Protein AF-A0A131XFT0-F1 (afdb_monomer_lite)

Foldseek 3Di:
DDDDDDDDDDDDDDPDDPDDPPPPDDDDDPPPPPDPPVVVVVVVVVVVVVVVVVVVVVPDDDDDDDDDDDDDDDPVVVVVVVVVVVVVVVVVVVVVVVVVVVVVVVVVVVVVVVVVVVVVVVVVVVVVVVVVVVVVVVVVVVVVVVVVVVVVVVVVVVVVVVVVVVVVVVVVVVVVVVVVVVVVVVVVVVVVVVVVVVVVVVVVVVVVVVVVVVVVVVVVVVVVVVVVVVVVVVVVVVVVVVVVVVVVVVVVVVVVVVVVVVVVVVVVVVVVVVCVVPPDDDDDVVNVVVVVVVVVVVVVVVVVVVVVVVVVVVVVVVVVVVVVVVVVVVVVVVVVVVVVVVVVVVVVCVVVVVVVVVPPPPDDDDDYDDDDDDDDPCVVVCVVVVVVVVVVVVVVVVVVVVVVVVVVVVVVVVVVVVVVVVVVVVVVVVVVVVVVVVVVVVVVVVVVVVVVVVVVVVVVVVVVVVVVVVVVVVVVVVVVVVVVVVVVVVVVVVVVVVVVVVVVVVVVVVVVVVVVVVVVVVVVVVVVVVVVVVVVVVVVVVVVVVVVVVVVVVVVVVVVVVVVVVVVVVVVVVVVVVVVVVVVVVPDDDDPPVVVVVVVVVVVVVVVVVVVVVVVVVVVVVVVVVVVVVVVVVVVVVVVVVVVVPPPDDDQDPVNVVVVVVVVVVVVVVVVVVVVVVVVVVVVVVVVVVVVVVVVVVVVVVVVVVVVVVVVVVVVVVVVVVVVVVVVVVVVLVVVLVVLVVVLVVLVVVLVVLVCVVPVDDDDDDPDPPPDPPPPPPPPPDDDDDDDDDDDDDDDDDSVVVSVVSVVVSVVSVVVSCPRPVNPCDDDPPPPDDDPVDPDDDPDD

Structure (mmCIF, N/CA/C/O backbone):
data_AF-A0A131XFT0-F1
#
_entry.id   AF-A0A131XFT0-F1
#
loop_
_atom_site.group_PDB
_atom_site.id
_atom_site.type_symbol
_atom_site.label_atom_id
_atom_site.label_alt_id
_atom_site.label_comp_id
_atom_site.label_asym_id
_atom_site.label_entity_id
_atom_site.label_seq_id
_atom_site.pdbx_PDB_ins_code
_atom_site.Cartn_x
_atom_site.Cartn_y
_atom_site.Cartn_z
_atom_site.occupancy
_atom_site.B_iso_or_equiv
_atom_site.auth_seq_id
_atom_site.auth_comp_id
_atom_site.auth_asym_id
_atom_site.auth_atom_id
_atom_site.pdbx_PDB_model_num
ATOM 1 N N . MET A 1 1 ? -19.806 31.201 -22.969 1.00 36.31 1 MET A N 1
ATOM 2 C CA . MET A 1 1 ? -18.718 32.157 -22.687 1.00 36.31 1 MET A CA 1
ATOM 3 C C . MET A 1 1 ? -17.434 31.551 -23.240 1.00 36.31 1 MET A C 1
ATOM 5 O O . MET A 1 1 ? -17.029 30.526 -22.716 1.00 36.31 1 MET A O 1
ATOM 9 N N . SER A 1 2 ? -16.833 32.022 -24.331 1.00 36.81 2 SER A N 1
ATOM 10 C CA . SER A 1 2 ? -17.246 33.095 -25.258 1.00 36.81 2 SER A CA 1
ATOM 11 C C . SER A 1 2 ? -16.846 32.723 -26.705 1.00 36.81 2 SER A C 1
ATOM 13 O O . SER A 1 2 ? -16.551 31.561 -26.963 1.00 36.81 2 SER A O 1
ATOM 15 N N . GLU A 1 3 ? -16.960 33.648 -27.660 1.00 37.38 3 GLU A N 1
ATOM 16 C CA . GLU A 1 3 ? -17.060 33.354 -29.102 1.00 37.38 3 GLU A CA 1
ATOM 17 C C . GLU A 1 3 ? -15.759 32.899 -29.809 1.00 37.38 3 GLU A C 1
ATOM 19 O O . GLU A 1 3 ? -14.664 33.273 -29.387 1.00 37.38 3 GLU A O 1
ATOM 24 N N . PRO A 1 4 ? -15.867 32.148 -30.929 1.00 46.25 4 PRO A N 1
ATOM 25 C CA . PRO A 1 4 ? -14.746 31.794 -31.800 1.00 46.25 4 PRO A CA 1
ATOM 26 C C . PRO A 1 4 ? -14.538 32.799 -32.950 1.00 46.25 4 PRO A C 1
ATOM 28 O O . PRO A 1 4 ? -15.495 33.267 -33.572 1.00 46.25 4 PRO A O 1
ATOM 31 N N . SER A 1 5 ? -13.282 33.052 -33.322 1.00 38.91 5 SER A N 1
ATOM 32 C CA . SER A 1 5 ? -12.911 33.858 -34.492 1.00 38.91 5 SER A CA 1
ATOM 33 C C . SER A 1 5 ? -12.566 32.998 -35.718 1.00 38.91 5 SER A C 1
ATOM 35 O O . SER A 1 5 ? -11.906 31.966 -35.626 1.00 38.91 5 SER A O 1
ATOM 37 N N . LYS A 1 6 ? -13.018 33.443 -36.897 1.00 40.62 6 LYS A N 1
ATOM 38 C CA . LYS A 1 6 ? -12.586 32.937 -38.217 1.00 40.62 6 LYS A CA 1
ATOM 39 C C . LYS A 1 6 ? -11.336 33.710 -38.675 1.00 40.62 6 LYS A C 1
ATOM 41 O O . LYS A 1 6 ? -11.100 34.810 -38.175 1.00 40.62 6 LYS A O 1
ATOM 46 N N . PRO A 1 7 ? -10.589 33.206 -39.670 1.00 46.97 7 PRO A N 1
ATOM 47 C CA . PRO A 1 7 ? -10.853 33.703 -41.029 1.00 46.97 7 PRO A CA 1
ATOM 48 C C . PRO A 1 7 ? -11.441 32.656 -41.984 1.00 46.97 7 PRO A C 1
ATOM 50 O O . PRO A 1 7 ? -11.432 31.457 -41.721 1.00 46.97 7 PRO A O 1
ATOM 53 N N . LYS A 1 8 ? -11.968 33.137 -43.114 1.00 36.28 8 LYS A N 1
ATOM 54 C CA . LYS A 1 8 ? -12.084 32.336 -44.338 1.00 36.28 8 LYS A CA 1
ATOM 55 C C . LYS A 1 8 ? -10.795 32.532 -45.128 1.00 36.28 8 LYS A C 1
ATOM 57 O O . LYS A 1 8 ? -10.320 33.661 -45.172 1.00 36.28 8 LYS A O 1
ATOM 62 N N . GLU A 1 9 ? -10.402 31.542 -45.916 1.00 31.81 9 GLU A N 1
ATOM 63 C CA . GLU A 1 9 ? -10.013 31.846 -47.293 1.00 31.81 9 GLU A CA 1
ATOM 64 C C . GLU A 1 9 ? -10.463 30.718 -48.225 1.00 31.81 9 GLU A C 1
ATOM 66 O O . GLU A 1 9 ? -10.714 29.594 -47.788 1.00 31.81 9 GLU A O 1
ATOM 71 N N . THR A 1 10 ? -10.715 31.056 -49.486 1.00 34.59 10 THR A N 1
ATOM 72 C CA . THR A 1 10 ? -11.405 30.195 -50.454 1.00 34.59 10 THR A CA 1
ATOM 73 C C . THR A 1 10 ? -10.510 29.898 -51.638 1.00 34.59 10 THR A C 1
ATOM 75 O O . THR A 1 10 ? -10.044 30.844 -52.264 1.00 34.59 10 THR A O 1
ATOM 78 N N . LEU A 1 11 ? -10.406 28.630 -52.039 1.00 33.59 11 LEU A N 1
ATOM 79 C CA . LEU A 1 11 ? -10.103 28.264 -53.424 1.00 33.59 11 LEU A CA 1
ATOM 80 C C . LEU A 1 11 ? -10.602 26.842 -53.720 1.00 33.59 11 LEU A C 1
ATOM 82 O O . LEU A 1 11 ? -10.026 25.856 -53.273 1.00 33.59 11 LEU A O 1
ATOM 86 N N . SER A 1 12 ? -11.693 26.738 -54.479 1.00 38.56 12 SER A N 1
ATOM 87 C CA . SER A 1 12 ? -12.132 25.481 -55.088 1.00 38.56 12 SER A CA 1
ATOM 88 C C . SER A 1 12 ? -11.472 25.343 -56.460 1.00 38.56 12 SER A C 1
ATOM 90 O O . SER A 1 12 ? -11.870 26.036 -57.397 1.00 38.56 12 SER A O 1
ATOM 92 N N . ALA A 1 13 ? -10.475 24.465 -56.581 1.00 34.72 13 ALA A N 1
ATOM 93 C CA . ALA A 1 13 ? -9.814 24.174 -57.850 1.00 34.72 13 ALA A CA 1
ATOM 94 C C . ALA A 1 13 ? -10.421 22.919 -58.501 1.00 34.72 13 ALA A C 1
ATOM 96 O O . ALA A 1 13 ? -10.327 21.809 -57.984 1.00 34.72 13 ALA A O 1
ATOM 97 N N . THR A 1 14 ? -11.067 23.150 -59.638 1.00 34.88 14 THR A N 1
ATOM 98 C CA . THR A 1 14 ? -11.648 22.205 -60.601 1.00 34.88 14 THR A CA 1
ATOM 99 C C . THR A 1 14 ? -10.980 20.832 -60.722 1.00 34.88 14 THR A C 1
ATOM 101 O O . THR A 1 14 ? -9.824 20.711 -61.124 1.00 34.88 14 THR A O 1
ATOM 104 N N . SER A 1 15 ? -11.786 19.783 -60.559 1.00 43.00 15 SER A N 1
ATOM 105 C CA . SER A 1 15 ? -11.500 18.429 -61.035 1.00 43.00 15 SER A CA 1
ATOM 106 C C . SER A 1 15 ? -11.614 18.342 -62.567 1.00 43.00 15 SER A C 1
ATOM 108 O O . SER A 1 15 ? -12.658 17.938 -63.079 1.00 43.00 15 SER A O 1
ATOM 110 N N . GLN A 1 16 ? -10.569 18.742 -63.302 1.00 42.31 16 GLN A N 1
ATOM 111 C CA . GLN A 1 16 ? -10.455 18.546 -64.759 1.00 42.31 16 GLN A CA 1
ATOM 112 C C . GLN A 1 16 ? -9.012 18.781 -65.256 1.00 42.31 16 GLN A C 1
ATOM 114 O O . GLN A 1 16 ? -8.620 19.922 -65.468 1.00 42.31 16 GLN A O 1
ATOM 119 N N . SER A 1 17 ? -8.232 17.704 -65.430 1.00 36.97 17 SER A N 1
ATOM 120 C CA . SER A 1 17 ? -7.249 17.507 -66.522 1.00 36.97 17 SER A CA 1
ATOM 121 C C . SER A 1 17 ? -6.455 16.207 -66.298 1.00 36.97 17 SER A C 1
ATOM 123 O O . SER A 1 17 ? -5.412 16.203 -65.652 1.00 36.97 17 SER A O 1
ATOM 125 N N . CYS A 1 18 ? -6.973 15.090 -66.821 1.00 38.62 18 CYS A N 1
ATOM 126 C CA . CYS A 1 18 ? -6.259 13.806 -66.947 1.00 38.62 18 CYS A CA 1
ATOM 127 C C . CYS A 1 18 ? -6.518 13.175 -68.332 1.00 38.62 18 CYS A C 1
ATOM 129 O O . CYS A 1 18 ? -6.645 11.960 -68.471 1.00 38.62 18 CYS A O 1
ATOM 131 N N . GLN A 1 19 ? -6.651 14.023 -69.354 1.00 43.62 19 GLN A N 1
ATOM 132 C CA . GLN A 1 19 ? -6.790 13.670 -70.767 1.00 43.62 19 GLN A CA 1
ATOM 133 C C . GLN A 1 19 ? -6.102 14.778 -71.573 1.00 43.62 19 GLN A C 1
ATOM 135 O O . GLN A 1 19 ? -6.709 15.826 -71.737 1.00 43.62 19 GLN A O 1
ATOM 140 N N . ASP A 1 20 ? -4.829 14.570 -71.944 1.00 42.03 20 ASP A N 1
ATOM 141 C CA . ASP A 1 20 ? -4.125 15.163 -73.109 1.00 42.03 20 ASP A CA 1
ATOM 142 C C . ASP A 1 20 ? -2.603 14.881 -73.056 1.00 42.03 20 ASP A C 1
ATOM 144 O O . ASP A 1 20 ? -1.763 15.774 -73.019 1.00 42.03 20 ASP A O 1
ATOM 148 N N . LEU A 1 21 ? -2.226 13.594 -73.058 1.00 38.72 21 LEU A N 1
ATOM 149 C CA . LEU A 1 21 ? -0.844 13.136 -73.321 1.00 38.72 21 LEU A CA 1
ATOM 150 C C . LEU A 1 21 ? -0.803 11.930 -74.283 1.00 38.72 21 LEU A C 1
ATOM 152 O O . LEU A 1 21 ? 0.103 11.101 -74.252 1.00 38.72 21 LEU A O 1
ATOM 156 N N . SER A 1 22 ? -1.804 11.829 -75.161 1.00 42.09 22 SER A N 1
ATOM 157 C CA . SER A 1 22 ? -1.951 10.759 -76.161 1.00 42.09 22 SER A CA 1
ATOM 158 C C . SER A 1 22 ? -2.111 11.273 -77.601 1.00 42.09 22 SER A C 1
ATOM 160 O O . SER A 1 22 ? -2.407 10.485 -78.494 1.00 42.09 22 SER A O 1
ATOM 162 N N . GLN A 1 23 ? -1.879 12.571 -77.844 1.00 41.25 23 GLN A N 1
ATOM 163 C CA . GLN A 1 23 ? -1.987 13.223 -79.162 1.00 41.25 23 GLN A CA 1
ATOM 164 C C . GLN A 1 23 ? -0.664 13.865 -79.632 1.00 41.25 23 GLN A C 1
ATOM 166 O O . GLN A 1 23 ? -0.648 14.986 -80.122 1.00 41.25 23 GLN A O 1
ATOM 171 N N . LEU A 1 24 ? 0.458 13.149 -79.489 1.00 38.59 24 LEU A N 1
ATOM 172 C CA . LEU A 1 24 ? 1.717 13.445 -80.200 1.00 38.59 24 LEU A CA 1
ATOM 173 C C . LEU A 1 24 ? 2.347 12.158 -80.767 1.00 38.59 24 LEU A C 1
ATOM 175 O O . LEU A 1 24 ? 3.506 11.820 -80.528 1.00 38.59 24 LEU A O 1
ATOM 179 N N . ARG A 1 25 ? 1.544 11.432 -81.547 1.00 45.94 25 ARG A N 1
ATOM 180 C CA . ARG A 1 25 ? 2.015 10.567 -82.634 1.00 45.94 25 ARG A CA 1
ATOM 181 C C . ARG A 1 25 ? 1.264 10.948 -83.901 1.00 45.94 25 ARG A C 1
ATOM 183 O O . ARG A 1 25 ? 0.148 11.445 -83.814 1.00 45.94 25 ARG A O 1
ATOM 190 N N . ASP A 1 26 ? 1.909 10.684 -85.030 1.00 45.97 26 ASP A N 1
ATOM 191 C CA . ASP A 1 26 ? 1.432 10.949 -86.384 1.00 45.97 26 ASP A CA 1
ATOM 192 C C . ASP A 1 26 ? 1.112 12.426 -86.667 1.00 45.97 26 ASP A C 1
ATOM 194 O O . ASP A 1 26 ? -0.041 12.836 -86.744 1.00 45.97 26 ASP A O 1
ATOM 198 N N . ASP A 1 27 ? 2.161 13.201 -86.961 1.00 31.97 27 ASP A N 1
ATOM 199 C CA . ASP A 1 27 ? 2.052 14.162 -88.062 1.00 31.97 27 ASP A CA 1
ATOM 200 C C . ASP A 1 27 ? 3.261 14.033 -89.004 1.00 31.97 27 ASP A C 1
ATOM 202 O O . ASP A 1 27 ? 4.375 13.696 -88.591 1.00 31.97 27 ASP A O 1
ATOM 206 N N . VAL A 1 28 ? 3.019 14.207 -90.302 1.00 46.28 28 VAL A N 1
ATOM 207 C CA . VAL A 1 28 ? 3.904 13.753 -91.379 1.00 46.28 28 VAL A CA 1
ATOM 208 C C . VAL A 1 28 ? 4.579 14.935 -92.057 1.00 46.28 28 VAL A C 1
ATOM 210 O O . VAL A 1 28 ? 3.960 15.650 -92.842 1.00 46.28 28 VAL A O 1
ATOM 213 N N . GLN A 1 29 ? 5.896 15.058 -91.882 1.00 33.91 29 GLN A N 1
ATOM 214 C CA . GLN A 1 29 ? 6.741 15.826 -92.804 1.00 33.91 29 GLN A CA 1
ATOM 215 C C . GLN A 1 29 ? 7.917 15.001 -93.320 1.00 33.91 29 GLN A C 1
ATOM 217 O O . GLN A 1 29 ? 9.087 15.236 -93.017 1.00 33.91 29 GLN A O 1
ATOM 222 N N . SER A 1 30 ? 7.586 14.057 -94.204 1.00 36.94 30 SER A N 1
ATOM 223 C CA . SER A 1 30 ? 8.536 13.518 -95.172 1.00 36.94 30 SER A CA 1
ATOM 224 C C . SER A 1 30 ? 9.110 14.667 -96.008 1.00 36.94 30 SER A C 1
ATOM 226 O O . SER A 1 30 ? 8.484 15.110 -96.974 1.00 36.94 30 SER A O 1
ATOM 228 N N . SER A 1 31 ? 10.301 15.150 -95.647 1.00 34.19 31 SER A N 1
ATOM 229 C CA . SER A 1 31 ? 11.017 16.208 -96.370 1.00 34.19 31 SER A CA 1
ATOM 230 C C . SER A 1 31 ? 11.588 15.703 -97.700 1.00 34.19 31 SER A C 1
ATOM 232 O O . SER A 1 31 ? 12.797 15.708 -97.936 1.00 34.19 31 SER A O 1
ATOM 234 N N . GLN A 1 32 ? 10.696 15.310 -98.613 1.00 36.53 32 GLN A N 1
ATOM 235 C CA . GLN A 1 32 ? 10.975 15.343 -100.040 1.00 36.53 32 GLN A CA 1
ATOM 236 C C . GLN A 1 32 ? 11.300 16.794 -100.404 1.00 36.53 32 GLN A C 1
ATOM 238 O O . GLN A 1 32 ? 10.405 17.607 -100.637 1.00 36.53 32 GLN A O 1
ATOM 243 N N . ARG A 1 33 ? 12.594 17.136 -100.467 1.00 38.69 33 ARG A N 1
ATOM 244 C CA . ARG A 1 33 ? 13.015 18.349 -101.168 1.00 38.69 33 ARG A CA 1
ATOM 245 C C . ARG A 1 33 ? 12.579 18.196 -102.616 1.00 38.69 33 ARG A C 1
ATOM 247 O O . ARG A 1 33 ? 13.178 17.431 -103.370 1.00 38.69 33 ARG A O 1
ATOM 254 N N . VAL A 1 34 ? 11.525 18.921 -102.974 1.00 39.75 34 VAL A N 1
ATOM 255 C CA . VAL A 1 34 ? 11.050 19.059 -104.346 1.00 39.75 34 VAL A CA 1
ATOM 256 C C . VAL A 1 34 ? 12.207 19.614 -105.172 1.00 39.75 34 VAL A C 1
ATOM 258 O O . VAL A 1 34 ? 12.528 20.800 -105.101 1.00 39.75 34 VAL A O 1
ATOM 261 N N . LEU A 1 35 ? 12.865 18.736 -105.933 1.00 42.44 35 LEU A N 1
ATOM 262 C CA . LEU A 1 35 ? 13.776 19.152 -106.992 1.00 42.44 35 LEU A CA 1
ATOM 263 C C . LEU A 1 35 ? 12.983 20.038 -107.955 1.00 42.44 35 LEU A C 1
ATOM 265 O O . LEU A 1 35 ? 11.842 19.712 -108.283 1.00 42.44 35 LEU A O 1
ATOM 269 N N . SER A 1 36 ? 13.575 21.158 -108.375 1.00 46.53 36 SER A N 1
ATOM 270 C CA . SER A 1 36 ? 12.899 22.206 -109.151 1.00 46.53 36 SER A CA 1
ATOM 271 C C . SER A 1 36 ? 12.418 21.678 -110.512 1.00 46.53 36 SER A C 1
ATOM 273 O O . SER A 1 36 ? 13.119 21.733 -111.524 1.00 46.53 36 SER A O 1
ATOM 275 N N . SER A 1 37 ? 11.200 21.135 -110.539 1.00 53.38 37 SER A N 1
ATOM 276 C CA . SER A 1 37 ? 10.569 20.556 -111.730 1.00 53.38 37 SER A CA 1
ATOM 277 C C . SER A 1 37 ? 10.290 21.617 -112.798 1.00 53.38 37 SER A C 1
ATOM 279 O O . SER A 1 37 ? 10.308 21.321 -113.991 1.00 53.38 37 SER A O 1
ATOM 281 N N . THR A 1 38 ? 10.130 22.874 -112.380 1.00 55.56 38 THR A N 1
ATOM 282 C CA . THR A 1 38 ? 10.051 24.058 -113.242 1.00 55.56 38 THR A CA 1
ATOM 283 C C . THR A 1 38 ? 11.376 24.387 -113.940 1.00 55.56 38 THR A C 1
ATOM 285 O O . THR A 1 38 ? 11.344 24.839 -115.084 1.00 55.56 38 THR A O 1
ATOM 288 N N . GLU A 1 39 ? 12.531 24.123 -113.315 1.00 59.28 39 GLU A N 1
ATOM 289 C CA . GLU A 1 39 ? 13.861 24.295 -113.929 1.00 59.28 3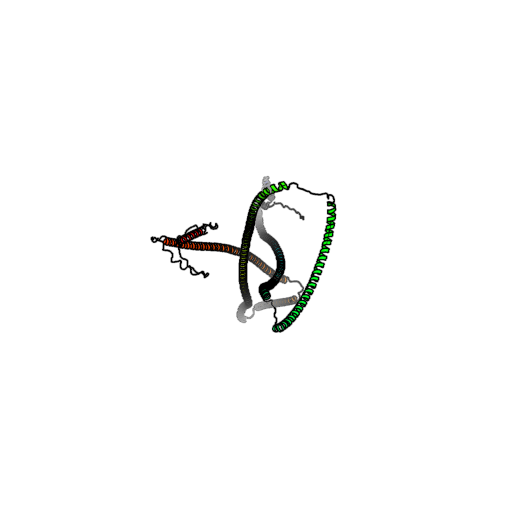9 GLU A CA 1
ATOM 290 C C . GLU A 1 39 ? 14.075 23.275 -115.055 1.00 59.28 39 GLU A C 1
ATOM 292 O O . GLU A 1 39 ? 14.394 23.634 -116.189 1.00 59.28 39 GLU A O 1
ATOM 297 N N . SER A 1 40 ? 13.815 21.996 -114.758 1.00 61.00 40 SER A N 1
ATOM 298 C CA . SER A 1 40 ? 13.978 20.895 -115.714 1.00 61.00 40 SER A CA 1
ATOM 299 C C . SER A 1 40 ? 13.037 21.045 -116.916 1.00 61.00 40 SER A C 1
ATOM 301 O O . SER A 1 40 ? 13.476 20.923 -118.060 1.00 61.00 40 SER A O 1
ATOM 303 N N . LEU A 1 41 ? 11.772 21.423 -116.688 1.00 60.25 41 LEU A N 1
ATOM 304 C CA . LEU A 1 41 ? 10.830 21.723 -117.772 1.00 60.25 41 LEU A CA 1
ATOM 305 C C . LEU A 1 41 ? 11.262 22.935 -118.614 1.00 60.25 41 LEU A C 1
ATOM 307 O O . LEU A 1 41 ? 11.113 22.899 -119.837 1.00 60.25 41 LEU A O 1
ATOM 311 N N . ARG A 1 42 ? 11.848 23.983 -118.013 1.00 67.88 42 ARG A N 1
ATOM 312 C CA . ARG A 1 42 ? 12.443 25.105 -118.767 1.00 67.88 42 ARG A CA 1
ATOM 313 C C . ARG A 1 42 ? 13.590 24.644 -119.663 1.00 67.88 42 ARG A C 1
ATOM 315 O O . ARG A 1 42 ? 13.631 25.025 -120.831 1.00 67.88 42 ARG A O 1
ATOM 322 N N . GLN A 1 43 ? 14.493 23.821 -119.134 1.00 65.44 43 GLN A N 1
ATOM 323 C CA . GLN A 1 43 ? 15.663 23.332 -119.862 1.00 65.44 43 GLN A CA 1
ATOM 324 C C . GLN A 1 43 ? 15.262 22.434 -121.045 1.00 65.44 43 GLN A C 1
ATOM 326 O O . GLN A 1 43 ? 15.751 22.636 -122.157 1.00 65.44 43 GLN A O 1
ATOM 331 N N . ILE A 1 44 ? 14.294 21.533 -120.843 1.00 68.06 44 ILE A N 1
ATOM 332 C CA . ILE A 1 44 ? 13.712 20.695 -121.905 1.00 68.06 44 ILE A CA 1
ATOM 333 C C . ILE A 1 44 ? 13.001 21.554 -122.965 1.00 68.06 44 ILE A C 1
ATOM 335 O O . ILE A 1 44 ? 13.171 21.319 -124.159 1.00 68.06 44 ILE A O 1
ATOM 339 N N . THR A 1 45 ? 12.253 22.586 -122.559 1.00 69.12 45 THR A N 1
ATOM 340 C CA . THR A 1 45 ? 11.557 23.491 -123.497 1.00 69.12 45 THR A CA 1
ATOM 341 C C . THR A 1 45 ? 12.542 24.296 -124.355 1.00 69.12 45 THR A C 1
ATOM 343 O O . THR A 1 45 ? 12.308 24.492 -125.547 1.00 69.12 45 THR A O 1
ATOM 346 N N . LEU A 1 46 ? 13.673 24.727 -123.785 1.00 68.56 46 LEU A N 1
ATOM 347 C CA . LEU A 1 46 ? 14.748 25.389 -124.532 1.00 68.56 46 LEU A CA 1
ATOM 348 C C . LEU A 1 46 ? 15.428 24.440 -125.531 1.00 68.56 46 LEU A C 1
ATOM 350 O O . LEU A 1 46 ? 15.653 24.831 -126.674 1.00 68.56 46 LEU A O 1
ATOM 354 N N . GLN A 1 47 ? 15.695 23.189 -125.142 1.00 67.50 47 GLN A N 1
ATOM 355 C CA . GLN A 1 47 ? 16.274 22.179 -126.037 1.00 67.50 47 GLN A CA 1
ATOM 356 C C . GLN A 1 47 ? 15.322 21.790 -127.182 1.00 67.50 47 GLN A C 1
ATOM 358 O O . GLN A 1 47 ? 15.762 21.680 -128.326 1.00 67.50 47 GLN A O 1
ATOM 363 N N . LEU A 1 48 ? 14.017 21.660 -126.912 1.00 64.50 48 LEU A N 1
ATOM 364 C CA . LEU A 1 48 ? 12.999 21.432 -127.946 1.00 64.50 48 LEU A CA 1
ATOM 365 C C . LEU A 1 48 ? 12.901 22.598 -128.936 1.00 64.50 48 LEU A C 1
ATOM 367 O O . LEU A 1 48 ? 12.846 22.363 -130.140 1.00 64.50 48 LEU A O 1
ATOM 371 N N . ASN A 1 49 ? 12.932 23.846 -128.459 1.00 66.62 49 ASN A N 1
ATOM 372 C CA . ASN A 1 49 ? 12.914 25.014 -129.342 1.00 66.62 49 ASN A CA 1
ATOM 373 C C . ASN A 1 49 ? 14.189 25.132 -130.197 1.00 66.62 49 ASN A C 1
ATOM 375 O O . ASN A 1 49 ? 14.090 25.538 -131.351 1.00 66.62 49 ASN A O 1
ATOM 379 N N . GLY A 1 50 ? 15.357 24.731 -129.679 1.00 66.81 50 GLY A N 1
ATOM 380 C CA . GLY A 1 50 ? 16.585 24.614 -130.477 1.00 66.81 50 GLY A CA 1
ATOM 381 C C . GLY A 1 50 ? 16.444 23.579 -131.597 1.00 66.81 50 GLY A C 1
ATOM 382 O O . GLY A 1 50 ? 16.569 23.912 -132.772 1.00 66.81 50 GLY A O 1
ATOM 383 N N . LEU A 1 51 ? 16.057 22.347 -131.252 1.00 58.72 51 LEU A N 1
ATOM 384 C CA . LEU A 1 51 ? 15.873 21.264 -132.227 1.00 58.72 51 LEU A CA 1
ATOM 385 C C . LEU A 1 51 ? 14.776 21.561 -133.267 1.00 58.72 51 LEU A C 1
ATOM 387 O O . LEU A 1 51 ? 14.891 21.140 -134.420 1.00 58.72 51 LEU A O 1
ATOM 391 N N . MET A 1 52 ? 13.729 22.312 -132.904 1.00 58.97 52 MET A N 1
ATOM 392 C CA . MET A 1 52 ? 12.721 22.782 -133.862 1.00 58.97 52 MET A CA 1
ATOM 393 C C . MET A 1 52 ? 13.190 23.965 -134.723 1.00 58.97 52 MET A C 1
ATOM 395 O O . MET A 1 52 ? 12.647 24.151 -135.810 1.00 58.97 52 MET A O 1
ATOM 399 N N . ALA A 1 53 ? 14.197 24.740 -134.312 1.00 58.09 53 ALA A N 1
ATOM 400 C CA . ALA A 1 53 ? 14.830 25.721 -135.196 1.00 58.09 53 ALA A CA 1
ATOM 401 C C . ALA A 1 53 ? 15.709 25.016 -136.245 1.00 58.09 53 ALA A C 1
ATOM 403 O O . ALA A 1 53 ? 15.527 25.229 -137.446 1.00 58.09 53 ALA A O 1
ATOM 404 N N . ASP A 1 54 ? 16.580 24.105 -135.801 1.00 51.81 54 ASP A N 1
ATOM 405 C CA . ASP A 1 54 ? 17.526 23.389 -136.667 1.00 51.81 54 ASP A CA 1
ATOM 406 C C . ASP A 1 54 ? 16.818 22.504 -137.710 1.00 51.81 54 ASP A C 1
ATOM 408 O O . ASP A 1 54 ? 17.224 22.449 -138.872 1.00 51.81 54 ASP A O 1
ATOM 412 N N . THR A 1 55 ? 15.710 21.850 -137.338 1.00 55.19 55 THR A N 1
ATOM 413 C CA . THR A 1 55 ? 14.933 21.028 -138.287 1.00 55.19 55 THR A CA 1
ATOM 414 C C . THR A 1 55 ? 14.135 21.849 -139.301 1.00 55.19 55 THR A C 1
ATOM 416 O O . THR A 1 55 ? 13.990 21.408 -140.441 1.00 55.19 55 THR A O 1
ATOM 419 N N . ASN A 1 56 ? 13.669 23.056 -138.956 1.00 49.88 56 ASN A N 1
ATOM 420 C CA . ASN A 1 56 ? 13.004 23.940 -139.923 1.00 49.88 56 ASN A CA 1
ATOM 421 C C . ASN A 1 56 ? 13.989 24.575 -140.921 1.00 49.88 56 ASN A C 1
ATOM 423 O O . ASN A 1 56 ? 13.622 24.793 -142.077 1.00 49.88 56 ASN A O 1
ATOM 427 N N . ALA A 1 57 ? 15.243 24.812 -140.519 1.00 53.69 57 ALA A N 1
ATOM 428 C CA . ALA A 1 57 ? 16.296 25.302 -141.412 1.00 53.69 57 ALA A CA 1
ATOM 429 C C . ALA A 1 57 ? 16.709 24.279 -142.493 1.00 53.69 57 ALA A C 1
ATOM 431 O O . ALA A 1 57 ? 17.181 24.664 -143.559 1.00 53.69 57 ALA A O 1
ATOM 432 N N . ALA A 1 58 ? 16.510 22.980 -142.246 1.00 52.94 58 ALA A N 1
ATOM 433 C CA . ALA A 1 58 ? 16.932 21.901 -143.143 1.00 52.94 58 ALA A CA 1
ATOM 434 C C . ALA A 1 58 ? 15.916 21.527 -144.248 1.00 52.94 58 ALA A C 1
ATOM 436 O O . ALA A 1 58 ? 16.213 20.655 -145.064 1.00 52.94 58 ALA A O 1
ATOM 437 N N . LEU A 1 59 ? 14.715 22.126 -144.266 1.00 49.59 59 LEU A N 1
ATOM 438 C CA . LEU A 1 59 ? 13.565 21.600 -145.025 1.00 49.59 59 LEU A CA 1
ATOM 439 C C . LEU A 1 59 ? 12.962 22.520 -146.108 1.00 49.59 59 LEU A C 1
ATOM 441 O O . LEU A 1 59 ? 12.045 22.075 -146.795 1.00 49.59 59 LEU A O 1
ATOM 445 N N . ASN A 1 60 ? 13.443 23.757 -146.313 1.00 48.88 60 ASN A N 1
ATOM 446 C CA . ASN A 1 60 ? 12.856 24.687 -147.299 1.00 48.88 60 ASN A CA 1
ATOM 447 C C . ASN A 1 60 ? 13.881 25.563 -148.060 1.00 48.88 60 ASN A C 1
ATOM 449 O O . ASN A 1 60 ? 14.280 26.613 -147.565 1.00 48.88 60 ASN A O 1
ATOM 453 N N . GLY A 1 61 ? 14.177 25.195 -149.315 1.00 38.38 61 GLY A N 1
ATOM 454 C CA . GLY A 1 61 ? 14.814 26.057 -150.335 1.00 38.38 61 GLY A CA 1
ATOM 455 C C . GLY A 1 61 ? 16.355 26.122 -150.303 1.00 38.38 61 GLY A C 1
ATOM 456 O O . GLY A 1 61 ? 16.956 26.064 -149.240 1.00 38.38 61 GLY A O 1
ATOM 457 N N . GLU A 1 62 ? 17.077 26.224 -151.426 1.00 37.31 62 GLU A N 1
ATOM 458 C CA . GLU A 1 62 ? 16.678 26.284 -152.849 1.00 37.31 62 GLU A CA 1
ATOM 459 C C . GLU A 1 62 ? 17.501 25.311 -153.727 1.00 37.31 62 GLU A C 1
ATOM 461 O O . GLU A 1 62 ? 18.421 24.642 -153.258 1.00 37.31 62 GLU A O 1
ATOM 466 N N . MET A 1 63 ? 17.134 25.192 -155.009 1.00 36.06 63 MET A N 1
ATOM 467 C CA . MET A 1 63 ? 17.628 24.172 -155.942 1.00 36.06 63 MET A CA 1
ATOM 468 C C . MET A 1 63 ? 18.162 24.787 -157.251 1.00 36.06 63 MET A C 1
ATOM 470 O O . MET A 1 63 ? 17.494 25.615 -157.860 1.00 36.06 63 MET A O 1
ATOM 474 N N . ALA A 1 64 ? 19.275 24.227 -157.744 1.00 39.44 64 ALA A N 1
ATOM 475 C CA . ALA A 1 64 ? 19.804 24.327 -159.114 1.00 39.44 64 ALA A CA 1
ATOM 476 C C . ALA A 1 64 ? 20.443 25.657 -159.582 1.00 39.44 64 ALA A C 1
ATOM 478 O O . ALA A 1 64 ? 20.262 26.730 -159.019 1.00 39.44 64 ALA A O 1
ATOM 479 N N . THR A 1 65 ? 21.183 25.526 -160.694 1.00 40.25 65 THR A N 1
ATOM 480 C CA . THR A 1 65 ? 22.141 26.468 -161.315 1.00 40.25 65 THR A CA 1
ATOM 481 C C . THR A 1 65 ? 23.488 26.586 -160.570 1.00 40.25 65 THR A C 1
ATOM 483 O O . THR A 1 65 ? 23.522 26.647 -159.350 1.00 40.25 65 THR A O 1
ATOM 486 N N . LEU A 1 66 ? 24.656 26.552 -161.225 1.00 35.62 66 LEU A N 1
ATOM 487 C CA . LEU A 1 66 ? 24.973 26.402 -162.655 1.00 35.62 66 LEU A CA 1
ATOM 488 C C . LEU A 1 66 ? 25.863 25.175 -162.903 1.00 35.62 66 LEU A C 1
ATOM 490 O O . LEU A 1 66 ? 26.728 24.852 -162.094 1.00 35.62 66 LEU A O 1
ATOM 494 N N . ALA A 1 67 ? 25.707 24.560 -164.075 1.00 40.25 67 ALA A N 1
ATOM 495 C CA . ALA A 1 67 ? 26.734 23.717 -164.668 1.00 40.25 67 ALA A CA 1
ATOM 496 C C . ALA A 1 67 ? 27.244 24.410 -165.933 1.00 40.25 67 ALA A C 1
ATOM 498 O O . ALA A 1 67 ? 26.483 24.549 -166.885 1.00 40.25 67 ALA A O 1
ATOM 499 N N . ASP A 1 68 ? 28.515 24.812 -165.942 1.00 37.50 68 ASP A N 1
ATOM 500 C CA . ASP A 1 68 ? 29.306 24.837 -167.172 1.00 37.50 68 ASP A CA 1
ATOM 501 C C . ASP A 1 68 ? 30.815 24.710 -166.872 1.00 37.50 68 ASP A C 1
ATOM 503 O O . ASP A 1 68 ? 31.244 24.790 -165.720 1.00 37.50 68 ASP A O 1
ATOM 507 N N . SER A 1 69 ? 31.603 24.391 -167.898 1.00 42.47 69 SER A N 1
ATOM 508 C CA . SER A 1 69 ? 32.937 23.757 -167.777 1.00 42.47 69 SER A CA 1
ATOM 509 C C . SER A 1 69 ? 34.128 24.749 -167.893 1.00 42.47 69 SER A C 1
ATOM 511 O O . SER A 1 69 ? 33.884 25.901 -168.250 1.00 42.47 69 SER A O 1
ATOM 513 N N . PRO A 1 70 ? 35.424 24.361 -167.697 1.00 51.09 70 PRO A N 1
ATOM 514 C CA . PRO A 1 70 ? 35.971 23.027 -167.376 1.00 51.09 70 PRO A CA 1
ATOM 515 C C . PRO A 1 70 ? 37.090 22.927 -166.288 1.00 51.09 70 PRO A C 1
ATOM 517 O O . PRO A 1 70 ? 37.942 23.797 -166.139 1.00 51.09 70 PRO A O 1
ATOM 520 N N . SER A 1 71 ? 37.242 21.707 -165.745 1.00 42.84 71 SER A N 1
ATOM 521 C CA . SER A 1 71 ? 38.507 21.054 -165.303 1.00 42.84 71 SER A CA 1
ATOM 522 C C . SER A 1 71 ? 39.211 21.427 -163.969 1.00 42.84 71 SER A C 1
ATOM 524 O O . SER A 1 71 ? 39.107 22.521 -163.435 1.00 42.84 71 SER A O 1
ATOM 526 N N . SER A 1 72 ? 39.996 20.457 -163.462 1.00 41.91 72 SER A N 1
ATOM 527 C CA . SER A 1 72 ? 41.004 20.544 -162.375 1.00 41.91 72 SER A CA 1
ATOM 528 C C . SER A 1 72 ? 40.568 20.576 -160.889 1.00 41.91 72 SER A C 1
ATOM 530 O O . SER A 1 72 ? 41.421 20.666 -160.010 1.00 41.91 72 SER A O 1
ATOM 532 N N . GLY A 1 73 ? 39.280 20.430 -160.552 1.00 44.97 73 GLY A N 1
ATOM 533 C CA . GLY A 1 73 ? 38.825 20.480 -159.143 1.00 44.97 73 GLY A CA 1
ATOM 534 C C . GLY A 1 73 ? 38.929 19.180 -158.315 1.00 44.97 73 GLY A C 1
ATOM 535 O O . GLY A 1 73 ? 39.048 19.236 -157.092 1.00 44.97 73 GLY A O 1
ATOM 536 N N . ALA A 1 74 ? 38.874 18.005 -158.952 1.00 48.53 74 ALA A N 1
ATOM 537 C CA . ALA A 1 74 ? 38.423 16.763 -158.300 1.00 48.53 74 ALA A CA 1
ATOM 538 C C . ALA A 1 74 ? 39.322 16.190 -157.181 1.00 48.53 74 ALA A C 1
ATOM 540 O O . ALA A 1 74 ? 38.818 15.463 -156.330 1.00 48.53 74 ALA A O 1
ATOM 541 N N . LEU A 1 75 ? 40.622 16.508 -157.151 1.00 52.16 75 LEU A N 1
ATOM 542 C CA . LEU A 1 75 ? 41.529 16.016 -156.101 1.00 52.16 75 LEU A CA 1
ATOM 543 C C . LEU A 1 75 ? 41.392 16.797 -154.784 1.00 52.16 75 LEU A C 1
ATOM 545 O O . LEU A 1 75 ? 41.427 16.193 -153.716 1.00 52.16 75 LEU A O 1
ATOM 549 N N . ARG A 1 76 ? 41.143 18.116 -154.838 1.00 55.81 76 ARG A N 1
ATOM 550 C CA . ARG A 1 76 ? 41.026 18.946 -153.623 1.00 55.81 76 ARG A CA 1
ATOM 551 C C . ARG A 1 76 ? 39.855 18.539 -152.733 1.00 55.81 76 ARG A C 1
ATOM 553 O O . ARG A 1 76 ? 40.012 18.516 -151.521 1.00 55.81 76 ARG A O 1
ATOM 560 N N . GLY A 1 77 ? 38.708 18.187 -153.318 1.00 60.12 77 GLY A N 1
ATOM 561 C CA . GLY A 1 77 ? 37.521 17.805 -152.544 1.00 60.12 77 GLY A CA 1
ATOM 562 C C . GLY A 1 77 ? 37.720 16.546 -151.690 1.00 60.12 77 GLY A C 1
ATOM 563 O O . GLY A 1 77 ? 37.108 16.429 -150.631 1.00 60.12 77 GLY A O 1
ATOM 564 N N . ALA A 1 78 ? 38.601 15.630 -152.110 1.00 61.72 78 ALA A N 1
ATOM 565 C CA . ALA A 1 78 ? 38.956 14.446 -151.330 1.00 61.72 78 ALA A CA 1
ATOM 566 C C . ALA A 1 78 ? 39.870 14.802 -150.146 1.00 61.72 78 ALA A C 1
ATOM 568 O O . ALA A 1 78 ? 39.572 14.419 -149.015 1.00 61.72 78 ALA A O 1
ATOM 569 N N . ASP A 1 79 ? 40.923 15.593 -150.381 1.00 67.81 79 ASP A N 1
ATOM 570 C CA . ASP A 1 79 ? 41.816 16.079 -149.319 1.00 67.81 79 ASP A CA 1
ATOM 571 C C . ASP A 1 79 ? 41.065 16.946 -148.297 1.00 67.81 79 ASP A C 1
ATOM 573 O O . ASP A 1 79 ? 41.290 16.838 -147.095 1.00 67.81 79 ASP A O 1
ATOM 577 N N . GLU A 1 80 ? 40.125 17.777 -148.749 1.00 71.94 80 GLU A N 1
ATOM 578 C CA . GLU A 1 80 ? 39.325 18.661 -147.898 1.00 71.94 80 GLU A CA 1
ATOM 579 C C . GLU A 1 80 ? 38.295 17.882 -147.055 1.00 71.94 80 GLU A C 1
ATOM 581 O O . GLU A 1 80 ? 38.089 18.200 -145.881 1.00 71.94 80 GLU A O 1
ATOM 586 N N . LEU A 1 81 ? 37.734 16.789 -147.594 1.00 75.56 81 LEU A N 1
ATOM 587 C CA . LEU A 1 81 ? 36.948 15.815 -146.828 1.00 75.56 81 LEU A CA 1
ATOM 588 C C . LEU A 1 81 ? 37.801 15.020 -145.829 1.00 75.56 81 LEU A C 1
ATOM 590 O O . LEU A 1 81 ? 37.341 14.781 -144.713 1.00 75.56 81 LEU A O 1
ATOM 594 N N . LEU A 1 82 ? 39.027 14.624 -146.183 1.00 79.25 82 LEU A N 1
ATOM 595 C CA . LEU A 1 82 ? 39.950 13.948 -145.262 1.00 79.25 82 LEU A CA 1
ATOM 596 C C . LEU A 1 82 ? 40.369 14.876 -144.117 1.00 79.25 82 LEU A C 1
ATOM 598 O O . LEU A 1 82 ? 40.279 14.484 -142.954 1.00 79.25 82 LEU A O 1
ATOM 602 N N . ARG A 1 83 ? 40.725 16.127 -144.430 1.00 80.06 83 ARG A N 1
ATOM 603 C CA . ARG A 1 83 ? 41.042 17.181 -143.456 1.00 80.06 83 ARG A CA 1
ATOM 604 C C . ARG A 1 83 ? 39.874 17.402 -142.492 1.00 80.06 83 ARG A C 1
ATOM 606 O O . ARG A 1 83 ? 40.072 17.382 -141.282 1.00 80.06 83 ARG A O 1
ATOM 613 N N . ARG A 1 84 ? 38.645 17.499 -143.015 1.00 82.00 84 ARG A N 1
ATOM 614 C CA . ARG A 1 84 ? 37.427 17.634 -142.199 1.00 82.00 84 ARG A CA 1
ATOM 615 C C . ARG A 1 84 ? 37.128 16.391 -141.354 1.00 82.00 84 ARG A C 1
ATOM 617 O O . ARG A 1 84 ? 36.651 16.537 -140.236 1.00 82.00 84 ARG A O 1
ATOM 624 N N . ASN A 1 85 ? 37.418 15.180 -141.835 1.00 81.56 85 ASN A N 1
ATOM 625 C CA . ASN A 1 85 ? 37.293 13.964 -141.020 1.00 81.56 85 ASN A CA 1
ATOM 626 C C . ASN A 1 85 ? 38.348 13.905 -139.902 1.00 81.56 85 ASN A C 1
ATOM 628 O O . ASN A 1 85 ? 38.029 13.455 -138.808 1.00 81.56 85 ASN A O 1
ATOM 632 N N . GLN A 1 86 ? 39.567 14.404 -140.127 1.00 85.50 86 GLN A N 1
ATOM 633 C CA . GLN A 1 86 ? 40.592 14.530 -139.081 1.00 85.50 86 GLN A CA 1
ATOM 634 C C . GLN A 1 86 ? 40.225 15.602 -138.036 1.00 85.50 86 GLN A C 1
ATOM 636 O O . GLN A 1 86 ? 40.407 15.387 -136.838 1.00 85.50 86 GLN A O 1
ATOM 641 N N . GLU A 1 87 ? 39.643 16.727 -138.458 1.00 86.44 87 GLU A N 1
ATOM 642 C CA . GLU A 1 87 ? 39.084 17.742 -137.548 1.00 86.44 87 GLU A CA 1
ATOM 643 C C . GLU A 1 87 ? 37.887 17.199 -136.746 1.00 86.44 87 GLU A C 1
ATOM 645 O O . GLU A 1 87 ? 37.769 17.469 -135.551 1.00 86.44 87 GLU A O 1
ATOM 650 N N . LEU A 1 88 ? 37.023 16.383 -137.361 1.00 87.25 88 LEU A N 1
ATOM 651 C CA . LEU A 1 88 ? 35.924 15.705 -136.664 1.00 87.25 88 LEU A CA 1
ATOM 652 C C . LEU A 1 88 ? 36.425 14.616 -135.703 1.00 87.25 88 LEU A C 1
ATOM 654 O O . LEU A 1 88 ? 35.874 14.476 -134.618 1.00 87.25 88 LEU A O 1
ATOM 658 N N . ALA A 1 89 ? 37.484 13.881 -136.051 1.00 86.75 89 ALA A N 1
ATOM 659 C CA . ALA A 1 89 ? 38.091 12.893 -135.162 1.00 86.75 89 ALA A CA 1
ATOM 660 C C . ALA A 1 89 ? 38.722 13.557 -133.928 1.00 86.75 89 ALA A C 1
ATOM 662 O O . ALA A 1 89 ? 38.399 13.177 -132.808 1.00 86.75 89 ALA A O 1
ATOM 663 N N . THR A 1 90 ? 39.535 14.603 -134.108 1.00 89.88 90 THR A N 1
ATOM 664 C CA . THR A 1 90 ? 40.179 15.298 -132.976 1.00 89.88 90 THR A CA 1
ATOM 665 C C . THR A 1 90 ? 39.180 16.049 -132.093 1.00 89.88 90 THR A C 1
ATOM 667 O O . THR A 1 90 ? 39.346 16.078 -130.875 1.00 89.88 90 THR A O 1
ATOM 670 N N . THR A 1 91 ? 38.096 16.599 -132.657 1.00 91.31 91 THR A N 1
ATOM 671 C CA . THR A 1 91 ? 37.009 17.181 -131.847 1.00 91.31 91 THR A CA 1
ATOM 672 C C . THR A 1 91 ? 36.162 16.122 -131.137 1.00 91.31 91 THR A C 1
ATOM 674 O O . THR A 1 91 ? 35.756 16.357 -130.002 1.00 91.31 91 THR A O 1
ATOM 677 N N . LEU A 1 92 ? 35.950 14.937 -131.722 1.00 90.31 92 LEU A N 1
ATOM 678 C CA . LEU A 1 92 ? 35.332 13.804 -131.019 1.00 90.31 92 LEU A CA 1
ATOM 679 C C . LEU A 1 92 ? 36.222 13.261 -129.892 1.00 90.31 92 LEU A C 1
ATOM 681 O O . LEU A 1 92 ? 35.705 12.966 -128.820 1.00 90.31 92 LEU A O 1
ATOM 685 N N . GLU A 1 93 ? 37.536 13.160 -130.098 1.00 91.38 93 GLU A N 1
ATOM 686 C CA . GLU A 1 93 ? 38.501 12.760 -129.063 1.00 91.38 93 GLU A CA 1
ATOM 687 C C . GLU A 1 93 ? 38.550 13.776 -127.912 1.00 91.38 93 GLU A C 1
ATOM 689 O O . GLU A 1 93 ? 38.526 13.377 -126.749 1.00 91.38 93 GLU A O 1
ATOM 694 N N . ALA A 1 94 ? 38.538 15.080 -128.212 1.00 90.69 94 ALA A N 1
ATOM 695 C CA . ALA A 1 94 ? 38.445 16.131 -127.198 1.00 90.69 94 ALA A CA 1
ATOM 696 C C . ALA A 1 94 ? 37.125 16.050 -126.409 1.00 90.69 94 ALA A C 1
ATOM 698 O O . ALA A 1 94 ? 37.144 16.021 -125.182 1.00 90.69 94 ALA A O 1
ATOM 699 N N . LEU A 1 95 ? 35.982 15.908 -127.091 1.00 91.50 95 LEU A N 1
ATOM 700 C CA . LEU A 1 95 ? 34.675 15.758 -126.438 1.00 91.50 95 LEU A CA 1
ATOM 701 C C . LEU A 1 95 ? 34.556 14.460 -125.619 1.00 91.50 95 LEU A C 1
ATOM 703 O O . LEU A 1 95 ? 33.838 14.435 -124.621 1.00 91.50 95 LEU A O 1
ATOM 707 N N . GLN A 1 96 ? 35.261 13.389 -125.999 1.00 93.19 96 GLN A N 1
ATOM 708 C CA . GLN A 1 96 ? 35.381 12.175 -125.184 1.00 93.19 96 GLN A CA 1
ATOM 709 C C . GLN A 1 96 ? 36.228 12.427 -123.931 1.00 93.19 96 GLN A C 1
ATOM 711 O O . GLN A 1 96 ? 35.805 12.054 -122.842 1.00 93.19 96 GLN A O 1
ATOM 716 N N . GLN A 1 97 ? 37.366 13.117 -124.047 1.00 93.56 97 GLN A N 1
ATOM 717 C CA . GLN A 1 97 ? 38.191 13.490 -122.891 1.00 93.56 97 GLN A CA 1
ATOM 718 C C . GLN A 1 97 ? 37.449 14.433 -121.930 1.00 93.56 97 GLN A C 1
ATOM 720 O O . GLN A 1 97 ? 37.556 14.269 -120.715 1.00 93.56 97 GLN A O 1
ATOM 725 N N . ASP A 1 98 ? 36.672 15.389 -122.441 1.00 93.00 98 ASP A N 1
ATOM 726 C CA . ASP A 1 98 ? 35.830 16.276 -121.629 1.00 93.00 98 ASP A CA 1
ATOM 727 C C . ASP A 1 98 ? 34.694 15.504 -120.944 1.00 93.00 98 ASP A C 1
ATOM 729 O O . ASP A 1 98 ? 34.453 15.688 -119.748 1.00 93.00 98 ASP A O 1
ATOM 733 N N . ARG A 1 99 ? 34.025 14.587 -121.661 1.00 93.44 99 ARG A N 1
ATOM 734 C CA . ARG A 1 99 ? 33.013 13.694 -121.073 1.00 93.44 99 ARG A CA 1
ATOM 735 C C . ARG A 1 99 ? 33.614 12.845 -119.956 1.00 93.44 99 ARG A C 1
ATOM 737 O O . ARG A 1 99 ? 33.035 12.791 -118.879 1.00 93.44 99 ARG A O 1
ATOM 744 N N . ASP A 1 100 ? 34.758 12.212 -120.183 1.00 93.50 100 ASP A N 1
ATOM 745 C CA . ASP A 1 100 ? 35.362 11.284 -119.222 1.00 93.50 100 ASP A CA 1
ATOM 746 C C . ASP A 1 100 ? 35.875 12.030 -117.973 1.00 93.50 100 ASP A C 1
ATOM 748 O O . ASP A 1 100 ? 35.739 11.540 -116.849 1.00 93.50 100 ASP A O 1
ATOM 752 N N . GLN A 1 101 ? 36.355 13.271 -118.135 1.00 94.31 101 GLN A N 1
ATOM 753 C CA . GLN A 1 101 ? 36.629 14.188 -117.021 1.00 94.31 101 GLN A CA 1
ATOM 754 C C . GLN A 1 101 ? 35.356 14.562 -116.245 1.00 94.31 101 GLN A C 1
ATOM 756 O O . GLN A 1 101 ? 35.362 14.532 -115.012 1.00 94.31 101 GLN A O 1
ATOM 761 N N . LEU A 1 102 ? 34.257 14.889 -116.933 1.00 94.12 102 LEU A N 1
ATOM 762 C CA . LEU A 1 102 ? 32.967 15.187 -116.300 1.00 94.12 102 LEU A CA 1
ATOM 763 C C . LEU A 1 102 ? 32.375 13.957 -115.596 1.00 94.12 102 LEU A C 1
ATOM 765 O O . LEU A 1 102 ? 31.820 14.088 -114.507 1.00 94.12 102 LEU A O 1
ATOM 769 N N . GLU A 1 103 ? 32.528 12.756 -116.155 1.00 94.25 103 GLU A N 1
ATOM 770 C CA . GLU A 1 103 ? 32.127 11.503 -115.512 1.00 94.25 103 GLU A CA 1
ATOM 771 C C . GLU A 1 103 ? 32.955 11.229 -114.251 1.00 94.25 103 GLU A C 1
ATOM 773 O O . GLU A 1 103 ? 32.375 10.877 -113.221 1.00 94.25 103 GLU A O 1
ATOM 778 N N . PHE A 1 104 ? 34.271 11.468 -114.273 1.00 95.44 104 PHE A N 1
ATOM 779 C CA . PHE A 1 104 ? 35.112 11.386 -113.075 1.00 95.44 104 PHE A CA 1
ATOM 780 C C . PHE A 1 104 ? 34.687 12.404 -112.004 1.00 95.44 104 PHE A C 1
ATOM 782 O O . PHE A 1 104 ? 34.491 12.032 -110.846 1.00 95.44 104 PHE A O 1
ATOM 789 N N . GLN A 1 105 ? 34.456 13.668 -112.377 1.00 95.31 105 GLN A N 1
ATOM 790 C CA . GLN A 1 105 ? 33.963 14.701 -111.455 1.00 95.31 105 GLN A CA 1
ATOM 791 C C . GLN A 1 105 ? 32.583 14.344 -110.877 1.00 95.31 105 GLN A C 1
ATOM 793 O O . GLN A 1 105 ? 32.354 14.498 -109.678 1.00 95.31 105 GLN A O 1
ATOM 798 N N . LEU A 1 106 ? 31.671 13.799 -111.688 1.00 93.38 106 LEU A N 1
ATOM 799 C CA . LEU A 1 106 ? 30.366 13.314 -111.231 1.00 93.38 106 LEU A CA 1
ATOM 800 C C . LEU A 1 106 ? 30.489 12.112 -110.286 1.00 93.38 106 LEU A C 1
ATOM 802 O O . LEU A 1 106 ? 29.720 12.022 -109.329 1.00 93.38 106 LEU A O 1
ATOM 806 N N . GLN A 1 107 ? 31.429 11.193 -110.519 1.00 95.25 107 GLN A N 1
ATOM 807 C CA . GLN A 1 107 ? 31.715 10.090 -109.596 1.00 95.25 107 GLN A CA 1
ATOM 808 C C . GLN A 1 107 ? 32.301 10.604 -108.274 1.00 95.25 107 GLN A C 1
ATOM 810 O O . GLN A 1 107 ? 31.856 10.179 -107.207 1.00 95.25 107 GLN A O 1
ATOM 815 N N . GLU A 1 108 ? 33.227 11.563 -108.318 1.00 95.50 108 GLU A N 1
ATOM 816 C CA . GLU A 1 108 ? 33.825 12.158 -107.121 1.00 95.50 108 GLU A CA 1
ATOM 817 C C . GLU A 1 108 ? 32.792 12.953 -106.300 1.00 95.50 108 GLU A C 1
ATOM 819 O O . GLU A 1 108 ? 32.725 12.804 -105.079 1.00 95.50 108 GLU A O 1
ATOM 824 N N . LEU A 1 109 ? 31.922 13.734 -106.951 1.00 94.38 109 LEU A N 1
ATOM 825 C CA . LEU A 1 109 ? 30.819 14.451 -106.301 1.00 94.38 109 LEU A CA 1
ATOM 826 C C . LEU A 1 109 ? 29.782 13.493 -105.697 1.00 94.38 109 LEU A C 1
ATOM 828 O O . LEU A 1 109 ? 29.361 13.699 -104.558 1.00 94.38 109 LEU A O 1
ATOM 832 N N . LYS A 1 110 ? 29.422 12.405 -106.394 1.00 95.31 110 LYS A N 1
ATOM 833 C CA . LYS A 1 110 ? 28.573 11.335 -105.833 1.00 95.31 110 LYS A CA 1
ATOM 834 C C . LYS A 1 110 ? 29.230 10.680 -104.616 1.00 95.31 110 LYS A C 1
ATOM 836 O O . LYS A 1 110 ? 28.552 10.443 -103.621 1.00 95.31 110 LYS A O 1
ATOM 841 N N . ALA A 1 111 ? 30.540 10.429 -104.656 1.00 94.88 111 ALA A N 1
ATOM 842 C CA . ALA A 1 111 ? 31.283 9.862 -103.532 1.00 94.88 111 ALA A CA 1
ATOM 843 C C . ALA A 1 111 ? 31.388 10.829 -102.338 1.00 94.88 111 ALA A C 1
ATOM 845 O O . ALA A 1 111 ? 31.293 10.383 -101.195 1.00 94.88 111 ALA A O 1
ATOM 846 N N . LYS A 1 112 ? 31.541 12.139 -102.581 1.00 95.56 112 LYS A N 1
ATOM 847 C CA . LYS A 1 112 ? 31.507 13.193 -101.551 1.00 95.56 112 LYS A CA 1
ATOM 848 C C . LYS A 1 112 ? 30.128 13.276 -100.891 1.00 95.56 112 LYS A C 1
ATOM 850 O O . LYS A 1 112 ? 30.044 13.163 -99.671 1.00 95.56 112 LYS A O 1
ATOM 855 N N . LEU A 1 113 ? 29.057 13.355 -101.684 1.00 94.00 113 LEU A N 1
ATOM 856 C CA . LEU A 1 113 ? 27.678 13.398 -101.187 1.00 94.00 113 LEU A CA 1
ATOM 857 C C . LEU A 1 113 ? 27.312 12.123 -100.408 1.00 94.00 113 LEU A C 1
ATOM 859 O O . LEU A 1 113 ? 26.742 12.208 -99.326 1.00 94.00 113 LEU A O 1
ATOM 863 N N . ALA A 1 114 ? 27.719 10.943 -100.887 1.00 95.00 114 ALA A N 1
ATOM 864 C CA . ALA A 1 114 ? 27.503 9.672 -100.191 1.00 95.00 114 ALA A CA 1
ATOM 865 C C . ALA A 1 114 ? 28.366 9.480 -98.925 1.00 95.00 114 ALA A C 1
ATOM 867 O O . ALA A 1 114 ? 28.093 8.567 -98.147 1.00 95.00 114 ALA A O 1
ATOM 868 N N . ARG A 1 115 ? 29.410 10.295 -98.707 1.00 96.06 115 ARG A N 1
ATOM 869 C CA . ARG A 1 115 ? 30.099 10.398 -97.406 1.00 96.06 115 ARG A CA 1
ATOM 870 C C . ARG A 1 115 ? 29.314 11.327 -96.487 1.00 96.06 115 ARG A C 1
ATOM 872 O O . ARG A 1 115 ? 28.792 10.852 -95.490 1.00 96.06 115 ARG A O 1
ATOM 879 N N . GLN A 1 116 ? 29.093 12.572 -96.917 1.00 95.12 116 GLN A N 1
ATOM 880 C CA . GLN A 1 116 ? 28.338 13.583 -96.163 1.00 95.12 116 GLN A CA 1
ATOM 881 C C . GLN A 1 116 ? 26.965 13.087 -95.692 1.00 95.12 116 GLN A C 1
ATOM 883 O O . GLN A 1 116 ? 26.568 13.389 -94.575 1.00 95.12 116 GLN A O 1
ATOM 888 N N . GLN A 1 117 ? 26.253 12.299 -96.503 1.00 95.31 117 GLN A N 1
ATOM 889 C CA . GLN A 1 117 ? 24.977 11.713 -96.095 1.00 95.31 117 GLN A CA 1
ATOM 890 C C . GLN A 1 117 ? 25.137 10.679 -94.969 1.00 95.31 117 GLN A C 1
ATOM 892 O O . GLN A 1 117 ? 24.376 10.727 -94.013 1.00 95.31 117 GLN A O 1
ATOM 897 N N . ARG A 1 118 ? 26.143 9.793 -95.029 1.00 96.06 118 ARG A N 1
ATOM 898 C CA . ARG A 1 118 ? 26.423 8.837 -93.938 1.00 96.06 118 ARG A CA 1
ATOM 899 C C . ARG A 1 118 ? 26.873 9.544 -92.670 1.00 96.06 118 ARG A C 1
ATOM 901 O O . ARG A 1 118 ? 26.537 9.093 -91.587 1.00 96.06 118 ARG A O 1
ATOM 908 N N . ASP A 1 119 ? 27.655 10.606 -92.813 1.00 94.88 119 ASP A N 1
ATOM 909 C CA . ASP A 1 119 ? 28.165 11.376 -91.682 1.00 94.88 119 ASP A CA 1
ATOM 910 C C . ASP A 1 119 ? 27.018 12.160 -91.012 1.00 94.88 119 ASP A C 1
ATOM 912 O O . ASP A 1 119 ? 26.884 12.103 -89.797 1.00 94.88 119 ASP A O 1
ATOM 916 N N . PHE A 1 120 ? 26.081 12.720 -91.788 1.00 95.19 120 PHE A N 1
ATOM 917 C CA . PHE A 1 120 ? 24.821 13.280 -91.276 1.00 95.19 120 PHE A CA 1
ATOM 918 C C . PHE A 1 120 ? 23.885 12.228 -90.647 1.00 95.19 120 PHE A C 1
ATOM 920 O O . PHE A 1 120 ? 23.263 12.488 -89.618 1.00 95.19 120 PHE A O 1
ATOM 927 N N . ASP A 1 121 ? 23.763 11.038 -91.248 1.00 94.62 121 ASP A N 1
ATOM 928 C CA . ASP A 1 121 ? 22.970 9.940 -90.678 1.00 94.62 121 ASP A CA 1
ATOM 929 C C . ASP A 1 121 ? 23.556 9.475 -89.331 1.00 94.62 121 ASP A C 1
ATOM 931 O O . ASP A 1 121 ? 22.795 9.291 -88.383 1.00 94.62 121 ASP A O 1
ATOM 935 N N . ARG A 1 122 ? 24.892 9.390 -89.216 1.00 96.12 122 ARG A N 1
ATOM 936 C CA . ARG A 1 122 ? 25.614 9.119 -87.958 1.00 96.12 122 ARG A CA 1
ATOM 937 C C . ARG A 1 122 ? 25.406 10.213 -86.920 1.00 96.12 122 ARG A C 1
ATOM 939 O O . ARG A 1 122 ? 25.026 9.894 -85.805 1.00 96.12 122 ARG A O 1
ATOM 946 N N . GLU A 1 123 ? 25.611 11.483 -87.273 1.00 95.69 123 GLU A N 1
ATOM 947 C CA . GLU A 1 123 ? 25.403 12.613 -86.355 1.00 95.69 123 GLU A CA 1
ATOM 948 C C . GLU A 1 123 ? 23.970 12.616 -85.798 1.00 95.69 123 GLU A C 1
ATOM 950 O O . GLU A 1 123 ? 23.769 12.826 -84.602 1.00 95.69 123 GLU A O 1
ATOM 955 N N . ARG A 1 124 ? 22.965 12.309 -86.631 1.00 95.75 124 ARG A N 1
ATOM 956 C CA . ARG A 1 124 ? 21.579 12.159 -86.167 1.00 95.75 124 ARG A CA 1
ATOM 957 C C . ARG A 1 124 ? 21.404 10.948 -85.246 1.00 95.75 124 ARG A C 1
ATOM 959 O O . ARG A 1 124 ? 20.757 11.086 -84.216 1.00 95.75 124 ARG A O 1
ATOM 966 N N . GLU A 1 125 ? 21.959 9.786 -85.589 1.00 95.88 125 GLU A N 1
ATOM 967 C CA . GLU A 1 125 ? 21.896 8.588 -84.738 1.00 95.88 125 GLU A CA 1
ATOM 968 C C . GLU A 1 125 ? 22.600 8.807 -83.386 1.00 95.88 125 GLU A C 1
ATOM 970 O O . GLU A 1 125 ? 22.064 8.422 -82.350 1.00 95.88 125 GLU A O 1
ATOM 975 N N . GLU A 1 126 ? 23.734 9.508 -83.360 1.00 95.81 126 GLU A N 1
ATOM 976 C CA . GLU A 1 126 ? 24.445 9.883 -82.134 1.00 95.81 126 GLU A CA 1
ATOM 977 C C . GLU A 1 126 ? 23.630 10.858 -81.266 1.00 95.81 126 GLU A C 1
ATOM 979 O O . GLU A 1 126 ? 23.591 10.686 -80.047 1.00 95.81 126 GLU A O 1
ATOM 984 N N . ILE A 1 127 ? 22.926 11.829 -81.861 1.00 95.06 127 ILE A N 1
ATOM 985 C CA . ILE A 1 127 ? 22.012 12.744 -81.147 1.00 95.06 127 ILE A CA 1
ATOM 986 C C . ILE A 1 127 ? 20.759 12.005 -80.635 1.00 95.06 127 ILE A C 1
ATOM 988 O O . ILE A 1 127 ? 20.331 12.219 -79.495 1.00 95.06 127 ILE A O 1
ATOM 992 N N . ASP A 1 128 ? 20.190 11.094 -81.428 1.00 94.50 128 ASP A N 1
ATOM 993 C CA . ASP A 1 128 ? 19.076 10.229 -81.017 1.00 94.50 128 ASP A CA 1
ATOM 994 C C . ASP A 1 128 ? 19.490 9.291 -79.867 1.00 94.50 128 ASP A C 1
ATOM 996 O O . ASP A 1 128 ? 18.696 9.024 -78.965 1.00 94.50 128 ASP A O 1
ATOM 1000 N N . GLU A 1 129 ? 20.730 8.795 -79.845 1.00 95.38 129 GLU A N 1
ATOM 1001 C CA . GLU A 1 129 ? 21.246 8.015 -78.718 1.00 95.38 129 GLU A CA 1
ATOM 1002 C C . GLU A 1 129 ? 21.566 8.872 -77.485 1.00 95.38 129 GLU A C 1
ATOM 1004 O O . GLU A 1 129 ? 21.274 8.448 -76.366 1.00 95.38 129 GLU A O 1
ATOM 1009 N N . GLN A 1 130 ? 22.160 10.059 -77.653 1.00 96.12 130 GLN A N 1
ATOM 1010 C CA . GLN A 1 130 ? 22.452 10.986 -76.551 1.00 96.12 130 GLN A CA 1
ATOM 1011 C C . GLN A 1 130 ? 21.160 11.413 -75.846 1.00 96.12 130 GLN A C 1
ATOM 1013 O O . GLN A 1 130 ? 21.026 11.207 -74.640 1.00 96.12 130 GLN A O 1
ATOM 1018 N N . SER A 1 131 ? 20.161 11.874 -76.599 1.00 93.38 131 SER A N 1
ATOM 1019 C CA . SER A 1 131 ? 18.854 12.254 -76.048 1.00 93.38 131 SER A CA 1
ATOM 1020 C C . SER A 1 131 ? 18.126 11.083 -75.371 1.00 93.38 131 SER A C 1
ATOM 1022 O O . SER A 1 131 ? 17.528 11.267 -74.312 1.00 93.38 131 SER A O 1
ATOM 1024 N N . ARG A 1 132 ? 18.227 9.849 -75.892 1.00 95.31 132 ARG A N 1
ATOM 1025 C CA . ARG A 1 132 ? 17.709 8.646 -75.202 1.00 95.31 132 ARG A CA 1
ATOM 1026 C C . ARG A 1 132 ? 18.437 8.352 -73.888 1.00 95.31 132 ARG A C 1
ATOM 1028 O O . ARG A 1 132 ? 17.782 7.957 -72.926 1.00 95.31 132 ARG A O 1
ATOM 1035 N N . ARG A 1 133 ? 19.762 8.538 -73.827 1.00 95.94 133 ARG A N 1
ATOM 1036 C CA . ARG A 1 133 ? 20.560 8.370 -72.595 1.00 95.94 133 ARG A CA 1
ATOM 1037 C C . ARG A 1 133 ? 20.181 9.419 -71.545 1.00 95.94 133 ARG A C 1
ATOM 1039 O O . ARG A 1 133 ? 19.982 9.063 -70.387 1.00 95.94 133 ARG A O 1
ATOM 1046 N N . GLU A 1 134 ? 20.016 10.675 -71.952 1.00 96.00 134 GLU A N 1
ATOM 1047 C CA . GLU A 1 134 ? 19.597 11.777 -71.075 1.00 96.00 134 GLU A CA 1
ATOM 1048 C C . GLU A 1 134 ? 18.163 11.595 -70.556 1.00 96.00 134 GLU A C 1
ATOM 1050 O O . GLU A 1 134 ? 17.929 11.698 -69.352 1.00 96.00 134 GLU A O 1
ATOM 1055 N N . LEU A 1 135 ? 17.210 11.241 -71.427 1.00 94.44 135 LEU A N 1
ATOM 1056 C CA . LEU A 1 135 ? 15.830 10.927 -71.033 1.00 94.44 135 LEU A CA 1
ATOM 1057 C C . LEU A 1 135 ? 15.744 9.692 -70.122 1.00 94.44 135 LEU A C 1
ATOM 1059 O O . LEU A 1 135 ? 14.894 9.652 -69.234 1.00 94.44 135 LEU A O 1
ATOM 1063 N N . GLY A 1 136 ? 16.621 8.702 -70.313 1.00 95.50 136 GLY A N 1
ATOM 1064 C CA . GLY A 1 136 ? 16.780 7.573 -69.394 1.00 95.50 136 GLY A CA 1
ATOM 1065 C C . GLY A 1 136 ? 17.215 8.041 -68.005 1.00 95.50 136 GLY A C 1
ATOM 1066 O O . GLY A 1 136 ? 16.482 7.852 -67.039 1.00 95.50 136 GLY A O 1
ATOM 1067 N N . ALA A 1 137 ? 18.342 8.753 -67.922 1.00 95.38 137 ALA A N 1
ATOM 1068 C CA . ALA A 1 137 ? 18.881 9.257 -66.659 1.00 95.38 137 ALA A CA 1
ATOM 1069 C C . ALA A 1 137 ? 17.915 10.203 -65.914 1.00 95.38 137 ALA A C 1
ATOM 1071 O O . ALA A 1 137 ? 17.843 10.168 -64.685 1.00 95.38 137 ALA A O 1
ATOM 1072 N N . LEU A 1 138 ? 17.145 11.024 -66.637 1.00 96.00 138 LEU A N 1
ATOM 1073 C CA . LEU A 1 138 ? 16.105 11.883 -66.059 1.00 96.00 138 LEU A CA 1
ATOM 1074 C C . LEU A 1 138 ? 14.911 11.080 -65.518 1.00 96.00 138 LEU A C 1
ATOM 1076 O O . LEU A 1 138 ? 14.401 11.410 -64.448 1.00 96.00 138 LEU A O 1
ATOM 1080 N N . ASN A 1 139 ? 14.485 10.016 -66.207 1.00 95.75 139 ASN A N 1
ATOM 1081 C CA . ASN A 1 139 ? 13.449 9.113 -65.698 1.00 95.75 139 ASN A CA 1
ATOM 1082 C C . ASN A 1 139 ? 13.927 8.327 -64.469 1.00 95.75 139 ASN A C 1
ATOM 1084 O O . ASN A 1 139 ? 13.171 8.210 -63.507 1.00 95.75 139 ASN A O 1
ATOM 1088 N N . ASP A 1 140 ? 15.176 7.854 -64.456 1.00 96.31 140 ASP A N 1
ATOM 1089 C CA . ASP A 1 140 ? 15.761 7.162 -63.302 1.00 96.31 140 ASP A CA 1
ATOM 1090 C C . ASP A 1 140 ? 15.820 8.090 -62.072 1.00 96.31 140 ASP A C 1
ATOM 1092 O O . ASP A 1 140 ? 15.397 7.709 -60.977 1.00 96.31 140 ASP A O 1
ATOM 1096 N N . GLN A 1 141 ? 16.255 9.345 -62.250 1.00 97.12 141 GLN A N 1
ATOM 1097 C CA . GLN A 1 141 ? 16.232 10.367 -61.193 1.00 97.12 141 GLN A CA 1
ATOM 1098 C C . GLN A 1 141 ? 14.806 10.668 -60.710 1.00 97.12 141 GLN A C 1
ATOM 1100 O O . GLN A 1 141 ? 14.560 10.714 -59.503 1.00 97.12 141 GLN A O 1
ATOM 1105 N N . LEU A 1 142 ? 13.847 10.825 -61.628 1.00 95.25 142 LEU A N 1
ATOM 1106 C CA . LEU A 1 142 ? 12.440 11.039 -61.287 1.00 95.25 142 LEU A CA 1
ATOM 1107 C C . LEU A 1 142 ? 11.859 9.848 -60.509 1.00 95.25 142 LEU A C 1
ATOM 1109 O O . LEU A 1 142 ? 11.152 10.054 -59.524 1.00 95.25 142 LEU A O 1
ATOM 1113 N N . GLN A 1 143 ? 12.192 8.613 -60.889 1.00 96.94 143 GLN A N 1
ATOM 1114 C CA . GLN A 1 143 ? 11.760 7.407 -60.184 1.00 96.94 143 GLN A CA 1
ATOM 1115 C C . GLN A 1 143 ? 12.339 7.342 -58.762 1.00 96.94 143 GLN A C 1
ATOM 1117 O O . GLN A 1 143 ? 11.591 7.072 -57.820 1.00 96.94 143 GLN A O 1
ATOM 1122 N N . VAL A 1 144 ? 13.626 7.660 -58.575 1.00 97.50 144 VAL A N 1
ATOM 1123 C CA . VAL A 1 144 ? 14.250 7.765 -57.241 1.00 97.50 144 VAL A CA 1
ATOM 1124 C C . VAL A 1 144 ? 13.587 8.863 -56.402 1.00 97.50 144 VAL A C 1
ATOM 1126 O O . VAL A 1 144 ? 13.314 8.653 -55.218 1.00 97.50 144 VAL A O 1
ATOM 1129 N N . HIS A 1 145 ? 13.260 10.018 -56.987 1.00 96.81 145 HIS A N 1
ATOM 1130 C CA . HIS A 1 145 ? 12.548 11.082 -56.277 1.00 96.81 145 HIS A CA 1
ATOM 1131 C C . HIS A 1 145 ? 11.118 10.681 -55.892 1.00 96.81 145 HIS A C 1
ATOM 1133 O O . HIS A 1 145 ? 10.713 10.934 -54.759 1.00 96.81 145 HIS A O 1
ATOM 1139 N N . ILE A 1 146 ? 10.374 9.998 -56.768 1.00 95.25 146 ILE A N 1
ATOM 1140 C CA . ILE A 1 146 ? 9.037 9.462 -56.458 1.00 95.25 146 ILE A CA 1
ATOM 1141 C C . ILE A 1 146 ? 9.112 8.439 -55.315 1.00 95.25 146 ILE A C 1
ATOM 1143 O O . ILE A 1 146 ? 8.301 8.503 -54.393 1.00 95.25 146 ILE A O 1
ATOM 1147 N N . GLN A 1 147 ? 10.100 7.538 -55.327 1.00 96.44 147 GLN A N 1
ATOM 1148 C CA . GLN A 1 147 ? 10.321 6.577 -54.240 1.00 96.44 147 GLN A CA 1
ATOM 1149 C C . GLN A 1 147 ? 10.673 7.279 -52.921 1.00 96.44 147 GLN A C 1
ATOM 1151 O O . GLN A 1 147 ? 10.074 6.976 -51.892 1.00 96.44 147 GLN A O 1
ATOM 1156 N N . THR A 1 148 ? 11.569 8.269 -52.956 1.00 97.44 148 THR A N 1
ATOM 1157 C CA . THR A 1 148 ? 11.960 9.062 -51.777 1.00 97.44 148 THR A CA 1
ATOM 1158 C C . THR A 1 148 ? 10.769 9.825 -51.187 1.00 97.44 148 THR A C 1
ATOM 1160 O O . THR A 1 148 ? 10.564 9.813 -49.978 1.00 97.44 148 THR A O 1
ATOM 1163 N N . ILE A 1 149 ? 9.938 10.451 -52.030 1.00 96.88 149 ILE A N 1
ATOM 1164 C CA . ILE A 1 149 ? 8.705 11.127 -51.599 1.00 96.88 149 ILE A CA 1
ATOM 1165 C C . ILE A 1 149 ? 7.708 10.113 -51.020 1.00 96.88 149 ILE A C 1
ATOM 1167 O O . ILE A 1 149 ? 7.079 10.404 -50.007 1.00 96.88 149 ILE A O 1
ATOM 1171 N N . GLY A 1 150 ? 7.586 8.922 -51.613 1.00 95.94 150 GLY A N 1
ATOM 1172 C CA . GLY A 1 150 ? 6.747 7.840 -51.092 1.00 95.94 150 GLY A CA 1
ATOM 1173 C C . GLY A 1 150 ? 7.154 7.397 -49.684 1.00 95.94 150 GLY A C 1
ATOM 1174 O O . GLY A 1 150 ? 6.296 7.317 -48.807 1.00 95.94 150 GLY A O 1
ATOM 1175 N N . ILE A 1 151 ? 8.455 7.191 -49.455 1.00 95.75 151 ILE A N 1
ATOM 1176 C CA . ILE A 1 151 ? 9.026 6.850 -48.141 1.00 95.75 151 ILE A CA 1
ATOM 1177 C C . ILE A 1 151 ? 8.758 7.977 -47.133 1.00 95.75 151 ILE A C 1
ATOM 1179 O O . ILE A 1 151 ? 8.129 7.733 -46.108 1.00 95.75 151 ILE A O 1
ATOM 1183 N N . LEU A 1 152 ? 9.111 9.225 -47.460 1.00 95.75 152 LEU A N 1
ATOM 1184 C CA . LEU A 1 152 ? 8.894 10.382 -46.577 1.00 95.75 152 LEU A CA 1
ATOM 1185 C C . LEU A 1 152 ? 7.409 10.627 -46.250 1.00 95.75 152 LEU A C 1
ATOM 1187 O O . LEU A 1 152 ? 7.084 11.139 -45.178 1.00 95.75 152 LEU A O 1
ATOM 1191 N N . VAL A 1 153 ? 6.487 10.289 -47.159 1.00 97.50 153 VAL A N 1
ATOM 1192 C CA . VAL A 1 153 ? 5.040 10.350 -46.896 1.00 97.50 153 VAL A CA 1
ATOM 1193 C C . VAL A 1 153 ? 4.603 9.219 -45.964 1.00 97.50 153 VAL A C 1
ATOM 1195 O O . VAL A 1 153 ? 3.845 9.498 -45.035 1.00 97.50 153 VAL A O 1
ATOM 1198 N N . ALA A 1 154 ? 5.096 7.991 -46.161 1.00 92.94 154 ALA A N 1
ATOM 1199 C CA . ALA A 1 154 ? 4.819 6.858 -45.278 1.00 92.94 154 ALA A CA 1
ATOM 1200 C C . ALA A 1 154 ? 5.328 7.126 -43.851 1.00 92.94 154 ALA A C 1
ATOM 1202 O O . ALA A 1 154 ? 4.516 7.180 -42.924 1.00 92.94 154 ALA A O 1
ATOM 1203 N N . GLU A 1 155 ? 6.618 7.443 -43.697 1.00 95.31 155 GLU A N 1
ATOM 1204 C CA . GLU A 1 155 ? 7.253 7.830 -42.428 1.00 95.31 155 GLU A CA 1
ATOM 1205 C C . GLU A 1 155 ? 6.480 8.959 -41.736 1.00 95.31 155 GLU A C 1
ATOM 1207 O O . GLU A 1 155 ? 6.163 8.877 -40.551 1.00 95.31 155 GLU A O 1
ATOM 1212 N N . LYS A 1 156 ? 6.093 10.006 -42.479 1.00 93.44 156 LYS A N 1
ATOM 1213 C CA . LYS A 1 156 ? 5.283 11.101 -41.934 1.00 93.44 156 LYS A CA 1
ATOM 1214 C C . LYS A 1 156 ? 3.924 10.617 -41.424 1.00 93.44 156 LYS A C 1
ATOM 1216 O O . LYS A 1 156 ? 3.488 11.085 -40.373 1.00 93.44 156 LYS A O 1
ATOM 1221 N N . THR A 1 157 ? 3.234 9.726 -42.140 1.00 95.25 157 THR A N 1
ATOM 1222 C CA . THR A 1 157 ? 1.944 9.185 -41.677 1.00 95.25 157 THR A CA 1
ATOM 1223 C C . THR A 1 157 ? 2.090 8.262 -40.469 1.00 95.25 157 THR A C 1
ATOM 1225 O O . THR A 1 157 ? 1.267 8.338 -39.557 1.00 95.25 157 THR A O 1
ATOM 1228 N N . GLU A 1 158 ? 3.155 7.464 -40.406 1.00 94.88 158 GLU A N 1
ATOM 1229 C CA . GLU A 1 158 ? 3.461 6.583 -39.275 1.00 94.88 158 GLU A CA 1
ATOM 1230 C C . GLU A 1 158 ? 3.823 7.394 -38.025 1.00 94.88 158 GLU A C 1
ATOM 1232 O O . GLU A 1 158 ? 3.186 7.229 -36.984 1.00 94.88 158 GLU A O 1
ATOM 1237 N N . LEU A 1 159 ? 4.734 8.366 -38.144 1.00 95.81 159 LEU A N 1
ATOM 1238 C CA . LEU A 1 159 ? 5.089 9.299 -37.069 1.00 95.81 159 LEU A CA 1
ATOM 1239 C C . LEU A 1 159 ? 3.883 10.126 -36.600 1.00 95.81 159 LEU A C 1
ATOM 1241 O O . LEU A 1 159 ? 3.708 10.335 -35.400 1.00 95.81 159 LEU A O 1
ATOM 1245 N N . GLN A 1 160 ? 3.016 10.574 -37.515 1.00 95.50 160 GLN A N 1
ATOM 1246 C CA . GLN A 1 160 ? 1.796 11.304 -37.158 1.00 95.50 160 GLN A CA 1
ATOM 1247 C C . GLN A 1 160 ? 0.778 10.406 -36.429 1.00 95.50 160 GLN A C 1
ATOM 1249 O O . GLN A 1 160 ? 0.110 10.876 -35.503 1.00 95.50 160 GLN A O 1
ATOM 1254 N N . SER A 1 161 ? 0.688 9.123 -36.793 1.00 94.19 161 SER A N 1
ATOM 1255 C CA . SER A 1 161 ? -0.135 8.127 -36.096 1.00 94.19 161 SER A CA 1
ATOM 1256 C C . SER A 1 161 ? 0.412 7.826 -34.695 1.00 94.19 161 SER A C 1
ATOM 1258 O O . SER A 1 161 ? -0.311 7.972 -33.708 1.00 94.19 161 SER A O 1
ATOM 1260 N N . ALA A 1 162 ? 1.707 7.515 -34.582 1.00 92.12 162 ALA A N 1
ATOM 1261 C CA . ALA A 1 162 ? 2.385 7.244 -33.314 1.00 92.12 162 ALA A CA 1
ATOM 1262 C C . ALA A 1 162 ? 2.317 8.443 -32.351 1.00 92.12 162 ALA A C 1
ATOM 1264 O O . ALA A 1 162 ? 2.018 8.278 -31.168 1.00 92.12 162 ALA A O 1
ATOM 1265 N N . LEU A 1 163 ? 2.498 9.669 -32.859 1.00 94.00 163 LEU A N 1
ATOM 1266 C CA . LEU A 1 163 ? 2.320 10.898 -32.083 1.00 94.00 163 LEU A CA 1
ATOM 1267 C C . LEU A 1 163 ? 0.875 11.055 -31.586 1.00 94.00 163 LEU A C 1
ATOM 1269 O O . LEU A 1 163 ? 0.663 11.433 -30.434 1.00 94.00 163 LEU A O 1
ATOM 1273 N N . SER A 1 164 ? -0.122 10.756 -32.425 1.00 94.31 164 SER A N 1
ATOM 1274 C CA . SER A 1 164 ? -1.536 10.825 -32.040 1.00 94.31 164 SER A CA 1
ATOM 1275 C C . SER A 1 164 ? -1.881 9.800 -30.953 1.00 94.31 164 SER A C 1
ATOM 1277 O O . SER A 1 164 ? -2.500 10.164 -29.950 1.00 94.31 164 SER A O 1
ATOM 1279 N N . GLN A 1 165 ? -1.409 8.558 -31.100 1.00 96.44 165 GLN A N 1
ATOM 1280 C CA . GLN A 1 165 ? -1.573 7.488 -30.116 1.00 96.44 165 GLN A CA 1
ATOM 1281 C C . GLN A 1 165 ? -0.882 7.834 -28.789 1.00 96.44 165 GLN A C 1
ATOM 1283 O O . GLN A 1 165 ? -1.518 7.784 -27.739 1.00 96.44 165 GLN A O 1
ATOM 1288 N N . SER A 1 166 ? 0.380 8.271 -28.829 1.00 91.12 166 SER A N 1
ATOM 1289 C CA . SER A 1 166 ? 1.140 8.695 -27.645 1.00 91.12 166 SER A CA 1
ATOM 1290 C C . SER A 1 166 ? 0.451 9.851 -26.905 1.00 91.12 166 SER A C 1
ATOM 1292 O O . SER A 1 166 ? 0.247 9.784 -25.691 1.00 91.12 166 SER A O 1
ATOM 1294 N N . GLN A 1 167 ? -0.037 10.868 -27.628 1.00 95.06 167 GLN A N 1
ATOM 1295 C CA . GLN A 1 167 ? -0.828 11.953 -27.035 1.00 95.06 167 GLN A CA 1
ATOM 1296 C C . GLN A 1 167 ? -2.155 11.478 -26.425 1.00 95.06 167 GLN A C 1
ATOM 1298 O O . GLN A 1 167 ? -2.611 12.071 -25.445 1.00 95.06 167 GLN A O 1
ATOM 1303 N N . GLN A 1 168 ? -2.803 10.456 -26.989 1.00 95.00 168 GLN A N 1
ATOM 1304 C CA . GLN A 1 168 ? -4.027 9.885 -26.425 1.00 95.00 168 GLN A CA 1
ATOM 1305 C C . GLN A 1 168 ? -3.735 9.101 -25.139 1.00 95.00 168 GLN A C 1
ATOM 1307 O O . GLN A 1 168 ? -4.395 9.348 -24.128 1.00 95.00 168 GLN A O 1
ATOM 1312 N N . THR A 1 169 ? -2.710 8.245 -25.136 1.00 93.25 169 THR A N 1
ATOM 1313 C CA . THR A 1 169 ? -2.260 7.510 -23.943 1.00 93.25 169 THR A CA 1
ATOM 1314 C C . THR A 1 169 ? -1.834 8.468 -22.828 1.00 93.25 169 THR A C 1
ATOM 1316 O O . THR A 1 169 ? -2.245 8.298 -21.682 1.00 93.25 169 THR A O 1
ATOM 1319 N N . ALA A 1 170 ? -1.094 9.535 -23.149 1.00 90.50 170 ALA A N 1
ATOM 1320 C CA . ALA A 1 170 ? -0.702 10.558 -22.179 1.00 90.50 170 ALA A CA 1
ATOM 1321 C C . ALA A 1 170 ? -1.915 11.274 -21.551 1.00 90.50 170 ALA A C 1
ATOM 1323 O O . ALA A 1 170 ? -1.938 11.500 -20.342 1.00 90.50 170 ALA A O 1
ATOM 1324 N N . LYS A 1 171 ? -2.957 11.581 -22.340 1.00 96.44 171 LYS A N 1
ATOM 1325 C CA . LYS A 1 171 ? -4.217 12.159 -21.830 1.00 96.44 171 LYS A CA 1
ATOM 1326 C C . LYS A 1 171 ? -4.982 11.182 -20.934 1.00 96.44 171 LYS A C 1
ATOM 1328 O O . LYS A 1 171 ? -5.492 11.596 -19.899 1.00 96.44 171 LYS A O 1
ATOM 1333 N N . GLN A 1 172 ? -5.041 9.900 -21.300 1.00 95.06 172 GLN A N 1
ATOM 1334 C CA . GLN A 1 172 ? -5.660 8.860 -20.469 1.00 95.06 172 GLN A CA 1
ATOM 1335 C C . GLN A 1 172 ? -4.926 8.716 -19.128 1.00 95.06 172 GLN A C 1
ATOM 1337 O O . GLN A 1 172 ? -5.557 8.782 -18.076 1.00 95.06 172 GLN A O 1
ATOM 1342 N N . LYS A 1 173 ? -3.588 8.645 -19.149 1.00 93.31 173 LYS A N 1
ATOM 1343 C CA . LYS A 1 173 ? -2.767 8.573 -17.932 1.00 93.31 173 LYS A CA 1
ATOM 1344 C C . LYS A 1 173 ? -2.867 9.829 -17.066 1.00 93.31 173 LYS A C 1
ATOM 1346 O O . LYS A 1 173 ? -2.885 9.702 -15.846 1.00 93.31 173 LYS A O 1
ATOM 1351 N N . ALA A 1 174 ? -3.020 11.017 -17.654 1.00 91.94 174 ALA A N 1
ATOM 1352 C CA . ALA A 1 174 ? -3.323 12.225 -16.887 1.00 91.94 174 ALA A CA 1
ATOM 1353 C C . ALA A 1 174 ? -4.641 12.076 -16.097 1.00 91.94 174 ALA A C 1
ATOM 1355 O O . ALA A 1 174 ? -4.635 12.256 -14.879 1.00 91.94 174 ALA A O 1
ATOM 1356 N N . VAL A 1 175 ? -5.734 11.647 -16.744 1.00 96.06 175 VAL A N 1
ATOM 1357 C CA . VAL A 1 175 ? -7.032 11.420 -16.073 1.00 96.06 175 VAL A CA 1
ATOM 1358 C C . VAL A 1 175 ? -6.930 10.343 -14.984 1.00 96.06 175 VAL A C 1
ATOM 1360 O O . VAL A 1 175 ? -7.415 10.556 -13.874 1.00 96.06 175 VAL A O 1
ATOM 1363 N N . GLU A 1 176 ? -6.231 9.231 -15.238 1.00 95.00 176 GLU A N 1
ATOM 1364 C CA . GLU A 1 176 ? -5.960 8.207 -14.214 1.00 95.00 176 GLU A CA 1
ATOM 1365 C C . GLU A 1 176 ? -5.227 8.792 -12.991 1.00 95.00 176 GLU A C 1
ATOM 1367 O O . GLU A 1 176 ? -5.589 8.494 -11.851 1.00 95.00 176 GLU A O 1
ATOM 1372 N N . THR A 1 177 ? -4.226 9.659 -13.194 1.00 91.31 177 THR A N 1
ATOM 1373 C CA . THR A 1 177 ? -3.517 10.307 -12.074 1.00 91.31 177 THR A CA 1
ATOM 1374 C C . THR A 1 177 ? -4.386 11.309 -11.309 1.00 91.31 177 THR A C 1
ATOM 1376 O O . THR A 1 177 ? -4.264 11.389 -10.085 1.00 91.31 177 THR A O 1
ATOM 1379 N N . GLU A 1 178 ? -5.300 12.027 -11.972 1.00 96.00 178 GLU A N 1
ATOM 1380 C CA . GLU A 1 178 ? -6.277 12.902 -11.306 1.00 96.00 178 GLU A CA 1
ATOM 1381 C C . GLU A 1 178 ? -7.289 12.097 -10.476 1.00 96.00 178 GLU A C 1
ATOM 1383 O O . GLU A 1 178 ? -7.537 12.438 -9.314 1.00 96.00 178 GLU A O 1
ATOM 1388 N N . GLU A 1 179 ? -7.804 10.982 -11.007 1.00 96.38 179 GLU A N 1
ATOM 1389 C CA . GLU A 1 179 ? -8.663 10.055 -10.263 1.00 96.38 179 GLU A CA 1
ATOM 1390 C C . GLU A 1 179 ? -7.957 9.474 -9.034 1.00 96.38 179 GLU A C 1
ATOM 1392 O O . GLU A 1 179 ? -8.507 9.504 -7.929 1.00 96.38 179 GLU A O 1
ATOM 1397 N N . LEU A 1 180 ? -6.733 8.962 -9.197 1.00 94.12 180 LEU A N 1
ATOM 1398 C CA . LEU A 1 180 ? -5.947 8.407 -8.094 1.00 94.12 180 LEU A CA 1
ATOM 1399 C C . LEU A 1 180 ? -5.641 9.475 -7.037 1.00 94.12 180 LEU A C 1
ATOM 1401 O O . LEU A 1 180 ? -5.776 9.205 -5.842 1.00 94.12 180 LEU A O 1
ATOM 1405 N N . GLN A 1 181 ? -5.322 10.708 -7.447 1.00 94.69 181 GLN A N 1
ATOM 1406 C CA . GLN A 1 181 ? -5.142 11.830 -6.525 1.00 94.69 181 GLN A CA 1
ATOM 1407 C C . GLN A 1 181 ? -6.451 12.182 -5.791 1.00 94.69 181 GLN A C 1
ATOM 1409 O O . GLN A 1 181 ? -6.415 12.493 -4.599 1.00 94.69 181 GLN A O 1
ATOM 1414 N N . GLY A 1 182 ? -7.605 12.103 -6.461 1.00 95.19 182 GLY A N 1
ATOM 1415 C CA . GLY A 1 182 ? -8.929 12.284 -5.858 1.00 95.19 182 GLY A CA 1
ATOM 1416 C C . GLY A 1 182 ? -9.253 11.219 -4.805 1.00 95.19 182 GLY A C 1
ATOM 1417 O O . GLY A 1 182 ? -9.577 11.555 -3.664 1.00 95.19 182 GLY A O 1
ATOM 1418 N N . ARG A 1 183 ? -9.076 9.935 -5.146 1.00 97.19 183 ARG A N 1
ATOM 1419 C CA . ARG A 1 183 ? -9.247 8.798 -4.219 1.00 97.19 183 ARG A CA 1
ATOM 1420 C C . ARG A 1 183 ? -8.326 8.939 -2.997 1.00 97.19 183 ARG A C 1
ATOM 1422 O O . ARG A 1 183 ? -8.766 8.764 -1.863 1.00 97.19 183 ARG A O 1
ATOM 1429 N N . LEU A 1 184 ? -7.070 9.332 -3.213 1.00 94.38 184 LEU A N 1
ATOM 1430 C CA . LEU A 1 184 ? -6.070 9.560 -2.166 1.00 94.38 184 LEU A CA 1
ATOM 1431 C C . LEU A 1 184 ? -6.398 10.763 -1.258 1.00 94.38 184 LEU A C 1
ATOM 1433 O O . LEU A 1 184 ? -6.138 10.692 -0.056 1.00 94.38 184 LEU A O 1
ATOM 1437 N N . LYS A 1 185 ? -7.004 11.841 -1.780 1.00 97.56 185 LYS A N 1
ATOM 1438 C CA . LYS A 1 185 ? -7.533 12.949 -0.956 1.00 97.56 185 LYS A CA 1
ATOM 1439 C C . LYS A 1 185 ? -8.663 12.464 -0.043 1.00 97.56 185 LYS A C 1
ATOM 1441 O O . LYS A 1 185 ? -8.559 12.623 1.171 1.00 97.56 185 LYS A O 1
ATOM 1446 N N . ALA A 1 186 ? -9.661 11.774 -0.598 1.00 95.75 186 ALA A N 1
ATOM 1447 C CA . ALA A 1 186 ? -10.790 11.240 0.170 1.00 95.75 186 ALA A CA 1
ATOM 1448 C C . ALA A 1 186 ? -10.357 10.225 1.251 1.00 95.75 186 ALA A C 1
ATOM 1450 O O . ALA A 1 186 ? -10.905 10.211 2.355 1.00 95.75 186 ALA A O 1
ATOM 1451 N N . LEU A 1 187 ? -9.338 9.398 0.977 1.00 94.12 187 LEU A N 1
ATOM 1452 C CA . LEU A 1 187 ? -8.753 8.494 1.976 1.00 94.12 187 LEU A CA 1
ATOM 1453 C C . LEU A 1 187 ? -8.036 9.246 3.108 1.00 94.12 187 LEU A C 1
ATOM 1455 O O . LEU A 1 187 ? -8.172 8.855 4.267 1.00 94.12 187 LEU A O 1
ATOM 1459 N N . ARG A 1 188 ? -7.320 10.340 2.809 1.00 97.19 188 ARG A N 1
ATOM 1460 C CA . ARG A 1 188 ? -6.694 11.197 3.835 1.00 97.19 188 ARG A CA 1
ATOM 1461 C C . ARG A 1 188 ? -7.738 11.885 4.711 1.00 97.19 188 ARG A C 1
ATOM 1463 O O . ARG A 1 188 ? -7.619 11.835 5.931 1.00 97.19 188 ARG A O 1
ATOM 1470 N N . GLU A 1 189 ? -8.777 12.460 4.112 1.00 96.31 189 GLU A N 1
ATOM 1471 C CA . GLU A 1 189 ? -9.897 13.077 4.837 1.00 96.31 189 GLU A CA 1
ATOM 1472 C C . GLU A 1 189 ? -10.568 12.061 5.773 1.00 96.31 189 GLU A C 1
ATOM 1474 O O . GLU A 1 189 ? -10.654 12.296 6.982 1.00 96.31 189 GLU A O 1
ATOM 1479 N N . ARG A 1 190 ? -10.915 10.875 5.249 1.00 97.38 190 ARG A N 1
ATOM 1480 C CA . ARG A 1 190 ? -11.465 9.762 6.038 1.00 97.38 190 ARG A CA 1
ATOM 1481 C C . ARG A 1 190 ? -10.541 9.330 7.178 1.00 97.38 190 ARG A C 1
ATOM 1483 O O . ARG A 1 190 ? -11.048 9.008 8.250 1.00 97.38 190 ARG A O 1
ATOM 1490 N N . ASN A 1 191 ? -9.220 9.331 6.980 1.00 94.88 191 ASN A N 1
ATOM 1491 C CA . ASN A 1 191 ? -8.278 9.028 8.056 1.00 94.88 191 ASN A CA 1
ATOM 1492 C C . ASN A 1 191 ? -8.311 10.105 9.153 1.00 94.88 191 ASN A C 1
ATOM 1494 O O . ASN A 1 191 ? -8.480 9.760 10.318 1.00 94.88 191 ASN A O 1
ATOM 1498 N N . THR A 1 192 ? -8.290 11.399 8.803 1.00 96.50 192 THR A N 1
ATOM 1499 C CA . THR A 1 192 ? -8.398 12.474 9.814 1.00 96.50 192 THR A CA 1
ATOM 1500 C C . THR A 1 192 ? -9.714 12.429 10.599 1.00 96.50 192 THR A C 1
ATOM 1502 O O . THR A 1 192 ? -9.740 12.737 11.790 1.00 96.50 192 THR A O 1
ATOM 1505 N N . ASP A 1 193 ? -10.811 11.977 9.985 1.00 96.38 193 ASP A N 1
ATOM 1506 C CA . ASP A 1 193 ? -12.080 11.750 10.687 1.00 96.38 193 ASP A CA 1
ATOM 1507 C C . ASP A 1 193 ? -12.075 10.506 11.583 1.00 96.38 193 ASP A C 1
ATOM 1509 O O . ASP A 1 193 ? -12.757 10.495 12.610 1.00 96.38 193 ASP A O 1
ATOM 1513 N N . LEU A 1 194 ? -11.309 9.468 11.240 1.00 95.69 194 LEU A N 1
ATOM 1514 C CA . LEU A 1 194 ? -11.087 8.317 12.118 1.00 95.69 194 LEU A CA 1
ATOM 1515 C C . LEU A 1 194 ? -10.176 8.685 13.298 1.00 95.69 194 LEU A C 1
ATOM 1517 O O . LEU A 1 194 ? -10.493 8.318 14.424 1.00 95.69 194 LEU A O 1
ATOM 1521 N N . GLU A 1 195 ? -9.129 9.483 13.081 1.00 96.94 195 GLU A N 1
ATOM 1522 C CA . GLU A 1 195 ? -8.263 10.039 14.132 1.00 96.94 195 GLU A CA 1
ATOM 1523 C C . GLU A 1 195 ? -9.056 10.925 15.110 1.00 96.94 195 GLU A C 1
ATOM 1525 O O . GLU A 1 195 ? -8.956 10.759 16.329 1.00 96.94 195 GLU A O 1
ATOM 1530 N N . ARG A 1 196 ? -9.927 11.809 14.594 1.00 97.31 196 ARG A N 1
ATOM 1531 C CA . ARG A 1 196 ? -10.875 12.598 15.406 1.00 97.31 196 ARG A CA 1
ATOM 1532 C C . ARG A 1 196 ? -11.793 11.696 16.231 1.00 97.31 196 ARG A C 1
ATOM 1534 O O . ARG A 1 196 ? -11.913 11.898 17.438 1.00 97.31 196 ARG A O 1
ATOM 1541 N N . LYS A 1 197 ? -12.408 10.681 15.609 1.00 97.19 197 LYS A N 1
ATOM 1542 C CA . LYS A 1 197 ? -13.300 9.726 16.293 1.00 97.19 197 LYS A CA 1
ATOM 1543 C C . LYS A 1 197 ? -12.565 8.944 17.382 1.00 97.19 197 LYS A C 1
ATOM 1545 O O . LYS A 1 197 ? -13.070 8.865 18.501 1.00 97.19 197 LYS A O 1
ATOM 1550 N N . LEU A 1 198 ? -11.358 8.453 17.097 1.00 95.94 198 LEU A N 1
ATOM 1551 C CA . LEU A 1 198 ? -10.487 7.765 18.052 1.00 95.94 198 LEU A CA 1
ATOM 1552 C C . LEU A 1 198 ? -10.148 8.665 19.249 1.00 95.94 198 LEU A C 1
ATOM 1554 O O . LEU A 1 198 ? -10.272 8.234 20.393 1.00 95.94 198 LEU A O 1
ATOM 1558 N N . SER A 1 199 ? -9.800 9.933 19.001 1.00 97.12 199 SER A N 1
ATOM 1559 C CA . SER A 1 199 ? -9.563 10.926 20.055 1.00 97.12 199 SER A CA 1
ATOM 1560 C C . SER A 1 199 ? -10.812 11.150 20.918 1.00 97.12 199 SER A C 1
ATOM 1562 O O . SER A 1 199 ? -10.734 11.076 22.145 1.00 97.12 199 SER A O 1
ATOM 1564 N N . THR A 1 200 ? -11.992 11.332 20.309 1.00 96.56 200 THR A N 1
ATOM 1565 C CA . THR A 1 200 ? -13.244 11.492 21.069 1.00 96.56 200 THR A CA 1
ATOM 1566 C C . THR A 1 200 ? -13.617 10.248 21.876 1.00 96.56 200 THR A C 1
ATOM 1568 O O . THR A 1 200 ? -14.012 10.390 23.031 1.00 96.56 200 THR A O 1
ATOM 1571 N N . ALA A 1 201 ? -13.430 9.044 21.328 1.00 95.25 201 ALA A N 1
ATOM 1572 C CA . ALA A 1 201 ? -13.703 7.786 22.021 1.00 95.25 201 ALA A CA 1
ATOM 1573 C C . ALA A 1 201 ? -12.719 7.543 23.179 1.00 95.25 201 ALA A C 1
ATOM 1575 O O . ALA A 1 201 ? -13.131 7.126 24.258 1.00 95.25 201 ALA A O 1
ATOM 1576 N N . SER A 1 202 ? -11.436 7.872 22.995 1.00 97.69 202 SER A N 1
ATOM 1577 C CA . SER A 1 202 ? -10.416 7.826 24.053 1.00 97.69 202 SER A CA 1
ATOM 1578 C C . SER A 1 202 ? -10.758 8.777 25.208 1.00 97.69 202 SER A C 1
ATOM 1580 O O . SER A 1 202 ? -10.776 8.373 26.371 1.00 97.69 202 SER A O 1
ATOM 1582 N N . ASN A 1 203 ? -11.148 10.017 24.891 1.00 96.62 203 ASN A N 1
ATOM 1583 C CA . ASN A 1 203 ? -11.582 10.996 25.890 1.00 96.62 203 ASN A CA 1
ATOM 1584 C C . ASN A 1 203 ? -12.861 10.550 26.624 1.00 96.62 203 ASN A C 1
ATOM 1586 O O . ASN A 1 203 ? -12.937 10.672 27.846 1.00 96.62 203 ASN A O 1
ATOM 1590 N N . GLN A 1 204 ? -13.847 9.992 25.910 1.00 96.81 204 GLN A N 1
ATOM 1591 C CA . GLN A 1 204 ? -15.061 9.424 26.511 1.00 96.81 204 GLN A CA 1
ATOM 1592 C C . GLN A 1 204 ? -14.743 8.237 27.427 1.00 96.81 204 GLN A C 1
ATOM 1594 O O . GLN A 1 204 ? -15.234 8.202 28.553 1.00 96.81 204 GLN A O 1
ATOM 1599 N N . SER A 1 205 ? -13.872 7.322 26.993 1.00 94.88 205 SER A N 1
ATOM 1600 C CA . SER A 1 205 ? -13.397 6.189 27.795 1.00 94.88 205 SER A CA 1
ATOM 1601 C C . SER A 1 205 ? -12.716 6.660 29.084 1.00 94.88 205 SER A C 1
ATOM 1603 O O . SER A 1 205 ? -13.058 6.193 30.166 1.00 94.88 205 SER A O 1
ATOM 1605 N N . GLN A 1 206 ? -11.847 7.678 29.018 1.00 97.06 206 GLN A N 1
ATOM 1606 C CA . GLN A 1 206 ? -11.199 8.236 30.211 1.00 97.06 206 GLN A CA 1
ATOM 1607 C C . GLN A 1 206 ? -12.190 8.939 31.165 1.00 97.06 206 GLN A C 1
ATOM 1609 O O . GLN A 1 206 ? -11.981 8.953 32.379 1.00 97.06 206 GLN A O 1
ATOM 1614 N N . VAL A 1 207 ? -13.268 9.541 30.649 1.00 96.81 207 VAL A N 1
ATOM 1615 C CA . VAL A 1 207 ? -14.342 10.122 31.479 1.00 96.81 207 VAL A CA 1
ATOM 1616 C C . VAL A 1 207 ? -15.188 9.025 32.131 1.00 96.81 207 VAL A C 1
ATOM 1618 O O . VAL A 1 207 ? -15.466 9.113 33.327 1.00 96.81 207 VAL A O 1
ATOM 1621 N N . GLN A 1 208 ? -15.539 7.971 31.390 1.00 93.44 208 GLN A N 1
ATOM 1622 C CA . GLN A 1 208 ? -16.238 6.804 31.933 1.00 93.44 208 GLN A CA 1
ATOM 1623 C C . GLN A 1 208 ? -15.396 6.106 33.007 1.00 93.44 208 GLN A C 1
ATOM 1625 O O . GLN A 1 208 ? -15.895 5.883 34.102 1.00 93.44 208 GLN A O 1
ATOM 1630 N N . GLU A 1 209 ? -14.105 5.868 32.764 1.00 96.69 209 GLU A N 1
ATOM 1631 C CA . GLU A 1 209 ? -13.187 5.248 33.726 1.00 96.69 209 GLU A CA 1
ATOM 1632 C C . GLU A 1 209 ? -13.087 6.047 35.042 1.00 96.69 209 GLU A C 1
ATOM 1634 O O . GLU A 1 209 ? -13.078 5.462 36.128 1.00 96.69 209 GLU A O 1
ATOM 1639 N N . LYS A 1 210 ? -13.057 7.387 34.969 1.00 97.62 210 LYS A N 1
ATOM 1640 C CA . LYS A 1 210 ? -13.135 8.262 36.154 1.00 97.62 210 LYS A CA 1
ATOM 1641 C C . LYS A 1 210 ? -14.470 8.083 36.879 1.00 97.62 210 LYS A C 1
ATOM 1643 O O . LYS A 1 210 ? -14.466 7.794 38.071 1.00 97.62 210 LYS A O 1
ATOM 1648 N N . SER A 1 211 ? -15.587 8.161 36.152 1.00 96.69 211 SER A N 1
ATOM 1649 C CA . SER A 1 211 ? -16.927 7.967 36.718 1.00 96.69 211 SER A CA 1
ATOM 1650 C C . SER A 1 211 ? -17.075 6.602 37.397 1.00 96.69 211 SER A C 1
ATOM 1652 O O . SER A 1 211 ? -17.601 6.536 38.501 1.00 96.69 211 SER A O 1
ATOM 1654 N N . THR A 1 212 ? -16.571 5.520 36.795 1.00 94.38 212 THR A N 1
ATOM 1655 C CA . THR A 1 212 ? -16.593 4.172 37.380 1.00 94.38 212 THR A CA 1
ATOM 1656 C C . THR A 1 212 ? -15.751 4.096 38.653 1.00 94.38 212 THR A C 1
ATOM 1658 O O . THR A 1 212 ? -16.191 3.500 39.633 1.00 94.38 212 THR A O 1
ATOM 1661 N N . LYS A 1 213 ? -14.570 4.731 38.688 1.00 97.75 213 LYS A N 1
ATOM 1662 C CA . LYS A 1 213 ? -13.734 4.802 39.901 1.00 97.75 213 LYS A CA 1
ATOM 1663 C C . LYS A 1 213 ? -14.414 5.586 41.025 1.00 97.75 213 LYS A C 1
ATOM 1665 O O . LYS A 1 213 ? -14.304 5.185 42.181 1.00 97.75 213 LYS A O 1
ATOM 1670 N N . ASP A 1 214 ? -15.135 6.657 40.706 1.00 96.06 214 ASP A N 1
ATOM 1671 C CA . ASP A 1 214 ? -15.886 7.438 41.694 1.00 96.06 214 ASP A CA 1
ATOM 1672 C C . ASP A 1 214 ? -17.153 6.715 42.179 1.00 96.06 214 ASP A C 1
ATOM 1674 O O . ASP A 1 214 ? -17.402 6.676 43.383 1.00 96.06 214 ASP A O 1
ATOM 1678 N N . SER A 1 215 ? -17.881 6.016 41.300 1.00 94.81 215 SER A N 1
ATOM 1679 C CA . SER A 1 215 ? -18.963 5.109 41.711 1.00 94.81 215 SER A CA 1
ATOM 1680 C C . SER A 1 215 ? -18.459 3.962 42.595 1.00 94.81 215 SER A C 1
ATOM 1682 O O . SER A 1 215 ? -19.097 3.644 43.595 1.00 94.81 215 SER A O 1
ATOM 1684 N N . GLN A 1 216 ? -17.299 3.371 42.286 1.00 97.12 216 GLN A N 1
ATOM 1685 C CA . GLN A 1 216 ? -16.700 2.311 43.105 1.00 97.12 216 GLN A CA 1
ATOM 1686 C C . GLN A 1 216 ? -16.309 2.823 44.501 1.00 97.12 216 GLN A C 1
ATOM 1688 O O . GLN A 1 216 ? -16.605 2.168 45.498 1.00 97.12 216 GLN A O 1
ATOM 1693 N N . ARG A 1 217 ? -15.722 4.027 44.591 1.00 97.69 217 ARG A N 1
ATOM 1694 C CA . ARG A 1 217 ? -15.433 4.698 45.873 1.00 97.69 217 ARG A CA 1
ATOM 1695 C C . ARG A 1 217 ? -16.695 4.894 46.716 1.00 97.69 217 ARG A C 1
ATOM 1697 O O . ARG A 1 217 ? -16.634 4.715 47.929 1.00 97.69 217 ARG A O 1
ATOM 1704 N N . GLU A 1 218 ? -17.821 5.240 46.094 1.00 97.00 218 GLU A N 1
ATOM 1705 C CA . GLU A 1 218 ? -19.093 5.418 46.802 1.00 97.00 218 GLU A CA 1
ATOM 1706 C C . GLU A 1 218 ? -19.707 4.085 47.250 1.00 97.00 218 GLU A C 1
ATOM 1708 O O . GLU A 1 218 ? -20.159 3.968 48.387 1.00 97.00 218 GLU A O 1
ATOM 1713 N N . VAL A 1 219 ? -19.628 3.039 46.420 1.00 96.12 219 VAL A N 1
ATOM 1714 C CA . VAL A 1 219 ? -20.002 1.669 46.812 1.00 96.12 219 VAL A CA 1
ATOM 1715 C C . VAL A 1 219 ? -19.186 1.196 48.019 1.00 96.12 219 VAL A C 1
ATOM 1717 O O . VAL A 1 219 ? -19.750 0.626 48.953 1.00 96.12 219 VAL A O 1
ATOM 1720 N N . ASP A 1 220 ? -17.877 1.454 48.049 1.00 97.12 220 ASP A N 1
ATOM 1721 C CA . ASP A 1 220 ? -17.020 1.044 49.166 1.00 97.12 220 ASP A CA 1
ATOM 1722 C C . ASP A 1 220 ? -17.247 1.883 50.436 1.00 97.12 220 ASP A C 1
ATOM 1724 O O . ASP A 1 220 ? -17.246 1.326 51.536 1.00 97.12 220 ASP A O 1
ATOM 1728 N N . ARG A 1 221 ? -17.566 3.180 50.312 1.00 98.19 221 ARG A N 1
ATOM 1729 C CA . ARG A 1 221 ? -18.065 4.002 51.434 1.00 98.19 221 ARG A CA 1
ATOM 1730 C C . ARG A 1 221 ? -19.342 3.409 52.026 1.00 98.19 221 ARG A C 1
ATOM 1732 O O . ARG A 1 221 ? -19.359 3.087 53.215 1.00 98.19 221 ARG A O 1
ATOM 1739 N N . LEU A 1 222 ? -20.364 3.188 51.197 1.00 96.50 222 LEU A N 1
ATOM 1740 C CA . LEU A 1 222 ? -21.657 2.642 51.621 1.00 96.50 222 LEU A CA 1
ATOM 1741 C C . LEU A 1 222 ? -21.516 1.242 52.240 1.00 96.50 222 LEU A C 1
ATOM 1743 O O . LEU A 1 222 ? -22.187 0.942 53.223 1.00 96.50 222 LEU A O 1
ATOM 1747 N N . ARG A 1 223 ? -20.591 0.405 51.747 1.00 97.38 223 ARG A N 1
ATOM 1748 C CA . ARG A 1 223 ? -20.218 -0.870 52.392 1.00 97.38 223 ARG A CA 1
ATOM 1749 C C . ARG A 1 223 ? -19.664 -0.662 53.805 1.00 97.38 223 ARG A C 1
ATOM 1751 O O . ARG A 1 223 ? -20.112 -1.338 54.729 1.00 97.38 223 ARG A O 1
ATOM 1758 N N . THR A 1 224 ? -18.721 0.267 53.999 1.00 97.06 224 THR A N 1
ATOM 1759 C CA . THR A 1 224 ? -18.159 0.540 55.340 1.00 97.06 224 THR A CA 1
ATOM 1760 C C . THR A 1 224 ? -19.180 1.142 56.308 1.00 97.06 224 THR A C 1
ATOM 1762 O O . THR A 1 224 ? -19.164 0.808 57.494 1.00 97.06 224 THR A O 1
ATOM 1765 N N . GLU A 1 225 ? -20.102 1.971 55.818 1.00 97.25 225 GLU A N 1
ATOM 1766 C CA . GLU A 1 225 ? -21.197 2.524 56.616 1.00 97.25 225 GLU A CA 1
ATOM 1767 C C . GLU A 1 225 ? -22.223 1.447 56.987 1.00 97.25 225 GLU A C 1
ATOM 1769 O O . GLU A 1 225 ? -22.578 1.318 58.157 1.00 97.25 225 GLU A O 1
ATOM 1774 N N . ASN A 1 226 ? -22.627 0.601 56.037 1.00 93.88 226 ASN A N 1
ATOM 1775 C CA . ASN A 1 226 ? -23.558 -0.499 56.283 1.00 93.88 226 ASN A CA 1
ATOM 1776 C C . ASN A 1 226 ? -22.992 -1.523 57.289 1.00 93.88 226 ASN A C 1
ATOM 1778 O O . ASN A 1 226 ? -23.711 -1.964 58.188 1.00 93.88 226 ASN A O 1
ATOM 1782 N N . TYR A 1 227 ? -21.689 -1.822 57.216 1.00 97.19 227 TYR A N 1
ATOM 1783 C CA . TYR A 1 227 ? -20.984 -2.629 58.220 1.00 97.19 227 TYR A CA 1
ATOM 1784 C C . TYR A 1 227 ? -20.989 -1.966 59.608 1.00 97.19 227 TYR A C 1
ATOM 1786 O O . TYR A 1 227 ? -21.280 -2.621 60.610 1.00 97.19 227 TYR A O 1
ATOM 1794 N N . ARG A 1 228 ? -20.726 -0.653 59.681 1.00 98.12 228 ARG A N 1
ATOM 1795 C CA . ARG A 1 228 ? -20.754 0.111 60.940 1.00 98.12 228 ARG A CA 1
ATOM 1796 C C . ARG A 1 228 ? -22.150 0.140 61.568 1.00 98.12 228 ARG A C 1
ATOM 1798 O O . ARG A 1 228 ? -22.270 -0.052 62.775 1.00 98.12 228 ARG A O 1
ATOM 1805 N N . LEU A 1 229 ? -23.189 0.353 60.760 1.00 96.12 229 LEU A N 1
ATOM 1806 C CA . LEU A 1 229 ? -24.585 0.317 61.199 1.00 96.12 229 LEU A CA 1
ATOM 1807 C C . LEU A 1 229 ? -24.994 -1.090 61.656 1.00 96.12 229 LEU A C 1
ATOM 1809 O O . LEU A 1 229 ? -25.595 -1.222 62.716 1.00 96.12 229 LEU A O 1
ATOM 1813 N N . SER A 1 230 ? -24.603 -2.139 60.925 1.00 97.75 230 SER A N 1
ATOM 1814 C CA . SER A 1 230 ? -24.848 -3.537 61.315 1.00 97.75 230 SER A CA 1
ATOM 1815 C C . SER A 1 230 ? -24.231 -3.865 62.676 1.00 97.75 230 SER A C 1
ATOM 1817 O O . SER A 1 230 ? -24.923 -4.392 63.544 1.00 97.75 230 SER A O 1
ATOM 1819 N N . LYS A 1 231 ? -22.974 -3.459 62.909 1.00 98.06 231 LYS A N 1
ATOM 1820 C CA . LYS A 1 231 ? -22.303 -3.632 64.207 1.00 98.06 231 LYS A CA 1
ATOM 1821 C C . LYS A 1 231 ? -23.016 -2.879 65.337 1.00 98.06 231 LYS A C 1
ATOM 1823 O O . LYS A 1 231 ? -23.219 -3.446 66.404 1.00 98.06 231 LYS A O 1
ATOM 1828 N N . SER A 1 232 ? -23.459 -1.644 65.090 1.00 97.38 232 SER A N 1
ATOM 1829 C CA . SER A 1 232 ? -24.234 -0.862 66.066 1.00 97.38 232 SER A CA 1
ATOM 1830 C C . SER A 1 232 ? -25.603 -1.486 66.373 1.00 97.38 232 SER A C 1
ATOM 1832 O O . SER A 1 232 ? -26.050 -1.454 67.516 1.00 97.38 232 SER A O 1
ATOM 1834 N N . ILE A 1 233 ? -26.250 -2.120 65.390 1.00 96.19 233 ILE A N 1
ATOM 1835 C CA . ILE A 1 233 ? -27.485 -2.892 65.596 1.00 96.19 233 ILE A CA 1
ATOM 1836 C C . ILE A 1 233 ? -27.220 -4.147 66.444 1.00 96.19 233 ILE A C 1
ATOM 1838 O O . ILE A 1 233 ? -28.063 -4.511 67.260 1.00 96.19 233 ILE A O 1
ATOM 1842 N N . GLU A 1 234 ? -26.073 -4.813 66.292 1.00 97.50 234 GLU A N 1
ATOM 1843 C CA . GLU A 1 234 ? -25.691 -5.945 67.150 1.00 97.50 234 GLU A CA 1
ATOM 1844 C C . GLU A 1 234 ? -25.358 -5.513 68.585 1.00 97.50 234 GLU A C 1
ATOM 1846 O O . GLU A 1 234 ? -25.796 -6.176 69.523 1.00 97.50 234 GLU A O 1
ATOM 1851 N N . GLU A 1 235 ? -24.678 -4.379 68.766 1.00 97.31 235 GLU A N 1
ATOM 1852 C CA . GLU A 1 235 ? -24.425 -3.763 70.078 1.00 97.31 235 GLU A CA 1
ATOM 1853 C C . GLU A 1 235 ? -25.750 -3.422 70.789 1.00 97.31 235 GLU A C 1
ATOM 1855 O O . GLU A 1 235 ? -26.004 -3.906 71.891 1.00 97.31 235 GLU A O 1
ATOM 1860 N N . LEU A 1 236 ? -26.666 -2.716 70.114 1.00 96.31 236 LEU A N 1
ATOM 1861 C CA . LEU A 1 236 ? -27.998 -2.394 70.648 1.00 96.31 236 LEU A CA 1
ATOM 1862 C C . LEU A 1 236 ? -28.853 -3.644 70.937 1.00 96.31 236 LEU A C 1
ATOM 1864 O O . LEU A 1 236 ? -29.643 -3.655 71.882 1.00 96.31 236 LEU A O 1
ATOM 1868 N N . ARG A 1 237 ? -28.707 -4.725 70.158 1.00 97.62 237 ARG A N 1
ATOM 1869 C CA . ARG A 1 237 ? -29.375 -6.013 70.438 1.00 97.62 237 ARG A CA 1
ATOM 1870 C C . ARG A 1 237 ? -28.834 -6.683 71.701 1.00 97.62 237 ARG A C 1
ATOM 1872 O O . ARG A 1 237 ? -29.621 -7.290 72.425 1.00 97.62 237 ARG A O 1
ATOM 1879 N N . GLN A 1 238 ? -27.534 -6.573 71.975 1.00 96.38 238 GLN A N 1
ATOM 1880 C CA . GLN A 1 238 ? -26.932 -7.078 73.214 1.00 96.38 238 GLN A CA 1
ATOM 1881 C C . GLN A 1 238 ? -27.411 -6.263 74.424 1.00 96.38 238 GLN A C 1
ATOM 1883 O O . GLN A 1 238 ? -27.856 -6.851 75.408 1.00 96.38 238 GLN A O 1
ATOM 1888 N N . GLU A 1 239 ? -27.447 -4.930 74.319 1.00 96.38 239 GLU A N 1
ATOM 1889 C CA . GLU A 1 239 ? -28.005 -4.053 75.361 1.00 96.38 239 GLU A CA 1
ATOM 1890 C C . GLU A 1 239 ? -29.481 -4.370 75.664 1.00 96.38 239 GLU A C 1
ATOM 1892 O O . GLU A 1 239 ? -29.864 -4.502 76.829 1.00 96.38 239 GLU A O 1
ATOM 1897 N N . LEU A 1 240 ? -30.313 -4.563 74.632 1.00 95.00 240 LEU A N 1
ATOM 1898 C CA . LEU A 1 240 ? -31.718 -4.957 74.794 1.00 95.00 240 LEU A CA 1
ATOM 1899 C C . LEU A 1 240 ? -31.874 -6.341 75.444 1.00 95.00 240 LEU A C 1
ATOM 1901 O O . LEU A 1 240 ? -32.755 -6.518 76.288 1.00 95.00 240 LEU A O 1
ATOM 1905 N N . ALA A 1 241 ? -31.025 -7.310 75.091 1.00 95.81 241 ALA A N 1
ATOM 1906 C CA . ALA A 1 241 ? -31.027 -8.630 75.717 1.00 95.81 241 ALA A CA 1
ATOM 1907 C C . ALA A 1 241 ? -30.648 -8.547 77.206 1.00 95.81 241 ALA A C 1
ATOM 1909 O O . ALA A 1 241 ? -31.356 -9.101 78.048 1.00 95.81 241 ALA A O 1
ATOM 1910 N N . GLU A 1 242 ? -29.601 -7.790 77.549 1.00 96.31 242 GLU A N 1
ATOM 1911 C CA . GLU A 1 242 ? -29.221 -7.532 78.940 1.00 96.31 242 GLU A CA 1
ATOM 1912 C C . GLU A 1 242 ? -30.334 -6.839 79.738 1.00 96.31 242 GLU A C 1
ATOM 1914 O O . GLU A 1 242 ? -30.584 -7.201 80.887 1.00 96.31 242 GLU A O 1
ATOM 1919 N N . LEU A 1 243 ? -30.993 -5.827 79.164 1.00 95.62 243 LEU A N 1
ATOM 1920 C CA . LEU A 1 243 ? -32.088 -5.106 79.821 1.00 95.62 243 LEU A CA 1
ATOM 1921 C C . LEU A 1 243 ? -33.311 -6.005 80.037 1.00 95.62 243 LEU A C 1
ATOM 1923 O O . LEU A 1 243 ? -33.895 -5.978 81.121 1.00 95.62 243 LEU A O 1
ATOM 1927 N N . SER A 1 244 ? -33.651 -6.846 79.058 1.00 96.56 244 SER A N 1
ATOM 1928 C CA . SER A 1 244 ? -34.714 -7.851 79.177 1.00 96.56 244 SER A CA 1
ATOM 1929 C C . SER A 1 244 ? -34.406 -8.884 80.269 1.00 96.56 244 SER A C 1
ATOM 1931 O O . SER A 1 244 ? -35.269 -9.212 81.086 1.00 96.56 244 SER A O 1
ATOM 1933 N N . GLU A 1 245 ? -33.154 -9.342 80.369 1.00 96.88 245 GLU A N 1
ATOM 1934 C CA . GLU A 1 245 ? -32.750 -10.282 81.416 1.00 96.88 245 GLU A CA 1
ATOM 1935 C C . GLU A 1 245 ? -32.761 -9.624 82.807 1.00 96.88 245 GLU A C 1
ATOM 1937 O O . GLU A 1 245 ? -33.308 -10.190 83.754 1.00 96.88 245 GLU A O 1
ATOM 1942 N N . LYS A 1 246 ? -32.250 -8.388 82.933 1.00 96.38 246 LYS A N 1
ATOM 1943 C CA . LYS A 1 246 ? -32.319 -7.583 84.170 1.00 96.38 246 LYS A CA 1
ATOM 1944 C C . LYS A 1 246 ? -33.771 -7.364 84.617 1.00 96.38 246 LYS A C 1
ATOM 1946 O O . LYS A 1 246 ? -34.058 -7.497 85.806 1.00 96.38 246 LYS A O 1
ATOM 1951 N N . LEU A 1 247 ? -34.686 -7.092 83.682 1.00 95.25 247 LEU A N 1
ATOM 1952 C CA . LEU A 1 247 ? -36.121 -6.972 83.952 1.00 95.25 247 LEU A CA 1
ATOM 1953 C C . LEU A 1 247 ? -36.726 -8.306 84.417 1.00 95.25 247 LEU A C 1
ATOM 1955 O O . LEU A 1 247 ? -37.447 -8.326 85.410 1.00 95.25 247 LEU A O 1
ATOM 1959 N N . SER A 1 248 ? -36.386 -9.426 83.770 1.00 96.69 248 SER A N 1
ATOM 1960 C CA . SER A 1 248 ? -36.847 -10.762 84.180 1.00 96.69 248 SER A CA 1
ATOM 1961 C C . SER A 1 248 ? -36.366 -11.143 85.586 1.00 96.69 248 SER A C 1
ATOM 1963 O O . SER A 1 248 ? -37.156 -11.647 86.385 1.00 96.69 248 SER A O 1
ATOM 1965 N N . ARG A 1 249 ? -35.104 -10.841 85.935 1.00 96.38 249 ARG A N 1
ATOM 1966 C CA . ARG A 1 249 ? -34.593 -11.006 87.308 1.00 96.38 249 ARG A CA 1
ATOM 1967 C C . ARG A 1 249 ? -35.392 -10.158 88.302 1.00 96.38 249 ARG A C 1
ATOM 1969 O O . ARG A 1 249 ? -35.801 -10.680 89.332 1.00 96.38 249 ARG A O 1
ATOM 1976 N N . LYS A 1 250 ? -35.675 -8.889 87.981 1.00 94.06 250 LYS A N 1
ATOM 1977 C CA . LYS A 1 250 ? -36.461 -7.998 88.855 1.00 94.06 250 LYS A CA 1
ATOM 1978 C C . LYS A 1 250 ? -37.935 -8.388 88.984 1.00 94.06 250 LYS A C 1
ATOM 1980 O O . LYS A 1 250 ? -38.497 -8.167 90.051 1.00 94.06 250 LYS A O 1
ATOM 1985 N N . SER A 1 251 ? -38.531 -9.011 87.966 1.00 96.19 251 SER A N 1
ATOM 1986 C CA . SER A 1 251 ? -39.858 -9.636 88.079 1.00 96.19 251 SER A CA 1
ATOM 1987 C C . SER A 1 251 ? -39.829 -10.750 89.126 1.00 96.19 251 SER A C 1
ATOM 1989 O O . SER A 1 251 ? -40.569 -10.684 90.101 1.00 96.19 251 SER A O 1
ATOM 1991 N N . LYS A 1 252 ? -38.875 -11.685 89.014 1.00 95.75 252 LYS A N 1
ATOM 1992 C CA . LYS A 1 252 ? -38.711 -12.789 89.974 1.00 95.75 252 LYS A CA 1
ATOM 1993 C C . LYS A 1 252 ? -38.434 -12.306 91.395 1.00 95.75 252 LYS A C 1
ATOM 1995 O O . LYS A 1 252 ? -39.106 -12.746 92.314 1.00 95.75 252 LYS A O 1
ATOM 2000 N N . GLU A 1 253 ? -37.528 -11.343 91.580 1.00 95.31 253 GLU A N 1
ATOM 2001 C CA . GLU A 1 253 ? -37.288 -10.729 92.897 1.00 95.31 253 GLU A CA 1
ATOM 2002 C C . GLU A 1 253 ? -38.569 -10.115 93.503 1.00 95.31 253 GLU A C 1
ATOM 2004 O O . GLU A 1 253 ? -38.777 -10.186 94.714 1.00 95.31 253 GLU A O 1
ATOM 2009 N N . ALA A 1 254 ? -39.448 -9.532 92.678 1.00 91.25 254 ALA A N 1
ATOM 2010 C CA . ALA A 1 254 ? -40.730 -8.994 93.126 1.00 91.25 254 ALA A CA 1
ATOM 2011 C C . ALA A 1 254 ? -41.781 -10.090 93.392 1.00 91.25 254 ALA A C 1
ATOM 2013 O O . ALA A 1 254 ? -42.558 -9.964 94.337 1.00 91.25 254 ALA A O 1
ATOM 2014 N N . GLU A 1 255 ? -41.805 -11.164 92.601 1.00 95.50 255 GLU A N 1
ATOM 2015 C CA . GLU A 1 255 ? -42.659 -12.346 92.794 1.00 95.50 255 GLU A CA 1
ATOM 2016 C C . GLU A 1 255 ? -42.279 -13.108 94.078 1.00 95.50 255 GLU A C 1
ATOM 2018 O O . GLU A 1 255 ? -43.148 -13.455 94.880 1.00 95.50 255 GLU A O 1
ATOM 2023 N N . ASP A 1 256 ? -40.984 -13.315 94.320 1.00 94.88 256 ASP A N 1
ATOM 2024 C CA . ASP A 1 256 ? -40.449 -13.930 95.538 1.00 94.88 256 ASP A CA 1
ATOM 2025 C C . ASP A 1 256 ? -40.710 -13.038 96.762 1.00 94.88 256 ASP A C 1
ATOM 2027 O O . ASP A 1 256 ? -41.240 -13.509 97.771 1.00 94.88 256 ASP A O 1
ATOM 2031 N N . GLY A 1 257 ? -40.465 -11.726 96.653 1.00 92.44 257 GLY A N 1
ATOM 2032 C CA . GLY A 1 257 ? -40.790 -10.759 97.705 1.00 92.44 257 GLY A CA 1
ATOM 2033 C C . GLY A 1 257 ? -42.289 -10.687 98.032 1.00 92.44 257 GLY A C 1
ATOM 2034 O O . GLY A 1 257 ? -42.663 -10.540 99.197 1.00 92.44 257 GLY A O 1
ATOM 2035 N N . GLN A 1 258 ? -43.174 -10.857 97.042 1.00 92.62 258 GLN A N 1
ATOM 2036 C CA . GLN A 1 258 ? -44.618 -10.991 97.275 1.00 92.62 258 GLN A CA 1
ATOM 2037 C C . GLN A 1 258 ? -44.964 -12.290 98.018 1.00 92.62 258 GLN A C 1
ATOM 2039 O O . GLN A 1 258 ? -45.798 -12.260 98.927 1.00 92.62 258 GLN A O 1
ATOM 2044 N N . GLN A 1 259 ? -44.315 -13.412 97.690 1.00 93.56 259 GLN A N 1
ATOM 2045 C CA . GLN A 1 259 ? -44.494 -14.677 98.411 1.00 93.56 259 GLN A CA 1
ATOM 2046 C C . GLN A 1 259 ? -43.995 -14.595 99.861 1.00 93.56 259 GLN A C 1
ATOM 2048 O O . GLN A 1 259 ? -44.652 -15.118 100.760 1.00 93.56 259 GLN A O 1
ATOM 2053 N N . GLU A 1 260 ? -42.854 -13.952 100.119 1.00 93.75 260 GLU A N 1
ATOM 2054 C CA . GLU A 1 260 ? -42.360 -13.714 101.482 1.00 93.75 260 GLU A CA 1
ATOM 2055 C C . GLU A 1 260 ? -43.308 -12.816 102.279 1.00 93.75 260 GLU A C 1
ATOM 2057 O O . GLU A 1 260 ? -43.693 -13.159 103.396 1.00 93.75 260 GLU A O 1
ATOM 2062 N N . LEU A 1 261 ? -43.777 -11.718 101.683 1.00 90.94 261 LEU A N 1
ATOM 2063 C CA . LEU A 1 261 ? -44.729 -10.807 102.318 1.00 90.94 261 LEU A CA 1
ATOM 2064 C C . LEU A 1 261 ? -46.078 -11.497 102.607 1.00 90.94 261 LEU A C 1
ATOM 2066 O O . LEU A 1 261 ? -46.700 -11.226 103.636 1.00 90.94 261 LEU A O 1
ATOM 2070 N N . ALA A 1 262 ? -46.513 -12.432 101.755 1.00 91.69 262 ALA A N 1
ATOM 2071 C CA . ALA A 1 262 ? -47.681 -13.275 102.010 1.00 91.69 262 ALA A CA 1
ATOM 2072 C C . ALA A 1 262 ? -47.471 -14.237 103.198 1.00 91.69 262 ALA A C 1
ATOM 2074 O O . ALA A 1 262 ? -48.343 -14.310 104.066 1.00 91.69 262 ALA A O 1
ATOM 2075 N N . LYS A 1 263 ? -46.309 -14.906 103.288 1.00 93.38 263 LYS A N 1
ATOM 2076 C CA . LYS A 1 263 ? -45.942 -15.767 104.434 1.00 93.38 263 LYS A CA 1
ATOM 2077 C C . LYS A 1 263 ? -45.916 -14.963 105.736 1.00 93.38 263 LYS A C 1
ATOM 2079 O O . LYS A 1 263 ? -46.638 -15.295 106.667 1.00 93.38 263 LYS A O 1
ATOM 2084 N N . VAL A 1 264 ? -45.216 -13.825 105.760 1.00 90.81 264 VAL A N 1
ATOM 2085 C CA . VAL A 1 264 ? -45.124 -12.953 106.946 1.00 90.81 264 VAL A CA 1
ATOM 2086 C C . VAL A 1 264 ? -46.496 -12.418 107.381 1.00 90.81 264 VAL A C 1
ATOM 2088 O O . VAL A 1 264 ? -46.744 -12.280 108.576 1.00 90.81 264 VAL A O 1
ATOM 2091 N N . ARG A 1 265 ? -47.435 -12.166 106.455 1.00 91.12 265 ARG A N 1
ATOM 2092 C CA . ARG A 1 265 ? -48.833 -11.837 106.807 1.00 91.12 265 ARG A CA 1
ATOM 2093 C C . ARG A 1 265 ? -49.571 -13.007 107.465 1.00 91.12 265 ARG A C 1
ATOM 2095 O O . ARG A 1 265 ? -50.347 -12.777 108.392 1.00 91.12 265 ARG A O 1
ATOM 2102 N N . GLN A 1 266 ? -49.345 -14.237 107.007 1.00 91.00 266 GLN A N 1
ATOM 2103 C CA . GLN A 1 266 ? -49.908 -15.441 107.619 1.00 91.00 266 GLN A CA 1
ATOM 2104 C C . GLN A 1 266 ? -49.305 -15.693 109.010 1.00 91.00 266 GLN A C 1
ATOM 2106 O O . GLN A 1 266 ? -50.052 -15.914 109.964 1.00 91.00 266 GLN A O 1
ATOM 2111 N N . ASP A 1 267 ? -47.986 -15.569 109.153 1.00 89.12 267 ASP A N 1
ATOM 2112 C CA . ASP A 1 267 ? -47.285 -15.715 110.432 1.00 89.12 267 ASP A CA 1
ATOM 2113 C C . ASP A 1 267 ? -47.701 -14.628 111.433 1.00 89.12 267 ASP A C 1
ATOM 2115 O O . ASP A 1 267 ? -47.943 -14.925 112.601 1.00 89.12 267 ASP A O 1
ATOM 2119 N N . LEU A 1 268 ? -47.883 -13.381 110.979 1.00 85.62 268 LEU A N 1
ATOM 2120 C CA . LEU A 1 268 ? -48.408 -12.286 111.799 1.00 85.62 268 LEU A CA 1
ATOM 2121 C C . LEU A 1 268 ? -49.851 -12.548 112.256 1.00 85.62 268 LEU A C 1
ATOM 2123 O O . LEU A 1 268 ? -50.172 -12.278 113.409 1.00 85.62 268 LEU A O 1
ATOM 2127 N N . SER A 1 269 ? -50.708 -13.098 111.390 1.00 87.06 269 SER A N 1
ATOM 2128 C CA . SER A 1 269 ? -52.074 -13.510 111.750 1.00 87.06 269 SER A CA 1
ATOM 2129 C C . SER A 1 269 ? -52.063 -14.581 112.851 1.00 87.06 269 SER A C 1
ATOM 2131 O O . SER A 1 269 ? -52.743 -14.447 113.871 1.00 87.06 269 SER A O 1
ATOM 2133 N N . MET A 1 270 ? -51.205 -15.599 112.713 1.00 82.44 270 MET A N 1
ATOM 2134 C CA . MET A 1 270 ? -51.008 -16.629 113.739 1.00 82.44 270 MET A CA 1
ATOM 2135 C C . MET A 1 270 ? -50.434 -16.050 115.042 1.00 82.44 270 MET A C 1
ATOM 2137 O O . MET A 1 270 ? -50.917 -16.374 116.125 1.00 82.44 270 MET A O 1
ATOM 2141 N N . ALA A 1 271 ? -49.451 -15.151 114.962 1.00 78.31 271 ALA A N 1
ATOM 2142 C CA . ALA A 1 271 ? -48.863 -14.488 116.124 1.00 78.31 271 ALA A CA 1
ATOM 2143 C C . ALA A 1 271 ? -49.863 -13.570 116.848 1.00 78.31 271 ALA A C 1
ATOM 2145 O O . ALA A 1 271 ? -49.855 -13.515 118.074 1.00 78.31 271 ALA A O 1
ATOM 2146 N N . GLN A 1 272 ? -50.760 -12.895 116.123 1.00 79.62 272 GLN A N 1
ATOM 2147 C CA . GLN A 1 272 ? -51.844 -12.097 116.708 1.00 79.62 272 GLN A CA 1
ATOM 2148 C C . GLN A 1 272 ? -52.875 -12.977 117.430 1.00 79.62 272 GLN A C 1
ATOM 2150 O O . GLN A 1 272 ? -53.308 -12.618 118.525 1.00 79.62 272 GLN A O 1
ATOM 2155 N N . LEU A 1 273 ? -53.206 -14.152 116.882 1.00 73.88 273 LEU A N 1
ATOM 2156 C CA . LEU A 1 273 ? -54.037 -15.151 117.565 1.00 73.88 273 LEU A CA 1
ATOM 2157 C C . LEU A 1 273 ? -53.369 -15.663 118.854 1.00 73.88 273 LEU A C 1
ATOM 2159 O O . LEU A 1 273 ? -54.017 -15.697 119.899 1.00 73.88 273 LEU A O 1
ATOM 2163 N N . TYR A 1 274 ? -52.073 -15.992 118.821 1.00 75.25 274 TYR A N 1
ATOM 2164 C CA . TYR A 1 274 ? -51.337 -16.399 120.026 1.00 75.25 274 TYR A CA 1
ATOM 2165 C C . TYR A 1 274 ? -51.203 -15.260 121.052 1.00 75.25 274 TYR A C 1
ATOM 2167 O O . TYR A 1 274 ? -51.356 -15.496 122.248 1.00 75.25 274 TYR A O 1
ATOM 2175 N N . ALA A 1 275 ? -50.994 -14.014 120.617 1.00 63.66 275 ALA A N 1
ATOM 2176 C CA . ALA A 1 275 ? -50.933 -12.854 121.507 1.00 63.66 275 ALA A CA 1
ATOM 2177 C C . ALA A 1 275 ? -52.283 -12.574 122.196 1.00 63.66 275 ALA A C 1
ATOM 2179 O O . ALA A 1 275 ? -52.307 -12.264 123.384 1.00 63.66 275 ALA A O 1
ATOM 2180 N N . GLN A 1 276 ? -53.411 -12.759 121.497 1.00 61.75 276 GLN A N 1
ATOM 2181 C CA . GLN A 1 276 ? -54.745 -12.706 122.114 1.00 61.75 276 GLN A CA 1
ATOM 2182 C C . GLN A 1 276 ? -54.977 -13.833 123.136 1.00 61.75 276 GLN A C 1
ATOM 2184 O O . GLN A 1 276 ? -55.729 -13.642 124.087 1.00 61.75 276 GLN A O 1
ATOM 2189 N N . GLN A 1 277 ? -54.328 -14.989 122.971 1.00 54.25 277 GLN A N 1
ATOM 2190 C CA . GLN A 1 277 ? -54.415 -16.123 123.903 1.00 54.25 277 GLN A CA 1
ATOM 2191 C C . GLN A 1 277 ? -53.476 -15.997 125.117 1.00 54.25 277 GLN A C 1
ATOM 2193 O O . GLN A 1 277 ? -53.724 -16.633 126.139 1.00 54.25 277 GLN A O 1
ATOM 2198 N N . LEU A 1 278 ? -52.419 -15.183 125.020 1.00 51.25 278 LEU A N 1
ATOM 2199 C CA . LEU A 1 278 ? -51.380 -15.013 126.048 1.00 51.25 278 LEU A CA 1
ATOM 2200 C C . LEU A 1 278 ? -51.409 -13.635 126.739 1.00 51.25 278 LEU A C 1
ATOM 2202 O O . LEU A 1 278 ? -50.491 -13.297 127.481 1.00 51.25 278 LEU A O 1
ATOM 2206 N N . GLY A 1 279 ? -52.468 -12.846 126.533 1.00 42.12 279 GLY A N 1
ATOM 2207 C CA . GLY A 1 279 ? -52.685 -11.546 127.176 1.00 42.12 279 GLY A CA 1
ATOM 2208 C C . GLY A 1 279 ? -53.060 -11.636 128.663 1.00 42.12 279 GLY A C 1
ATOM 2209 O O . GLY A 1 279 ? -54.162 -11.242 129.039 1.00 42.12 279 GLY A O 1
ATOM 2210 N N . GLY A 1 280 ? -52.158 -12.151 129.503 1.00 40.28 280 GLY A N 1
ATOM 2211 C CA . GLY A 1 280 ? -52.296 -12.197 130.963 1.00 40.28 280 GLY A CA 1
ATOM 2212 C C . GLY A 1 280 ? -50.967 -11.901 131.663 1.00 40.28 280 GLY A C 1
ATOM 2213 O O . GLY A 1 280 ? -49.954 -12.524 131.358 1.00 40.28 280 GLY A O 1
ATOM 2214 N N . ASP A 1 281 ? -50.968 -10.940 132.590 1.00 44.88 281 ASP A N 1
ATOM 2215 C CA . ASP A 1 281 ? -49.749 -10.372 133.180 1.00 44.88 281 ASP A CA 1
ATOM 2216 C C . ASP A 1 281 ? -48.866 -11.378 133.937 1.00 44.88 281 ASP A C 1
ATOM 2218 O O . ASP A 1 281 ? -49.290 -11.960 134.941 1.00 44.88 281 ASP A O 1
ATOM 2222 N N . GLN A 1 282 ? -47.583 -11.443 133.557 1.00 52.34 282 GLN A N 1
ATOM 2223 C CA . GLN A 1 282 ? -46.454 -11.246 134.483 1.00 52.34 282 GLN A CA 1
ATOM 2224 C C . GLN A 1 282 ? -45.115 -11.116 133.741 1.00 52.34 282 GLN A C 1
ATOM 2226 O O . GLN A 1 282 ? -44.833 -11.852 132.800 1.00 52.34 282 GLN A O 1
ATOM 2231 N N . ALA A 1 283 ? -44.265 -10.200 134.212 1.00 47.06 283 ALA A N 1
ATOM 2232 C CA . ALA A 1 283 ? -42.935 -9.932 133.671 1.00 47.06 283 ALA A CA 1
ATOM 2233 C C . ALA A 1 283 ? -41.901 -9.961 134.816 1.00 47.06 283 ALA A C 1
ATOM 2235 O O . ALA A 1 283 ? -41.945 -9.126 135.717 1.00 47.06 283 ALA A O 1
ATOM 2236 N N . SER A 1 284 ? -41.021 -10.968 134.801 1.00 59.75 284 SER A N 1
ATOM 2237 C CA . SER A 1 284 ? -39.993 -11.231 135.830 1.00 59.75 284 SER A CA 1
ATOM 2238 C C . SER A 1 284 ? -38.729 -10.369 135.631 1.00 59.75 284 SER A C 1
ATOM 2240 O O . SER A 1 284 ? -38.661 -9.579 134.694 1.00 59.75 284 SER A O 1
ATOM 2242 N N . GLU A 1 285 ? -37.683 -10.538 136.447 1.00 50.44 285 GLU A N 1
ATOM 2243 C CA . GLU A 1 285 ? -36.391 -9.844 136.260 1.00 50.44 285 GLU A CA 1
ATOM 2244 C C . GLU A 1 285 ? -35.721 -10.160 134.905 1.00 50.44 285 GLU A C 1
ATOM 2246 O O . GLU A 1 285 ? -35.044 -9.303 134.339 1.00 50.44 285 GLU A O 1
ATOM 2251 N N . GLU A 1 286 ? -35.985 -11.329 134.311 1.00 57.44 286 GLU A N 1
ATOM 2252 C CA . GLU A 1 286 ? -35.591 -11.636 132.923 1.00 57.44 286 GLU A CA 1
ATOM 2253 C C . GLU A 1 286 ? -36.233 -10.678 131.904 1.00 57.44 286 GLU A C 1
ATOM 2255 O O . GLU A 1 286 ? -35.641 -10.365 130.874 1.00 57.44 286 GLU A O 1
ATOM 2260 N N . ALA A 1 287 ? -37.424 -10.149 132.199 1.00 61.34 287 ALA A N 1
ATOM 2261 C CA . ALA A 1 287 ? -38.058 -9.138 131.365 1.00 61.34 287 ALA A CA 1
ATOM 2262 C C . ALA A 1 287 ? -37.417 -7.751 131.534 1.00 61.34 287 ALA A C 1
ATOM 2264 O O . ALA A 1 287 ? -37.530 -6.945 130.620 1.00 61.34 287 ALA A O 1
ATOM 2265 N N . LEU A 1 288 ? -36.710 -7.462 132.637 1.00 59.97 288 LEU A N 1
ATOM 2266 C CA . LEU A 1 288 ? -35.912 -6.233 132.761 1.00 59.97 288 LEU A CA 1
ATOM 2267 C C . LEU A 1 288 ? -34.658 -6.303 131.882 1.00 59.97 288 LEU A C 1
ATOM 2269 O O . LEU A 1 288 ? -34.403 -5.371 131.124 1.00 59.97 288 LEU A O 1
ATOM 2273 N N . THR A 1 289 ? -33.920 -7.418 131.905 1.00 68.75 289 THR A N 1
ATOM 2274 C CA . THR A 1 289 ? -32.745 -7.591 131.031 1.00 68.75 289 THR A CA 1
ATOM 2275 C C . THR A 1 289 ? -33.141 -7.696 129.556 1.00 68.75 289 THR A C 1
ATOM 2277 O O . THR A 1 289 ? -32.473 -7.118 128.698 1.00 68.75 289 THR A O 1
ATOM 2280 N N . HIS A 1 290 ? -34.272 -8.339 129.247 1.00 73.94 290 HIS A N 1
ATOM 2281 C CA . HIS A 1 290 ? -34.826 -8.348 127.894 1.00 73.94 290 HIS A CA 1
ATOM 2282 C C . HIS A 1 290 ? -35.348 -6.964 127.466 1.00 73.94 290 HIS A C 1
ATOM 2284 O O . HIS A 1 290 ? -35.105 -6.561 126.332 1.00 73.94 290 HIS A O 1
ATOM 2290 N N . MET A 1 291 ? -35.976 -6.183 128.359 1.00 72.31 291 MET A N 1
ATOM 2291 C CA . MET A 1 291 ? -36.354 -4.786 128.084 1.00 72.31 291 MET A CA 1
ATOM 2292 C C . MET A 1 291 ? -35.123 -3.915 127.804 1.00 72.31 291 MET A C 1
ATOM 2294 O O . MET A 1 291 ? -35.181 -3.050 126.937 1.00 72.31 291 MET A O 1
ATOM 2298 N N . GLU A 1 292 ? -34.004 -4.142 128.492 1.00 76.12 292 GLU A N 1
ATOM 2299 C CA . GLU A 1 292 ? -32.760 -3.394 128.280 1.00 76.12 292 GLU A CA 1
ATOM 2300 C C . GLU A 1 292 ? -32.091 -3.749 126.936 1.00 76.12 292 GLU A C 1
ATOM 2302 O O . GLU A 1 292 ? -31.598 -2.859 126.240 1.00 76.12 292 GLU A O 1
ATOM 2307 N N . GLN A 1 293 ? -32.173 -5.012 126.499 1.00 81.00 293 GLN A N 1
ATOM 2308 C CA . GLN A 1 293 ? -31.817 -5.423 125.131 1.00 81.00 293 GLN A CA 1
ATOM 2309 C C . GLN A 1 293 ? -32.751 -4.788 124.089 1.00 81.00 293 GLN A C 1
ATOM 2311 O O . GLN A 1 293 ? -32.275 -4.124 123.169 1.00 81.00 293 GLN A O 1
ATOM 2316 N N . LEU A 1 294 ? -34.072 -4.885 124.282 1.00 81.00 294 LEU A N 1
ATOM 2317 C CA . LEU A 1 294 ? -35.090 -4.208 123.467 1.00 81.00 294 LEU A CA 1
ATOM 2318 C C . LEU A 1 294 ? -34.885 -2.687 123.421 1.00 81.00 294 LEU A C 1
ATOM 2320 O O . LEU A 1 294 ? -35.196 -2.064 122.412 1.00 81.00 294 LEU A O 1
ATOM 2324 N N . HIS A 1 295 ? -34.337 -2.070 124.471 1.00 77.88 295 HIS A N 1
ATOM 2325 C CA . HIS A 1 295 ? -34.011 -0.645 124.492 1.00 77.88 295 HIS A CA 1
ATOM 2326 C C . HIS A 1 295 ? -32.788 -0.320 123.619 1.00 77.88 295 HIS A C 1
ATOM 2328 O O . HIS A 1 295 ? -32.782 0.697 122.924 1.00 77.88 295 HIS A O 1
ATOM 2334 N N . GLN A 1 296 ? -31.774 -1.189 123.595 1.00 83.69 296 GLN A N 1
ATOM 2335 C CA . GLN A 1 296 ? -30.619 -1.053 122.699 1.00 83.69 296 GLN A CA 1
ATOM 2336 C C . GLN A 1 296 ? -31.004 -1.312 121.234 1.00 83.69 296 GLN A C 1
ATOM 2338 O O . GLN A 1 296 ? -30.616 -0.542 120.353 1.00 83.69 296 GLN A O 1
ATOM 2343 N N . GLU A 1 297 ? -31.828 -2.329 120.970 1.00 83.00 297 GLU A N 1
ATOM 2344 C CA . GLU A 1 297 ? -32.394 -2.587 119.642 1.00 83.00 297 GLU A CA 1
ATOM 2345 C C . GLU A 1 297 ? -33.295 -1.435 119.186 1.00 83.00 297 GLU A C 1
ATOM 2347 O O . GLU A 1 297 ? -33.141 -0.949 118.066 1.00 83.00 297 GLU A O 1
ATOM 2352 N N . LYS A 1 298 ? -34.161 -0.913 120.066 1.00 82.00 298 LYS A N 1
ATOM 2353 C CA . LYS A 1 298 ? -34.956 0.299 119.823 1.00 82.00 298 LYS A CA 1
ATOM 2354 C C . LYS A 1 298 ? -34.065 1.476 119.440 1.00 82.00 298 LYS A C 1
ATOM 2356 O O . LYS A 1 298 ? -34.338 2.101 118.426 1.00 82.00 298 LYS A O 1
ATOM 2361 N N . LEU A 1 299 ? -32.992 1.760 120.182 1.00 83.00 299 LEU A N 1
ATOM 2362 C CA . LEU A 1 299 ? -32.060 2.851 119.860 1.00 83.00 299 LEU A CA 1
ATOM 2363 C C . LEU A 1 299 ? -31.346 2.645 118.511 1.00 83.00 299 LEU A C 1
ATOM 2365 O O . LEU A 1 299 ? -31.083 3.612 117.794 1.00 83.00 299 LEU A O 1
ATOM 2369 N N . HIS A 1 300 ? -31.054 1.397 118.135 1.00 87.50 300 HIS A N 1
ATOM 2370 C CA . HIS A 1 300 ? -30.524 1.057 116.813 1.00 87.50 300 HIS A CA 1
ATOM 2371 C C . HIS A 1 300 ? -31.569 1.269 115.700 1.00 87.50 300 HIS A C 1
ATOM 2373 O O . HIS A 1 300 ? -31.260 1.886 114.679 1.00 87.50 300 HIS A O 1
ATOM 2379 N N . PHE A 1 301 ? -32.818 0.841 115.906 1.00 87.25 301 PHE A N 1
ATOM 2380 C CA . PHE A 1 301 ? -33.918 1.083 114.970 1.00 87.25 301 PHE A CA 1
ATOM 2381 C C . PHE A 1 301 ? -34.323 2.562 114.894 1.00 87.25 301 PHE A C 1
ATOM 2383 O O . PHE A 1 301 ? -34.639 3.029 113.807 1.00 87.25 301 PHE A O 1
ATOM 2390 N N . GLU A 1 302 ? -34.251 3.328 115.985 1.00 86.19 302 GLU A N 1
ATOM 2391 C CA . GLU A 1 302 ? -34.465 4.782 115.996 1.00 86.19 302 GLU A CA 1
ATOM 2392 C C . GLU A 1 302 ? -33.374 5.509 115.201 1.00 86.19 302 GLU A C 1
ATOM 2394 O O . GLU A 1 302 ? -33.693 6.427 114.446 1.00 86.19 302 GLU A O 1
ATOM 2399 N N . ARG A 1 303 ? -32.111 5.063 115.284 1.00 89.75 303 ARG A N 1
ATOM 2400 C CA . ARG A 1 303 ? -31.025 5.591 114.441 1.00 89.75 303 ARG A CA 1
ATOM 2401 C C . ARG A 1 303 ? -31.249 5.274 112.963 1.00 89.75 303 ARG A C 1
ATOM 2403 O O . ARG A 1 303 ? -31.221 6.189 112.150 1.00 89.75 303 ARG A O 1
ATOM 2410 N N . ARG A 1 304 ? -31.576 4.024 112.620 1.00 89.50 304 ARG A N 1
ATOM 2411 C CA . ARG A 1 304 ? -31.952 3.646 111.245 1.00 89.50 304 ARG A CA 1
ATOM 2412 C C . ARG A 1 304 ? -33.187 4.395 110.742 1.00 89.50 304 ARG A C 1
ATOM 2414 O O . ARG A 1 304 ? -33.249 4.763 109.578 1.00 89.50 304 ARG A O 1
ATOM 2421 N N . ALA A 1 305 ? -34.168 4.655 111.603 1.00 83.25 305 ALA A N 1
ATOM 2422 C CA . ALA A 1 305 ? -35.349 5.441 111.257 1.00 83.25 305 ALA A CA 1
ATOM 2423 C C . ALA A 1 305 ? -35.034 6.935 111.074 1.00 83.25 305 ALA A C 1
ATOM 2425 O O . ALA A 1 305 ? -35.742 7.596 110.321 1.00 83.25 305 ALA A O 1
ATOM 2426 N N . ALA A 1 306 ? -33.991 7.467 111.721 1.00 86.62 306 ALA A N 1
ATOM 2427 C CA . ALA A 1 306 ? -33.447 8.788 111.410 1.00 86.62 306 ALA A CA 1
ATOM 2428 C C . ALA A 1 306 ? -32.715 8.774 110.057 1.00 86.62 306 ALA A C 1
ATOM 2430 O O . ALA A 1 306 ? -33.077 9.544 109.181 1.00 86.62 306 ALA A O 1
ATOM 2431 N N . GLU A 1 307 ? -31.809 7.818 109.823 1.00 89.19 307 GLU A N 1
ATOM 2432 C CA . GLU A 1 307 ? -31.110 7.641 108.535 1.00 89.19 307 GLU A CA 1
ATOM 2433 C C . GLU A 1 307 ? -32.093 7.509 107.350 1.00 89.19 307 GLU A C 1
ATOM 2435 O O . GLU A 1 307 ? -31.908 8.132 106.304 1.00 89.19 307 GLU A O 1
ATOM 2440 N N . TYR A 1 308 ? -33.186 6.751 107.516 1.00 89.50 308 TYR A N 1
ATOM 2441 C CA . TYR A 1 308 ? -34.244 6.652 106.508 1.00 89.50 308 TYR A CA 1
ATOM 2442 C C . TYR A 1 308 ? -35.099 7.921 106.387 1.00 89.50 308 TYR A C 1
ATOM 2444 O O . TYR A 1 308 ? -35.558 8.211 105.285 1.00 89.50 308 TYR A O 1
ATOM 2452 N N . LYS A 1 309 ? -35.312 8.696 107.461 1.00 89.69 309 LYS A N 1
ATOM 2453 C CA . LYS A 1 309 ? -35.969 10.013 107.365 1.00 89.69 309 LYS A CA 1
ATOM 2454 C C . LYS A 1 309 ? -35.104 10.996 106.591 1.00 89.69 309 LYS A C 1
ATOM 2456 O O . LYS A 1 309 ? -35.611 11.583 105.647 1.00 89.69 309 LYS A O 1
ATOM 2461 N N . ASP A 1 310 ? -33.818 11.096 106.912 1.00 89.88 310 ASP A N 1
ATOM 2462 C CA . ASP A 1 310 ? -32.870 11.974 106.224 1.00 89.88 310 ASP A CA 1
ATOM 2463 C C . ASP A 1 310 ? -32.798 11.632 104.723 1.00 89.88 310 ASP A C 1
ATOM 2465 O O . ASP A 1 310 ? -32.841 12.521 103.873 1.00 89.88 310 ASP A O 1
ATOM 2469 N N . ALA A 1 311 ? -32.779 10.338 104.376 1.00 90.81 311 ALA A N 1
ATOM 2470 C CA . ALA A 1 311 ? -32.834 9.877 102.987 1.00 90.81 311 ALA A CA 1
ATOM 2471 C C . ALA A 1 311 ? -34.183 10.181 102.300 1.00 90.81 311 ALA A C 1
ATOM 2473 O O . ALA A 1 311 ? -34.207 10.583 101.136 1.00 90.81 311 ALA A O 1
ATOM 2474 N N . ILE A 1 312 ? -35.313 10.029 103.002 1.00 88.81 312 ILE A N 1
ATOM 2475 C CA . ILE A 1 312 ? -36.643 10.396 102.486 1.00 88.81 312 ILE A CA 1
ATOM 2476 C C . ILE A 1 312 ? -36.758 11.913 102.301 1.00 88.81 312 ILE A C 1
ATOM 2478 O O . ILE A 1 312 ? -37.333 12.349 101.305 1.00 88.81 312 ILE A O 1
ATOM 2482 N N . GLU A 1 313 ? -36.205 12.725 103.200 1.00 91.50 313 GLU A N 1
ATOM 2483 C CA . GLU A 1 313 ? -36.167 14.183 103.074 1.00 91.50 313 GLU A CA 1
ATOM 2484 C C . GLU A 1 313 ? -35.290 14.605 101.890 1.00 91.50 313 GLU A C 1
ATOM 2486 O O . GLU A 1 313 ? -35.754 15.388 101.062 1.00 91.50 313 GLU A O 1
ATOM 2491 N N . GLN A 1 314 ? -34.102 14.013 101.712 1.00 91.56 314 GLN A N 1
ATOM 2492 C CA . GLN A 1 314 ? -33.265 14.227 100.523 1.00 91.56 314 GLN A CA 1
ATOM 2493 C C . GLN A 1 314 ? -34.029 13.905 99.232 1.00 91.56 314 GLN A C 1
ATOM 2495 O O . GLN A 1 314 ? -34.230 14.804 98.413 1.00 91.56 314 GLN A O 1
ATOM 2500 N N . ILE A 1 315 ? -34.572 12.689 99.096 1.00 91.06 315 ILE A N 1
ATOM 2501 C CA . ILE A 1 315 ? -35.373 12.274 97.928 1.00 91.06 315 ILE A CA 1
ATOM 2502 C C . ILE A 1 315 ? -36.603 13.179 97.738 1.00 91.06 315 ILE A C 1
ATOM 2504 O O . ILE A 1 315 ? -36.998 13.465 96.609 1.00 91.06 315 ILE A O 1
ATOM 2508 N N . THR A 1 316 ? -37.209 13.680 98.818 1.00 89.38 316 THR A N 1
ATOM 2509 C CA . THR A 1 316 ? -38.336 14.623 98.744 1.00 89.38 316 THR A CA 1
ATOM 2510 C C . THR A 1 316 ? -37.888 15.996 98.240 1.00 89.38 316 THR A C 1
ATOM 2512 O O . THR A 1 316 ? -38.588 16.585 97.418 1.00 89.38 316 THR A O 1
ATOM 2515 N N . THR A 1 317 ? -36.715 16.495 98.646 1.00 91.94 317 THR A N 1
ATOM 2516 C CA . THR A 1 317 ? -36.158 17.746 98.103 1.00 91.94 317 THR A CA 1
ATOM 2517 C C . THR A 1 317 ? -35.737 17.608 96.642 1.00 91.94 317 THR A C 1
ATOM 2519 O O . THR A 1 317 ? -36.062 18.490 95.851 1.00 91.94 317 THR A O 1
ATOM 2522 N N . GLU A 1 318 ? -35.113 16.497 96.243 1.00 90.50 318 GLU A N 1
ATOM 2523 C CA . GLU A 1 318 ? -34.788 16.203 94.840 1.00 90.50 318 GLU A CA 1
ATOM 2524 C C . GLU A 1 318 ? -36.059 16.095 93.993 1.00 90.50 318 GLU A C 1
ATOM 2526 O O . GLU A 1 318 ? -36.178 16.748 92.956 1.00 90.50 318 GLU A O 1
ATOM 2531 N N . LYS A 1 319 ? -37.069 15.356 94.470 1.00 92.12 319 LYS A N 1
ATOM 2532 C CA . LYS A 1 319 ? -38.389 15.273 93.835 1.00 92.12 319 LYS A CA 1
ATOM 2533 C C . LYS A 1 319 ? -39.044 16.648 93.710 1.00 92.12 319 LYS A C 1
ATOM 2535 O O . LYS A 1 319 ? -39.632 16.926 92.670 1.00 92.12 319 LYS A O 1
ATOM 2540 N N . GLN A 1 320 ? -38.938 17.513 94.719 1.00 90.88 320 GLN A N 1
ATOM 2541 C CA . GLN A 1 320 ? -39.498 18.865 94.677 1.00 90.88 320 GLN A CA 1
ATOM 2542 C C . GLN A 1 320 ? -38.730 19.783 93.711 1.00 90.88 320 GLN A C 1
ATOM 2544 O O . GLN A 1 320 ? -39.350 20.590 93.020 1.00 90.88 320 GLN A O 1
ATOM 2549 N N . GLN A 1 321 ? -37.405 19.638 93.601 1.00 91.50 321 GLN A N 1
ATOM 2550 C CA . GLN A 1 321 ? -36.592 20.334 92.597 1.00 91.50 321 GLN A CA 1
ATOM 2551 C C . GLN A 1 321 ? -36.950 19.871 91.180 1.00 91.50 321 GLN A C 1
ATOM 2553 O O . GLN A 1 321 ? -37.218 20.703 90.316 1.00 91.50 321 GLN A O 1
ATOM 2558 N N . MET A 1 322 ? -37.044 18.559 90.946 1.00 90.06 322 MET A N 1
ATOM 2559 C CA . MET A 1 322 ? -37.466 18.005 89.657 1.00 90.06 322 MET A CA 1
ATOM 2560 C C . MET A 1 322 ? -38.903 18.409 89.311 1.00 90.06 322 MET A C 1
ATOM 2562 O O . MET A 1 322 ? -39.156 18.827 88.187 1.00 90.06 322 MET A O 1
ATOM 2566 N N . ALA A 1 323 ? -39.834 18.370 90.269 1.00 87.50 323 ALA A N 1
ATOM 2567 C CA . ALA A 1 323 ? -41.201 18.853 90.078 1.00 87.50 323 ALA A CA 1
ATOM 2568 C C . ALA A 1 323 ? -41.239 20.353 89.742 1.00 87.50 323 ALA A C 1
ATOM 2570 O O . ALA A 1 323 ? -41.992 20.747 88.861 1.00 87.50 323 ALA A O 1
ATOM 2571 N N . SER A 1 324 ? -40.391 21.175 90.370 1.00 90.62 324 SER A N 1
ATOM 2572 C CA . SER A 1 324 ? -40.233 22.597 90.034 1.00 90.62 324 SER A CA 1
ATOM 2573 C C . SER A 1 324 ? -39.688 22.798 88.612 1.00 90.62 324 SER A C 1
ATOM 2575 O O . SER A 1 324 ? -40.217 23.613 87.858 1.00 90.62 324 SER A O 1
ATOM 2577 N N . HIS A 1 325 ? -38.693 22.008 88.190 1.00 91.75 325 HIS A N 1
ATOM 2578 C CA . HIS A 1 325 ? -38.180 22.033 86.816 1.00 91.75 325 HIS A CA 1
ATOM 2579 C C . HIS A 1 325 ? -39.227 21.590 85.784 1.00 91.75 325 HIS A C 1
ATOM 2581 O O . HIS A 1 325 ? -39.375 22.249 84.754 1.00 91.75 325 HIS A O 1
ATOM 2587 N N . TYR A 1 326 ? -39.982 20.522 86.058 1.00 86.75 326 TYR A N 1
ATOM 2588 C CA . TYR A 1 326 ? -41.085 20.091 85.198 1.00 86.75 326 TYR A CA 1
ATOM 2589 C C . TYR A 1 326 ? -42.219 21.118 85.167 1.00 86.75 326 TYR A C 1
ATOM 2591 O O . TYR A 1 326 ? -42.730 21.389 84.086 1.00 86.75 326 TYR A O 1
ATOM 2599 N N . GLN A 1 327 ? -42.567 21.742 86.296 1.00 91.25 327 GLN A N 1
ATOM 2600 C CA . GLN A 1 327 ? -43.567 22.809 86.340 1.00 91.25 327 GLN A CA 1
ATOM 2601 C C . GLN A 1 327 ? -43.114 24.012 85.508 1.00 91.25 327 GLN A C 1
ATOM 2603 O O . GLN A 1 327 ? -43.845 24.425 84.623 1.00 91.25 327 GLN A O 1
ATOM 2608 N N . ALA A 1 328 ? -41.884 24.503 85.682 1.00 89.81 328 ALA A N 1
ATOM 2609 C CA . ALA A 1 328 ? -41.355 25.617 84.890 1.00 89.81 328 ALA A CA 1
ATOM 2610 C C . ALA A 1 328 ? -41.256 25.298 83.382 1.00 89.81 328 ALA A C 1
ATOM 2612 O O . ALA A 1 328 ? -41.425 26.186 82.542 1.00 89.81 328 ALA A O 1
ATOM 2613 N N . TYR A 1 329 ? -41.000 24.036 83.017 1.00 92.81 329 TYR A N 1
ATOM 2614 C CA . TYR A 1 329 ? -41.049 23.580 81.626 1.00 92.81 329 TYR A CA 1
ATOM 2615 C C . TYR A 1 329 ? -42.487 23.549 81.084 1.00 92.81 329 TYR A C 1
ATOM 2617 O O . TYR A 1 329 ? -42.738 24.069 79.997 1.00 92.81 329 TYR A O 1
ATOM 2625 N N . VAL A 1 330 ? -43.433 23.000 81.852 1.00 90.44 330 VAL A N 1
ATOM 2626 C CA . VAL A 1 330 ? -44.865 22.986 81.518 1.00 90.44 330 VAL A CA 1
ATOM 2627 C C . VAL A 1 330 ? -45.407 24.408 81.408 1.00 90.44 330 VAL A C 1
ATOM 2629 O O . VAL A 1 330 ? -46.051 24.705 80.414 1.00 90.44 330 VAL A O 1
ATOM 2632 N N . ASP A 1 331 ? -45.075 25.310 82.329 1.00 90.56 331 ASP A N 1
ATOM 2633 C CA . ASP A 1 331 ? -45.491 26.716 82.310 1.00 90.56 331 ASP A CA 1
ATOM 2634 C C . ASP A 1 331 ? -44.971 27.441 81.059 1.00 90.56 331 ASP A C 1
ATOM 2636 O O . ASP A 1 331 ? -45.709 28.196 80.430 1.00 90.56 331 ASP A O 1
ATOM 2640 N N . ASN A 1 332 ? -43.727 27.176 80.639 1.00 92.00 332 ASN A N 1
ATOM 2641 C CA . ASN A 1 332 ? -43.150 27.715 79.404 1.00 92.00 332 ASN A CA 1
ATOM 2642 C C . ASN A 1 332 ? -43.874 27.171 78.154 1.00 92.00 332 ASN A C 1
ATOM 2644 O O . ASN A 1 332 ? -44.289 27.943 77.287 1.00 92.00 332 ASN A O 1
ATOM 2648 N N . VAL A 1 333 ? -44.103 25.855 78.079 1.00 88.50 333 VAL A N 1
ATOM 2649 C CA . VAL A 1 333 ? -44.870 25.232 76.984 1.00 88.50 333 VAL A CA 1
ATOM 2650 C C . VAL A 1 333 ? -46.323 25.726 76.971 1.00 88.50 333 VAL A C 1
ATOM 2652 O O . VAL A 1 333 ? -46.860 26.011 75.903 1.00 88.50 333 VAL A O 1
ATOM 2655 N N . SER A 1 334 ? -46.948 25.912 78.133 1.00 86.69 334 SER A N 1
ATOM 2656 C CA . SER A 1 334 ? -48.284 26.491 78.284 1.00 86.69 334 SER A CA 1
ATOM 2657 C C . SER A 1 334 ? -48.317 27.964 77.882 1.00 86.69 334 SER A C 1
ATOM 2659 O O . SER A 1 334 ? -49.250 28.373 77.202 1.00 86.69 334 SER A O 1
ATOM 2661 N N . GLN A 1 335 ? -47.294 28.759 78.203 1.00 89.50 335 GLN A N 1
ATOM 2662 C CA . GLN A 1 335 ? -47.194 30.149 77.756 1.00 89.50 335 GLN A CA 1
ATOM 2663 C C . GLN A 1 335 ? -47.044 30.236 76.230 1.00 89.50 335 GLN A C 1
ATOM 2665 O O . GLN A 1 335 ? -47.697 31.064 75.595 1.00 89.50 335 GLN A O 1
ATOM 2670 N N . GLN A 1 336 ? -46.252 29.349 75.618 1.00 87.19 336 GLN A N 1
ATOM 2671 C CA . GLN A 1 336 ? -46.192 29.215 74.159 1.00 87.19 336 GLN A CA 1
ATOM 2672 C C . GLN A 1 336 ? -47.555 28.791 73.588 1.00 87.19 336 GLN A C 1
ATOM 2674 O O . GLN A 1 336 ? -48.024 29.390 72.618 1.00 87.19 336 GLN A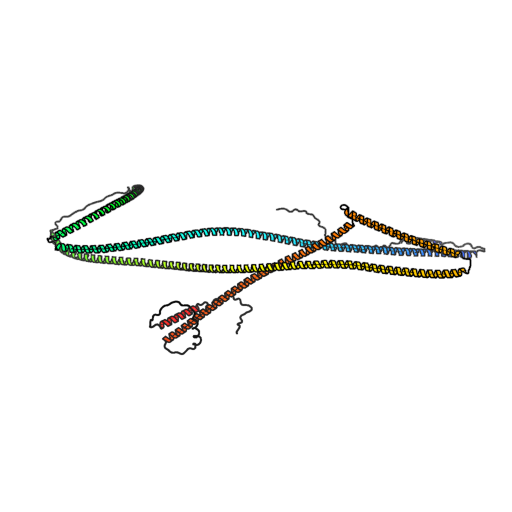 O 1
ATOM 2679 N N . LEU A 1 337 ? -48.237 27.828 74.217 1.00 84.50 337 LEU A N 1
ATOM 2680 C CA . LEU A 1 337 ? -49.577 27.389 73.828 1.00 84.50 337 LEU A CA 1
ATOM 2681 C C . LEU A 1 337 ? -50.598 28.535 73.901 1.00 84.50 337 LEU A C 1
ATOM 2683 O O . LEU A 1 337 ? -51.372 28.689 72.964 1.00 84.50 337 LEU A O 1
ATOM 2687 N N . GLU A 1 338 ? -50.580 29.377 74.938 1.00 86.50 338 GLU A N 1
ATOM 2688 C CA . GLU A 1 338 ? -51.452 30.559 75.034 1.00 86.50 338 GLU A CA 1
ATOM 2689 C C . GLU A 1 338 ? -51.088 31.644 74.005 1.00 86.50 338 GLU A C 1
ATOM 2691 O O . GLU A 1 338 ? -51.977 32.275 73.433 1.00 86.50 338 GLU A O 1
ATOM 2696 N N . VAL A 1 339 ? -49.807 31.817 73.660 1.00 88.19 339 VAL A N 1
ATOM 2697 C CA . VAL A 1 339 ? -49.377 32.685 72.542 1.00 88.19 339 VAL A CA 1
ATOM 2698 C C . VAL A 1 339 ? -49.833 32.140 71.177 1.00 88.19 339 VAL A C 1
ATOM 2700 O O . VAL A 1 339 ? -50.038 32.915 70.241 1.00 88.19 339 VAL A O 1
ATOM 2703 N N . HIS A 1 340 ? -50.031 30.828 71.035 1.00 84.00 340 HIS A N 1
ATOM 2704 C CA . HIS A 1 340 ? -50.632 30.226 69.839 1.00 84.00 340 HIS A CA 1
ATOM 2705 C C . HIS A 1 340 ? -52.171 30.247 69.869 1.00 84.00 340 HIS A C 1
ATOM 2707 O O . HIS A 1 340 ? -52.787 30.541 68.844 1.00 84.00 340 HIS A O 1
ATOM 2713 N N . LYS A 1 341 ? -52.801 30.028 71.030 1.00 85.31 341 LYS A N 1
ATOM 2714 C CA . LYS A 1 341 ? -54.254 30.154 71.225 1.00 85.31 341 LYS A CA 1
ATOM 2715 C C . LYS A 1 341 ? -54.730 31.580 71.001 1.00 85.31 341 LYS A C 1
ATOM 2717 O O . LYS A 1 341 ? -55.700 31.754 70.289 1.00 85.31 341 LYS A O 1
ATOM 2722 N N . THR A 1 342 ? -54.055 32.598 71.530 1.00 85.81 342 THR A N 1
ATOM 2723 C CA . THR A 1 342 ? -54.443 34.008 71.317 1.00 85.81 342 THR A CA 1
ATOM 2724 C C . THR A 1 342 ? -54.407 34.405 69.839 1.00 85.81 342 THR A C 1
ATOM 2726 O O . THR A 1 342 ? -55.314 35.090 69.378 1.00 85.81 342 THR A O 1
ATOM 2729 N N . LYS A 1 343 ? -53.444 33.892 69.058 1.00 82.81 343 LYS A N 1
ATOM 2730 C CA . LYS A 1 343 ? -53.422 34.045 67.589 1.00 82.81 343 LYS A CA 1
ATOM 2731 C C . LYS A 1 343 ? -54.577 33.304 66.904 1.00 82.81 343 LYS A C 1
ATOM 2733 O O . LYS A 1 343 ? -55.192 33.847 65.993 1.00 82.81 343 LYS A O 1
ATOM 2738 N N . LEU A 1 344 ? -54.899 32.084 67.347 1.00 81.69 344 LEU A N 1
ATOM 2739 C CA . LEU A 1 344 ? -56.076 31.346 66.868 1.00 81.69 344 LEU A CA 1
ATOM 2740 C C . LEU A 1 344 ? -57.390 32.048 67.235 1.00 81.69 344 LEU A C 1
ATOM 2742 O O . LEU A 1 344 ? -58.298 32.076 66.412 1.00 81.69 344 LEU A O 1
ATOM 2746 N N . VAL A 1 345 ? -57.480 32.643 68.427 1.00 85.94 345 VAL A N 1
ATOM 2747 C CA . VAL A 1 345 ? -58.641 33.409 68.890 1.00 85.94 345 VAL A CA 1
ATOM 2748 C C . VAL A 1 345 ? -58.826 34.643 68.018 1.00 85.94 345 VAL A C 1
ATOM 2750 O O . VAL A 1 345 ? -59.918 34.807 67.498 1.00 85.94 345 VAL A O 1
ATOM 2753 N N . GLN A 1 346 ? -57.773 35.417 67.738 1.00 82.31 346 GLN A N 1
ATOM 2754 C CA . GLN A 1 346 ? -57.831 36.558 66.810 1.00 82.31 346 GLN A CA 1
ATOM 2755 C C . GLN A 1 346 ? -58.363 36.151 65.423 1.00 82.31 346 GLN A C 1
ATOM 2757 O O . GLN A 1 346 ? -59.323 36.741 64.932 1.00 82.31 346 GLN A O 1
ATOM 2762 N N . ILE A 1 347 ? -57.827 35.075 64.835 1.00 79.50 347 ILE A N 1
ATOM 2763 C CA . ILE A 1 347 ? -58.309 34.524 63.553 1.00 79.50 347 ILE A CA 1
ATOM 2764 C C . ILE A 1 347 ? -59.768 34.026 63.663 1.00 79.50 347 ILE A C 1
ATOM 2766 O O . ILE A 1 347 ? -60.549 34.139 62.716 1.00 79.50 347 ILE A O 1
ATOM 2770 N N . SER A 1 348 ? -60.169 33.488 64.819 1.00 75.75 348 SER A N 1
ATOM 2771 C CA . SER A 1 348 ? -61.546 33.047 65.062 1.00 75.75 348 SER A CA 1
ATOM 2772 C C . SER A 1 348 ? -62.516 34.206 65.294 1.00 75.75 348 SER A C 1
ATOM 2774 O O . SER A 1 348 ? -63.651 34.113 64.852 1.00 75.75 348 SER A O 1
ATOM 2776 N N . GLU A 1 349 ? -62.085 35.311 65.904 1.00 81.81 349 GLU A N 1
ATOM 2777 C CA . GLU A 1 349 ? -62.879 36.525 66.104 1.00 81.81 349 GLU A CA 1
ATOM 2778 C C . GLU A 1 349 ? -63.096 37.243 64.768 1.00 81.81 349 GLU A C 1
ATOM 2780 O O . GLU A 1 349 ? -64.208 37.692 64.489 1.00 81.81 349 GLU A O 1
ATOM 2785 N N . GLU A 1 350 ? -62.086 37.290 63.893 1.00 75.44 350 GLU A N 1
ATOM 2786 C CA . GLU A 1 350 ? -62.241 37.755 62.507 1.00 75.44 350 GLU A CA 1
ATOM 2787 C C . GLU A 1 350 ? -63.302 36.936 61.748 1.00 75.44 350 GLU A C 1
ATOM 2789 O O . GLU A 1 350 ? -64.138 37.508 61.045 1.00 75.44 350 GLU A O 1
ATOM 2794 N N . LYS A 1 351 ? -63.332 35.610 61.947 1.00 75.19 351 LYS A N 1
ATOM 2795 C CA . LYS A 1 351 ? -64.352 34.712 61.378 1.00 75.19 351 LYS A CA 1
ATOM 2796 C C . LYS A 1 351 ? -65.733 34.892 62.027 1.00 75.19 351 LYS A C 1
ATOM 2798 O O . LYS A 1 351 ? -66.736 35.021 61.328 1.00 75.19 351 LYS A O 1
ATOM 2803 N N . GLU A 1 352 ? -65.814 34.931 63.350 1.00 73.31 352 GLU A N 1
ATOM 2804 C CA . GLU A 1 352 ? -67.082 34.954 64.083 1.00 73.31 352 GLU A CA 1
ATOM 2805 C C . GLU A 1 352 ? -67.797 36.314 63.954 1.00 73.31 352 GLU A C 1
ATOM 2807 O O . GLU A 1 352 ? -69.026 36.371 63.928 1.00 73.31 352 GLU A O 1
ATOM 2812 N N . ASN A 1 353 ? -67.056 37.413 63.751 1.00 75.94 353 ASN A N 1
ATOM 2813 C CA . ASN A 1 353 ? -67.617 38.725 63.392 1.00 75.94 353 ASN A CA 1
ATOM 2814 C C . ASN A 1 353 ? -68.236 38.776 61.977 1.00 75.94 353 ASN A C 1
ATOM 2816 O O . ASN A 1 353 ? -68.980 39.716 61.665 1.00 75.94 353 ASN A O 1
ATOM 2820 N N . LEU A 1 354 ? -67.950 37.790 61.118 1.00 62.88 354 LEU A N 1
ATOM 2821 C CA . LEU A 1 354 ? -68.650 37.579 59.846 1.00 62.88 354 LEU A CA 1
ATOM 2822 C C . LEU A 1 354 ? -69.905 36.712 60.045 1.00 62.88 354 LEU A C 1
ATOM 2824 O O . LEU A 1 354 ? -70.931 36.980 59.424 1.00 62.88 354 LEU A O 1
ATOM 2828 N N . GLU A 1 355 ? -69.854 35.725 60.944 1.00 63.28 355 GLU A N 1
ATOM 2829 C CA . GLU A 1 355 ? -70.948 34.772 61.193 1.00 63.28 355 GLU A CA 1
ATOM 2830 C C . GLU A 1 355 ? -72.058 35.333 62.105 1.00 63.28 355 GLU A C 1
ATOM 2832 O O . GLU A 1 355 ? -73.239 35.139 61.822 1.00 63.28 355 GLU A O 1
ATOM 2837 N N . LYS A 1 356 ? -71.736 36.107 63.152 1.00 67.38 356 LYS A N 1
ATOM 2838 C CA . LYS A 1 356 ? -72.744 36.673 64.077 1.00 67.38 356 LYS A CA 1
ATOM 2839 C C . LYS A 1 356 ? -73.707 37.655 63.400 1.00 67.38 356 LYS A C 1
ATOM 2841 O O . LYS A 1 356 ? -74.902 37.624 63.685 1.00 67.38 356 LYS A O 1
ATOM 2846 N N . LYS A 1 357 ? -73.233 38.417 62.405 1.00 65.00 357 LYS A N 1
ATOM 2847 C CA . LYS A 1 357 ? -74.069 39.275 61.533 1.00 65.00 357 LYS A CA 1
ATOM 2848 C C . LYS A 1 357 ? -75.127 38.509 60.727 1.00 65.00 357 LYS A C 1
ATOM 2850 O O . LYS A 1 357 ? -76.030 39.129 60.174 1.00 65.00 357 LYS A O 1
ATOM 2855 N N . LEU A 1 358 ? -74.996 37.187 60.632 1.00 51.78 358 LEU A N 1
ATOM 2856 C CA . LEU A 1 358 ? -75.868 36.290 59.877 1.00 51.78 358 LEU A CA 1
ATOM 2857 C C . LEU A 1 358 ? -76.947 35.637 60.769 1.00 51.78 358 LEU A C 1
ATOM 2859 O O . LEU A 1 358 ? -77.977 35.204 60.259 1.00 51.78 358 LEU A O 1
ATOM 2863 N N . GLN A 1 359 ? -76.735 35.592 62.092 1.00 53.59 359 GLN A N 1
ATOM 2864 C CA . GLN A 1 359 ? -77.521 34.774 63.029 1.00 53.59 359 GLN A CA 1
ATOM 2865 C C . GLN A 1 359 ? -78.583 35.559 63.830 1.00 53.59 359 GLN A C 1
ATOM 2867 O O . GLN A 1 359 ? -79.609 34.991 64.198 1.00 53.59 359 GLN A O 1
ATOM 2872 N N . GLU A 1 360 ? -78.376 36.853 64.113 1.00 58.97 360 GLU A N 1
ATOM 2873 C CA . GLU A 1 360 ? -79.221 37.627 65.054 1.00 58.97 360 GLU A CA 1
ATOM 2874 C C . GLU A 1 360 ? -80.673 37.888 64.587 1.00 58.97 360 GLU A C 1
ATOM 2876 O O . GLU A 1 360 ? -81.492 38.387 65.357 1.00 58.97 360 GLU A O 1
ATOM 2881 N N . LEU A 1 361 ? -81.034 37.521 63.353 1.00 46.66 361 LEU A N 1
ATOM 2882 C CA . LEU A 1 361 ? -82.340 37.809 62.743 1.00 46.66 361 LEU A CA 1
ATOM 2883 C C . LEU A 1 361 ? -83.473 36.793 63.056 1.00 46.66 361 LEU A C 1
ATOM 2885 O O . LEU A 1 361 ? -84.564 36.957 62.512 1.00 46.66 361 LEU A O 1
ATOM 2889 N N . LEU A 1 362 ? -83.260 35.747 63.878 1.00 48.50 362 LEU A N 1
ATOM 2890 C CA . LEU A 1 362 ? -84.139 34.545 63.899 1.00 48.50 362 LEU A CA 1
ATOM 2891 C C . LEU A 1 362 ? -84.722 34.071 65.269 1.00 48.50 362 LEU A C 1
ATOM 2893 O O . LEU A 1 362 ? -85.506 33.127 65.295 1.00 48.50 362 LEU A O 1
ATOM 2897 N N . SER A 1 363 ? -84.334 34.654 66.410 1.00 46.00 363 SER A N 1
ATOM 2898 C CA . SER A 1 363 ? -84.072 33.893 67.664 1.00 46.00 363 SER A CA 1
ATOM 2899 C C . SER A 1 363 ? -85.177 33.187 68.530 1.00 46.00 363 SER A C 1
ATOM 2901 O O . SER A 1 363 ? -84.915 32.090 69.021 1.00 46.00 363 SER A O 1
ATOM 2903 N N . GLN A 1 364 ? -86.308 33.816 68.920 1.00 39.53 364 GLN A N 1
ATOM 2904 C CA . GLN A 1 364 ? -86.847 33.646 70.314 1.00 39.53 364 GLN A CA 1
ATOM 2905 C C . GLN A 1 364 ? -88.372 33.357 70.506 1.00 39.53 364 GLN A C 1
ATOM 2907 O O . GLN A 1 364 ? -89.169 34.151 70.017 1.00 39.53 364 GLN A O 1
ATOM 2912 N N . HIS A 1 365 ? -88.765 32.330 71.306 1.00 33.69 365 HIS A N 1
ATOM 2913 C CA . HIS A 1 365 ? -90.072 32.062 72.022 1.00 33.69 365 HIS A CA 1
ATOM 2914 C C . HIS A 1 365 ? -89.989 30.690 72.798 1.00 33.69 365 HIS A C 1
ATOM 2916 O O . HIS A 1 365 ? -89.021 29.978 72.548 1.00 33.69 365 HIS A O 1
ATOM 2922 N N . THR A 1 366 ? -90.900 30.115 73.630 1.00 38.16 366 THR A N 1
ATOM 2923 C CA . THR A 1 366 ? -91.797 30.470 74.795 1.00 38.16 366 THR A CA 1
ATOM 2924 C C . THR A 1 366 ? -92.373 29.151 75.412 1.00 38.16 366 THR A C 1
ATOM 2926 O O . THR A 1 366 ? -92.682 28.262 74.621 1.00 38.16 366 THR A O 1
ATOM 2929 N N . GLN A 1 367 ? -92.580 28.979 76.744 1.00 48.66 367 GLN A N 1
ATOM 2930 C CA . GLN A 1 367 ? -92.964 27.663 77.375 1.00 48.66 367 GLN A CA 1
ATOM 2931 C C . GLN A 1 367 ? -93.693 27.669 78.780 1.00 48.66 367 GLN A C 1
ATOM 2933 O O . GLN A 1 367 ? -93.706 28.714 79.425 1.00 48.66 367 GLN A O 1
ATOM 2938 N N . ALA A 1 368 ? -94.172 26.469 79.255 1.00 43.38 368 ALA A N 1
ATOM 2939 C CA . ALA A 1 368 ? -94.632 25.985 80.625 1.00 43.38 368 ALA A CA 1
ATOM 2940 C C . ALA A 1 368 ? -96.166 26.085 81.031 1.00 43.38 368 ALA A C 1
ATOM 2942 O O . ALA A 1 368 ? -96.881 26.767 80.305 1.00 43.38 368 ALA A O 1
ATOM 2943 N N . THR A 1 369 ? -96.827 25.443 82.058 1.00 41.78 369 THR A N 1
ATOM 2944 C CA . THR A 1 369 ? -96.508 24.561 83.258 1.00 41.78 369 THR A CA 1
ATOM 2945 C C . THR A 1 369 ? -97.766 23.839 83.924 1.00 41.78 369 THR A C 1
ATOM 2947 O O . THR A 1 369 ? -98.882 24.296 83.698 1.00 41.78 369 THR A O 1
ATOM 2950 N N . SER A 1 370 ? -97.593 22.868 84.879 1.00 39.94 370 SER A N 1
ATOM 2951 C CA . SER A 1 370 ? -98.417 22.532 86.132 1.00 39.94 370 SER A CA 1
ATOM 2952 C C . SER A 1 370 ? -99.376 21.269 86.300 1.00 39.94 370 SER A C 1
ATOM 2954 O O . SER A 1 370 ? -99.467 20.472 85.373 1.00 39.94 370 SER A O 1
ATOM 2956 N N . GLN A 1 371 ? -99.956 20.999 87.524 1.00 43.06 371 GLN A N 1
ATOM 2957 C CA . GLN A 1 371 ? -100.472 19.681 88.104 1.00 43.06 371 GLN A CA 1
ATOM 2958 C C . GLN A 1 371 ? -101.601 19.730 89.239 1.00 43.06 371 GLN A C 1
ATOM 2960 O O . GLN A 1 371 ? -101.790 20.802 89.807 1.00 43.06 371 GLN A O 1
ATOM 2965 N N . GLY A 1 372 ? -102.253 18.589 89.656 1.00 38.75 372 GLY A N 1
ATOM 2966 C CA . GLY A 1 372 ? -103.095 18.321 90.908 1.00 38.75 372 GLY A CA 1
ATOM 2967 C C . GLY A 1 372 ? -104.211 17.204 90.772 1.00 38.75 372 GLY A C 1
ATOM 2968 O O . GLY A 1 372 ? -104.426 16.829 89.624 1.00 38.75 372 GLY A O 1
ATOM 2969 N N . SER A 1 373 ? -105.005 16.624 91.736 1.00 43.66 373 SER A N 1
ATOM 2970 C CA . SER A 1 373 ? -105.063 16.392 93.239 1.00 43.66 373 SER A CA 1
ATOM 2971 C C . SER A 1 373 ? -106.320 15.515 93.701 1.00 43.66 373 SER A C 1
ATOM 2973 O O . SER A 1 373 ? -107.242 15.418 92.896 1.00 43.66 373 SER A O 1
ATOM 2975 N N . GLU A 1 374 ? -106.441 14.934 94.939 1.00 47.72 374 GLU A N 1
ATOM 2976 C CA . GLU A 1 374 ? -107.538 13.986 95.434 1.00 47.72 374 GLU A CA 1
ATOM 2977 C C . GLU A 1 374 ? -108.066 14.153 96.919 1.00 47.72 374 GLU A C 1
ATOM 2979 O O . GLU A 1 374 ? -107.430 14.887 97.671 1.00 47.72 374 GLU A O 1
ATOM 2984 N N . ASP A 1 375 ? -109.162 13.451 97.355 1.00 44.41 375 ASP A N 1
ATOM 2985 C CA . ASP A 1 375 ? -109.598 13.174 98.782 1.00 44.41 375 ASP A CA 1
ATOM 2986 C C . ASP A 1 375 ? -110.710 12.041 98.928 1.00 44.41 375 ASP A C 1
ATOM 2988 O O . ASP A 1 375 ? -111.414 11.812 97.936 1.00 44.41 375 ASP A O 1
ATOM 2992 N N . PRO A 1 376 ? -110.938 11.312 100.074 1.00 52.09 376 PRO A N 1
ATOM 2993 C CA . PRO A 1 376 ? -111.742 10.053 100.102 1.00 52.09 376 PRO A CA 1
ATOM 2994 C C . PRO A 1 376 ? -112.884 9.849 101.160 1.00 52.09 376 PRO A C 1
ATOM 2996 O O . PRO A 1 376 ? -112.645 9.791 102.365 1.00 52.09 376 PRO A O 1
ATOM 2999 N N . GLU A 1 377 ? -114.100 9.469 100.717 1.00 51.00 377 GLU A N 1
ATOM 3000 C CA . GLU A 1 377 ? -115.138 8.773 101.545 1.00 51.00 377 GLU A CA 1
ATOM 3001 C C . GLU A 1 377 ? -115.268 7.262 101.194 1.00 51.00 377 GLU A C 1
ATOM 3003 O O . GLU A 1 377 ? -116.116 6.526 101.698 1.00 51.00 377 GLU A O 1
ATOM 3008 N N . LEU A 1 378 ? -114.387 6.752 100.325 1.00 56.28 378 LEU A N 1
ATOM 3009 C CA . LEU A 1 378 ? -114.436 5.387 99.773 1.00 56.28 378 LEU A CA 1
ATOM 3010 C C . LEU A 1 378 ? -114.195 4.259 100.807 1.00 56.28 378 LEU A C 1
ATOM 3012 O O . LEU A 1 378 ? -114.499 3.097 100.527 1.00 56.28 378 LEU A O 1
ATOM 3016 N N . ASN A 1 379 ? -113.661 4.599 101.987 1.00 51.75 379 ASN A N 1
ATOM 3017 C CA . ASN A 1 379 ? -112.992 3.687 102.928 1.00 51.75 379 ASN A CA 1
ATOM 3018 C C . ASN A 1 379 ? -113.812 2.471 103.404 1.00 51.75 379 ASN A C 1
ATOM 3020 O O . ASN A 1 379 ? -113.235 1.415 103.642 1.00 51.75 379 ASN A O 1
ATOM 3024 N N . LEU A 1 380 ? -115.145 2.555 103.503 1.00 55.41 380 LEU A N 1
ATOM 3025 C CA . LEU A 1 380 ? -115.942 1.402 103.960 1.00 55.41 380 LEU A CA 1
ATOM 3026 C C . LEU A 1 380 ? -116.323 0.419 102.839 1.00 55.41 380 LEU A C 1
ATOM 3028 O O . LEU A 1 380 ? -116.545 -0.758 103.107 1.00 55.41 380 LEU A O 1
ATOM 3032 N N . LYS A 1 381 ? -116.372 0.878 101.579 1.00 61.00 381 LYS A N 1
ATOM 3033 C CA . LYS A 1 381 ? -116.453 -0.022 100.413 1.00 61.00 381 LYS A CA 1
ATOM 3034 C C . LYS A 1 381 ? -115.088 -0.622 100.103 1.00 61.00 381 LYS A C 1
ATOM 3036 O O . LYS A 1 381 ? -115.016 -1.795 99.748 1.00 61.00 381 LYS A O 1
ATOM 3041 N N . LEU A 1 382 ? -114.031 0.173 100.296 1.00 59.88 382 LEU A N 1
ATOM 3042 C CA . LEU A 1 382 ? -112.645 -0.282 100.270 1.00 59.88 382 LEU A CA 1
ATOM 3043 C C . LEU A 1 382 ? -112.467 -1.540 101.120 1.00 59.88 382 LEU A C 1
ATOM 3045 O O . LEU A 1 382 ? -112.003 -2.513 100.565 1.00 59.88 382 LEU A O 1
ATOM 3049 N N . GLN A 1 383 ? -112.958 -1.615 102.361 1.00 61.34 383 GLN A N 1
ATOM 3050 C CA . GLN A 1 383 ? -112.732 -2.805 103.200 1.00 61.34 383 GLN A CA 1
ATOM 3051 C C . GLN A 1 383 ? -113.358 -4.128 102.693 1.00 61.34 383 GLN A C 1
ATOM 3053 O O . GLN A 1 383 ? -112.849 -5.204 103.004 1.00 61.34 383 GLN A O 1
ATOM 3058 N N . GLN A 1 384 ? -114.434 -4.093 101.897 1.00 63.66 384 GLN A N 1
ATOM 3059 C CA . GLN A 1 384 ? -114.953 -5.308 101.240 1.00 63.66 384 GLN A CA 1
ATOM 3060 C C . GLN A 1 384 ? -114.214 -5.594 99.932 1.00 63.66 384 GLN A C 1
ATOM 3062 O O . GLN A 1 384 ? -113.816 -6.733 99.688 1.00 63.66 384 GLN A O 1
ATOM 3067 N N . TYR A 1 385 ? -113.949 -4.553 99.138 1.00 68.62 385 TYR A N 1
ATOM 3068 C CA . TYR A 1 385 ? -113.083 -4.682 97.972 1.00 68.62 385 TYR A CA 1
ATOM 3069 C C . TYR A 1 385 ? -111.652 -5.081 98.351 1.00 68.62 385 TYR A C 1
ATOM 3071 O O . TYR A 1 385 ? -110.998 -5.700 97.536 1.00 68.62 385 TYR A O 1
ATOM 3079 N N . GLU A 1 386 ? -111.164 -4.806 99.561 1.00 70.31 386 GLU A N 1
ATOM 3080 C CA . GLU A 1 386 ? -109.822 -5.147 100.047 1.00 70.31 386 GLU A CA 1
ATOM 3081 C C . GLU A 1 386 ? -109.614 -6.657 100.102 1.00 70.31 386 GLU A C 1
ATOM 3083 O O . GLU A 1 386 ? -108.533 -7.106 99.753 1.00 70.31 386 GLU A O 1
ATOM 3088 N N . GLN A 1 387 ? -110.637 -7.450 100.440 1.00 75.88 387 GLN A N 1
ATOM 3089 C CA . GLN A 1 387 ? -110.530 -8.916 100.478 1.00 75.88 387 GLN A CA 1
ATOM 3090 C C . GLN A 1 387 ? -110.616 -9.545 99.075 1.00 75.88 387 GLN A C 1
ATOM 3092 O O . GLN A 1 387 ? -109.877 -10.483 98.756 1.00 75.88 387 GLN A O 1
ATOM 3097 N N . GLU A 1 388 ? -111.455 -8.999 98.190 1.00 76.62 388 GLU A N 1
ATOM 3098 C CA . GLU A 1 388 ? -111.438 -9.368 96.765 1.00 76.62 388 GLU A CA 1
ATOM 3099 C C . GLU A 1 388 ? -110.123 -8.922 96.098 1.00 76.62 388 GLU A C 1
ATOM 3101 O O . GLU A 1 388 ? -109.533 -9.661 95.316 1.00 76.62 388 GLU A O 1
ATOM 3106 N N . VAL A 1 389 ? -109.595 -7.756 96.469 1.00 73.38 389 VAL A N 1
ATOM 3107 C CA . VAL A 1 389 ? -108.306 -7.230 96.012 1.00 73.38 389 VAL A CA 1
ATOM 3108 C C . VAL A 1 389 ? -107.135 -7.996 96.621 1.00 73.38 389 VAL A C 1
ATOM 3110 O O . VAL A 1 389 ? -106.147 -8.150 95.926 1.00 73.38 389 VAL A O 1
ATOM 3113 N N . GLU A 1 390 ? -107.193 -8.527 97.843 1.00 81.38 390 GLU A N 1
ATOM 3114 C CA . GLU A 1 390 ? -106.146 -9.407 98.389 1.00 81.38 390 GLU A CA 1
ATOM 3115 C C . GLU A 1 390 ? -106.099 -10.746 97.650 1.00 81.38 390 GLU A C 1
ATOM 3117 O O . GLU A 1 390 ? -105.024 -11.197 97.259 1.00 81.38 390 GLU A O 1
ATOM 3122 N N . THR A 1 391 ? -107.254 -11.361 97.384 1.00 80.06 391 THR A N 1
ATOM 3123 C CA . THR A 1 391 ? -107.308 -12.624 96.626 1.00 80.06 391 THR A CA 1
ATOM 3124 C C . THR A 1 391 ? -106.916 -12.435 95.156 1.00 80.06 391 THR A C 1
ATOM 3126 O O . THR A 1 391 ? -106.172 -13.255 94.613 1.00 80.06 391 THR A O 1
ATOM 3129 N N . LEU A 1 392 ? -107.310 -11.322 94.527 1.00 79.94 392 LEU A N 1
ATOM 3130 C CA . LEU A 1 392 ? -106.843 -10.944 93.190 1.00 79.94 392 LEU A CA 1
ATOM 3131 C C . LEU A 1 392 ? -105.370 -10.503 93.178 1.00 79.94 392 LEU A C 1
ATOM 3133 O O . LEU A 1 392 ? -104.668 -10.832 92.227 1.00 79.94 392 LEU A O 1
ATOM 3137 N N . ARG A 1 393 ? -104.859 -9.831 94.221 1.00 81.00 393 ARG A N 1
ATOM 3138 C CA . ARG A 1 393 ? -103.423 -9.524 94.381 1.00 81.00 393 ARG A CA 1
ATOM 3139 C C . ARG A 1 393 ? -102.618 -10.806 94.451 1.00 81.00 393 ARG A C 1
ATOM 3141 O O . ARG A 1 393 ? -101.699 -10.939 93.663 1.00 81.00 393 ARG A O 1
ATOM 3148 N N . ALA A 1 394 ? -102.998 -11.775 95.283 1.00 82.62 394 ALA A N 1
ATOM 3149 C CA . ALA A 1 394 ? -102.299 -13.057 95.370 1.00 82.62 394 ALA A CA 1
ATOM 3150 C C . ALA A 1 394 ? -102.249 -13.793 94.013 1.00 82.62 394 ALA A C 1
ATOM 3152 O O . ALA A 1 394 ? -101.216 -14.354 93.648 1.00 82.62 394 ALA A O 1
ATOM 3153 N N . ALA A 1 395 ? -103.330 -13.741 93.223 1.00 82.44 395 ALA A N 1
ATOM 3154 C CA . ALA A 1 395 ? -103.354 -14.294 91.866 1.00 82.44 395 ALA A CA 1
ATOM 3155 C C . ALA A 1 395 ? -102.467 -13.503 90.878 1.00 82.44 395 ALA A C 1
ATOM 3157 O O . ALA A 1 395 ? -101.718 -14.102 90.105 1.00 82.44 395 ALA A O 1
ATOM 3158 N N . CYS A 1 396 ? -102.507 -12.168 90.923 1.00 80.06 396 CYS A N 1
ATOM 3159 C CA . CYS A 1 396 ? -101.664 -11.286 90.110 1.00 80.06 396 CYS A CA 1
ATOM 3160 C C . CYS A 1 396 ? -100.182 -11.315 90.523 1.00 80.06 396 CYS A C 1
ATOM 3162 O O . CYS A 1 396 ? -99.315 -11.096 89.686 1.00 80.06 396 CYS A O 1
ATOM 3164 N N . GLU A 1 397 ? -99.870 -11.603 91.785 1.00 84.62 397 GLU A N 1
ATOM 3165 C CA . GLU A 1 397 ? -98.514 -11.795 92.304 1.00 84.62 397 GLU A CA 1
ATOM 3166 C C . GLU A 1 397 ? -97.964 -13.158 91.888 1.00 84.62 397 GLU A C 1
ATOM 3168 O O . GLU A 1 397 ? -96.814 -13.230 91.464 1.00 84.62 397 GLU A O 1
ATOM 3173 N N . ALA A 1 398 ? -98.785 -14.216 91.908 1.00 83.44 398 ALA A N 1
ATOM 3174 C CA . ALA A 1 398 ? -98.428 -15.509 91.324 1.00 83.44 398 ALA A CA 1
ATOM 3175 C C . ALA A 1 398 ? -98.122 -15.365 89.823 1.00 83.44 398 ALA A C 1
ATOM 3177 O O . ALA A 1 398 ? -96.990 -15.609 89.412 1.00 83.44 398 ALA A O 1
ATOM 3178 N N . GLN A 1 399 ? -99.057 -14.827 89.028 1.00 83.44 399 GLN A N 1
ATOM 3179 C CA . GLN A 1 399 ? -98.816 -14.548 87.604 1.00 83.44 399 GLN A CA 1
ATOM 3180 C C . GLN A 1 399 ? -97.669 -13.553 87.375 1.00 83.44 399 GLN A C 1
ATOM 3182 O O . GLN A 1 399 ? -96.963 -13.638 86.374 1.00 83.44 399 GLN A O 1
ATOM 3187 N N . GLY A 1 400 ? -97.460 -12.599 88.282 1.00 86.81 400 GLY A N 1
ATOM 3188 C CA . GLY A 1 400 ? -96.350 -11.652 88.232 1.00 86.81 400 GLY A CA 1
ATOM 3189 C C . GLY A 1 400 ? -94.996 -12.307 88.500 1.00 86.81 400 GLY A C 1
ATOM 3190 O O . GLY A 1 400 ? -93.990 -11.847 87.971 1.00 86.81 400 GLY A O 1
ATOM 3191 N N . ASN A 1 401 ? -94.953 -13.385 89.282 1.00 88.12 401 ASN A N 1
ATOM 3192 C CA . ASN A 1 401 ? -93.748 -14.172 89.524 1.00 88.12 401 ASN A CA 1
ATOM 3193 C C . ASN A 1 401 ? -93.509 -15.194 88.402 1.00 88.12 401 ASN A C 1
ATOM 3195 O O . ASN A 1 401 ? -92.373 -15.311 87.949 1.00 88.12 401 ASN A O 1
ATOM 3199 N N . ASP A 1 402 ? -94.559 -15.824 87.870 1.00 87.94 402 ASP A N 1
ATOM 3200 C CA . ASP A 1 402 ? -94.472 -16.676 86.676 1.00 87.94 402 ASP A CA 1
ATOM 3201 C C . ASP A 1 402 ? -93.956 -15.874 85.464 1.00 87.94 402 ASP A C 1
ATOM 3203 O O . ASP A 1 402 ? -93.044 -16.308 84.762 1.00 87.94 402 ASP A O 1
ATOM 3207 N N . ASN A 1 403 ? -94.470 -14.654 85.253 1.00 85.38 403 ASN A N 1
ATOM 3208 C CA . ASN A 1 403 ? -93.988 -13.758 84.197 1.00 85.38 403 ASN A CA 1
ATOM 3209 C C . ASN A 1 403 ? -92.540 -13.291 84.420 1.00 85.38 403 ASN A C 1
ATOM 3211 O O . ASN A 1 403 ? -91.822 -13.120 83.437 1.00 85.38 403 ASN A O 1
ATOM 3215 N N . LYS A 1 404 ? -92.078 -13.106 85.669 1.00 89.69 404 LYS A N 1
ATOM 3216 C CA . LYS A 1 404 ? -90.654 -12.826 85.949 1.00 89.69 404 LYS A CA 1
ATOM 3217 C C . LYS A 1 404 ? -89.784 -14.018 85.570 1.00 89.69 404 LYS A C 1
ATOM 3219 O O . LYS A 1 404 ? -88.869 -13.833 84.786 1.00 89.69 404 LYS A O 1
ATOM 3224 N N . GLN A 1 405 ? -90.125 -15.227 86.019 1.00 90.62 405 GLN A N 1
ATOM 3225 C CA . GLN A 1 405 ? -89.370 -16.444 85.689 1.00 90.62 405 GLN A CA 1
ATOM 3226 C C . GLN A 1 405 ? -89.328 -16.706 84.176 1.00 90.62 405 GLN A C 1
ATOM 3228 O O . GLN A 1 405 ? -88.293 -17.095 83.641 1.00 90.62 405 GLN A O 1
ATOM 3233 N N . LEU A 1 406 ? -90.427 -16.441 83.460 1.00 89.25 406 LEU A N 1
ATOM 3234 C CA . LEU A 1 406 ? -90.458 -16.493 81.996 1.00 89.25 406 LEU A CA 1
ATOM 3235 C C . LEU A 1 406 ? -89.612 -15.387 81.347 1.00 89.25 406 LEU A C 1
ATOM 3237 O O . LEU A 1 406 ? -88.963 -15.652 80.341 1.00 89.25 406 LEU A O 1
ATOM 3241 N N . SER A 1 407 ? -89.580 -14.177 81.911 1.00 88.12 407 SER A N 1
ATOM 3242 C CA . SER A 1 407 ? -88.744 -13.071 81.412 1.00 88.12 407 SER A CA 1
ATOM 3243 C C . SER A 1 407 ? -87.253 -13.308 81.671 1.00 88.12 407 SER A C 1
ATOM 3245 O O . SER A 1 407 ? -86.432 -13.010 80.812 1.00 88.12 407 SER A O 1
ATOM 3247 N N . GLU A 1 408 ? -86.904 -13.886 82.820 1.00 92.06 408 GLU A N 1
ATOM 3248 C CA . GLU A 1 408 ? -85.549 -14.311 83.185 1.00 92.06 408 GLU A CA 1
ATOM 3249 C C . GLU A 1 408 ? -85.072 -15.427 82.241 1.00 92.06 408 GLU A C 1
ATOM 3251 O O . GLU A 1 408 ? -84.017 -15.297 81.626 1.00 92.06 408 GLU A O 1
ATOM 3256 N N . LEU A 1 409 ? -85.897 -16.458 82.009 1.00 93.06 409 LEU A N 1
ATOM 3257 C CA . LEU A 1 409 ? -85.615 -17.511 81.023 1.00 93.06 409 LEU A CA 1
ATOM 3258 C C . LEU A 1 409 ? -85.537 -16.996 79.578 1.00 93.06 409 LEU A C 1
ATOM 3260 O O . LEU A 1 409 ? -84.793 -17.564 78.780 1.00 93.06 409 LEU A O 1
ATOM 3264 N N . LEU A 1 410 ? -86.294 -15.959 79.208 1.00 88.38 410 LEU A N 1
ATOM 3265 C CA . LEU A 1 410 ? -86.164 -15.324 77.894 1.00 88.38 410 LEU A CA 1
ATOM 3266 C C . LEU A 1 410 ? -84.848 -14.549 77.791 1.00 88.38 410 LEU A C 1
ATOM 3268 O O . LEU A 1 410 ? -84.107 -14.785 76.843 1.00 88.38 410 LEU A O 1
ATOM 3272 N N . ALA A 1 411 ? -84.497 -13.739 78.793 1.00 91.38 411 ALA A N 1
ATOM 3273 C CA . ALA A 1 411 ? -83.234 -13.003 78.831 1.00 91.38 411 ALA A CA 1
ATOM 3274 C C . ALA A 1 411 ? -82.005 -13.935 78.810 1.00 91.38 411 ALA A C 1
ATOM 3276 O O . ALA A 1 411 ? -81.043 -13.662 78.095 1.00 91.38 411 ALA A O 1
ATOM 3277 N N . GLU A 1 412 ? -82.042 -15.075 79.512 1.00 91.88 412 GLU A N 1
ATOM 3278 C CA . GLU A 1 412 ? -81.004 -16.116 79.419 1.00 91.88 412 GLU A CA 1
ATOM 3279 C C . GLU A 1 412 ? -80.864 -16.683 77.995 1.00 91.88 412 GLU A C 1
ATOM 3281 O O . GLU A 1 412 ? -79.758 -16.982 77.541 1.00 91.88 412 GLU A O 1
ATOM 3286 N N . ARG A 1 413 ? -81.979 -16.855 77.271 1.00 89.00 413 ARG A N 1
ATOM 3287 C CA . ARG A 1 413 ? -81.978 -17.407 75.904 1.00 89.00 413 ARG A CA 1
ATOM 3288 C C . ARG A 1 413 ? -81.611 -16.375 74.850 1.00 89.00 413 ARG A C 1
ATOM 3290 O O . ARG A 1 413 ? -80.981 -16.750 73.866 1.00 89.00 413 ARG A O 1
ATOM 3297 N N . GLU A 1 414 ? -81.958 -15.113 75.064 1.00 89.19 414 GLU A N 1
ATOM 3298 C CA . GLU A 1 414 ? -81.515 -13.985 74.248 1.00 89.19 414 GLU A CA 1
ATOM 3299 C C . GLU A 1 414 ? -80.003 -13.782 74.414 1.00 89.19 414 GLU A C 1
ATOM 3301 O O . GLU A 1 414 ? -79.290 -13.804 73.414 1.00 89.19 414 GLU A O 1
ATOM 3306 N N . ALA A 1 415 ? -79.480 -13.769 75.647 1.00 90.19 415 ALA A N 1
ATOM 3307 C CA . ALA A 1 415 ? -78.040 -13.697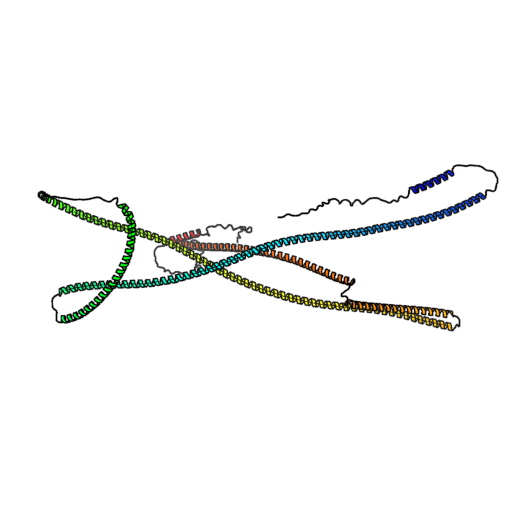 75.909 1.00 90.19 415 ALA A CA 1
ATOM 3308 C C . ALA A 1 415 ? -77.256 -14.856 75.258 1.00 90.19 415 ALA A C 1
ATOM 3310 O O . ALA A 1 415 ? -76.276 -14.620 74.555 1.00 90.19 415 ALA A O 1
ATOM 3311 N N . HIS A 1 416 ? -77.709 -16.109 75.401 1.00 92.75 416 HIS A N 1
ATOM 3312 C CA . HIS A 1 416 ? -77.073 -17.242 74.711 1.00 92.75 416 HIS A CA 1
ATOM 3313 C C . HIS A 1 416 ? -77.197 -17.169 73.175 1.00 92.75 416 HIS A C 1
ATOM 3315 O O . HIS A 1 416 ? -76.321 -17.667 72.465 1.00 92.75 416 HIS A O 1
ATOM 3321 N N . ALA A 1 417 ? -78.260 -16.564 72.634 1.00 87.25 417 ALA A N 1
ATOM 3322 C CA . ALA A 1 417 ? -78.387 -16.341 71.194 1.00 87.25 417 ALA A CA 1
ATOM 3323 C C . ALA A 1 417 ? -77.413 -15.256 70.697 1.00 87.25 417 ALA A C 1
ATOM 3325 O O . ALA A 1 417 ? -76.808 -15.433 69.639 1.00 87.25 417 ALA A O 1
ATOM 3326 N N . GLU A 1 418 ? -77.208 -14.186 71.469 1.00 91.00 418 GLU A N 1
ATOM 3327 C CA . GLU A 1 418 ? -76.208 -13.145 71.199 1.00 91.00 418 GLU A CA 1
ATOM 3328 C C . GLU A 1 418 ? -74.773 -13.693 71.280 1.00 91.00 418 GLU A C 1
ATOM 3330 O O . GLU A 1 418 ? -73.969 -13.436 70.382 1.00 91.00 418 GLU A O 1
ATOM 3335 N N . GLU A 1 419 ? -74.453 -14.521 72.282 1.00 91.19 419 GLU A N 1
ATOM 3336 C CA . GLU A 1 419 ? -73.155 -15.208 72.383 1.00 91.19 419 GLU A CA 1
ATOM 3337 C C . GLU A 1 419 ? -72.873 -16.097 71.162 1.00 91.19 419 GLU A C 1
ATOM 3339 O O . GLU A 1 419 ? -71.779 -16.050 70.590 1.00 91.19 419 GLU A O 1
ATOM 3344 N N . LEU A 1 420 ? -73.861 -16.892 70.732 1.00 88.88 420 LEU A N 1
ATOM 3345 C CA . LEU A 1 420 ? -73.742 -17.753 69.553 1.00 88.88 420 LEU A CA 1
ATOM 3346 C C . LEU A 1 420 ? -73.647 -16.944 68.251 1.00 88.88 420 LEU A C 1
ATOM 3348 O O . LEU A 1 420 ? -72.891 -17.329 67.357 1.00 88.88 420 LEU A O 1
ATOM 3352 N N . ALA A 1 421 ? -74.357 -15.818 68.141 1.00 87.62 421 ALA A N 1
ATOM 3353 C CA . ALA A 1 421 ? -74.234 -14.906 67.007 1.00 87.62 421 ALA A CA 1
ATOM 3354 C C . ALA A 1 421 ? -72.824 -14.296 66.935 1.00 87.62 421 ALA A C 1
ATOM 3356 O O . ALA A 1 421 ? -72.164 -14.414 65.903 1.00 87.62 421 ALA A O 1
ATOM 3357 N N . ALA A 1 422 ? -72.313 -13.753 68.043 1.00 88.75 422 ALA A N 1
ATOM 3358 C CA . ALA A 1 422 ? -70.969 -13.180 68.120 1.00 88.75 422 ALA A CA 1
ATOM 3359 C C . ALA A 1 422 ? -69.861 -14.221 67.858 1.00 88.75 422 ALA A C 1
ATOM 3361 O O . ALA A 1 422 ? -68.838 -13.904 67.248 1.00 88.75 422 ALA A O 1
ATOM 3362 N N . ALA A 1 423 ? -70.054 -15.477 68.275 1.00 89.25 423 ALA A N 1
ATOM 3363 C CA . ALA A 1 423 ? -69.146 -16.574 67.938 1.00 89.25 423 ALA A CA 1
ATOM 3364 C C . ALA A 1 423 ? -69.161 -16.906 66.432 1.00 89.25 423 ALA A C 1
ATOM 3366 O O . ALA A 1 423 ? -68.105 -17.140 65.843 1.00 89.25 423 ALA A O 1
ATOM 3367 N N . LEU A 1 424 ? -70.336 -16.893 65.793 1.00 85.88 424 LEU A N 1
ATOM 3368 C CA . LEU A 1 424 ? -70.479 -17.120 64.351 1.00 85.88 424 LEU A CA 1
ATOM 3369 C C . LEU A 1 424 ? -69.948 -15.960 63.499 1.00 85.88 424 LEU A C 1
ATOM 3371 O O . LEU A 1 424 ? -69.484 -16.203 62.386 1.00 85.88 424 LEU A O 1
ATOM 3375 N N . GLU A 1 425 ? -69.999 -14.720 63.988 1.00 86.19 425 GLU A N 1
ATOM 3376 C CA . GLU A 1 425 ? -69.397 -13.572 63.301 1.00 86.19 425 GLU A CA 1
ATOM 3377 C C . GLU A 1 425 ? -67.868 -13.632 63.349 1.00 86.19 425 GLU A C 1
ATOM 3379 O O . GLU A 1 425 ? -67.249 -13.604 62.287 1.00 86.19 425 GLU A O 1
ATOM 3384 N N . ARG A 1 426 ? -67.263 -13.890 64.518 1.00 89.31 426 ARG A N 1
ATOM 3385 C CA . ARG A 1 426 ? -65.805 -14.106 64.635 1.00 89.31 426 ARG A CA 1
ATOM 3386 C C . ARG A 1 426 ? -65.310 -15.224 63.713 1.00 89.31 426 ARG A C 1
ATOM 3388 O O . ARG A 1 426 ? -64.381 -15.017 62.946 1.00 89.31 426 ARG A O 1
ATOM 3395 N N . LEU A 1 427 ? -66.000 -16.369 63.685 1.00 86.12 427 LEU A N 1
ATOM 3396 C CA . LEU A 1 427 ? -65.658 -17.486 62.790 1.00 86.12 427 LEU A CA 1
ATOM 3397 C C . LEU A 1 427 ? -65.784 -17.143 61.290 1.00 86.12 427 LEU A C 1
ATOM 3399 O O . LEU A 1 427 ? -65.133 -17.780 60.459 1.00 86.12 427 LEU A O 1
ATOM 3403 N N . ARG A 1 428 ? -66.611 -16.156 60.916 1.00 86.25 428 ARG A N 1
ATOM 3404 C CA . ARG A 1 428 ? -66.676 -15.633 59.539 1.00 86.25 428 ARG A CA 1
ATOM 3405 C C . ARG A 1 428 ? -65.530 -14.670 59.252 1.00 86.25 428 ARG A C 1
ATOM 3407 O O . ARG A 1 428 ? -64.971 -14.734 58.160 1.00 86.25 428 ARG A O 1
ATOM 3414 N N . GLU A 1 429 ? -65.179 -13.812 60.204 1.00 87.06 429 GLU A N 1
ATOM 3415 C CA . GLU A 1 429 ? -64.036 -12.900 60.104 1.00 87.06 429 GLU A CA 1
ATOM 3416 C C . GLU A 1 429 ? -62.726 -13.695 59.977 1.00 87.06 429 GLU A C 1
ATOM 3418 O O . GLU A 1 429 ? -62.029 -13.536 58.974 1.00 87.06 429 GLU A O 1
ATOM 3423 N N . ASP A 1 430 ? -62.485 -14.664 60.868 1.00 86.88 430 ASP A N 1
ATOM 3424 C CA . ASP A 1 430 ? -61.359 -15.612 60.817 1.00 86.88 430 ASP A CA 1
ATOM 3425 C C . ASP A 1 430 ? -61.249 -16.309 59.445 1.00 86.88 430 ASP A C 1
ATOM 3427 O O . ASP A 1 430 ? -60.164 -16.440 58.873 1.00 86.88 430 ASP A O 1
ATOM 3431 N N . HIS A 1 431 ? -62.378 -16.749 58.874 1.00 85.38 431 HIS A N 1
ATOM 3432 C CA . HIS A 1 431 ? -62.403 -17.393 57.557 1.00 85.38 431 HIS A CA 1
ATOM 3433 C C . HIS A 1 431 ? -62.087 -16.406 56.418 1.00 85.38 431 HIS A C 1
ATOM 3435 O O . HIS A 1 431 ? -61.431 -16.779 55.440 1.00 85.38 431 HIS A O 1
ATOM 3441 N N . VAL A 1 432 ? -62.538 -15.152 56.503 1.00 82.94 432 VAL A N 1
ATOM 3442 C CA . VAL A 1 432 ? -62.223 -14.114 55.508 1.00 82.94 432 VAL A CA 1
ATOM 3443 C C . VAL A 1 432 ? -60.747 -13.717 55.585 1.00 82.94 432 VAL A C 1
ATOM 3445 O O . VAL A 1 432 ? -60.106 -13.578 54.541 1.00 82.94 432 VAL A O 1
ATOM 3448 N N . GLU A 1 433 ? -60.177 -13.591 56.783 1.00 83.94 433 GLU A N 1
ATOM 3449 C CA . GLU A 1 433 ? -58.748 -13.316 56.965 1.00 83.94 433 GLU A CA 1
ATOM 3450 C C . GLU A 1 433 ? -57.875 -14.490 56.508 1.00 83.94 433 GLU A C 1
ATOM 3452 O O . GLU A 1 433 ? -56.926 -14.285 55.750 1.00 83.94 433 GLU A O 1
ATOM 3457 N N . SER A 1 434 ? -58.248 -15.727 56.849 1.00 86.06 434 SER A N 1
ATOM 3458 C CA . SER A 1 434 ? -57.577 -16.943 56.370 1.00 86.06 434 SER A CA 1
ATOM 3459 C C . SER A 1 434 ? -57.604 -17.057 54.838 1.00 86.06 434 SER A C 1
ATOM 3461 O O . SER A 1 434 ? -56.577 -17.329 54.214 1.00 86.06 434 SER A O 1
ATOM 3463 N N . SER A 1 435 ? -58.743 -16.755 54.198 1.00 88.25 435 SER A N 1
ATOM 3464 C CA . SER A 1 435 ? -58.851 -16.733 52.731 1.00 88.25 435 SER A CA 1
ATOM 3465 C C . SER A 1 435 ? -57.947 -15.668 52.102 1.00 88.25 435 SER A C 1
ATOM 3467 O O . SER A 1 435 ? -57.229 -15.962 51.148 1.00 88.25 435 SER A O 1
ATOM 3469 N N . ARG A 1 436 ? -57.919 -14.449 52.661 1.00 89.00 436 ARG A N 1
ATOM 3470 C CA . ARG A 1 436 ? -57.032 -13.365 52.200 1.00 89.00 436 ARG A CA 1
ATOM 3471 C C . ARG A 1 436 ? -55.555 -13.724 52.365 1.00 89.00 436 ARG A C 1
ATOM 3473 O O . ARG A 1 436 ? -54.765 -13.447 51.468 1.00 89.00 436 ARG A O 1
ATOM 3480 N N . LEU A 1 437 ? -55.182 -14.366 53.473 1.00 89.19 437 LEU A N 1
ATOM 3481 C CA . LEU A 1 437 ? -53.814 -14.822 53.726 1.00 89.19 437 LEU A CA 1
ATOM 3482 C C . LEU A 1 437 ? -53.389 -15.932 52.749 1.00 89.19 437 LEU A C 1
ATOM 3484 O O . LEU A 1 437 ? -52.249 -15.958 52.289 1.00 89.19 437 LEU A O 1
ATOM 3488 N N . LEU A 1 438 ? -54.303 -16.831 52.376 1.00 87.69 438 LEU A N 1
ATOM 3489 C CA . LEU A 1 438 ? -54.048 -17.833 51.338 1.00 87.69 438 LEU A CA 1
ATOM 3490 C C . LEU A 1 438 ? -53.891 -17.198 49.947 1.00 87.69 438 LEU A C 1
ATOM 3492 O O . LEU A 1 438 ? -53.029 -17.634 49.182 1.00 87.69 438 LEU A O 1
ATOM 3496 N N . GLU A 1 439 ? -54.666 -16.161 49.623 1.00 88.25 439 GLU A N 1
ATOM 3497 C CA . GLU A 1 439 ? -54.523 -15.395 48.377 1.00 88.25 439 GLU A CA 1
ATOM 3498 C C . GLU A 1 439 ? -53.192 -14.628 48.316 1.00 88.25 439 GLU A C 1
ATOM 3500 O O . GLU A 1 439 ? -52.492 -14.710 47.300 1.00 88.25 439 GLU A O 1
ATOM 3505 N N . THR A 1 440 ? -52.781 -13.944 49.394 1.00 89.62 440 THR A N 1
ATOM 3506 C CA . THR A 1 440 ? -51.482 -13.250 49.427 1.00 89.62 440 THR A CA 1
ATOM 3507 C C . THR A 1 440 ? -50.328 -14.239 49.304 1.00 89.62 440 THR A C 1
ATOM 3509 O O . THR A 1 440 ? -49.501 -14.061 48.411 1.00 89.62 440 THR A O 1
ATOM 3512 N N . ILE A 1 441 ? -50.320 -15.337 50.071 1.00 85.81 441 ILE A N 1
ATOM 3513 C CA . ILE A 1 441 ? -49.292 -16.392 49.984 1.00 85.81 441 ILE A CA 1
ATOM 3514 C C . ILE A 1 441 ? -49.230 -17.013 48.577 1.00 85.81 441 ILE A C 1
ATOM 3516 O O . ILE A 1 441 ? -48.139 -17.279 48.066 1.00 85.81 441 ILE A O 1
ATOM 3520 N N . GLN A 1 442 ? -50.367 -17.224 47.903 1.00 87.12 442 GLN A N 1
ATOM 3521 C CA . GLN A 1 442 ? -50.367 -17.683 46.508 1.00 87.12 442 GLN A CA 1
ATOM 3522 C C . GLN A 1 442 ? -49.778 -16.633 45.555 1.00 87.12 442 GLN A C 1
ATOM 3524 O O . GLN A 1 442 ? -48.971 -16.984 44.688 1.00 87.12 442 GLN A O 1
ATOM 3529 N N . SER A 1 443 ? -50.115 -15.352 45.731 1.00 89.25 443 SER A N 1
ATOM 3530 C CA . SER A 1 443 ? -49.564 -14.260 44.919 1.00 89.25 443 SER A CA 1
ATOM 3531 C C . SER A 1 443 ? -48.048 -14.097 45.111 1.00 89.25 443 SER A C 1
ATOM 3533 O O . SER A 1 443 ? -47.310 -13.994 44.128 1.00 89.25 443 SER A O 1
ATOM 3535 N N . GLU A 1 444 ? -47.561 -14.192 46.352 1.00 92.25 444 GLU A N 1
ATOM 3536 C CA . GLU A 1 444 ? -46.143 -14.133 46.707 1.00 92.25 444 GLU A CA 1
ATOM 3537 C C . GLU A 1 444 ? -45.385 -15.349 46.178 1.00 92.25 444 GLU A C 1
ATOM 3539 O O . GLU A 1 444 ? -44.309 -15.196 45.605 1.00 92.25 444 GLU A O 1
ATOM 3544 N N . LYS A 1 445 ? -45.966 -16.553 46.259 1.00 94.38 445 LYS A N 1
ATOM 3545 C CA . LYS A 1 445 ? -45.399 -17.766 45.650 1.00 94.38 445 LYS A CA 1
ATOM 3546 C C . LYS A 1 445 ? -45.236 -17.617 44.134 1.00 94.38 445 LYS A C 1
ATOM 3548 O O . LYS A 1 445 ? -44.211 -18.028 43.589 1.00 94.38 445 LYS A O 1
ATOM 3553 N N . VAL A 1 446 ? -46.202 -17.003 43.444 1.00 91.38 446 VAL A N 1
ATOM 3554 C CA . VAL A 1 446 ? -46.103 -16.709 42.002 1.00 91.38 446 VAL A CA 1
ATOM 3555 C C . VAL A 1 446 ? -45.057 -15.623 41.722 1.00 91.38 446 VAL A C 1
ATOM 3557 O O . VAL A 1 446 ? -44.267 -15.774 40.788 1.00 91.38 446 VAL A O 1
ATOM 3560 N N . ALA A 1 447 ? -44.993 -14.562 42.531 1.00 91.38 447 ALA A N 1
ATOM 3561 C CA . ALA A 1 447 ? -43.988 -13.506 42.402 1.00 91.38 447 ALA A CA 1
ATOM 3562 C C . ALA A 1 447 ? -42.560 -14.041 42.625 1.00 91.38 447 ALA A C 1
ATOM 3564 O O . ALA A 1 447 ? -41.685 -13.836 41.783 1.00 91.38 447 ALA A O 1
ATOM 3565 N N . ALA A 1 448 ? -42.343 -14.812 43.692 1.00 88.38 448 ALA A N 1
ATOM 3566 C CA . ALA A 1 448 ? -41.084 -15.483 43.995 1.00 88.38 448 ALA A CA 1
ATOM 3567 C C . ALA A 1 448 ? -40.704 -16.499 42.908 1.00 88.38 448 ALA A C 1
ATOM 3569 O O . ALA A 1 448 ? -39.551 -16.536 42.485 1.00 88.38 448 ALA A O 1
ATOM 3570 N N . SER A 1 449 ? -41.659 -17.273 42.379 1.00 89.94 449 SER A N 1
ATOM 3571 C CA . SER A 1 449 ? -41.407 -18.187 41.256 1.00 89.94 449 SER A CA 1
ATOM 3572 C C . SER A 1 449 ? -40.964 -17.441 39.991 1.00 89.94 449 SER A C 1
ATOM 3574 O O . SER A 1 449 ? -40.047 -17.895 39.306 1.00 89.94 449 SER A O 1
ATOM 3576 N N . ARG A 1 450 ? -41.569 -16.284 39.684 1.00 91.81 450 ARG A N 1
ATOM 3577 C CA . ARG A 1 450 ? -41.153 -15.422 38.561 1.00 91.81 450 ARG A CA 1
ATOM 3578 C C . ARG A 1 450 ? -39.757 -14.839 38.790 1.00 91.81 450 ARG A C 1
ATOM 3580 O O . ARG A 1 450 ? -38.917 -14.941 37.899 1.00 91.81 450 ARG A O 1
ATOM 3587 N N . ALA A 1 451 ? -39.475 -14.323 39.986 1.00 93.06 451 ALA A N 1
ATOM 3588 C CA . ALA A 1 451 ? -38.160 -13.792 40.351 1.00 93.06 451 ALA A CA 1
ATOM 3589 C C . ALA A 1 451 ? -37.059 -14.873 40.341 1.00 93.06 451 ALA A C 1
ATOM 3591 O O . ALA A 1 451 ? -35.941 -14.617 39.897 1.00 93.06 451 ALA A O 1
ATOM 3592 N N . LEU A 1 452 ? -37.357 -16.103 40.771 1.00 91.81 452 LEU A N 1
ATOM 3593 C CA . LEU A 1 452 ? -36.440 -17.244 40.672 1.00 91.81 452 LEU A CA 1
ATOM 3594 C C . LEU A 1 452 ? -36.209 -17.672 39.217 1.00 91.81 452 LEU A C 1
ATOM 3596 O O . LEU A 1 452 ? -35.083 -18.010 38.860 1.00 91.81 452 LEU A O 1
ATOM 3600 N N . SER A 1 453 ? -37.236 -17.615 38.364 1.00 92.19 453 SER A N 1
ATOM 3601 C CA . SER A 1 453 ? -37.085 -17.862 36.924 1.00 92.19 453 SER A CA 1
ATOM 3602 C C . SER A 1 453 ? -36.207 -16.802 36.254 1.00 92.19 453 SER A C 1
ATOM 3604 O O . SER A 1 453 ? -35.319 -17.150 35.483 1.00 92.19 453 SER A O 1
ATOM 3606 N N . GLN A 1 454 ? -36.396 -15.522 36.591 1.00 93.56 454 GLN A N 1
ATOM 3607 C CA . GLN A 1 454 ? -35.556 -14.424 36.102 1.00 93.56 454 GLN A CA 1
ATOM 3608 C C . GLN A 1 454 ? -34.108 -14.550 36.595 1.00 93.56 454 GLN A C 1
ATOM 3610 O O . GLN A 1 454 ? -33.188 -14.400 35.803 1.00 93.56 454 GLN A O 1
ATOM 3615 N N . ASN A 1 455 ? -33.882 -14.905 37.864 1.00 93.88 455 ASN A N 1
ATOM 3616 C CA . ASN A 1 455 ? -32.531 -15.137 38.386 1.00 93.88 455 ASN A CA 1
ATOM 3617 C C . ASN A 1 455 ? -31.840 -16.364 37.764 1.00 93.88 455 ASN A C 1
ATOM 3619 O O . ASN A 1 455 ? -30.621 -16.359 37.621 1.00 93.88 455 ASN A O 1
ATOM 3623 N N . ARG A 1 456 ? -32.585 -17.410 37.376 1.00 93.94 456 ARG A N 1
ATOM 3624 C CA . ARG A 1 456 ? -32.038 -18.541 36.602 1.00 93.94 456 ARG A CA 1
ATOM 3625 C C . ARG A 1 456 ? -31.639 -18.116 35.191 1.00 93.94 456 ARG A C 1
ATOM 3627 O O . ARG A 1 456 ? -30.546 -18.449 34.756 1.00 93.94 456 ARG A O 1
ATOM 3634 N N . GLU A 1 457 ? -32.486 -17.346 34.517 1.00 94.00 457 GLU A N 1
ATOM 3635 C CA . GLU A 1 457 ? -32.205 -16.843 33.170 1.00 94.00 457 GLU A CA 1
ATOM 3636 C C . GLU A 1 457 ? -31.030 -15.849 33.155 1.00 94.00 457 GLU A C 1
ATOM 3638 O O . GLU A 1 457 ? -30.145 -15.961 32.314 1.00 94.00 457 GLU A O 1
ATOM 3643 N N . LEU A 1 458 ? -30.942 -14.944 34.136 1.00 94.56 458 LEU A N 1
ATOM 3644 C CA . LEU A 1 458 ? -29.789 -14.050 34.297 1.00 94.56 458 LEU A CA 1
ATOM 3645 C C . LEU A 1 458 ? -28.492 -14.818 34.592 1.00 94.56 458 LEU A C 1
ATOM 3647 O O . LEU A 1 458 ? -27.438 -14.428 34.099 1.00 94.56 458 LEU A O 1
ATOM 3651 N N . LYS A 1 459 ? -28.550 -15.922 35.352 1.00 96.62 459 LYS A N 1
ATOM 3652 C CA . LYS A 1 459 ? -27.391 -16.811 35.532 1.00 96.62 459 LYS A CA 1
ATOM 3653 C C . LYS A 1 459 ? -26.985 -17.491 34.229 1.00 96.62 459 LYS A C 1
ATOM 3655 O O . LYS A 1 459 ? -25.818 -17.401 33.879 1.00 96.62 459 LYS A O 1
ATOM 3660 N N . ARG A 1 460 ? -27.936 -18.055 33.476 1.00 95.25 460 ARG A N 1
ATOM 3661 C CA . ARG A 1 460 ? -27.677 -18.647 32.153 1.00 95.25 460 ARG A CA 1
ATOM 3662 C C . ARG A 1 460 ? -27.018 -17.640 31.204 1.00 95.25 460 ARG A C 1
ATOM 3664 O O . ARG A 1 460 ? -26.023 -17.960 30.570 1.00 95.25 460 ARG A O 1
ATOM 3671 N N . GLN A 1 461 ? -27.513 -16.402 31.162 1.00 94.94 461 GLN A N 1
ATOM 3672 C CA . GLN A 1 461 ? -26.940 -15.329 30.340 1.00 94.94 461 GLN A CA 1
ATOM 3673 C C . GLN A 1 461 ? -25.538 -14.892 30.805 1.00 94.94 461 GLN A C 1
ATOM 3675 O O . GLN A 1 461 ? -24.700 -14.551 29.971 1.00 94.94 461 GLN A O 1
ATOM 3680 N N . LEU A 1 462 ? -25.255 -14.915 32.114 1.00 94.75 462 LEU A N 1
ATOM 3681 C CA . LEU A 1 462 ? -23.913 -14.662 32.658 1.00 94.75 462 LEU A CA 1
ATOM 3682 C C . LEU A 1 462 ? -22.943 -15.811 32.354 1.00 94.75 462 LEU A C 1
ATOM 3684 O O . LEU A 1 462 ? -21.805 -15.550 31.974 1.00 94.75 462 LEU A O 1
ATOM 3688 N N . GLU A 1 463 ? -23.396 -17.057 32.478 1.00 93.50 463 GLU A N 1
ATOM 3689 C CA . GLU A 1 463 ? -22.645 -18.265 32.129 1.00 93.50 463 GLU A CA 1
ATOM 3690 C C . GLU A 1 463 ? -22.318 -18.267 30.625 1.00 93.50 463 GLU A C 1
ATOM 3692 O O . GLU A 1 463 ? -21.155 -18.406 30.262 1.00 93.50 463 GLU A O 1
ATOM 3697 N N . GLU A 1 464 ? -23.287 -17.966 29.753 1.00 95.19 464 GLU A N 1
ATOM 3698 C CA . GLU A 1 464 ? -23.088 -17.811 28.302 1.00 95.19 464 GLU A CA 1
ATOM 3699 C C . GLU A 1 464 ? -22.136 -16.653 27.949 1.00 95.19 464 GLU A C 1
ATOM 3701 O O . GLU A 1 464 ? -21.257 -16.814 27.100 1.00 95.19 464 GLU A O 1
ATOM 3706 N N . MET A 1 465 ? -22.243 -15.503 28.626 1.00 92.00 465 MET A N 1
ATOM 3707 C CA . MET A 1 465 ? -21.284 -14.396 28.484 1.00 92.00 465 MET A CA 1
ATOM 3708 C C . MET A 1 465 ? -19.868 -14.791 28.914 1.00 92.00 465 MET A C 1
ATOM 3710 O O . MET A 1 465 ? -18.901 -14.410 28.251 1.00 92.00 465 MET A O 1
ATOM 3714 N N . GLN A 1 466 ? -19.731 -15.547 30.003 1.00 94.38 466 GLN A N 1
ATOM 3715 C CA . GLN A 1 466 ? -18.443 -16.013 30.509 1.00 94.38 466 GLN A CA 1
ATOM 3716 C C . GLN A 1 466 ? -17.817 -17.047 29.563 1.00 94.38 466 GLN A C 1
ATOM 3718 O O . GLN A 1 466 ? -16.630 -16.950 29.257 1.00 94.38 466 GLN A O 1
ATOM 3723 N N . ASP A 1 467 ? -18.619 -17.961 29.020 1.00 94.94 467 ASP A N 1
ATOM 3724 C CA . ASP A 1 467 ? -18.213 -18.939 28.010 1.00 94.94 467 ASP A CA 1
ATOM 3725 C C . ASP A 1 467 ? -17.726 -18.262 26.720 1.00 94.94 467 ASP A C 1
ATOM 3727 O O . ASP A 1 467 ? -16.663 -18.599 26.195 1.00 94.94 467 ASP A O 1
ATOM 3731 N N . VAL A 1 468 ? -18.474 -17.270 26.221 1.00 96.25 468 VAL A N 1
ATOM 3732 C CA . VAL A 1 468 ? -18.091 -16.465 25.049 1.00 96.25 468 VAL A CA 1
ATOM 3733 C C . VAL A 1 468 ? -16.826 -15.651 25.327 1.00 96.25 468 VAL A C 1
ATOM 3735 O O . VAL A 1 468 ? -15.968 -15.553 24.452 1.00 96.25 468 VAL A O 1
ATOM 3738 N N . PHE A 1 469 ? -16.660 -15.107 26.537 1.00 94.81 469 PHE A N 1
ATOM 3739 C CA . PHE A 1 469 ? -15.446 -14.384 26.922 1.00 94.81 469 PHE A CA 1
ATOM 3740 C C . PHE A 1 469 ? -14.217 -15.303 26.990 1.00 94.81 469 PHE A C 1
ATOM 3742 O O . PHE A 1 469 ? -13.155 -14.932 26.492 1.00 94.81 469 PHE A O 1
ATOM 3749 N N . VAL A 1 470 ? -14.349 -16.509 27.554 1.00 96.56 470 VAL A N 1
ATOM 3750 C CA . VAL A 1 470 ? -13.266 -17.508 27.597 1.00 96.56 470 VAL A CA 1
ATOM 3751 C C . VAL A 1 470 ? -12.895 -17.964 26.186 1.00 96.56 470 VAL A C 1
ATOM 3753 O O . VAL A 1 470 ? -11.711 -17.959 25.853 1.00 96.56 470 VAL A O 1
ATOM 3756 N N . LYS A 1 471 ? -13.882 -18.272 25.332 1.00 95.94 471 LYS A N 1
ATOM 3757 C CA . LYS A 1 471 ? -13.662 -18.609 23.913 1.00 95.94 471 LYS A CA 1
ATOM 3758 C C . LYS A 1 471 ? -12.920 -17.481 23.193 1.00 95.94 471 LYS A C 1
ATOM 3760 O O . LYS A 1 471 ? -11.802 -17.694 22.744 1.00 95.94 471 LYS A O 1
ATOM 3765 N N . LEU A 1 472 ? -13.437 -16.251 23.235 1.00 92.06 472 LEU A N 1
ATOM 3766 C CA . LEU A 1 472 ? -12.801 -15.086 22.609 1.00 92.06 472 LEU A CA 1
ATOM 3767 C C . LEU A 1 472 ? -11.391 -14.792 23.159 1.00 92.06 472 LEU A C 1
ATOM 3769 O O . LEU A 1 472 ? -10.528 -14.320 22.420 1.00 92.06 472 LEU A O 1
ATOM 3773 N N . SER A 1 473 ? -11.134 -15.058 24.443 1.00 93.38 473 SER A N 1
ATOM 3774 C CA . SER A 1 473 ? -9.801 -14.911 25.040 1.00 93.38 473 SER A CA 1
ATOM 3775 C C . SER A 1 473 ? -8.823 -15.990 24.563 1.00 93.38 473 SER A C 1
ATOM 3777 O O . SER A 1 473 ? -7.647 -15.682 24.362 1.00 93.38 473 SER A O 1
ATOM 3779 N N . ASN A 1 474 ? -9.294 -17.222 24.359 1.00 95.19 474 ASN A N 1
ATOM 3780 C CA . ASN A 1 474 ? -8.500 -18.324 23.814 1.00 95.19 474 ASN A CA 1
ATOM 3781 C C . ASN A 1 474 ? -8.234 -18.119 22.315 1.00 95.19 474 ASN A C 1
ATOM 3783 O O . ASN A 1 474 ? -7.079 -18.162 21.903 1.00 95.19 474 ASN A O 1
ATOM 3787 N N . ASP A 1 475 ? -9.262 -17.784 21.531 1.00 95.56 475 ASP A N 1
ATOM 3788 C CA . ASP A 1 475 ? -9.153 -17.459 20.102 1.00 95.56 475 ASP A CA 1
ATOM 3789 C C . ASP A 1 475 ? -8.157 -16.309 19.885 1.00 95.56 475 ASP A C 1
ATOM 3791 O O . ASP A 1 475 ? -7.297 -16.357 19.007 1.00 95.56 475 ASP A O 1
ATOM 3795 N N . LYS A 1 476 ? -8.223 -15.271 20.733 1.00 95.12 476 LYS A N 1
ATOM 3796 C CA . LYS A 1 476 ? -7.272 -14.154 20.720 1.00 95.12 476 LYS A CA 1
ATOM 3797 C C . LYS A 1 476 ? -5.849 -14.603 21.055 1.00 95.12 476 LYS A C 1
ATOM 3799 O O . LYS A 1 476 ? -4.919 -14.117 20.414 1.00 95.12 476 LYS A O 1
ATOM 3804 N N . LEU A 1 477 ? -5.665 -15.482 22.044 1.00 95.62 477 LEU A N 1
ATOM 3805 C CA . LEU A 1 477 ? -4.350 -16.024 22.393 1.00 95.62 477 LEU A CA 1
ATOM 3806 C C . LEU A 1 477 ? -3.769 -16.814 21.216 1.00 95.62 477 LEU A C 1
ATOM 3808 O O . LEU A 1 477 ? -2.651 -16.520 20.790 1.00 95.62 477 LEU A O 1
ATOM 3812 N N . GLU A 1 478 ? -4.546 -17.730 20.634 1.00 95.94 478 GLU A N 1
ATOM 3813 C CA . GLU A 1 478 ? -4.112 -18.539 19.495 1.00 95.94 478 GLU A CA 1
ATOM 3814 C C . GLU A 1 478 ? -3.790 -17.666 18.274 1.00 95.94 478 GLU A C 1
ATOM 3816 O O . GLU A 1 478 ? -2.724 -17.819 17.682 1.00 95.94 478 GLU A O 1
ATOM 3821 N N . LEU A 1 479 ? -4.626 -16.672 17.953 1.00 95.38 479 LEU A N 1
ATOM 3822 C CA . LEU A 1 479 ? -4.340 -15.695 16.897 1.00 95.38 479 LEU A CA 1
ATOM 3823 C C . LEU A 1 479 ? -3.059 -14.891 17.173 1.00 95.38 479 LEU A C 1
ATOM 3825 O O . LEU A 1 479 ? -2.305 -14.621 16.239 1.00 95.38 479 LEU A O 1
ATOM 3829 N N . THR A 1 480 ? -2.765 -14.526 18.429 1.00 92.62 480 THR A N 1
ATOM 3830 C CA . THR A 1 480 ? -1.486 -13.868 18.755 1.00 92.62 480 THR A CA 1
ATOM 3831 C C . THR A 1 480 ? -0.287 -14.809 18.663 1.00 92.62 480 THR A C 1
ATOM 3833 O O . THR A 1 480 ? 0.774 -14.370 18.224 1.00 92.62 480 THR A O 1
ATOM 3836 N N . GLU A 1 481 ? -0.437 -16.093 18.994 1.00 94.88 481 GLU A N 1
ATOM 3837 C CA . GLU A 1 481 ? 0.613 -17.090 18.777 1.00 94.88 481 GLU A CA 1
ATOM 3838 C C . GLU A 1 481 ? 0.856 -17.358 17.287 1.00 94.88 481 GLU A C 1
ATOM 3840 O O . GLU A 1 481 ? 2.007 -17.421 16.862 1.00 94.88 481 GLU A O 1
ATOM 3845 N N . GLN A 1 482 ? -0.204 -17.517 16.489 1.00 96.00 482 GLN A N 1
ATOM 3846 C CA . GLN A 1 482 ? -0.115 -17.686 15.037 1.00 96.00 482 GLN A CA 1
ATOM 3847 C C . GLN A 1 482 ? 0.562 -16.461 14.405 1.00 96.00 482 GLN A C 1
ATOM 3849 O O . GLN A 1 482 ? 1.529 -16.612 13.664 1.00 96.00 482 GLN A O 1
ATOM 3854 N N . LEU A 1 483 ? 0.157 -15.243 14.788 1.00 94.12 483 LEU A N 1
ATOM 3855 C CA . LEU A 1 483 ? 0.798 -14.003 14.341 1.00 94.12 483 LEU A CA 1
ATOM 3856 C C . LEU A 1 483 ? 2.287 -13.935 14.722 1.00 94.12 483 LEU A C 1
ATOM 3858 O O . LEU A 1 483 ? 3.098 -13.490 13.914 1.00 94.12 483 LEU A O 1
ATOM 3862 N N . GLN A 1 484 ? 2.671 -14.381 15.923 1.00 93.31 484 GLN A N 1
ATOM 3863 C CA . GLN A 1 484 ? 4.082 -14.457 16.316 1.00 93.31 484 GLN A CA 1
ATOM 3864 C C . GLN A 1 484 ? 4.848 -15.492 15.481 1.00 93.31 484 GLN A C 1
ATOM 3866 O O . GLN A 1 484 ? 5.939 -15.186 15.003 1.00 93.31 484 GLN A O 1
ATOM 3871 N N . LYS A 1 485 ? 4.277 -16.682 15.251 1.00 93.88 485 LYS A N 1
ATOM 3872 C CA . LYS A 1 485 ? 4.876 -17.742 14.420 1.00 93.88 485 LYS A CA 1
ATOM 3873 C C . LYS A 1 485 ? 5.121 -17.242 12.989 1.00 93.88 485 LYS A C 1
ATOM 3875 O O . LYS A 1 485 ? 6.251 -17.323 12.514 1.00 93.88 485 LYS A O 1
ATOM 3880 N N . GLU A 1 486 ? 4.133 -16.603 12.361 1.00 90.69 486 GLU A N 1
ATOM 3881 C CA . GLU A 1 486 ? 4.280 -15.986 11.032 1.00 90.69 486 GLU A CA 1
ATOM 3882 C C . GLU A 1 486 ? 5.298 -14.831 11.018 1.00 90.69 486 GLU A C 1
ATOM 3884 O O . GLU A 1 486 ? 6.093 -14.713 10.085 1.00 90.69 486 GLU A O 1
ATOM 3889 N N . GLN A 1 487 ? 5.362 -14.001 12.068 1.00 92.62 487 GLN A N 1
ATOM 3890 C CA . GLN A 1 487 ? 6.397 -12.963 12.194 1.00 92.62 487 GLN A CA 1
ATOM 3891 C C . GLN A 1 487 ? 7.812 -13.540 12.348 1.00 92.62 487 GLN A C 1
ATOM 3893 O O . GLN A 1 487 ? 8.769 -12.917 11.887 1.00 92.62 487 GLN A O 1
ATOM 3898 N N . HIS A 1 488 ? 7.969 -14.704 12.983 1.00 95.06 488 HIS A N 1
ATOM 3899 C CA . HIS A 1 488 ? 9.249 -15.410 13.054 1.00 95.06 488 HIS A CA 1
ATOM 3900 C C . HIS A 1 488 ? 9.634 -16.012 11.696 1.00 95.06 488 HIS A C 1
ATOM 3902 O O . HIS A 1 488 ? 10.736 -15.747 11.222 1.00 95.06 488 HIS A O 1
ATOM 3908 N N . VAL A 1 489 ? 8.712 -16.702 11.014 1.00 96.19 489 VAL A N 1
ATOM 3909 C CA . VAL A 1 489 ? 8.937 -17.229 9.652 1.00 96.19 489 VAL A CA 1
ATOM 3910 C C . VAL A 1 489 ? 9.278 -16.104 8.667 1.00 96.19 489 VAL A C 1
ATOM 3912 O O . VAL A 1 489 ? 10.214 -16.234 7.883 1.00 96.19 489 VAL A O 1
ATOM 3915 N N . THR A 1 490 ? 8.593 -14.960 8.748 1.00 93.50 490 THR A N 1
ATOM 3916 C CA . THR A 1 490 ? 8.875 -13.784 7.903 1.00 93.50 490 THR A CA 1
ATOM 3917 C C . THR A 1 490 ? 10.293 -13.242 8.126 1.00 93.50 490 THR A C 1
ATOM 3919 O O . THR A 1 490 ? 10.952 -12.848 7.164 1.00 93.50 490 THR A O 1
ATOM 3922 N N . LYS A 1 491 ? 10.798 -13.253 9.370 1.00 96.31 491 LYS A N 1
ATOM 3923 C CA . LYS A 1 491 ? 12.188 -12.867 9.677 1.00 96.31 491 LYS A CA 1
ATOM 3924 C C . LYS A 1 491 ? 13.191 -13.875 9.126 1.00 96.31 491 LYS A C 1
ATOM 3926 O O . LYS A 1 491 ? 14.113 -13.460 8.439 1.00 96.31 491 LYS A O 1
ATOM 3931 N N . GLU A 1 492 ? 12.977 -15.175 9.339 1.00 95.94 492 GLU A N 1
ATOM 3932 C CA . GLU A 1 492 ? 13.851 -16.223 8.785 1.00 95.94 492 GLU A CA 1
ATOM 3933 C C . GLU A 1 492 ? 13.929 -16.170 7.252 1.00 95.94 492 GLU A C 1
ATOM 3935 O O . GLU A 1 492 ? 14.995 -16.373 6.674 1.00 95.94 492 GLU A O 1
ATOM 3940 N N . LEU A 1 493 ? 12.810 -15.887 6.575 1.00 93.12 493 LEU A N 1
ATOM 3941 C CA . LEU A 1 493 ? 12.785 -15.704 5.123 1.00 93.12 493 LEU A CA 1
ATOM 3942 C C . LEU A 1 493 ? 13.519 -14.425 4.695 1.00 93.12 493 LEU A C 1
ATOM 3944 O O . LEU A 1 493 ? 14.258 -14.462 3.716 1.00 93.12 493 LEU A O 1
ATOM 3948 N N . GLY A 1 494 ? 13.378 -13.325 5.442 1.00 95.50 494 GLY A N 1
ATOM 3949 C CA . GLY A 1 494 ? 14.142 -12.094 5.214 1.00 95.50 494 GLY A CA 1
ATOM 3950 C C . GLY A 1 494 ? 15.653 -12.277 5.403 1.00 95.50 494 GLY A C 1
ATOM 3951 O O . GLY A 1 494 ? 16.433 -11.801 4.585 1.00 95.50 494 GLY A O 1
ATOM 3952 N N . GLU A 1 495 ? 16.071 -13.021 6.428 1.00 96.00 495 GLU A N 1
ATOM 3953 C CA . GLU A 1 495 ? 17.478 -13.357 6.683 1.00 96.00 495 GLU A CA 1
ATOM 3954 C C . GLU A 1 495 ? 18.061 -14.248 5.572 1.00 96.00 495 GLU A C 1
ATOM 3956 O O . GLU A 1 495 ? 19.167 -13.989 5.099 1.00 96.00 495 GLU A O 1
ATOM 3961 N N . ARG A 1 496 ? 17.303 -15.242 5.081 1.00 95.50 496 ARG A N 1
ATOM 3962 C CA . ARG A 1 496 ? 17.710 -16.082 3.934 1.00 95.50 496 ARG A CA 1
ATOM 3963 C C . ARG A 1 496 ? 17.778 -15.302 2.620 1.00 95.50 496 ARG A C 1
ATOM 3965 O O . ARG A 1 496 ? 18.680 -15.549 1.826 1.00 95.50 496 ARG A O 1
ATOM 3972 N N . LEU A 1 497 ? 16.862 -14.359 2.388 1.00 93.94 497 LEU A N 1
ATOM 3973 C CA . LEU A 1 497 ? 16.924 -13.461 1.229 1.00 93.94 497 LEU A CA 1
ATOM 3974 C C . LEU A 1 497 ? 18.153 -12.547 1.303 1.00 93.94 497 LEU A C 1
ATOM 3976 O O . LEU A 1 497 ? 18.863 -12.420 0.312 1.00 93.94 497 LEU A O 1
ATOM 3980 N N . GLY A 1 498 ? 18.462 -11.989 2.480 1.00 94.44 498 GLY A N 1
ATOM 3981 C CA . GLY A 1 498 ? 19.685 -11.211 2.702 1.00 94.44 498 GLY A CA 1
ATOM 3982 C C . GLY A 1 498 ? 20.955 -12.011 2.396 1.00 94.44 498 GLY A C 1
ATOM 3983 O O . GLY A 1 498 ? 21.807 -11.538 1.651 1.00 94.44 498 GLY A O 1
ATOM 3984 N N . GLN A 1 499 ? 21.037 -13.257 2.877 1.00 95.62 499 GLN A N 1
ATOM 3985 C CA . GLN A 1 499 ? 22.144 -14.174 2.568 1.00 95.62 499 GLN A CA 1
ATOM 3986 C C . GLN A 1 499 ? 22.277 -14.426 1.056 1.00 95.62 499 GLN A C 1
ATOM 3988 O O . GLN A 1 499 ? 23.375 -14.336 0.514 1.00 95.62 499 GLN A O 1
ATOM 3993 N N . GLN A 1 500 ? 21.168 -14.657 0.346 1.00 93.88 500 GLN A N 1
ATOM 3994 C CA . GLN A 1 500 ? 21.185 -14.834 -1.113 1.00 93.88 500 GLN A CA 1
ATOM 3995 C C . GLN A 1 500 ? 21.561 -13.548 -1.871 1.00 93.88 500 GLN A C 1
ATOM 3997 O O . GLN A 1 500 ? 22.231 -13.616 -2.901 1.00 93.88 500 GLN A O 1
ATOM 4002 N N . GLU A 1 501 ? 21.183 -12.365 -1.378 1.00 93.88 501 GLU A N 1
ATOM 4003 C CA . GLU A 1 501 ? 21.632 -11.083 -1.938 1.00 93.88 501 GLU A CA 1
ATOM 4004 C C . GLU A 1 501 ? 23.126 -10.813 -1.695 1.00 93.88 501 GLU A C 1
ATOM 4006 O O . GLU A 1 501 ? 23.771 -10.158 -2.520 1.00 93.88 501 GLU A O 1
ATOM 4011 N N . GLU A 1 502 ? 23.687 -11.303 -0.588 1.00 95.94 502 GLU A N 1
ATOM 4012 C CA . GLU A 1 502 ? 25.123 -11.262 -0.299 1.00 95.94 502 GLU A CA 1
ATOM 4013 C C . GLU A 1 502 ? 25.894 -12.246 -1.193 1.00 95.94 502 GLU A C 1
ATOM 4015 O O . GLU A 1 502 ? 26.794 -11.808 -1.909 1.00 95.94 502 GLU A O 1
ATOM 4020 N N . GLU A 1 503 ? 25.471 -13.512 -1.293 1.00 96.88 503 GLU A N 1
ATOM 4021 C CA . GLU A 1 503 ? 26.040 -14.505 -2.224 1.00 96.88 503 GLU A CA 1
ATOM 4022 C C . GLU A 1 503 ? 26.020 -14.006 -3.684 1.00 96.88 503 GLU A C 1
ATOM 4024 O O . GLU A 1 503 ? 27.025 -14.074 -4.396 1.00 96.88 503 GLU A O 1
ATOM 4029 N N . LEU A 1 504 ? 24.899 -13.433 -4.142 1.00 94.38 504 LEU A N 1
ATOM 4030 C CA . LEU A 1 504 ? 24.784 -12.857 -5.488 1.00 94.38 504 LEU A CA 1
ATOM 4031 C C . LEU A 1 504 ? 25.638 -11.596 -5.687 1.00 94.38 504 LEU A C 1
ATOM 4033 O O . LEU A 1 504 ? 25.970 -11.266 -6.828 1.00 94.38 504 LEU A O 1
ATOM 4037 N N . ARG A 1 505 ? 25.985 -10.870 -4.620 1.00 96.25 505 ARG A N 1
ATOM 4038 C CA . ARG A 1 505 ? 26.907 -9.727 -4.677 1.00 96.25 505 ARG A CA 1
ATOM 4039 C C . ARG A 1 505 ? 28.353 -10.214 -4.761 1.00 96.25 505 ARG A C 1
ATOM 4041 O O . ARG A 1 505 ? 29.056 -9.799 -5.678 1.00 96.25 505 ARG A O 1
ATOM 4048 N N . GLU A 1 506 ? 28.751 -11.175 -3.928 1.00 96.81 506 GLU A N 1
ATOM 4049 C CA . GLU A 1 506 ? 30.076 -11.805 -4.007 1.00 96.81 506 GLU A CA 1
ATOM 4050 C C . GLU A 1 506 ? 30.330 -12.455 -5.375 1.00 96.81 506 GLU A C 1
ATOM 4052 O O . GLU A 1 506 ? 31.413 -12.301 -5.940 1.00 96.81 506 GLU A O 1
ATOM 4057 N N . LEU A 1 507 ? 29.336 -13.142 -5.950 1.00 95.31 507 LEU A N 1
ATOM 4058 C CA . LEU A 1 507 ? 29.450 -13.742 -7.284 1.00 95.31 507 LEU A CA 1
ATOM 4059 C C . LEU A 1 507 ? 29.597 -12.693 -8.400 1.00 95.31 507 LEU A C 1
ATOM 4061 O O . LEU A 1 507 ? 30.311 -12.941 -9.373 1.00 95.31 507 LEU A O 1
ATOM 4065 N N . ARG A 1 508 ? 28.977 -11.511 -8.266 1.00 96.12 508 ARG A N 1
ATOM 4066 C CA . ARG A 1 508 ? 29.158 -10.389 -9.208 1.00 96.12 508 ARG A CA 1
ATOM 4067 C C . ARG A 1 508 ? 30.549 -9.769 -9.093 1.00 96.12 508 ARG A C 1
ATOM 4069 O O . ARG A 1 508 ? 31.170 -9.515 -10.121 1.00 96.12 508 ARG A O 1
ATOM 4076 N N . ASP A 1 509 ? 31.070 -9.595 -7.882 1.00 96.25 509 ASP A N 1
ATOM 4077 C CA . ASP A 1 509 ? 32.426 -9.072 -7.667 1.00 96.25 509 ASP A CA 1
ATOM 4078 C C . ASP A 1 509 ? 33.499 -10.074 -8.153 1.00 96.25 509 ASP A C 1
ATOM 4080 O O . ASP A 1 509 ? 34.506 -9.700 -8.768 1.00 96.25 509 ASP A O 1
ATOM 4084 N N . GLN A 1 510 ? 33.254 -11.377 -7.976 1.00 96.62 510 GLN A N 1
ATOM 4085 C CA . GLN A 1 510 ? 34.064 -12.445 -8.573 1.00 96.62 510 GLN A CA 1
ATOM 4086 C C . GLN A 1 510 ? 33.997 -12.437 -10.109 1.00 96.62 510 GLN A C 1
ATOM 4088 O O . GLN A 1 510 ? 35.029 -12.617 -10.758 1.00 96.62 510 GLN A O 1
ATOM 4093 N N . LEU A 1 511 ? 32.828 -12.185 -10.708 1.00 94.38 511 LEU A N 1
ATOM 4094 C CA . LEU A 1 511 ? 32.695 -12.050 -12.161 1.00 94.38 511 LEU A CA 1
ATOM 4095 C C . LEU A 1 511 ? 33.461 -10.823 -12.680 1.00 94.38 511 LEU A C 1
ATOM 4097 O O . LEU A 1 511 ? 34.309 -10.971 -13.554 1.00 94.38 511 LEU A O 1
ATOM 4101 N N . ALA A 1 512 ? 33.260 -9.644 -12.086 1.00 96.06 512 ALA A N 1
ATOM 4102 C CA . ALA A 1 512 ? 33.924 -8.405 -12.497 1.00 96.06 512 ALA A CA 1
ATOM 4103 C C . ALA A 1 512 ? 35.461 -8.492 -12.383 1.00 96.06 512 ALA A C 1
ATOM 4105 O O . ALA A 1 512 ? 36.195 -8.035 -13.263 1.00 96.06 512 ALA A O 1
ATOM 4106 N N . THR A 1 513 ? 35.981 -9.142 -11.334 1.00 95.81 513 THR A N 1
ATOM 4107 C CA . THR A 1 513 ? 37.430 -9.394 -11.213 1.00 95.81 513 THR A CA 1
ATOM 4108 C C . THR A 1 513 ? 37.949 -10.420 -12.226 1.00 95.81 513 THR A C 1
ATOM 4110 O O . THR A 1 513 ? 39.120 -10.345 -12.610 1.00 95.81 513 THR A O 1
ATOM 4113 N N . LYS A 1 514 ? 37.110 -11.346 -12.713 1.00 93.69 514 LYS A N 1
ATOM 4114 C CA . LYS A 1 514 ? 37.449 -12.264 -13.814 1.00 93.69 514 LYS A CA 1
ATOM 4115 C C . LYS A 1 514 ? 37.398 -11.584 -15.179 1.00 93.69 514 LYS A C 1
ATOM 4117 O O . LYS A 1 514 ? 38.320 -11.779 -15.965 1.00 93.69 514 LYS A O 1
ATOM 4122 N N . GLU A 1 515 ? 36.408 -10.739 -15.433 1.00 93.69 515 GLU A N 1
ATOM 4123 C CA . GLU A 1 515 ? 36.319 -9.913 -16.643 1.00 93.69 515 GLU A CA 1
ATOM 4124 C C . GLU A 1 515 ? 37.535 -8.983 -16.762 1.00 93.69 515 GLU A C 1
ATOM 4126 O O . GLU A 1 515 ? 38.184 -8.953 -17.806 1.00 93.69 515 GLU A O 1
ATOM 4131 N N . GLY A 1 516 ? 37.942 -8.326 -15.669 1.00 94.75 516 GLY A N 1
ATOM 4132 C CA . GLY A 1 516 ? 39.176 -7.531 -15.630 1.00 94.75 516 GLY A CA 1
ATOM 4133 C C . GLY A 1 516 ? 40.454 -8.348 -15.887 1.00 94.75 516 GLY A C 1
ATOM 4134 O O . GLY A 1 516 ? 41.383 -7.856 -16.529 1.00 94.75 516 GLY A O 1
ATOM 4135 N N . GLN A 1 517 ? 40.505 -9.614 -15.449 1.00 95.06 517 GLN A N 1
ATOM 4136 C CA . GLN A 1 517 ? 41.614 -10.528 -15.770 1.00 95.06 517 GLN A CA 1
ATOM 4137 C C . GLN A 1 517 ? 41.630 -10.906 -17.260 1.00 95.06 517 GLN A C 1
ATOM 4139 O O . GLN A 1 517 ? 42.704 -10.921 -17.862 1.00 95.06 517 GLN A O 1
ATOM 4144 N N . VAL A 1 518 ? 40.466 -11.164 -17.867 1.00 93.75 518 VAL A N 1
ATOM 4145 C CA . VAL A 1 518 ? 40.344 -11.455 -19.307 1.00 93.75 518 VAL A CA 1
ATOM 4146 C C . VAL A 1 518 ? 40.754 -10.240 -20.140 1.00 93.75 518 VAL A C 1
ATOM 4148 O O . VAL A 1 518 ? 41.654 -10.365 -20.965 1.00 93.75 518 VAL A O 1
ATOM 4151 N N . GLN A 1 519 ? 40.214 -9.052 -19.853 1.00 92.88 519 GLN A N 1
ATOM 4152 C CA . GLN A 1 519 ? 40.580 -7.810 -20.549 1.00 92.88 519 GLN A CA 1
ATOM 4153 C C . GLN A 1 519 ? 42.084 -7.504 -20.442 1.00 92.88 519 GLN A C 1
ATOM 4155 O O . GLN A 1 519 ? 42.702 -7.056 -21.409 1.00 92.88 519 GLN A O 1
ATOM 4160 N N . GLY A 1 520 ? 42.709 -7.782 -19.291 1.00 94.12 520 GLY A N 1
ATOM 4161 C CA . GLY A 1 520 ? 44.160 -7.659 -19.124 1.00 94.12 520 GLY A CA 1
ATOM 4162 C C . GLY A 1 520 ? 44.955 -8.607 -20.033 1.00 94.12 520 GLY A C 1
ATOM 4163 O O . GLY A 1 520 ? 45.947 -8.196 -20.638 1.00 94.12 520 GLY A O 1
ATOM 4164 N N . LEU A 1 521 ? 44.507 -9.858 -20.183 1.00 92.75 521 LEU A N 1
ATOM 4165 C CA . LEU A 1 521 ? 45.117 -10.837 -21.091 1.00 92.75 521 LEU A CA 1
ATOM 4166 C C . LEU A 1 521 ? 44.886 -10.482 -22.569 1.00 92.75 521 LEU A C 1
ATOM 4168 O O . LEU A 1 521 ? 45.805 -10.615 -23.375 1.00 92.75 521 LEU A O 1
ATOM 4172 N N . GLU A 1 522 ? 43.707 -9.973 -22.926 1.00 90.31 522 GLU A N 1
ATOM 4173 C CA . GLU A 1 522 ? 43.390 -9.492 -24.278 1.00 90.31 522 GLU A CA 1
ATOM 4174 C C . GLU A 1 522 ? 44.255 -8.287 -24.672 1.00 90.31 522 GLU A C 1
ATOM 4176 O O . GLU A 1 522 ? 44.777 -8.238 -25.788 1.00 90.31 522 GLU A O 1
ATOM 4181 N N . GLN A 1 523 ? 44.482 -7.341 -23.754 1.00 92.81 523 GLN A N 1
ATOM 4182 C CA . GLN A 1 523 ? 45.383 -6.202 -23.969 1.00 92.81 523 GLN A CA 1
ATOM 4183 C C . GLN A 1 523 ? 46.843 -6.644 -24.143 1.00 92.81 523 GLN A C 1
ATOM 4185 O O . GLN A 1 523 ? 47.538 -6.139 -25.031 1.00 92.81 523 GLN A O 1
ATOM 4190 N N . LEU A 1 524 ? 47.311 -7.607 -23.338 1.00 92.75 524 LEU A N 1
ATOM 4191 C CA . LEU A 1 524 ? 48.646 -8.195 -23.490 1.00 92.75 524 LEU A CA 1
ATOM 4192 C C . LEU A 1 524 ? 48.786 -8.916 -24.836 1.00 92.75 524 LEU A C 1
ATOM 4194 O O . LEU A 1 524 ? 49.716 -8.620 -25.584 1.00 92.75 524 LEU A O 1
ATOM 4198 N N . SER A 1 525 ? 47.830 -9.775 -25.197 1.00 91.38 525 SER A N 1
ATOM 4199 C CA . SER A 1 525 ? 47.852 -10.492 -26.474 1.00 91.38 525 SER A CA 1
ATOM 4200 C C . SER A 1 525 ? 47.771 -9.537 -27.670 1.00 91.38 525 SER A C 1
ATOM 4202 O O . SER A 1 525 ? 48.513 -9.701 -28.636 1.00 91.38 525 SER A O 1
ATOM 4204 N N . SER A 1 526 ? 46.954 -8.482 -27.599 1.00 92.19 526 SER A N 1
ATOM 4205 C CA . SER A 1 526 ? 46.874 -7.443 -28.640 1.00 92.19 526 SER A CA 1
ATOM 4206 C C . SER A 1 526 ? 48.209 -6.713 -28.822 1.00 92.19 526 SER A C 1
ATOM 4208 O O . SER A 1 526 ? 48.642 -6.456 -29.948 1.00 92.19 526 SER A O 1
ATOM 4210 N N . ARG A 1 527 ? 48.908 -6.420 -27.717 1.00 93.31 527 ARG A N 1
ATOM 4211 C CA . ARG A 1 527 ? 50.253 -5.829 -27.731 1.00 93.31 527 ARG A CA 1
ATOM 4212 C C . ARG A 1 527 ? 51.291 -6.781 -28.329 1.00 93.31 527 ARG A C 1
ATOM 4214 O O . ARG A 1 527 ? 52.134 -6.327 -29.101 1.00 93.31 527 ARG A O 1
ATOM 4221 N N . GLU A 1 528 ? 51.232 -8.070 -28.008 1.00 91.62 528 GLU A N 1
ATOM 4222 C CA . GLU A 1 528 ? 52.114 -9.088 -28.592 1.00 91.62 528 GLU A CA 1
ATOM 4223 C C . GLU A 1 528 ? 51.874 -9.252 -30.097 1.00 91.62 528 GLU A C 1
ATOM 4225 O O . GLU A 1 528 ? 52.834 -9.211 -30.864 1.00 91.62 528 GLU A O 1
ATOM 4230 N N . HIS A 1 529 ? 50.617 -9.331 -30.549 1.00 89.75 529 HIS A N 1
ATOM 4231 C CA . HIS A 1 529 ? 50.270 -9.371 -31.975 1.00 89.75 529 HIS A CA 1
ATOM 4232 C C . HIS A 1 529 ? 50.777 -8.128 -32.723 1.00 89.75 529 HIS A C 1
ATOM 4234 O O . HIS A 1 529 ? 51.349 -8.249 -33.807 1.00 89.75 529 HIS A O 1
ATOM 4240 N N . TYR A 1 530 ? 50.642 -6.933 -32.137 1.00 92.31 530 TYR A N 1
ATOM 4241 C CA . TYR A 1 530 ? 51.173 -5.700 -32.725 1.00 92.31 530 TYR A CA 1
ATOM 4242 C C . TYR A 1 530 ? 52.709 -5.719 -32.838 1.00 92.31 530 TYR A C 1
ATOM 4244 O O . TYR A 1 530 ? 53.263 -5.359 -33.879 1.00 92.31 530 TYR A O 1
ATOM 4252 N N . GLN A 1 531 ? 53.409 -6.201 -31.804 1.00 92.00 531 GLN A N 1
ATOM 4253 C CA . GLN A 1 531 ? 54.866 -6.376 -31.837 1.00 92.00 531 GLN A CA 1
ATOM 4254 C C . GLN A 1 531 ? 55.300 -7.427 -32.873 1.00 92.00 531 GLN A C 1
ATOM 4256 O O . GLN A 1 531 ? 56.250 -7.187 -33.620 1.00 92.00 531 GLN A O 1
ATOM 4261 N N . GLN A 1 532 ? 54.589 -8.553 -32.975 1.00 90.25 532 GLN A N 1
ATOM 4262 C CA . GLN A 1 532 ? 54.838 -9.580 -33.989 1.00 90.25 532 GLN A CA 1
ATOM 4263 C C . GLN A 1 532 ? 54.605 -9.048 -35.410 1.00 90.25 532 GLN A C 1
ATOM 4265 O O . GLN A 1 532 ? 55.434 -9.306 -36.281 1.00 90.25 532 GLN A O 1
ATOM 4270 N N . SER A 1 533 ? 53.558 -8.244 -35.642 1.00 91.31 533 SER A N 1
ATOM 4271 C CA . SER A 1 533 ? 53.325 -7.597 -36.942 1.00 91.31 533 SER A CA 1
ATOM 4272 C C . SER A 1 533 ? 54.486 -6.677 -37.321 1.00 91.31 533 SER A C 1
ATOM 4274 O O . SER A 1 533 ? 55.051 -6.837 -38.398 1.00 91.31 533 SER A O 1
ATOM 4276 N N . GLN A 1 534 ? 54.930 -5.791 -36.418 1.00 92.81 534 GLN A N 1
ATOM 4277 C CA . GLN A 1 534 ? 56.082 -4.920 -36.690 1.00 92.81 534 GLN A CA 1
ATOM 4278 C C . GLN A 1 534 ? 57.369 -5.704 -36.997 1.00 92.81 534 GLN A C 1
ATOM 4280 O O . GLN A 1 534 ? 58.178 -5.271 -37.821 1.00 92.81 534 GLN A O 1
ATOM 4285 N N . LEU A 1 535 ? 57.585 -6.851 -36.345 1.00 91.69 535 LEU A N 1
ATOM 4286 C CA . LEU A 1 535 ? 58.721 -7.727 -36.640 1.00 91.69 535 LEU A CA 1
ATOM 4287 C C . LEU A 1 535 ? 58.569 -8.408 -38.008 1.00 91.69 535 LEU A C 1
ATOM 4289 O O . LEU A 1 535 ? 59.531 -8.428 -38.775 1.00 91.69 535 LEU A O 1
ATOM 4293 N N . ALA A 1 536 ? 57.375 -8.893 -38.354 1.00 92.19 536 ALA A N 1
ATOM 4294 C CA . ALA A 1 536 ? 57.083 -9.470 -39.665 1.00 92.19 536 ALA A CA 1
ATOM 4295 C C . ALA A 1 536 ? 57.245 -8.444 -40.802 1.00 92.19 536 ALA A C 1
ATOM 4297 O O . ALA A 1 536 ? 57.791 -8.773 -41.853 1.00 92.19 536 ALA A O 1
ATOM 4298 N N . ASP A 1 537 ? 56.850 -7.188 -40.587 1.00 91.31 537 ASP A N 1
ATOM 4299 C CA . ASP A 1 537 ? 57.027 -6.094 -41.549 1.00 91.31 537 ASP A CA 1
ATOM 4300 C C . ASP A 1 537 ? 58.507 -5.764 -41.777 1.00 91.31 537 ASP A C 1
ATOM 4302 O O . ASP A 1 537 ? 58.948 -5.644 -42.923 1.00 91.31 537 ASP A O 1
ATOM 4306 N N . ARG A 1 538 ? 59.311 -5.719 -40.706 1.00 92.31 538 ARG A N 1
ATOM 4307 C CA . ARG A 1 538 ? 60.775 -5.573 -40.809 1.00 92.31 538 ARG A CA 1
ATOM 4308 C C . ARG A 1 538 ? 61.413 -6.746 -41.553 1.00 92.31 538 ARG A C 1
ATOM 4310 O O . ARG A 1 538 ? 62.258 -6.523 -42.414 1.00 92.31 538 ARG A O 1
ATOM 4317 N N . VAL A 1 539 ? 61.001 -7.984 -41.268 1.00 90.56 539 VAL A N 1
ATOM 4318 C CA . VAL A 1 539 ? 61.497 -9.177 -41.979 1.00 90.56 539 VAL A CA 1
ATOM 4319 C C . VAL A 1 539 ? 61.134 -9.122 -43.465 1.00 90.56 539 VAL A C 1
ATOM 4321 O O . VAL A 1 539 ? 62.012 -9.351 -44.295 1.00 90.56 539 VAL A O 1
ATOM 4324 N N . ARG A 1 540 ? 59.900 -8.736 -43.821 1.00 89.62 540 ARG A N 1
ATOM 4325 C CA . ARG A 1 540 ? 59.484 -8.541 -45.223 1.00 89.62 540 ARG A CA 1
ATOM 4326 C C . ARG A 1 540 ? 60.312 -7.460 -45.928 1.00 89.62 540 ARG A C 1
ATOM 4328 O O . ARG A 1 540 ? 60.745 -7.676 -47.058 1.00 89.62 540 ARG A O 1
ATOM 4335 N N . HIS A 1 541 ? 60.601 -6.342 -45.258 1.00 90.31 541 HIS A N 1
ATOM 4336 C CA . HIS A 1 541 ? 61.476 -5.296 -45.799 1.00 90.31 541 HIS A CA 1
ATOM 4337 C C . HIS A 1 541 ? 62.904 -5.811 -46.049 1.00 90.31 541 HIS A C 1
ATOM 4339 O O . HIS A 1 541 ? 63.463 -5.574 -47.119 1.00 90.31 541 HIS A O 1
ATOM 4345 N N . TYR A 1 542 ? 63.503 -6.538 -45.099 1.00 90.06 542 TYR A N 1
ATOM 4346 C CA . TYR A 1 542 ? 64.840 -7.111 -45.293 1.00 90.06 542 TYR A CA 1
ATOM 4347 C C . TYR A 1 542 ? 64.865 -8.180 -46.394 1.00 90.06 542 TYR A C 1
ATOM 4349 O O . TYR A 1 542 ? 65.803 -8.199 -47.184 1.00 90.06 542 TYR A O 1
ATOM 4357 N N . GLN A 1 543 ? 63.828 -9.014 -46.518 1.00 89.88 543 GLN A N 1
ATOM 4358 C CA . GLN A 1 543 ? 63.706 -9.991 -47.608 1.00 89.88 543 GLN A CA 1
ATOM 4359 C C . GLN A 1 543 ? 63.664 -9.314 -48.987 1.00 89.88 543 GLN A C 1
ATOM 4361 O O . GLN A 1 543 ? 64.414 -9.709 -49.879 1.00 89.88 543 GLN A O 1
ATOM 4366 N N . ALA A 1 544 ? 62.858 -8.260 -49.150 1.00 88.62 544 ALA A N 1
ATOM 4367 C CA . ALA A 1 544 ? 62.813 -7.478 -50.389 1.00 88.62 544 ALA A CA 1
ATOM 4368 C C . ALA A 1 544 ? 64.157 -6.783 -50.688 1.00 88.62 544 ALA A C 1
ATOM 4370 O O . ALA A 1 544 ? 64.602 -6.744 -51.836 1.00 88.62 544 ALA A O 1
ATOM 4371 N N . GLN A 1 545 ? 64.848 -6.285 -49.656 1.00 89.56 545 GLN A N 1
ATOM 4372 C CA . GLN A 1 545 ? 66.179 -5.690 -49.795 1.00 89.56 545 GLN A CA 1
ATOM 4373 C C . GLN A 1 545 ? 67.239 -6.726 -50.213 1.00 89.56 545 GLN A C 1
ATOM 4375 O O . GLN A 1 545 ? 68.083 -6.424 -51.060 1.00 89.56 545 GLN A O 1
ATOM 4380 N N . CYS A 1 546 ? 67.190 -7.951 -49.677 1.00 88.19 546 CYS A N 1
ATOM 4381 C CA . CYS A 1 546 ? 68.047 -9.055 -50.115 1.00 88.19 546 CYS A CA 1
ATOM 4382 C C . CYS A 1 546 ? 67.800 -9.406 -51.588 1.00 88.19 546 CYS A C 1
ATOM 4384 O O . CYS A 1 546 ? 68.756 -9.432 -52.356 1.00 88.19 546 CYS A O 1
ATOM 4386 N N . GLN A 1 547 ? 66.539 -9.563 -52.006 1.00 87.38 547 GLN A N 1
ATOM 4387 C CA . GLN A 1 547 ? 66.177 -9.839 -53.404 1.00 87.38 547 GLN A CA 1
ATOM 4388 C C . GLN A 1 547 ? 66.687 -8.752 -54.364 1.00 87.38 547 GLN A C 1
ATOM 4390 O O . GLN A 1 547 ? 67.286 -9.065 -55.391 1.00 87.38 547 GLN A O 1
ATOM 4395 N N . LEU A 1 548 ? 66.530 -7.470 -54.012 1.00 91.19 548 LEU A N 1
ATOM 4396 C CA . LEU A 1 548 ? 67.088 -6.362 -54.797 1.00 91.19 548 LEU A CA 1
ATOM 4397 C C . LEU A 1 548 ? 68.625 -6.423 -54.867 1.00 91.19 548 LEU A C 1
ATOM 4399 O O . LEU A 1 548 ? 69.210 -6.173 -55.918 1.00 91.19 548 LEU A O 1
ATOM 4403 N N . THR A 1 549 ? 69.285 -6.792 -53.767 1.00 90.31 549 THR A N 1
ATOM 4404 C CA . THR A 1 549 ? 70.749 -6.935 -53.718 1.00 90.31 549 THR A CA 1
ATOM 4405 C C . THR A 1 549 ? 71.233 -8.107 -54.580 1.00 90.31 549 THR A C 1
ATOM 4407 O O . THR A 1 549 ? 72.244 -7.980 -55.266 1.00 90.31 549 THR A O 1
ATOM 4410 N N . GLU A 1 550 ? 70.503 -9.224 -54.601 1.00 90.19 550 GLU A N 1
ATOM 4411 C CA . GLU A 1 550 ? 70.773 -10.376 -55.470 1.00 90.19 550 GLU A CA 1
ATOM 4412 C C . GLU A 1 550 ? 70.613 -10.021 -56.955 1.00 90.19 550 GLU A C 1
ATOM 4414 O O . GLU A 1 550 ? 71.480 -10.370 -57.757 1.00 90.19 550 GLU A O 1
ATOM 4419 N N . ILE A 1 551 ? 69.563 -9.277 -57.325 1.00 91.06 551 ILE A N 1
ATOM 4420 C CA . ILE A 1 551 ? 69.356 -8.779 -58.696 1.00 91.06 551 ILE A CA 1
ATOM 4421 C C . ILE A 1 551 ? 70.525 -7.879 -59.119 1.00 91.06 551 ILE A C 1
ATOM 4423 O O . ILE A 1 551 ? 71.154 -8.138 -60.144 1.00 91.06 551 ILE A O 1
ATOM 4427 N N . LEU A 1 552 ? 70.890 -6.888 -58.300 1.00 88.75 552 LEU A N 1
ATOM 4428 C CA . LEU A 1 552 ? 72.007 -5.980 -58.590 1.00 88.75 552 LEU A CA 1
ATOM 4429 C C . LEU A 1 552 ? 73.355 -6.717 -58.691 1.00 88.75 552 LEU A C 1
ATOM 4431 O O . LEU A 1 552 ? 74.193 -6.362 -59.520 1.00 88.75 552 LEU A O 1
ATOM 4435 N N . GLN A 1 553 ? 73.574 -7.775 -57.901 1.00 88.69 553 GLN A N 1
ATOM 4436 C CA . GLN A 1 553 ? 74.759 -8.632 -58.037 1.00 88.69 553 GLN A CA 1
ATOM 4437 C C . GLN A 1 553 ? 74.744 -9.454 -59.334 1.00 88.69 553 GLN A C 1
ATOM 4439 O O . GLN A 1 553 ? 75.792 -9.598 -59.966 1.00 88.69 553 GLN A O 1
ATOM 4444 N N . GLN A 1 554 ? 73.585 -9.957 -59.772 1.00 90.38 554 GLN A N 1
ATOM 4445 C CA . GLN A 1 554 ? 73.453 -10.648 -61.059 1.00 90.38 554 GLN A CA 1
ATOM 4446 C C . GLN A 1 554 ? 73.685 -9.700 -62.242 1.00 90.38 554 GLN A C 1
ATOM 4448 O O . GLN A 1 554 ? 74.398 -10.061 -63.179 1.00 90.38 554 GLN A O 1
ATOM 4453 N N . GLU A 1 555 ? 73.143 -8.482 -62.201 1.00 89.44 555 GLU A N 1
ATOM 4454 C CA . GLU A 1 555 ? 73.376 -7.452 -63.220 1.00 89.44 555 GLU A CA 1
ATOM 4455 C C . GLU A 1 555 ? 74.851 -7.033 -63.272 1.00 89.44 555 GLU A C 1
ATOM 4457 O O . GLU A 1 555 ? 75.439 -6.983 -64.355 1.00 89.44 555 GLU A O 1
ATOM 4462 N N . LEU A 1 556 ? 75.488 -6.831 -62.113 1.00 88.75 556 LEU A N 1
ATOM 4463 C CA . LEU A 1 556 ? 76.919 -6.542 -62.016 1.00 88.75 556 LEU A CA 1
ATOM 4464 C C . LEU A 1 556 ? 77.774 -7.690 -62.577 1.00 88.75 556 LEU A C 1
ATOM 4466 O O . LEU A 1 556 ? 78.711 -7.437 -63.334 1.00 88.75 556 LEU A O 1
ATOM 4470 N N . ALA A 1 557 ? 77.447 -8.946 -62.264 1.00 88.75 557 ALA A N 1
ATOM 4471 C CA . ALA A 1 557 ? 78.147 -10.114 -62.797 1.00 88.75 557 ALA A CA 1
ATOM 4472 C C . ALA A 1 557 ? 77.966 -10.251 -64.321 1.00 88.75 557 ALA A C 1
ATOM 4474 O O . ALA A 1 557 ? 78.926 -10.546 -65.036 1.00 88.75 557 ALA A O 1
ATOM 4475 N N . GLN A 1 558 ? 76.767 -9.972 -64.848 1.00 89.81 558 GLN A N 1
ATOM 4476 C CA . GLN A 1 558 ? 76.523 -9.910 -66.292 1.00 89.81 558 GLN A CA 1
ATOM 4477 C C . GLN A 1 558 ? 77.316 -8.779 -66.960 1.00 89.81 558 GLN A C 1
ATOM 4479 O O . GLN A 1 558 ? 77.897 -8.991 -68.024 1.00 89.81 558 GLN A O 1
ATOM 4484 N N . ALA A 1 559 ? 77.377 -7.594 -66.348 1.00 86.44 559 ALA A N 1
ATOM 4485 C CA . ALA A 1 559 ? 78.172 -6.474 -66.843 1.00 86.44 559 ALA A CA 1
ATOM 4486 C C . ALA A 1 559 ? 79.671 -6.819 -66.855 1.00 86.44 559 ALA A C 1
ATOM 4488 O O . ALA A 1 559 ? 80.328 -6.641 -67.877 1.00 86.44 559 ALA A O 1
ATOM 4489 N N . GLN A 1 560 ? 80.197 -7.410 -65.778 1.00 88.38 560 GLN A N 1
ATOM 4490 C CA . GLN A 1 560 ? 81.579 -7.898 -65.711 1.00 88.38 560 GLN A CA 1
ATOM 4491 C C . GLN A 1 560 ? 81.867 -8.972 -66.770 1.00 88.38 560 GLN A C 1
ATOM 4493 O O . GLN A 1 560 ? 82.912 -8.922 -67.416 1.00 88.38 560 GLN A O 1
ATOM 4498 N N . ALA A 1 561 ? 80.944 -9.908 -67.013 1.00 87.69 561 ALA A N 1
ATOM 4499 C CA . ALA A 1 561 ? 81.085 -10.910 -68.070 1.00 87.69 561 ALA A CA 1
ATOM 4500 C C . ALA A 1 561 ? 81.122 -10.278 -69.476 1.00 87.69 561 ALA A C 1
ATOM 4502 O O . ALA A 1 561 ? 81.968 -10.654 -70.290 1.00 87.69 561 ALA A O 1
ATOM 4503 N N . ARG A 1 562 ? 80.271 -9.276 -69.748 1.00 89.69 562 ARG A N 1
ATOM 4504 C CA . ARG A 1 562 ? 80.295 -8.494 -71.000 1.00 89.69 562 ARG A CA 1
ATOM 4505 C C . ARG A 1 562 ? 81.614 -7.731 -71.153 1.00 89.69 562 ARG A C 1
ATOM 4507 O O . ARG A 1 562 ? 82.237 -7.820 -72.206 1.00 89.69 562 ARG A O 1
ATOM 4514 N N . THR A 1 563 ? 82.089 -7.059 -70.103 1.00 86.12 563 THR A N 1
ATOM 4515 C CA . THR A 1 563 ? 83.386 -6.363 -70.102 1.00 86.12 563 THR A CA 1
ATOM 4516 C C . THR A 1 563 ? 84.543 -7.330 -70.341 1.00 86.12 563 THR A C 1
ATOM 4518 O O . THR A 1 563 ? 85.398 -7.051 -71.173 1.00 86.12 563 THR A O 1
ATOM 4521 N N . ASN A 1 564 ? 84.552 -8.502 -69.701 1.00 87.31 564 ASN A N 1
ATOM 4522 C CA . ASN A 1 564 ? 85.580 -9.520 -69.923 1.00 87.31 564 ASN A CA 1
ATOM 4523 C C . ASN A 1 564 ? 85.566 -10.054 -71.366 1.00 87.31 564 ASN A C 1
ATOM 4525 O O . ASN A 1 564 ? 86.633 -10.227 -71.949 1.00 87.31 564 ASN A O 1
ATOM 4529 N N . ALA A 1 565 ? 84.388 -10.245 -71.972 1.00 86.56 565 ALA A N 1
ATOM 4530 C CA . ALA A 1 565 ? 84.264 -10.614 -73.384 1.00 86.56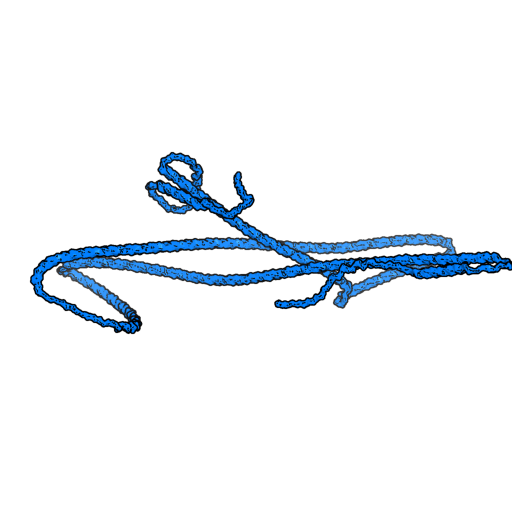 565 ALA A CA 1
ATOM 4531 C C . ALA A 1 565 ? 84.754 -9.502 -74.334 1.00 86.56 565 ALA A C 1
ATOM 4533 O O . ALA A 1 565 ? 85.432 -9.783 -75.321 1.00 86.56 565 ALA A O 1
ATOM 4534 N N . LEU A 1 566 ? 84.478 -8.232 -74.022 1.00 85.00 566 LEU A N 1
ATOM 4535 C CA . LEU A 1 566 ? 85.012 -7.086 -74.767 1.00 85.00 566 LEU A CA 1
ATOM 4536 C C . LEU A 1 566 ? 86.533 -6.938 -74.586 1.00 85.00 566 LEU A C 1
ATOM 4538 O O . LEU A 1 566 ? 87.222 -6.532 -75.521 1.00 85.00 566 LEU A O 1
ATOM 4542 N N . VAL A 1 567 ? 87.079 -7.296 -73.420 1.00 87.00 567 VAL A N 1
ATOM 4543 C CA . VAL A 1 567 ? 88.524 -7.300 -73.138 1.00 87.00 567 VAL A CA 1
ATOM 4544 C C . VAL A 1 567 ? 89.238 -8.435 -73.873 1.00 87.00 567 VAL A C 1
ATOM 4546 O O . VAL A 1 567 ? 90.297 -8.186 -74.451 1.00 87.00 567 VAL A O 1
ATOM 4549 N N . THR A 1 568 ? 88.679 -9.651 -73.930 1.00 84.12 568 THR A N 1
ATOM 4550 C CA . THR A 1 568 ? 89.267 -10.737 -74.734 1.00 84.12 568 THR A CA 1
ATOM 4551 C C . THR A 1 568 ? 89.211 -10.408 -76.222 1.00 84.12 568 THR A C 1
ATOM 4553 O O . THR A 1 568 ? 90.257 -10.459 -76.867 1.00 84.12 568 THR A O 1
ATOM 4556 N N . GLN A 1 569 ? 88.073 -9.920 -76.733 1.00 84.75 569 GLN A N 1
ATOM 4557 C CA . GLN A 1 569 ? 87.957 -9.397 -78.102 1.00 84.75 569 GLN A CA 1
ATOM 4558 C C . GLN A 1 569 ? 88.980 -8.287 -78.387 1.00 84.75 569 GLN A C 1
ATOM 4560 O O . GLN A 1 569 ? 89.651 -8.331 -79.413 1.00 84.75 569 GLN A O 1
ATOM 4565 N N . ASN A 1 570 ? 89.181 -7.331 -77.473 1.00 78.38 570 ASN A N 1
ATOM 4566 C CA . ASN A 1 570 ? 90.237 -6.321 -77.605 1.00 78.38 570 ASN A CA 1
ATOM 4567 C C . ASN A 1 570 ? 91.646 -6.935 -77.600 1.00 78.38 570 ASN A C 1
ATOM 4569 O O . ASN A 1 570 ? 92.524 -6.447 -78.308 1.00 78.38 570 ASN A O 1
ATOM 4573 N N . SER A 1 571 ? 91.887 -7.992 -76.822 1.00 83.00 571 SER A N 1
ATOM 4574 C CA . SER A 1 571 ? 93.176 -8.691 -76.804 1.00 83.00 571 SER A CA 1
ATOM 4575 C C . SER A 1 571 ? 93.447 -9.427 -78.119 1.00 83.00 571 SER A C 1
ATOM 4577 O O . SER A 1 571 ? 94.569 -9.383 -78.616 1.00 83.00 571 SER A O 1
ATOM 4579 N N . ASP A 1 572 ? 92.422 -10.026 -78.725 1.00 81.69 572 ASP A N 1
ATOM 4580 C CA . ASP A 1 572 ? 92.529 -10.753 -79.990 1.00 81.69 572 ASP A CA 1
ATOM 4581 C C . ASP A 1 572 ? 92.593 -9.796 -81.187 1.00 81.69 572 ASP A C 1
ATOM 4583 O O . ASP A 1 572 ? 93.403 -9.999 -82.087 1.00 81.69 572 ASP A O 1
ATOM 4587 N N . LEU A 1 573 ? 91.865 -8.674 -81.148 1.00 77.06 573 LEU A N 1
ATOM 4588 C CA . LEU A 1 573 ? 92.052 -7.560 -82.082 1.00 77.06 573 LEU A CA 1
ATOM 4589 C C . LEU A 1 573 ? 93.465 -6.970 -81.976 1.00 77.06 573 LEU A C 1
ATOM 4591 O O . LEU A 1 573 ? 94.073 -6.675 -83.001 1.00 77.06 573 LEU A O 1
ATOM 4595 N N . ARG A 1 574 ? 94.034 -6.845 -80.768 1.00 77.88 574 ARG A N 1
ATOM 4596 C CA . ARG A 1 574 ? 95.432 -6.413 -80.580 1.00 77.88 574 ARG A CA 1
ATOM 4597 C C . ARG A 1 574 ? 96.440 -7.437 -81.106 1.00 77.88 574 ARG A C 1
ATOM 4599 O O . ARG A 1 574 ? 97.427 -7.010 -81.696 1.00 77.88 574 ARG A O 1
ATOM 4606 N N . LYS A 1 575 ? 96.198 -8.748 -80.967 1.00 77.12 575 LYS A N 1
ATOM 4607 C CA . LYS A 1 575 ? 97.018 -9.796 -81.614 1.00 77.12 575 LYS A CA 1
ATOM 4608 C C . LYS A 1 575 ? 96.933 -9.696 -83.134 1.00 77.12 575 LYS A C 1
ATOM 4610 O O . LYS A 1 575 ? 97.965 -9.570 -83.774 1.00 77.12 575 LYS A O 1
ATOM 4615 N N . ALA A 1 576 ? 95.728 -9.637 -83.701 1.00 75.19 576 ALA A N 1
ATOM 4616 C CA . ALA A 1 576 ? 95.525 -9.515 -85.143 1.00 75.19 576 ALA A CA 1
ATOM 4617 C C . ALA A 1 576 ? 96.127 -8.216 -85.714 1.00 75.19 576 ALA A C 1
ATOM 4619 O O . ALA A 1 576 ? 96.675 -8.215 -86.815 1.00 75.19 576 ALA A O 1
ATOM 4620 N N . LEU A 1 577 ? 96.079 -7.106 -84.967 1.00 72.00 577 LEU A N 1
ATOM 4621 C CA . LEU A 1 577 ? 96.774 -5.864 -85.319 1.00 72.00 577 LEU A CA 1
ATOM 4622 C C . LEU A 1 577 ? 98.297 -5.996 -85.198 1.00 72.00 577 LEU A C 1
ATOM 4624 O O . LEU A 1 577 ? 98.996 -5.460 -86.050 1.00 72.00 577 LEU A O 1
ATOM 4628 N N . ALA A 1 578 ? 98.819 -6.718 -84.202 1.00 70.75 578 ALA A N 1
ATOM 4629 C CA . ALA A 1 578 ? 100.250 -6.984 -84.065 1.00 70.75 578 ALA A CA 1
ATOM 4630 C C . ALA A 1 578 ? 100.773 -7.903 -85.183 1.00 70.75 578 ALA A C 1
ATOM 4632 O O . ALA A 1 578 ? 101.775 -7.579 -85.802 1.00 70.75 578 ALA A O 1
ATOM 4633 N N . GLU A 1 579 ? 100.064 -8.982 -85.520 1.00 67.50 579 GLU A N 1
ATOM 4634 C CA . GLU A 1 579 ? 100.360 -9.867 -86.657 1.00 67.50 579 GLU A CA 1
ATOM 4635 C C . GLU A 1 579 ? 100.329 -9.097 -87.986 1.00 67.50 579 GLU A C 1
ATOM 4637 O O . GLU A 1 579 ? 101.231 -9.220 -88.816 1.00 67.50 579 GLU A O 1
ATOM 4642 N N . ARG A 1 580 ? 99.325 -8.231 -88.170 1.00 63.66 580 ARG A N 1
ATOM 4643 C CA . ARG A 1 580 ? 99.185 -7.386 -89.363 1.00 63.66 580 ARG A CA 1
ATOM 4644 C C . ARG A 1 580 ? 100.200 -6.240 -89.412 1.00 63.66 580 ARG A C 1
ATOM 4646 O O . ARG A 1 580 ? 100.550 -5.807 -90.506 1.00 63.66 580 ARG A O 1
ATOM 4653 N N . ALA A 1 581 ? 100.698 -5.779 -88.264 1.00 58.41 581 ALA A N 1
ATOM 4654 C CA . ALA A 1 581 ? 101.835 -4.867 -88.170 1.00 58.41 581 ALA A CA 1
ATOM 4655 C C . ALA A 1 581 ? 103.160 -5.594 -88.450 1.00 58.41 581 ALA A C 1
ATOM 4657 O O . ALA A 1 581 ? 103.995 -5.053 -89.165 1.00 58.41 581 ALA A O 1
ATOM 4658 N N . GLN A 1 582 ? 103.323 -6.840 -87.994 1.00 55.28 582 GLN A N 1
ATOM 4659 C CA . GLN A 1 582 ? 104.465 -7.695 -88.328 1.00 55.28 582 GLN A CA 1
ATOM 4660 C C . GLN A 1 582 ? 104.560 -7.885 -89.852 1.00 55.28 582 GLN A C 1
ATOM 4662 O O . GLN A 1 582 ? 105.614 -7.654 -90.435 1.00 55.28 582 GLN A O 1
ATOM 4667 N N . MET A 1 583 ? 103.431 -8.171 -90.517 1.00 51.88 583 MET A N 1
ATOM 4668 C CA . MET A 1 583 ? 103.332 -8.215 -91.986 1.00 51.88 583 MET A CA 1
ATOM 4669 C C . MET A 1 583 ? 103.548 -6.856 -92.681 1.00 51.88 583 MET A C 1
ATOM 4671 O O . MET A 1 583 ? 103.823 -6.830 -93.878 1.00 51.88 583 MET A O 1
ATOM 4675 N N . ALA A 1 584 ? 103.416 -5.733 -91.969 1.00 52.16 584 ALA A N 1
ATOM 4676 C CA . ALA A 1 584 ? 103.671 -4.393 -92.502 1.00 52.16 584 ALA A CA 1
ATOM 4677 C C . ALA A 1 584 ? 105.127 -3.925 -92.306 1.00 52.16 584 ALA A C 1
ATOM 4679 O O . ALA A 1 584 ? 105.541 -2.968 -92.953 1.00 52.16 584 ALA A O 1
ATOM 4680 N N . VAL A 1 585 ? 105.912 -4.590 -91.450 1.00 49.16 585 VAL A N 1
ATOM 4681 C CA . VAL A 1 585 ? 107.345 -4.295 -91.261 1.00 49.16 585 VAL A CA 1
ATOM 4682 C C . VAL A 1 585 ? 108.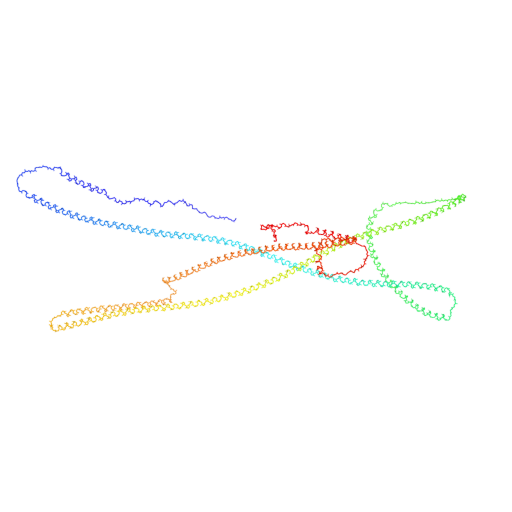194 -4.828 -92.425 1.00 49.16 585 VAL A C 1
ATOM 4684 O O . VAL A 1 585 ? 109.187 -4.199 -92.777 1.00 49.16 585 VAL A O 1
ATOM 4687 N N . ASP A 1 586 ? 107.767 -5.911 -93.085 1.00 48.03 586 ASP A N 1
ATOM 4688 C CA . ASP A 1 586 ? 108.458 -6.486 -94.255 1.00 48.03 586 ASP A CA 1
ATOM 4689 C C . ASP A 1 586 ? 108.118 -5.797 -95.601 1.00 48.03 586 ASP A C 1
ATOM 4691 O O . ASP A 1 586 ? 108.687 -6.153 -96.635 1.00 48.03 586 ASP A O 1
ATOM 4695 N N . VAL A 1 587 ? 107.217 -4.799 -95.631 1.00 45.12 587 VAL A N 1
ATOM 4696 C CA . VAL A 1 587 ? 106.886 -4.027 -96.851 1.00 45.12 587 VAL A CA 1
ATOM 4697 C C . VAL A 1 587 ? 106.894 -2.524 -96.565 1.00 45.12 587 VAL A C 1
ATOM 4699 O O . VAL A 1 587 ? 105.918 -1.939 -96.099 1.00 45.12 587 VAL A O 1
ATOM 4702 N N . GLN A 1 588 ? 108.023 -1.893 -96.876 1.00 42.34 588 GLN A N 1
ATOM 4703 C CA . GLN A 1 588 ? 108.318 -0.504 -96.534 1.00 42.34 588 GLN A CA 1
ATOM 4704 C C . GLN A 1 588 ? 107.560 0.528 -97.405 1.00 42.34 588 GLN A C 1
ATOM 4706 O O . GLN A 1 588 ? 107.473 0.403 -98.623 1.00 42.34 588 GLN A O 1
ATOM 4711 N N . GLU A 1 589 ? 107.078 1.594 -96.752 1.00 51.88 589 GLU A N 1
ATOM 4712 C CA . GLU A 1 589 ? 106.672 2.894 -97.329 1.00 51.88 589 GLU A CA 1
ATOM 4713 C C . GLU A 1 589 ? 105.571 2.929 -98.416 1.00 51.88 589 GLU A C 1
ATOM 4715 O O . GLU A 1 589 ? 105.828 3.225 -99.586 1.00 51.88 589 GLU A O 1
ATOM 4720 N N . LYS A 1 590 ? 104.302 2.812 -97.979 1.00 52.28 590 LYS A N 1
ATOM 4721 C CA . LYS A 1 590 ? 103.177 3.709 -98.365 1.00 52.28 590 LYS A CA 1
ATOM 4722 C C . LYS A 1 590 ? 101.871 3.320 -97.662 1.00 52.28 590 LYS A C 1
ATOM 4724 O O . LYS A 1 590 ? 101.299 2.302 -98.014 1.00 52.28 590 LYS A O 1
ATOM 4729 N N . ASP A 1 591 ? 101.378 4.159 -96.741 1.00 51.16 591 ASP A N 1
ATOM 4730 C CA . ASP A 1 591 ? 99.936 4.313 -96.432 1.00 51.16 591 ASP A CA 1
ATOM 4731 C C . ASP A 1 591 ? 99.679 5.412 -95.375 1.00 51.16 591 ASP A C 1
ATOM 4733 O O . ASP A 1 591 ? 99.311 5.151 -94.229 1.00 51.16 591 ASP A O 1
ATOM 4737 N N . SER A 1 592 ? 99.855 6.682 -95.759 1.00 54.50 592 SER A N 1
ATOM 4738 C CA . SER A 1 592 ? 99.565 7.823 -94.866 1.00 54.50 592 SER A CA 1
ATOM 4739 C C . SER A 1 592 ? 98.081 7.885 -94.449 1.00 54.50 592 SER A C 1
ATOM 4741 O O . SER A 1 592 ? 97.759 8.271 -93.326 1.00 54.50 592 SER A O 1
ATOM 4743 N N . SER A 1 593 ? 97.168 7.424 -95.315 1.00 58.75 593 SER A N 1
ATOM 4744 C CA . SER A 1 593 ? 95.723 7.411 -95.046 1.00 58.75 593 SER A CA 1
ATOM 4745 C C . SER A 1 593 ? 95.348 6.582 -93.818 1.00 58.75 593 SER A C 1
ATOM 4747 O O . SER A 1 593 ? 94.570 7.051 -92.998 1.00 58.75 593 SER A O 1
ATOM 4749 N N . LYS A 1 594 ? 95.967 5.409 -93.611 1.00 59.81 594 LYS A N 1
ATOM 4750 C CA . LYS A 1 594 ? 95.650 4.530 -92.466 1.00 59.81 594 LYS A CA 1
ATOM 4751 C C . LYS A 1 594 ? 95.966 5.178 -91.115 1.00 59.81 594 LYS A C 1
ATOM 4753 O O . LYS A 1 594 ? 95.306 4.883 -90.122 1.00 59.81 594 LYS A O 1
ATOM 4758 N N . VAL A 1 595 ? 96.954 6.077 -91.074 1.00 59.00 595 VAL A N 1
ATOM 4759 C CA . VAL A 1 595 ? 97.251 6.890 -89.885 1.00 59.00 595 VAL A CA 1
ATOM 4760 C C . VAL A 1 595 ? 96.173 7.958 -89.691 1.00 59.00 595 VAL A C 1
ATOM 4762 O O . VAL A 1 595 ? 95.722 8.164 -88.568 1.00 59.00 595 VAL A O 1
ATOM 4765 N N . HIS A 1 596 ? 95.705 8.593 -90.769 1.00 61.31 596 HIS A N 1
ATOM 4766 C CA . HIS A 1 596 ? 94.627 9.581 -90.702 1.00 61.31 596 HIS A CA 1
ATOM 4767 C C . HIS A 1 596 ? 93.285 8.959 -90.272 1.00 61.31 596 HIS A C 1
ATOM 4769 O O . HIS A 1 596 ? 92.585 9.553 -89.450 1.00 61.31 596 HIS A O 1
ATOM 4775 N N . ASP A 1 597 ? 92.956 7.758 -90.756 1.00 66.00 597 ASP A N 1
ATOM 4776 C CA . ASP A 1 597 ? 91.760 7.004 -90.356 1.00 66.00 597 ASP A CA 1
ATOM 4777 C C . ASP A 1 597 ? 91.814 6.623 -88.866 1.00 66.00 597 ASP A C 1
ATOM 4779 O O . ASP A 1 597 ? 90.831 6.768 -88.137 1.00 66.00 597 ASP A O 1
ATOM 4783 N N . LEU A 1 598 ? 92.988 6.196 -88.378 1.00 69.31 598 LEU A N 1
ATOM 4784 C CA . LEU A 1 598 ? 93.203 5.879 -86.964 1.00 69.31 598 LEU A CA 1
ATOM 4785 C C . LEU A 1 598 ? 93.118 7.127 -86.070 1.00 69.31 598 LEU A C 1
ATOM 4787 O O . LEU A 1 598 ? 92.535 7.060 -84.990 1.00 69.31 598 LEU A O 1
ATOM 4791 N N . VAL A 1 599 ? 93.640 8.272 -86.520 1.00 71.56 599 VAL A N 1
ATOM 4792 C CA . VAL A 1 599 ? 93.486 9.563 -85.824 1.00 71.56 599 VAL A CA 1
ATOM 4793 C C . VAL A 1 599 ? 92.022 10.016 -85.816 1.00 71.56 599 VAL A C 1
ATOM 4795 O O . VAL A 1 599 ? 91.553 10.497 -84.788 1.00 71.56 599 VAL A O 1
ATOM 4798 N N . GLY A 1 600 ? 91.269 9.800 -86.900 1.00 74.56 600 GLY A N 1
ATOM 4799 C CA . GLY A 1 600 ? 89.824 10.048 -86.941 1.00 74.56 600 GLY A CA 1
ATOM 4800 C C . GLY A 1 600 ? 89.050 9.176 -85.945 1.00 74.56 600 GLY A C 1
ATOM 4801 O O . GLY A 1 600 ? 88.253 9.689 -85.164 1.00 74.56 600 GLY A O 1
ATOM 4802 N N . SER A 1 601 ? 89.351 7.875 -85.907 1.00 72.81 601 SER A N 1
ATOM 4803 C CA . SER A 1 601 ? 88.792 6.909 -84.946 1.00 72.81 601 SER A CA 1
ATOM 4804 C C . SER A 1 601 ? 89.093 7.278 -83.485 1.00 72.81 601 SER A C 1
ATOM 4806 O O . SER A 1 601 ? 88.198 7.276 -82.633 1.00 72.81 601 SER A O 1
ATOM 4808 N N . LEU A 1 602 ? 90.338 7.668 -83.191 1.00 70.19 602 LEU A N 1
ATOM 4809 C CA . LEU A 1 602 ? 90.738 8.133 -81.863 1.00 70.19 602 LEU A CA 1
ATOM 4810 C C . LEU A 1 602 ? 90.056 9.456 -81.497 1.00 70.19 602 LEU A C 1
ATOM 4812 O O . LEU A 1 602 ? 89.585 9.591 -80.373 1.00 70.19 602 LEU A O 1
ATOM 4816 N N . SER A 1 603 ? 89.930 10.401 -82.433 1.00 74.25 603 SER A N 1
ATOM 4817 C CA . SER A 1 603 ? 89.220 11.664 -82.197 1.00 74.25 603 SER A CA 1
ATOM 4818 C C . SER A 1 603 ? 87.725 11.451 -81.940 1.00 74.25 603 SER A C 1
ATOM 4820 O O . SER A 1 603 ? 87.163 12.138 -81.093 1.00 74.25 603 SER A O 1
ATOM 4822 N N . ALA A 1 604 ? 87.090 10.487 -82.614 1.00 73.50 604 ALA A N 1
ATOM 4823 C CA . ALA A 1 604 ? 85.704 10.104 -82.346 1.00 73.50 604 ALA A CA 1
ATOM 4824 C C . ALA A 1 604 ? 85.551 9.423 -80.973 1.00 73.50 604 ALA A C 1
ATOM 4826 O O . ALA A 1 604 ? 84.620 9.729 -80.233 1.00 73.50 604 ALA A O 1
ATOM 4827 N N . SER A 1 605 ? 86.500 8.562 -80.589 1.00 76.19 605 SER A N 1
ATOM 4828 C CA . SER A 1 605 ? 86.517 7.933 -79.259 1.00 76.19 605 SER A CA 1
ATOM 4829 C C . SER A 1 605 ? 86.745 8.954 -78.137 1.00 76.19 605 SER A C 1
ATOM 4831 O O . SER A 1 605 ? 86.127 8.849 -77.083 1.00 76.19 605 SER A O 1
ATOM 4833 N N . VAL A 1 606 ? 87.588 9.971 -78.361 1.00 76.06 606 VAL A N 1
ATOM 4834 C CA . VAL A 1 606 ? 87.756 11.098 -77.430 1.00 76.06 606 VAL A CA 1
ATOM 4835 C C . VAL A 1 606 ? 86.451 11.881 -77.316 1.00 76.06 606 VAL A C 1
ATOM 4837 O O . VAL A 1 606 ? 85.959 12.028 -76.206 1.00 76.06 606 VAL A O 1
ATOM 4840 N N . GLN A 1 607 ? 85.834 12.286 -78.432 1.00 79.44 607 GLN A N 1
ATOM 4841 C CA . GLN A 1 607 ? 84.543 12.986 -78.409 1.00 79.44 607 GLN A CA 1
ATOM 4842 C C . GLN A 1 607 ? 83.453 12.193 -77.677 1.00 79.44 607 GLN A C 1
ATOM 4844 O O . GLN A 1 607 ? 82.680 12.784 -76.929 1.00 79.44 607 GLN A O 1
ATOM 4849 N N . GLN A 1 608 ? 83.403 10.866 -77.834 1.00 77.44 608 GLN A N 1
ATOM 4850 C CA . GLN A 1 608 ? 82.448 10.044 -77.094 1.00 77.44 608 GLN A CA 1
ATOM 4851 C C . GLN A 1 608 ? 82.766 9.982 -75.589 1.00 77.44 608 GLN A C 1
ATOM 4853 O O . GLN A 1 608 ? 81.849 10.118 -74.785 1.00 77.44 608 GLN A O 1
ATOM 4858 N N . LEU A 1 609 ? 84.037 9.866 -75.188 1.00 79.75 609 LEU A N 1
ATOM 4859 C CA . LEU A 1 609 ? 84.434 9.929 -73.773 1.00 79.75 609 LEU A CA 1
ATOM 4860 C C . LEU A 1 609 ? 84.182 11.311 -73.145 1.00 79.75 609 LEU A C 1
ATOM 4862 O O . LEU A 1 609 ? 83.896 11.400 -71.953 1.00 79.75 609 LEU A O 1
ATOM 4866 N N . GLU A 1 610 ? 84.252 12.390 -73.925 1.00 78.94 610 GLU A N 1
ATOM 4867 C CA . GLU A 1 610 ? 83.836 13.727 -73.486 1.00 78.94 610 GLU A CA 1
ATOM 4868 C C . GLU A 1 610 ? 82.314 13.824 -73.311 1.00 78.94 610 GLU A C 1
ATOM 4870 O O . GLU A 1 610 ? 81.848 14.415 -72.340 1.00 78.94 610 GLU A O 1
ATOM 4875 N N . LEU A 1 611 ? 81.540 13.176 -74.183 1.00 80.81 611 LEU A N 1
ATOM 4876 C CA . LEU A 1 611 ? 80.081 13.091 -74.078 1.00 80.81 611 LEU A CA 1
ATOM 4877 C C . LEU A 1 611 ? 79.645 12.242 -72.866 1.00 80.81 611 LEU A C 1
ATOM 4879 O O . LEU A 1 611 ? 78.728 12.622 -72.142 1.00 80.81 611 LEU A O 1
ATOM 4883 N N . GLU A 1 612 ? 80.337 11.133 -72.594 1.00 78.81 612 GLU A N 1
ATOM 4884 C CA . GLU A 1 612 ? 80.133 10.288 -71.407 1.00 78.81 612 GLU A CA 1
ATOM 4885 C C . GLU A 1 612 ? 80.556 11.013 -70.111 1.00 78.81 612 GLU A C 1
ATOM 4887 O O . GLU A 1 612 ? 79.842 10.948 -69.108 1.00 78.81 612 GLU A O 1
ATOM 4892 N N . ARG A 1 613 ? 81.656 11.785 -70.135 1.00 79.25 613 ARG A N 1
ATOM 4893 C CA . ARG A 1 613 ? 82.041 12.713 -69.052 1.00 79.25 613 ARG A CA 1
ATOM 4894 C C . ARG A 1 613 ? 80.928 13.719 -68.775 1.00 79.25 613 ARG A C 1
ATOM 4896 O O . ARG A 1 613 ? 80.552 13.893 -67.619 1.00 79.25 613 ARG A O 1
ATOM 4903 N N . ASP A 1 614 ? 80.410 14.377 -69.807 1.00 81.44 614 ASP A N 1
ATOM 4904 C CA . ASP A 1 614 ? 79.426 15.448 -69.637 1.00 81.44 614 ASP A CA 1
ATOM 4905 C C . ASP A 1 614 ? 78.066 14.905 -69.174 1.00 81.44 614 ASP A C 1
ATOM 4907 O O . ASP A 1 614 ? 77.415 15.536 -68.344 1.00 81.44 614 ASP A O 1
ATOM 4911 N N . GLN A 1 615 ? 77.686 13.687 -69.581 1.00 82.25 615 GLN A N 1
ATOM 4912 C CA . GLN A 1 615 ? 76.543 12.968 -69.000 1.00 82.25 615 GLN A CA 1
ATOM 4913 C C . GLN A 1 615 ? 76.741 12.656 -67.507 1.00 82.25 615 GLN A C 1
ATOM 4915 O O . GLN A 1 615 ? 75.816 12.850 -66.719 1.00 82.25 615 GLN A O 1
ATOM 4920 N N . LEU A 1 616 ? 77.935 12.219 -67.088 1.00 81.81 616 LEU A N 1
ATOM 4921 C CA . LEU A 1 616 ? 78.242 11.975 -65.671 1.00 81.81 616 LEU A CA 1
ATOM 4922 C C . LEU A 1 616 ? 78.271 13.270 -64.841 1.00 81.81 616 LEU A C 1
ATOM 4924 O O . LEU A 1 616 ? 77.847 13.262 -63.685 1.00 81.81 616 LEU A O 1
ATOM 4928 N N . VAL A 1 617 ? 78.721 14.390 -65.416 1.00 81.88 617 VAL A N 1
ATOM 4929 C CA . VAL A 1 617 ? 78.618 15.717 -64.782 1.00 81.88 617 VAL A CA 1
ATOM 4930 C C . VAL A 1 617 ? 77.150 16.125 -64.631 1.00 81.88 617 VAL A C 1
ATOM 4932 O O . VAL A 1 617 ? 76.753 16.523 -63.538 1.00 81.88 617 VAL A O 1
ATOM 4935 N N . HIS A 1 618 ? 76.325 15.936 -65.666 1.00 84.00 618 HIS A N 1
ATOM 4936 C CA . HIS A 1 618 ? 74.887 16.222 -65.607 1.00 84.00 618 HIS A CA 1
ATOM 4937 C C . HIS A 1 618 ? 74.182 15.399 -64.516 1.00 84.00 618 HIS A C 1
ATOM 4939 O O . HIS A 1 618 ? 73.436 15.951 -63.712 1.00 84.00 618 HIS A O 1
ATOM 4945 N N . GLN A 1 619 ? 74.496 14.103 -64.403 1.00 79.31 619 GLN A N 1
ATOM 4946 C CA . GLN A 1 619 ? 73.973 13.232 -63.340 1.00 79.31 619 GLN A CA 1
ATOM 4947 C C . GLN A 1 619 ? 74.427 13.662 -61.933 1.00 79.31 619 GLN A C 1
ATOM 4949 O O . GLN A 1 619 ? 73.673 13.517 -60.970 1.00 79.31 619 GLN A O 1
ATOM 4954 N N . LEU A 1 620 ? 75.641 14.205 -61.784 1.00 78.81 620 LEU A N 1
ATOM 4955 C CA . LEU A 1 620 ? 76.122 14.738 -60.505 1.00 78.81 620 LEU A CA 1
ATOM 4956 C C . LEU A 1 620 ? 75.437 16.057 -60.124 1.00 78.81 620 LEU A C 1
ATOM 4958 O O . LEU A 1 620 ? 75.161 16.264 -58.941 1.00 78.81 620 LEU A O 1
ATOM 4962 N N . ASP A 1 621 ? 75.119 16.919 -61.090 1.00 81.94 621 ASP A N 1
ATOM 4963 C CA . ASP A 1 621 ? 74.349 18.145 -60.844 1.00 81.94 621 ASP A CA 1
ATOM 4964 C C . ASP A 1 621 ? 72.844 17.864 -60.647 1.00 81.94 621 ASP A C 1
ATOM 4966 O O . ASP A 1 621 ? 72.197 18.512 -59.821 1.00 81.94 621 ASP A O 1
ATOM 4970 N N . GLU A 1 622 ? 72.297 16.810 -61.256 1.00 81.56 622 GLU A N 1
ATOM 4971 C CA . GLU A 1 622 ? 70.979 16.258 -60.907 1.00 81.56 622 GLU A CA 1
ATOM 4972 C C . GLU A 1 622 ? 70.959 15.699 -59.472 1.00 81.56 622 GLU A C 1
ATOM 4974 O O . GLU A 1 622 ? 70.041 15.993 -58.708 1.00 81.56 622 GLU A O 1
ATOM 4979 N N . GLN A 1 623 ? 71.995 14.974 -59.031 1.00 77.12 623 GLN A N 1
ATOM 4980 C CA . GLN A 1 623 ? 72.094 14.532 -57.631 1.00 77.12 623 GLN A CA 1
ATOM 4981 C C . GLN A 1 623 ? 72.330 15.689 -56.644 1.00 77.12 623 GLN A C 1
ATOM 4983 O O . GLN A 1 623 ? 71.877 15.619 -55.498 1.00 77.12 623 GLN A O 1
ATOM 4988 N N . ARG A 1 624 ? 73.010 16.767 -57.058 1.00 80.31 624 ARG A N 1
ATOM 4989 C CA . ARG A 1 624 ? 73.151 17.995 -56.254 1.00 80.31 624 ARG A CA 1
ATOM 4990 C C . ARG A 1 624 ? 71.820 18.711 -56.103 1.00 80.31 624 ARG A C 1
ATOM 4992 O O . ARG A 1 624 ? 71.413 18.939 -54.972 1.00 80.31 624 ARG A O 1
ATOM 4999 N N . THR A 1 625 ? 71.111 18.974 -57.197 1.00 80.12 625 THR A N 1
ATOM 5000 C CA . THR A 1 625 ? 69.788 19.619 -57.156 1.00 80.12 625 THR A CA 1
ATOM 5001 C C . THR A 1 625 ? 68.754 18.770 -56.408 1.00 80.12 625 THR A C 1
ATOM 5003 O O . THR A 1 625 ? 67.952 19.319 -55.657 1.00 80.12 625 THR A O 1
ATOM 5006 N N . GLN A 1 626 ? 68.825 17.434 -56.479 1.00 76.50 626 GLN A N 1
ATOM 5007 C CA . GLN A 1 626 ? 68.042 16.542 -55.609 1.00 76.50 626 GLN A CA 1
ATOM 5008 C C . GLN A 1 626 ? 68.425 16.670 -54.123 1.00 76.50 626 GLN A C 1
ATOM 5010 O O . GLN A 1 626 ? 67.542 16.709 -53.265 1.00 76.50 626 GLN A O 1
ATOM 5015 N N . ARG A 1 627 ? 69.719 16.774 -53.783 1.00 76.88 627 ARG A N 1
ATOM 5016 C CA . ARG A 1 627 ? 70.163 17.024 -52.397 1.00 76.88 627 ARG A CA 1
ATOM 5017 C C . ARG A 1 627 ? 69.767 18.407 -51.891 1.00 76.88 627 ARG A C 1
ATOM 5019 O O . ARG A 1 627 ? 69.392 18.519 -50.729 1.00 76.88 627 ARG A O 1
ATOM 5026 N N . GLU A 1 628 ? 69.835 19.428 -52.733 1.00 78.38 628 GLU A N 1
ATOM 5027 C CA . GLU A 1 628 ? 69.421 20.795 -52.414 1.00 78.38 628 GLU A CA 1
ATOM 5028 C C . GLU A 1 628 ? 67.903 20.862 -52.217 1.00 78.38 628 GLU A C 1
ATOM 5030 O O . GLU A 1 628 ? 67.457 21.425 -51.223 1.00 78.38 628 GLU A O 1
ATOM 5035 N N . ALA A 1 629 ? 67.111 20.184 -53.056 1.00 78.75 629 ALA A N 1
ATOM 5036 C CA . ALA A 1 629 ? 65.668 20.035 -52.864 1.00 78.75 629 ALA A CA 1
ATOM 5037 C C . ALA A 1 629 ? 65.322 19.295 -51.558 1.00 78.75 629 ALA A C 1
ATOM 5039 O O . ALA A 1 629 ? 64.464 19.753 -50.808 1.00 78.75 629 ALA A O 1
ATOM 5040 N N . LEU A 1 630 ? 66.023 18.203 -51.226 1.00 78.19 630 LEU A N 1
ATOM 5041 C CA . LEU A 1 630 ? 65.859 17.502 -49.943 1.00 78.19 630 LEU A CA 1
ATOM 5042 C C . LEU A 1 630 ? 66.286 18.366 -48.742 1.00 78.19 630 LEU A C 1
ATOM 5044 O O . LEU A 1 630 ? 65.663 18.304 -47.685 1.00 78.19 630 LEU A O 1
ATOM 5048 N N . GLN A 1 631 ? 67.319 19.201 -48.885 1.00 73.44 631 GLN A N 1
ATOM 5049 C CA . GLN A 1 631 ? 67.698 20.180 -47.861 1.00 73.44 631 GLN A CA 1
ATOM 5050 C C . GLN A 1 631 ? 66.664 21.305 -47.728 1.00 73.44 631 GLN A C 1
ATOM 5052 O O . GLN A 1 631 ? 66.398 21.733 -46.606 1.00 73.44 631 GLN A O 1
ATOM 5057 N N . HIS A 1 632 ? 66.043 21.738 -48.828 1.00 74.12 632 HIS A N 1
ATOM 5058 C CA . HIS A 1 632 ? 64.955 22.716 -48.817 1.00 74.12 632 HIS A CA 1
ATOM 5059 C C . HIS A 1 632 ? 63.708 22.146 -48.131 1.00 74.12 632 HIS A C 1
ATOM 5061 O O . HIS A 1 632 ? 63.173 22.779 -47.229 1.00 74.12 632 HIS A O 1
ATOM 5067 N N . GLN A 1 633 ? 63.334 20.899 -48.438 1.00 75.69 633 GLN A N 1
ATOM 5068 C CA . GLN A 1 633 ? 62.255 20.177 -47.755 1.00 75.69 633 GLN A CA 1
ATOM 5069 C C . GLN A 1 633 ? 62.539 19.992 -46.256 1.00 75.69 633 GLN A C 1
ATOM 5071 O O . GLN A 1 633 ? 61.641 20.155 -45.439 1.00 75.69 633 GLN A O 1
ATOM 5076 N N . LEU A 1 634 ? 63.785 19.710 -45.854 1.00 71.75 634 LEU A N 1
ATOM 5077 C CA . LEU A 1 634 ? 64.167 19.648 -44.434 1.00 71.75 634 LEU A CA 1
ATOM 5078 C C . LEU A 1 634 ? 64.153 21.025 -43.741 1.00 71.75 634 LEU A C 1
ATOM 5080 O O . LEU A 1 634 ? 63.921 21.096 -42.534 1.00 71.75 634 LEU A O 1
ATOM 5084 N N . LEU A 1 635 ? 64.385 22.115 -44.478 1.00 71.56 635 LEU A N 1
ATOM 5085 C CA . LEU A 1 635 ? 64.219 23.491 -43.995 1.00 71.56 635 LEU A CA 1
ATOM 5086 C C . LEU A 1 635 ? 62.740 23.891 -43.893 1.00 71.56 635 LEU A C 1
ATOM 5088 O O . LEU A 1 635 ? 62.365 24.558 -42.935 1.00 71.56 635 LEU A O 1
ATOM 5092 N N . GLU A 1 636 ? 61.899 23.450 -44.826 1.00 67.75 636 GLU A N 1
ATOM 5093 C CA . GLU A 1 636 ? 60.442 23.623 -44.796 1.00 67.75 636 GLU A CA 1
ATOM 5094 C C . GLU A 1 636 ? 59.804 22.819 -43.658 1.00 67.75 636 GLU A C 1
ATOM 5096 O O . GLU A 1 636 ? 58.994 23.368 -42.916 1.00 67.75 636 GLU A O 1
ATOM 5101 N N . PHE A 1 637 ? 60.235 21.574 -43.424 1.00 65.06 637 PHE A N 1
ATOM 5102 C CA . PHE A 1 637 ? 59.812 20.800 -42.253 1.00 65.06 637 PHE A CA 1
ATOM 5103 C C . PHE A 1 637 ? 60.177 21.511 -40.943 1.00 65.06 637 PHE A C 1
ATOM 5105 O O . PHE A 1 637 ? 59.320 21.639 -40.072 1.00 65.06 637 PHE A O 1
ATOM 5112 N N . LYS A 1 638 ? 61.398 22.049 -40.819 1.00 61.94 638 LYS A N 1
ATOM 5113 C CA . LYS A 1 638 ? 61.794 22.830 -39.634 1.00 61.94 638 LYS A CA 1
ATOM 5114 C C . LYS A 1 638 ? 61.005 24.126 -39.472 1.00 61.94 638 LYS A C 1
ATOM 5116 O O . LYS A 1 638 ? 60.592 24.431 -38.360 1.00 61.94 638 LYS A O 1
ATOM 5121 N N . LYS A 1 639 ? 60.728 24.850 -40.560 1.00 55.44 639 LYS A N 1
ATOM 5122 C CA . LYS A 1 639 ? 59.819 26.003 -40.513 1.00 55.44 639 LYS A CA 1
ATOM 5123 C C . LYS A 1 639 ? 58.427 25.600 -40.047 1.00 55.44 639 LYS A C 1
ATOM 5125 O O . LYS A 1 639 ? 57.898 26.256 -39.165 1.00 55.44 639 LYS A O 1
ATOM 5130 N N . SER A 1 640 ? 57.878 24.491 -40.544 1.00 54.72 640 SER A N 1
ATOM 5131 C CA . SER A 1 640 ? 56.569 24.003 -40.095 1.00 54.72 640 SER A CA 1
ATOM 5132 C C . SER A 1 640 ? 56.555 23.608 -38.610 1.00 54.72 640 SER A C 1
ATOM 5134 O O . SER A 1 640 ? 55.529 23.748 -37.954 1.00 54.72 640 SER A O 1
ATOM 5136 N N . GLU A 1 641 ? 57.693 23.174 -38.057 1.00 51.53 641 GLU A N 1
ATOM 5137 C CA . GLU A 1 641 ? 57.875 22.856 -36.633 1.00 51.53 641 GLU A CA 1
ATOM 5138 C C . GLU A 1 641 ? 57.962 24.131 -35.760 1.00 51.53 641 GLU A C 1
ATOM 5140 O O . GLU A 1 641 ? 57.414 24.164 -34.659 1.00 51.53 641 GLU A O 1
ATOM 5145 N N . GLU A 1 642 ? 58.561 25.215 -36.271 1.00 47.16 642 GLU A N 1
ATOM 5146 C CA . GLU A 1 642 ? 58.593 26.545 -35.630 1.00 47.16 642 GLU A CA 1
ATOM 5147 C C . GLU A 1 642 ? 57.256 27.318 -35.785 1.00 47.16 642 GLU A C 1
ATOM 5149 O O . GLU A 1 642 ? 56.809 28.012 -34.865 1.00 47.16 642 GLU A O 1
ATOM 5154 N N . GLU A 1 643 ? 56.558 27.155 -36.911 1.00 49.16 643 GLU A N 1
ATOM 5155 C CA . GLU A 1 643 ? 55.233 27.734 -37.188 1.00 49.16 643 GLU A CA 1
ATOM 5156 C C . GLU A 1 643 ? 54.139 27.092 -36.312 1.00 49.16 643 GLU A C 1
ATOM 5158 O O . GLU A 1 643 ? 53.260 27.795 -35.802 1.00 49.16 643 GLU A O 1
ATOM 5163 N N . PHE A 1 644 ? 54.238 25.785 -36.029 1.00 46.62 644 PHE A N 1
ATOM 5164 C CA . PHE A 1 644 ? 53.318 25.068 -35.129 1.00 46.62 644 PHE A CA 1
ATOM 5165 C C . PHE A 1 644 ? 53.405 25.529 -33.660 1.00 46.62 644 PHE A C 1
ATOM 5167 O O . PHE A 1 644 ? 52.481 25.293 -32.885 1.00 46.62 644 PHE A O 1
ATOM 5174 N N . LEU A 1 645 ? 54.492 26.208 -33.273 1.00 47.44 645 LEU A N 1
ATOM 5175 C CA . LEU A 1 645 ? 54.679 26.803 -31.943 1.00 47.44 645 LEU A CA 1
ATOM 5176 C C . LEU A 1 645 ? 54.315 28.298 -31.879 1.00 47.44 645 LEU A C 1
ATOM 5178 O O . LEU A 1 645 ? 54.464 28.913 -30.823 1.00 47.44 645 LEU A O 1
ATOM 5182 N N . SER A 1 646 ? 53.845 28.891 -32.982 1.00 46.19 646 SER A N 1
ATOM 5183 C CA . SER A 1 646 ? 53.503 30.321 -33.068 1.00 46.19 646 SER A CA 1
ATOM 5184 C C . SER A 1 646 ? 52.076 30.614 -33.557 1.00 46.19 646 SER A C 1
ATOM 5186 O O . SER A 1 646 ? 51.556 31.695 -33.280 1.00 46.19 646 SER A O 1
ATOM 5188 N N . HIS A 1 647 ? 51.395 29.663 -34.205 1.00 45.84 647 HIS A N 1
ATOM 5189 C CA . HIS A 1 647 ? 50.015 29.832 -34.685 1.00 45.84 647 HIS A CA 1
ATOM 5190 C C . HIS A 1 647 ? 48.933 29.481 -33.639 1.00 45.84 647 HIS A C 1
ATOM 5192 O O . HIS A 1 647 ? 48.191 28.512 -33.794 1.00 45.84 647 HIS A O 1
ATOM 5198 N N . GLU A 1 648 ? 48.754 30.331 -32.620 1.00 45.50 648 GLU A N 1
ATOM 5199 C CA . GLU A 1 648 ? 47.425 30.480 -31.980 1.00 45.50 648 GLU A CA 1
ATOM 5200 C C . GLU A 1 648 ? 46.498 31.420 -32.783 1.00 45.50 648 GLU A C 1
ATOM 5202 O O . GLU A 1 648 ? 45.296 31.481 -32.518 1.00 45.50 648 GLU A O 1
ATOM 5207 N N . GLN A 1 649 ? 47.036 32.164 -33.760 1.00 44.09 649 GLN A N 1
ATOM 5208 C CA . GLN A 1 649 ? 46.310 33.177 -34.534 1.00 44.09 649 GLN A CA 1
ATOM 5209 C C . GLN A 1 649 ? 46.780 33.240 -36.001 1.00 44.09 649 GLN A C 1
ATOM 5211 O O . GLN A 1 649 ? 47.527 34.145 -36.341 1.00 44.09 649 GLN A O 1
ATOM 5216 N N . GLU A 1 650 ? 46.343 32.302 -36.857 1.00 44.28 650 GLU A N 1
ATOM 5217 C CA . GLU A 1 650 ? 45.933 32.558 -38.262 1.00 44.28 650 GLU A CA 1
ATOM 5218 C C . GLU A 1 650 ? 45.366 31.284 -38.945 1.00 44.28 650 GLU A C 1
ATOM 5220 O O . GLU A 1 650 ? 45.079 30.291 -38.275 1.00 44.28 650 GLU A O 1
ATOM 5225 N N . GLU A 1 651 ? 45.027 31.362 -40.238 1.00 53.69 651 GLU A N 1
ATOM 5226 C CA . GLU A 1 651 ? 43.969 30.557 -40.876 1.00 53.69 651 GLU A CA 1
ATOM 5227 C C . GLU A 1 651 ? 44.192 29.029 -40.937 1.00 53.69 651 GLU A C 1
ATOM 5229 O O . GLU A 1 651 ? 45.249 28.513 -41.301 1.00 53.69 651 GLU A O 1
ATOM 5234 N N . MET A 1 652 ? 43.119 28.270 -40.674 1.00 50.06 652 MET A N 1
ATOM 5235 C CA . MET A 1 652 ? 43.133 26.805 -40.715 1.00 50.06 652 MET A CA 1
ATOM 5236 C C . MET A 1 652 ? 43.327 26.287 -42.152 1.00 50.06 652 MET A C 1
ATOM 5238 O O . MET A 1 652 ? 42.453 26.446 -43.007 1.00 50.06 652 MET A O 1
ATOM 5242 N N . THR A 1 653 ? 44.445 25.603 -42.419 1.00 64.19 653 THR A N 1
ATOM 5243 C CA . THR A 1 653 ? 44.737 25.073 -43.762 1.00 64.19 653 THR A CA 1
ATOM 5244 C C . THR A 1 653 ? 43.661 24.094 -44.248 1.00 64.19 653 THR A C 1
ATOM 5246 O O . THR A 1 653 ? 43.068 23.331 -43.478 1.00 64.19 653 THR A O 1
ATOM 5249 N N . ARG A 1 654 ? 43.422 24.072 -45.567 1.00 65.06 654 ARG A N 1
ATOM 5250 C CA . ARG A 1 654 ? 42.341 23.287 -46.197 1.00 65.06 654 ARG A CA 1
ATOM 5251 C C . ARG A 1 654 ? 42.436 21.780 -45.909 1.00 65.06 654 ARG A C 1
ATOM 5253 O O . ARG A 1 654 ? 41.409 21.108 -45.818 1.00 65.06 654 ARG A O 1
ATOM 5260 N N . GLU A 1 655 ? 43.647 21.255 -45.714 1.00 69.25 655 GLU A N 1
ATOM 5261 C CA . GLU A 1 655 ? 43.867 19.874 -45.271 1.00 69.25 655 GLU A CA 1
ATOM 5262 C C . GLU A 1 655 ? 43.614 19.658 -43.776 1.00 69.25 655 GLU A C 1
ATOM 5264 O O . GLU A 1 655 ? 43.058 18.622 -43.407 1.00 69.25 655 GLU A O 1
ATOM 5269 N N . GLY A 1 656 ? 43.992 20.614 -42.920 1.00 71.06 656 GLY A N 1
ATOM 5270 C CA . GLY A 1 656 ? 43.670 20.592 -41.491 1.00 71.06 656 GLY A CA 1
ATOM 5271 C C . GLY A 1 656 ? 42.159 20.551 -41.279 1.00 71.06 656 GLY A C 1
ATOM 5272 O O . GLY A 1 656 ? 41.651 19.648 -40.612 1.00 71.06 656 GLY A O 1
ATOM 5273 N N . TYR A 1 657 ? 41.428 21.423 -41.979 1.00 74.44 657 TYR A N 1
ATOM 5274 C CA . TYR A 1 657 ? 39.966 21.408 -42.019 1.00 74.44 657 TYR A CA 1
ATOM 5275 C C . TYR A 1 657 ? 39.407 20.069 -42.533 1.00 74.44 657 TYR A C 1
ATOM 5277 O O . TYR A 1 657 ? 38.475 19.524 -41.949 1.00 74.44 657 TYR A O 1
ATOM 5285 N N . ALA A 1 658 ? 39.996 19.472 -43.577 1.00 76.69 658 ALA A N 1
ATOM 5286 C CA . ALA A 1 658 ? 39.562 18.166 -44.085 1.00 76.69 658 ALA A CA 1
ATOM 5287 C C . ALA A 1 658 ? 39.861 16.994 -43.124 1.00 76.69 658 ALA A C 1
ATOM 5289 O O . ALA A 1 658 ? 39.115 16.011 -43.101 1.00 76.69 658 ALA A O 1
ATOM 5290 N N . LYS A 1 659 ? 40.940 17.056 -42.333 1.00 81.38 659 LYS A N 1
ATOM 5291 C CA . LYS A 1 659 ? 41.243 16.076 -41.273 1.00 81.38 659 LYS A CA 1
ATOM 5292 C C . LYS A 1 659 ? 40.265 16.238 -40.103 1.00 81.38 659 LYS A C 1
ATOM 5294 O O . LYS A 1 659 ? 39.625 15.259 -39.727 1.00 81.38 659 LYS A O 1
ATOM 5299 N N . MET A 1 660 ? 40.058 17.469 -39.628 1.00 80.94 660 MET A N 1
ATOM 5300 C CA . MET A 1 660 ? 39.079 17.795 -38.584 1.00 80.94 660 MET A CA 1
ATOM 5301 C C . MET A 1 660 ? 37.655 17.389 -38.990 1.00 80.94 660 MET A C 1
ATOM 5303 O O . MET A 1 660 ? 36.958 16.742 -38.216 1.00 80.94 660 MET A O 1
ATOM 5307 N N . LYS A 1 661 ? 37.238 17.668 -40.233 1.00 85.50 661 LYS A N 1
ATOM 5308 C CA . LYS A 1 661 ? 35.918 17.276 -40.744 1.00 85.50 661 LYS A CA 1
ATOM 5309 C C . LYS A 1 661 ? 35.716 15.757 -40.741 1.00 85.50 661 LYS A C 1
ATOM 5311 O O . LYS A 1 661 ? 34.663 15.304 -40.308 1.00 85.50 661 LYS A O 1
ATOM 5316 N N . ARG A 1 662 ? 36.714 14.958 -41.148 1.00 89.31 662 ARG A N 1
ATOM 5317 C CA . ARG A 1 662 ? 36.625 13.485 -41.047 1.00 89.31 662 ARG A CA 1
ATOM 5318 C C . ARG A 1 662 ? 36.543 13.009 -39.596 1.00 89.31 662 ARG A C 1
ATOM 5320 O O . ARG A 1 662 ? 35.766 12.104 -39.320 1.00 89.31 662 ARG A O 1
ATOM 5327 N N . ALA A 1 663 ? 37.305 13.616 -38.685 1.00 87.25 663 ALA A N 1
ATOM 5328 C CA . ALA A 1 663 ? 37.245 13.286 -37.261 1.00 87.25 663 ALA A CA 1
ATOM 5329 C C . ALA A 1 663 ? 35.871 13.626 -36.655 1.00 87.25 663 ALA A C 1
ATOM 5331 O O . ALA A 1 663 ? 35.310 12.811 -35.927 1.00 87.25 663 ALA A O 1
ATOM 5332 N N . MET A 1 664 ? 35.288 14.776 -37.016 1.00 86.19 664 MET A N 1
ATOM 5333 C CA . MET A 1 664 ? 33.922 15.131 -36.622 1.00 86.19 664 MET A CA 1
ATOM 5334 C C . MET A 1 664 ? 32.881 14.182 -37.214 1.00 86.19 664 MET A C 1
ATOM 5336 O O . MET A 1 664 ? 32.006 13.760 -36.474 1.00 86.19 664 MET A O 1
ATOM 5340 N N . GLN A 1 665 ? 32.990 13.780 -38.485 1.00 92.25 665 GLN A N 1
ATOM 5341 C CA . GLN A 1 665 ? 32.063 12.803 -39.075 1.00 92.25 665 GLN A CA 1
ATOM 5342 C C . GLN A 1 665 ? 32.173 11.429 -38.392 1.00 92.25 665 GLN A C 1
ATOM 5344 O O . GLN A 1 665 ? 31.162 10.871 -37.993 1.00 92.25 665 GLN A O 1
ATOM 5349 N N . GLN A 1 666 ? 33.384 10.925 -38.124 1.00 91.44 666 GLN A N 1
ATOM 5350 C CA . GLN A 1 666 ? 33.568 9.677 -37.363 1.00 91.44 666 GLN A CA 1
ATOM 5351 C C . GLN A 1 666 ? 33.035 9.758 -35.921 1.00 91.44 666 GLN A C 1
ATOM 5353 O O . GLN A 1 666 ? 32.634 8.741 -35.356 1.00 91.44 666 GLN A O 1
ATOM 5358 N N . LEU A 1 667 ? 33.039 10.948 -35.315 1.00 92.56 667 LEU A N 1
ATOM 5359 C CA . LEU A 1 667 ? 32.441 11.194 -34.005 1.00 92.56 667 LEU A CA 1
ATOM 5360 C C . LEU A 1 667 ? 30.907 11.280 -34.092 1.00 92.56 667 LEU A C 1
ATOM 5362 O O . LEU A 1 667 ? 30.221 10.703 -33.256 1.00 92.56 667 LEU A O 1
ATOM 5366 N N . GLU A 1 668 ? 30.377 11.944 -35.119 1.00 89.62 668 GLU A N 1
ATOM 5367 C CA . GLU A 1 668 ? 28.947 12.072 -35.421 1.00 89.62 668 GLU A CA 1
ATOM 5368 C C . GLU A 1 668 ? 28.313 10.704 -35.713 1.00 89.62 668 GLU A C 1
ATOM 5370 O O . GLU A 1 668 ? 27.291 10.365 -35.124 1.00 89.62 668 GLU A O 1
ATOM 5375 N N . ASP A 1 669 ? 28.952 9.882 -36.544 1.00 94.44 669 ASP A N 1
ATOM 5376 C CA . ASP A 1 669 ? 28.495 8.532 -36.889 1.00 94.44 669 ASP A CA 1
ATOM 5377 C C . ASP A 1 669 ? 28.538 7.592 -35.670 1.00 94.44 669 ASP A C 1
ATOM 5379 O O . ASP A 1 669 ? 27.630 6.786 -35.471 1.00 94.44 669 ASP A O 1
ATOM 5383 N N . ARG A 1 670 ? 29.533 7.746 -34.781 1.00 93.75 670 ARG A N 1
ATOM 5384 C CA . ARG A 1 670 ? 29.556 7.051 -33.480 1.00 93.75 670 ARG A CA 1
ATOM 5385 C C . ARG A 1 670 ? 28.441 7.518 -32.546 1.00 93.75 670 ARG A C 1
ATOM 5387 O O . ARG A 1 670 ? 27.818 6.680 -31.895 1.00 93.75 670 ARG A O 1
ATOM 5394 N N . PHE A 1 671 ? 28.176 8.823 -32.471 1.00 92.12 671 PHE A N 1
ATOM 5395 C CA . PHE A 1 671 ? 27.071 9.354 -31.670 1.00 92.12 671 PHE A CA 1
ATOM 5396 C C . PHE A 1 671 ? 25.709 8.888 -32.194 1.00 92.12 671 PHE A C 1
ATOM 5398 O O . PHE A 1 671 ? 24.871 8.528 -31.373 1.00 92.12 671 PHE A O 1
ATOM 5405 N N . LYS A 1 672 ? 25.505 8.811 -33.517 1.00 94.31 672 LYS A N 1
ATOM 5406 C CA . LYS A 1 672 ? 24.304 8.204 -34.121 1.00 94.31 672 LYS A CA 1
ATOM 5407 C C . LYS A 1 672 ? 24.164 6.742 -33.714 1.00 94.31 672 LYS A C 1
ATOM 5409 O O . LYS A 1 672 ? 23.174 6.411 -33.078 1.00 94.31 672 LYS A O 1
ATOM 5414 N N . ALA A 1 673 ? 25.190 5.917 -33.935 1.00 93.56 673 ALA A N 1
ATOM 5415 C CA . ALA A 1 673 ? 25.151 4.498 -33.574 1.00 93.56 673 ALA A CA 1
ATOM 5416 C C . ALA A 1 673 ? 24.898 4.263 -32.070 1.00 93.56 673 ALA A C 1
ATOM 5418 O O . ALA A 1 673 ? 24.199 3.328 -31.692 1.00 93.56 673 ALA A O 1
ATOM 5419 N N . THR A 1 674 ? 25.425 5.127 -31.193 1.00 93.62 674 THR A N 1
ATOM 5420 C CA . THR A 1 674 ? 25.162 5.029 -29.745 1.00 93.62 674 THR A CA 1
ATOM 5421 C C . THR A 1 674 ? 23.748 5.511 -29.394 1.00 93.62 674 THR A C 1
ATOM 5423 O O . THR A 1 674 ? 23.118 4.939 -28.512 1.00 93.62 674 THR A O 1
ATOM 5426 N N . MET A 1 675 ? 23.217 6.527 -30.082 1.00 90.50 675 MET A N 1
ATOM 5427 C CA . MET A 1 675 ? 21.827 6.978 -29.914 1.00 90.50 675 MET A CA 1
ATOM 5428 C C . MET A 1 675 ? 20.814 5.954 -30.440 1.00 90.50 675 MET A C 1
ATOM 5430 O O . MET A 1 675 ? 19.798 5.738 -29.790 1.00 90.50 675 MET A O 1
ATOM 5434 N N . GLU A 1 676 ? 21.109 5.288 -31.557 1.00 94.50 676 GLU A N 1
ATOM 5435 C CA . GLU A 1 676 ? 20.336 4.161 -32.095 1.00 94.50 676 GLU A CA 1
ATOM 5436 C C . GLU A 1 676 ? 20.317 3.003 -31.087 1.00 94.50 676 GLU A C 1
ATOM 5438 O O . GLU A 1 676 ? 19.245 2.562 -30.691 1.00 94.50 676 GLU A O 1
ATOM 5443 N N . GLN A 1 677 ? 21.473 2.612 -30.535 1.00 95.69 677 GLN A N 1
ATOM 5444 C CA . GLN A 1 677 ? 21.538 1.609 -29.461 1.00 95.69 677 GLN A CA 1
ATOM 5445 C C . GLN A 1 677 ? 20.779 2.028 -28.189 1.00 95.69 677 GLN A C 1
ATOM 5447 O O . GLN A 1 677 ? 20.171 1.187 -27.531 1.00 95.69 677 GLN A O 1
ATOM 5452 N N . ILE A 1 678 ? 20.784 3.315 -27.824 1.00 92.81 678 ILE A N 1
ATOM 5453 C CA . ILE A 1 678 ? 20.002 3.832 -26.689 1.00 92.81 678 ILE A CA 1
ATOM 5454 C C . ILE A 1 678 ? 18.493 3.797 -26.990 1.00 92.81 678 ILE A C 1
ATOM 5456 O O . ILE A 1 678 ? 17.712 3.513 -26.081 1.00 92.81 678 ILE A O 1
ATOM 5460 N N . ALA A 1 679 ? 18.077 4.035 -28.237 1.00 91.44 679 ALA A N 1
ATOM 5461 C CA . ALA A 1 679 ? 16.689 3.887 -28.670 1.00 91.44 679 ALA A CA 1
ATOM 5462 C C . ALA A 1 679 ? 16.252 2.410 -28.653 1.00 91.44 679 ALA A C 1
ATOM 5464 O O . ALA A 1 679 ? 15.268 2.086 -27.993 1.00 91.44 679 ALA A O 1
ATOM 5465 N N . ASP A 1 680 ? 17.036 1.505 -29.246 1.00 94.94 680 ASP A N 1
ATOM 5466 C CA . ASP A 1 680 ? 16.786 0.056 -29.225 1.00 94.94 680 ASP A CA 1
ATOM 5467 C C . ASP A 1 680 ? 16.649 -0.478 -27.789 1.00 94.94 680 ASP A C 1
ATOM 5469 O O . ASP A 1 680 ? 15.725 -1.231 -27.477 1.00 94.94 680 ASP A O 1
ATOM 5473 N N . LEU A 1 681 ? 17.545 -0.066 -26.883 1.00 95.00 681 LEU A N 1
ATOM 5474 C CA . LEU A 1 681 ? 17.498 -0.449 -25.468 1.00 95.00 681 LEU A CA 1
ATOM 5475 C C . LEU A 1 681 ? 16.322 0.200 -24.719 1.00 95.00 681 LEU A C 1
ATOM 5477 O O . LEU A 1 681 ? 15.760 -0.421 -23.816 1.00 95.00 681 LEU A O 1
ATOM 5481 N N . SER A 1 682 ? 15.918 1.418 -25.090 1.00 92.88 682 SER A N 1
ATOM 5482 C CA . SER A 1 682 ? 14.715 2.081 -24.567 1.00 92.88 682 SER A CA 1
ATOM 5483 C C . SER A 1 682 ? 13.437 1.349 -24.984 1.00 92.88 682 SER A C 1
ATOM 5485 O O . SER A 1 682 ? 12.524 1.181 -24.171 1.00 92.88 682 SER A O 1
ATOM 5487 N N . ASP A 1 683 ? 13.364 0.875 -26.223 1.00 95.38 683 ASP A N 1
ATOM 5488 C CA . ASP A 1 683 ? 12.186 0.186 -26.747 1.00 95.38 683 ASP A CA 1
ATOM 5489 C C . ASP A 1 683 ? 12.119 -1.264 -26.248 1.00 95.38 683 ASP A C 1
ATOM 5491 O O . ASP A 1 683 ? 11.052 -1.717 -25.831 1.00 95.38 683 ASP A O 1
ATOM 5495 N N . GLN A 1 684 ? 13.256 -1.961 -26.141 1.00 95.31 684 GLN A N 1
ATOM 5496 C CA . GLN A 1 684 ? 13.347 -3.241 -25.424 1.00 95.31 684 GLN A CA 1
ATOM 5497 C C . GLN A 1 684 ? 12.942 -3.095 -23.949 1.00 95.31 684 GLN A C 1
ATOM 5499 O O . GLN A 1 684 ? 12.203 -3.932 -23.426 1.00 95.31 684 GLN A O 1
ATOM 5504 N N . LYS A 1 685 ? 13.356 -2.013 -23.272 1.00 94.12 685 LYS A N 1
ATOM 5505 C CA . LYS A 1 685 ? 12.920 -1.713 -21.899 1.00 94.12 685 LYS A CA 1
ATOM 5506 C C . LYS A 1 685 ? 11.404 -1.521 -21.821 1.00 94.12 685 LYS A C 1
ATOM 5508 O O . LYS A 1 685 ? 10.780 -2.126 -20.956 1.00 94.12 685 LYS A O 1
ATOM 5513 N N . GLN A 1 686 ? 10.805 -0.737 -22.719 1.00 93.62 686 GLN A N 1
ATOM 5514 C CA . GLN A 1 686 ? 9.349 -0.537 -22.760 1.00 93.62 686 GLN A CA 1
ATOM 5515 C C . GLN A 1 686 ? 8.595 -1.852 -23.018 1.00 93.62 686 GLN A C 1
ATOM 5517 O O . GLN A 1 686 ? 7.591 -2.122 -22.361 1.00 93.62 686 GLN A O 1
ATOM 5522 N N . GLN A 1 687 ? 9.096 -2.709 -23.914 1.00 95.31 687 GLN A N 1
ATOM 5523 C CA . GLN A 1 687 ? 8.534 -4.044 -24.156 1.00 95.31 687 GLN A CA 1
ATOM 5524 C C . GLN A 1 687 ? 8.590 -4.926 -22.897 1.00 95.31 687 GLN A C 1
ATOM 5526 O O . GLN A 1 687 ? 7.606 -5.592 -22.571 1.00 95.31 687 GLN A O 1
ATOM 5531 N N . LEU A 1 688 ? 9.699 -4.893 -22.150 1.00 95.81 688 LEU A N 1
ATOM 5532 C CA . LEU A 1 688 ? 9.835 -5.611 -20.879 1.00 95.81 688 LEU A CA 1
ATOM 5533 C C . LEU A 1 688 ? 8.933 -5.031 -19.776 1.00 95.81 688 LEU A C 1
ATOM 5535 O O . LEU A 1 688 ? 8.313 -5.799 -19.047 1.00 95.81 688 LEU A O 1
ATOM 5539 N N . GLU A 1 689 ? 8.793 -3.706 -19.671 1.00 94.19 689 GLU A N 1
ATOM 5540 C CA . GLU A 1 689 ? 7.870 -3.055 -18.726 1.00 94.19 689 GLU A CA 1
ATOM 5541 C C . GLU A 1 689 ? 6.402 -3.408 -19.037 1.00 94.19 689 GLU A C 1
ATOM 5543 O O . GLU A 1 689 ? 5.625 -3.700 -18.122 1.00 94.19 689 GLU A O 1
ATOM 5548 N N . HIS A 1 690 ? 6.026 -3.486 -20.318 1.00 95.94 690 HIS A N 1
ATOM 5549 C CA . HIS A 1 690 ? 4.715 -3.987 -20.741 1.00 95.94 690 HIS A CA 1
ATOM 5550 C C . HIS A 1 690 ? 4.515 -5.474 -20.410 1.00 95.94 690 HIS A C 1
ATOM 5552 O O . HIS A 1 690 ? 3.462 -5.829 -19.879 1.00 95.94 690 HIS A O 1
ATOM 5558 N N . LEU A 1 691 ? 5.515 -6.329 -20.650 1.00 96.81 691 LEU A N 1
ATOM 5559 C CA . LEU A 1 691 ? 5.448 -7.755 -20.313 1.00 96.81 691 LEU A CA 1
ATOM 5560 C C . LEU A 1 691 ? 5.329 -7.983 -18.798 1.00 96.81 691 LEU A C 1
ATOM 5562 O O . LEU A 1 691 ? 4.507 -8.787 -18.368 1.00 96.81 691 LEU A O 1
ATOM 5566 N N . VAL A 1 692 ? 6.086 -7.246 -17.979 1.00 95.50 692 VAL A N 1
ATOM 5567 C CA . VAL A 1 692 ? 5.963 -7.279 -16.510 1.00 95.50 692 VAL A CA 1
ATOM 5568 C C . VAL A 1 692 ? 4.566 -6.831 -16.073 1.00 95.50 692 VAL A C 1
ATOM 5570 O O . VAL A 1 692 ? 3.958 -7.489 -15.232 1.00 95.50 692 VAL A O 1
ATOM 5573 N N . THR A 1 693 ? 4.016 -5.778 -16.685 1.00 93.88 693 THR A N 1
ATOM 5574 C CA . THR A 1 693 ? 2.645 -5.313 -16.400 1.00 93.88 693 THR A CA 1
ATOM 5575 C C . THR A 1 693 ? 1.597 -6.381 -16.743 1.00 93.88 693 THR A C 1
ATOM 5577 O O . THR A 1 693 ? 0.655 -6.585 -15.978 1.00 93.88 693 THR A O 1
ATOM 5580 N N . GLN A 1 694 ? 1.764 -7.100 -17.861 1.00 96.62 694 GLN A N 1
ATOM 5581 C CA . GLN A 1 694 ? 0.886 -8.213 -18.236 1.00 96.62 694 GLN A CA 1
ATOM 5582 C C . GLN A 1 694 ? 1.002 -9.381 -17.244 1.00 96.62 694 GLN A C 1
ATOM 5584 O O . GLN A 1 694 ? -0.013 -9.827 -16.713 1.00 96.62 694 GLN A O 1
ATOM 5589 N N . LEU A 1 695 ? 2.222 -9.842 -16.952 1.00 95.75 695 LEU A N 1
ATOM 5590 C CA . LEU A 1 695 ? 2.476 -10.943 -16.015 1.00 95.75 695 LEU A CA 1
ATOM 5591 C C . LEU A 1 695 ? 1.974 -10.628 -14.599 1.00 95.75 695 LEU A C 1
ATOM 5593 O O . LEU A 1 695 ? 1.514 -11.527 -13.895 1.00 95.75 695 LEU A O 1
ATOM 5597 N N . GLN A 1 696 ? 2.010 -9.359 -14.185 1.00 92.75 696 GLN A N 1
ATOM 5598 C CA . GLN A 1 696 ? 1.416 -8.918 -12.927 1.00 92.75 696 GLN A CA 1
ATOM 5599 C C . GLN A 1 696 ? -0.115 -9.059 -12.949 1.00 92.75 696 GLN A C 1
ATOM 5601 O O . GLN A 1 696 ? -0.667 -9.672 -12.042 1.00 92.75 696 GLN A O 1
ATOM 5606 N N . GLY A 1 697 ? -0.796 -8.610 -14.011 1.00 91.94 697 GLY A N 1
ATOM 5607 C CA . GLY A 1 697 ? -2.246 -8.802 -14.161 1.00 91.94 697 GLY A CA 1
ATOM 5608 C C . GLY A 1 697 ? -2.671 -10.276 -14.268 1.00 91.94 697 GLY A C 1
ATOM 5609 O O . GLY A 1 697 ? -3.709 -10.670 -13.732 1.00 91.94 697 GLY A O 1
ATOM 5610 N N . GLU A 1 698 ? -1.855 -11.122 -14.901 1.00 94.69 698 GLU A N 1
ATOM 5611 C CA . GLU A 1 698 ? -2.042 -12.580 -14.901 1.00 94.69 698 GLU A CA 1
ATOM 5612 C C . GLU A 1 698 ? -1.865 -13.169 -13.490 1.00 94.69 698 GLU A C 1
ATOM 5614 O O . GLU A 1 698 ? -2.661 -14.009 -13.070 1.00 94.69 698 GLU A O 1
ATOM 5619 N N . THR A 1 699 ? -0.886 -12.682 -12.720 1.00 95.38 699 THR A N 1
ATOM 5620 C CA . THR A 1 699 ? -0.645 -13.092 -11.324 1.00 95.38 699 THR A CA 1
ATOM 5621 C C . THR A 1 699 ? -1.791 -12.675 -10.397 1.00 95.38 699 THR A C 1
ATOM 5623 O O . THR A 1 699 ? -2.256 -13.498 -9.608 1.00 95.38 699 THR A O 1
ATOM 5626 N N . ASP A 1 700 ? -2.303 -11.450 -10.532 1.00 93.38 700 ASP A N 1
ATOM 5627 C CA . ASP A 1 700 ? -3.478 -10.964 -9.795 1.00 93.38 700 ASP A CA 1
ATOM 5628 C C . ASP A 1 700 ? -4.716 -11.824 -10.120 1.00 93.38 700 ASP A C 1
ATOM 5630 O O . ASP A 1 700 ? -5.433 -12.272 -9.222 1.00 93.38 700 ASP A O 1
ATOM 5634 N N . THR A 1 701 ? -4.913 -12.169 -11.398 1.00 96.25 701 THR A N 1
ATOM 5635 C CA . THR A 1 701 ? -5.994 -13.071 -11.837 1.00 96.25 701 THR A CA 1
ATOM 5636 C C . THR A 1 701 ? -5.848 -14.476 -11.231 1.00 96.25 701 THR A C 1
ATOM 5638 O O . THR A 1 701 ? -6.834 -15.090 -10.819 1.00 96.25 701 THR A O 1
ATOM 5641 N N . ILE A 1 702 ? -4.622 -15.002 -11.133 1.00 93.88 702 ILE A N 1
ATOM 5642 C CA . ILE A 1 702 ? -4.336 -16.286 -10.472 1.00 93.88 702 ILE A CA 1
ATOM 5643 C C . ILE A 1 702 ? -4.621 -16.206 -8.963 1.00 93.88 702 ILE A C 1
ATOM 5645 O O . ILE A 1 702 ? -5.163 -17.161 -8.400 1.00 93.88 702 ILE A O 1
ATOM 5649 N N . ALA A 1 703 ? -4.323 -15.081 -8.307 1.00 88.06 703 ALA A N 1
ATOM 5650 C CA . ALA A 1 703 ? -4.644 -14.866 -6.897 1.00 88.06 703 ALA A CA 1
ATOM 5651 C C . ALA A 1 703 ? -6.165 -14.877 -6.645 1.00 88.06 703 ALA A C 1
ATOM 5653 O O . ALA A 1 703 ? -6.618 -15.554 -5.717 1.00 88.06 703 ALA A O 1
ATOM 5654 N N . ASP A 1 704 ? -6.959 -14.241 -7.513 1.00 92.88 704 ASP A N 1
ATOM 5655 C CA . ASP A 1 704 ? -8.427 -14.310 -7.474 1.00 92.88 704 ASP A CA 1
ATOM 5656 C C . ASP A 1 704 ? -8.942 -15.750 -7.653 1.00 92.88 704 ASP A C 1
ATOM 5658 O O . ASP A 1 704 ? -9.798 -16.205 -6.887 1.00 92.88 704 ASP A O 1
ATOM 5662 N N . TYR A 1 705 ? -8.386 -16.525 -8.594 1.00 97.25 705 TYR A N 1
ATOM 5663 C CA . TYR A 1 705 ? -8.726 -17.949 -8.741 1.00 97.25 705 TYR A CA 1
ATOM 5664 C C . TYR A 1 705 ? -8.389 -18.771 -7.488 1.00 97.25 705 TYR A C 1
ATOM 5666 O O . TYR A 1 705 ? -9.177 -19.636 -7.090 1.00 97.25 705 TYR A O 1
ATOM 5674 N N . ILE A 1 706 ? -7.254 -18.501 -6.834 1.00 93.31 706 ILE A N 1
ATOM 5675 C CA . ILE A 1 706 ? -6.875 -19.154 -5.574 1.00 93.31 706 ILE A CA 1
ATOM 5676 C C . ILE A 1 706 ? -7.863 -18.782 -4.460 1.00 93.31 706 ILE A C 1
ATOM 5678 O O . ILE A 1 706 ? -8.320 -19.675 -3.742 1.00 93.31 706 ILE A O 1
ATOM 5682 N N . ALA A 1 707 ? -8.244 -17.509 -4.333 1.00 93.25 707 ALA A N 1
ATOM 5683 C CA . ALA A 1 707 ? -9.219 -17.051 -3.344 1.00 93.25 707 ALA A CA 1
ATOM 5684 C C . ALA A 1 707 ? -10.603 -17.693 -3.562 1.00 93.25 707 ALA A C 1
ATOM 5686 O O . ALA A 1 707 ? -11.178 -18.266 -2.632 1.00 93.25 707 ALA A O 1
ATOM 5687 N N . LEU A 1 708 ? -11.104 -17.695 -4.803 1.00 93.75 708 LEU A N 1
ATOM 5688 C CA . LEU A 1 708 ? -12.357 -18.356 -5.184 1.00 93.75 708 LEU A CA 1
ATOM 5689 C C . LEU A 1 708 ? -12.327 -19.859 -4.873 1.00 93.75 708 LEU A C 1
ATOM 5691 O O . LEU A 1 708 ? -13.276 -20.389 -4.288 1.00 93.75 708 LEU A O 1
ATOM 5695 N N . TYR A 1 709 ? -11.227 -20.547 -5.193 1.00 96.62 709 TYR A N 1
ATOM 5696 C CA . TYR A 1 709 ? -11.062 -21.969 -4.894 1.00 96.62 709 TYR A CA 1
ATOM 5697 C C . TYR A 1 709 ? -10.996 -22.248 -3.384 1.00 96.62 709 TYR A C 1
ATOM 5699 O O . TYR A 1 709 ? -11.604 -23.210 -2.908 1.00 96.62 709 TYR A O 1
ATOM 5707 N N . GLN A 1 710 ? -10.326 -21.397 -2.598 1.00 91.69 710 GLN A N 1
ATOM 5708 C CA . GLN A 1 710 ? -10.311 -21.504 -1.136 1.00 91.69 710 GLN A CA 1
ATOM 5709 C C . GLN A 1 710 ? -11.715 -21.335 -0.536 1.00 91.69 710 GLN A C 1
ATOM 5711 O O . GLN A 1 710 ? -12.110 -22.150 0.303 1.00 91.69 710 GLN A O 1
ATOM 5716 N N . VAL A 1 711 ? -12.492 -20.348 -1.002 1.00 92.50 711 VAL A N 1
ATOM 5717 C CA . VAL A 1 711 ? -13.889 -20.127 -0.587 1.00 92.50 711 VAL A CA 1
ATOM 5718 C C . VAL A 1 711 ? -14.768 -21.322 -0.965 1.00 92.50 711 VAL A C 1
ATOM 5720 O O . VAL A 1 711 ? -15.461 -21.870 -0.106 1.00 92.50 711 VAL A O 1
ATOM 5723 N N . GLN A 1 712 ? -14.690 -21.805 -2.208 1.00 95.00 712 GLN A N 1
ATOM 5724 C CA . GLN A 1 712 ? -15.445 -22.975 -2.669 1.00 95.00 712 GLN A CA 1
ATOM 5725 C C . GLN A 1 712 ? -15.099 -24.232 -1.851 1.00 95.00 712 GLN A C 1
ATOM 5727 O O . GLN A 1 712 ? -15.991 -24.950 -1.395 1.00 95.00 712 GLN A O 1
ATOM 5732 N N . ARG A 1 713 ? -13.809 -24.470 -1.582 1.00 93.62 713 ARG A N 1
ATOM 5733 C CA . ARG A 1 713 ? -13.317 -25.567 -0.730 1.00 93.62 713 ARG A CA 1
ATOM 5734 C C . ARG A 1 713 ? -13.665 -25.369 0.751 1.00 93.62 713 ARG A C 1
ATOM 5736 O O . ARG A 1 713 ? -13.703 -26.342 1.501 1.00 93.62 713 ARG A O 1
ATOM 5743 N N . GLY A 1 714 ? -13.917 -24.140 1.199 1.00 91.44 714 GLY A N 1
ATOM 5744 C CA . GLY A 1 714 ? -14.506 -23.825 2.505 1.00 91.44 714 GLY A CA 1
ATOM 5745 C C . GLY A 1 714 ? -15.977 -24.241 2.579 1.00 91.44 714 GLY A C 1
ATOM 5746 O O . GLY A 1 714 ? -16.351 -25.010 3.460 1.00 91.44 714 GLY A O 1
ATOM 5747 N N . ILE A 1 715 ? -16.786 -23.831 1.596 1.00 91.38 715 ILE A N 1
ATOM 5748 C CA . ILE A 1 715 ? -18.209 -24.199 1.485 1.00 91.38 715 ILE A CA 1
ATOM 5749 C C . ILE A 1 715 ? -18.381 -25.723 1.406 1.00 91.38 715 ILE A C 1
ATOM 5751 O O . ILE A 1 715 ? -19.243 -26.278 2.085 1.00 91.38 715 ILE A O 1
ATOM 5755 N N . MET A 1 716 ? -17.544 -26.421 0.629 1.00 88.62 716 MET A N 1
ATOM 5756 C CA . MET A 1 716 ? -17.599 -27.886 0.542 1.00 88.62 716 MET A CA 1
ATOM 5757 C C . MET A 1 716 ? -17.197 -28.578 1.852 1.00 88.62 716 MET A C 1
ATOM 5759 O O . MET A 1 716 ? -17.822 -29.571 2.208 1.00 88.62 716 MET A O 1
ATOM 5763 N N . ARG A 1 717 ? -16.224 -28.041 2.606 1.00 93.56 717 ARG A N 1
ATOM 5764 C CA . ARG A 1 717 ? -15.902 -28.539 3.958 1.00 93.56 717 ARG A CA 1
ATOM 5765 C C . ARG A 1 717 ? -17.054 -28.321 4.937 1.00 93.56 717 ARG A C 1
ATOM 5767 O O . ARG A 1 717 ? -17.379 -29.243 5.673 1.00 93.56 717 ARG A O 1
ATOM 5774 N N . LYS A 1 718 ? -17.716 -27.157 4.907 1.00 92.19 718 LYS A N 1
ATOM 5775 C CA . LYS A 1 718 ? -18.887 -26.897 5.762 1.00 92.19 718 LYS A CA 1
ATOM 5776 C C . LYS A 1 718 ? -20.035 -27.863 5.452 1.00 92.19 718 LYS A C 1
ATOM 5778 O O . LYS A 1 718 ? -20.553 -28.482 6.367 1.00 92.19 718 LYS A O 1
ATOM 5783 N N . ARG A 1 719 ? -20.343 -28.083 4.168 1.00 91.31 719 ARG A N 1
ATOM 5784 C CA . ARG A 1 719 ? -21.352 -29.065 3.718 1.00 91.31 719 ARG A CA 1
ATOM 5785 C C . ARG A 1 719 ? -20.990 -30.527 3.999 1.00 91.31 719 ARG A C 1
ATOM 5787 O O . ARG A 1 719 ? -21.878 -31.373 3.947 1.00 91.31 719 ARG A O 1
ATOM 5794 N N . ALA A 1 720 ? -19.711 -30.841 4.207 1.00 86.94 720 ALA A N 1
ATOM 5795 C CA . ALA A 1 720 ? -19.283 -32.156 4.675 1.00 86.94 720 ALA A CA 1
ATOM 5796 C C . ALA A 1 720 ? -19.551 -32.283 6.180 1.00 86.94 720 ALA A C 1
ATOM 5798 O O . ALA A 1 720 ? -20.316 -33.156 6.566 1.00 86.94 720 ALA A O 1
ATOM 5799 N N . ALA A 1 721 ? -19.072 -31.331 6.989 1.00 89.94 721 ALA A N 1
ATOM 5800 C CA . ALA A 1 721 ? -19.343 -31.289 8.429 1.00 89.94 721 ALA A CA 1
ATOM 5801 C C . ALA A 1 721 ? -20.852 -31.314 8.746 1.00 89.94 721 ALA A C 1
ATOM 5803 O O . ALA A 1 721 ? -21.297 -32.164 9.501 1.00 89.94 721 ALA A O 1
ATOM 5804 N N . GLU A 1 722 ? -21.665 -30.495 8.067 1.00 91.00 722 GLU A N 1
ATOM 5805 C CA . GLU A 1 722 ? -23.134 -30.484 8.207 1.00 91.00 722 GLU A CA 1
ATOM 5806 C C . GLU A 1 722 ? -23.789 -31.851 7.907 1.00 91.00 722 GLU A C 1
ATOM 5808 O O . GLU A 1 722 ? -24.856 -32.157 8.440 1.00 91.00 722 GLU A O 1
ATOM 5813 N N . LYS A 1 723 ? -23.168 -32.690 7.063 1.00 90.75 723 LYS A N 1
ATOM 5814 C CA . LYS A 1 723 ? -23.616 -34.067 6.801 1.00 90.75 723 LYS A CA 1
ATOM 5815 C C . LYS A 1 723 ? -23.085 -35.053 7.831 1.00 90.75 723 LYS A C 1
ATOM 5817 O O . LYS A 1 723 ? -23.837 -35.930 8.241 1.00 90.75 723 LYS A O 1
ATOM 5822 N N . ASP A 1 724 ? -21.829 -34.921 8.237 1.00 88.75 724 ASP A N 1
ATOM 5823 C CA . ASP A 1 724 ? -21.197 -35.797 9.222 1.00 88.75 724 ASP A CA 1
ATOM 5824 C C . ASP A 1 724 ? -21.836 -35.605 10.612 1.00 88.75 724 ASP A C 1
ATOM 5826 O O . ASP A 1 724 ? -22.086 -36.587 11.310 1.00 88.75 724 ASP A O 1
ATOM 5830 N N . ASP A 1 725 ? -22.226 -34.375 10.965 1.00 90.38 725 ASP A N 1
ATOM 5831 C CA . ASP A 1 725 ? -23.040 -34.040 12.142 1.00 90.38 725 ASP A CA 1
ATOM 5832 C C . ASP A 1 725 ? -24.432 -34.691 12.068 1.00 90.38 725 ASP A C 1
ATOM 5834 O O . ASP A 1 725 ? -24.881 -35.322 13.027 1.00 90.38 725 ASP A O 1
ATOM 5838 N N . TYR A 1 726 ? -25.110 -34.602 10.916 1.00 88.50 726 TYR A N 1
ATOM 5839 C CA . TYR A 1 726 ? -26.428 -35.215 10.703 1.00 88.50 726 TYR A CA 1
ATOM 5840 C C . TYR A 1 726 ? -26.377 -36.753 10.744 1.00 88.50 726 TYR A C 1
ATOM 5842 O O . TYR A 1 726 ? -27.226 -37.388 11.369 1.00 88.50 726 TYR A O 1
ATOM 5850 N N . ILE A 1 727 ? -25.346 -37.364 10.150 1.00 86.12 727 ILE A N 1
ATOM 5851 C CA . ILE A 1 727 ? -25.072 -38.806 10.243 1.00 86.12 727 ILE A CA 1
ATOM 5852 C C . ILE A 1 727 ? -24.762 -39.198 11.694 1.00 86.12 727 ILE A C 1
ATOM 5854 O O . ILE A 1 727 ? -25.240 -40.230 12.162 1.00 86.12 727 ILE A O 1
ATOM 5858 N N . SER A 1 728 ? -24.013 -38.369 12.426 1.00 88.56 728 SER A N 1
ATOM 5859 C CA . SER A 1 728 ? -23.702 -38.591 13.842 1.00 88.56 728 SER A CA 1
ATOM 5860 C C . SER A 1 728 ? -24.938 -38.484 14.734 1.00 88.56 728 SER A C 1
ATOM 5862 O O . SER A 1 728 ? -25.037 -39.219 15.715 1.00 88.56 728 SER A O 1
ATOM 5864 N N . GLN A 1 729 ? -25.901 -37.618 14.404 1.00 86.69 729 GLN A N 1
ATOM 5865 C CA . GLN A 1 729 ? -27.178 -37.565 15.113 1.00 86.69 729 GLN A CA 1
ATOM 5866 C C . GLN A 1 729 ? -28.044 -38.790 14.793 1.00 86.69 729 GLN A C 1
ATOM 5868 O O . GLN A 1 729 ? -28.459 -39.479 15.716 1.00 86.69 729 GLN A O 1
ATOM 5873 N N . LEU A 1 730 ? -28.199 -39.157 13.515 1.00 86.56 730 LEU A N 1
ATOM 5874 C CA . LEU A 1 730 ? -28.885 -40.396 13.114 1.00 86.56 730 LEU A CA 1
ATOM 5875 C C . LEU A 1 730 ? -28.267 -41.659 13.741 1.00 86.56 730 LEU A C 1
ATOM 5877 O O . LEU A 1 730 ? -28.976 -42.628 14.011 1.00 86.56 730 LEU A O 1
ATOM 5881 N N . ALA A 1 731 ? -26.951 -41.673 13.975 1.00 85.69 731 ALA A N 1
ATOM 5882 C CA . ALA A 1 731 ? -26.278 -42.764 14.671 1.00 85.69 731 ALA A CA 1
ATOM 5883 C C . ALA A 1 731 ? -26.706 -42.855 16.147 1.00 85.69 731 ALA A C 1
ATOM 5885 O O . ALA A 1 731 ? -27.058 -43.950 16.586 1.00 85.69 731 ALA A O 1
ATOM 5886 N N . LYS A 1 732 ? -26.745 -41.721 16.867 1.00 88.56 732 LYS A N 1
ATOM 5887 C CA . LYS A 1 732 ? -27.239 -41.635 18.255 1.00 88.56 732 LYS A CA 1
ATOM 5888 C C . LYS A 1 732 ? -28.713 -42.009 18.348 1.00 88.56 732 LYS A C 1
ATOM 5890 O O . LYS A 1 732 ? -29.043 -42.912 19.102 1.00 88.56 732 LYS A O 1
ATOM 5895 N N . ASP A 1 733 ? -29.569 -41.415 17.515 1.00 86.00 733 ASP A N 1
ATOM 5896 C CA . ASP A 1 733 ? -31.010 -41.697 17.485 1.00 86.00 733 ASP A CA 1
ATOM 5897 C C . ASP A 1 733 ? -31.272 -43.205 17.283 1.00 86.00 733 ASP A C 1
ATOM 5899 O O . ASP A 1 733 ? -32.158 -43.793 17.906 1.00 86.00 733 ASP A O 1
ATOM 5903 N N . ARG A 1 734 ? -30.452 -43.875 16.457 1.00 87.69 734 ARG A N 1
ATOM 5904 C CA . ARG A 1 734 ? -30.511 -45.330 16.244 1.00 87.69 734 ARG A CA 1
ATOM 5905 C C . ARG A 1 734 ? -29.983 -46.144 17.432 1.00 87.69 734 ARG A C 1
ATOM 5907 O O . ARG A 1 734 ? -30.391 -47.293 17.596 1.00 87.69 734 ARG A O 1
ATOM 5914 N N . GLU A 1 735 ? -29.057 -45.618 18.224 1.00 88.75 735 GLU A N 1
ATOM 5915 C CA . GLU A 1 735 ? -28.546 -46.271 19.437 1.00 88.75 735 GLU A CA 1
ATOM 5916 C C . GLU A 1 735 ? -29.507 -46.093 20.619 1.00 88.75 735 GLU A C 1
ATOM 5918 O O . GLU A 1 735 ? -29.829 -47.084 21.274 1.00 88.75 735 GLU A O 1
ATOM 5923 N N . ASP A 1 736 ? -30.094 -44.909 20.787 1.00 88.25 736 ASP A N 1
ATOM 5924 C CA . ASP A 1 736 ? -31.163 -44.643 21.753 1.00 88.25 736 ASP A CA 1
ATOM 5925 C C . ASP A 1 736 ? -32.410 -45.490 21.452 1.00 88.25 736 ASP A C 1
ATOM 5927 O O . ASP A 1 736 ? -32.951 -46.151 22.340 1.00 88.25 736 ASP A O 1
ATOM 5931 N N . LEU A 1 737 ? -32.844 -45.564 20.187 1.00 86.88 737 LEU A N 1
ATOM 5932 C CA . LEU A 1 737 ? -33.990 -46.394 19.797 1.00 86.88 737 LEU A CA 1
ATOM 5933 C C . LEU A 1 737 ? -33.699 -47.896 19.985 1.00 86.88 737 LEU A C 1
ATOM 5935 O O . LEU A 1 737 ? -34.585 -48.643 20.403 1.00 86.88 737 LEU A O 1
ATOM 5939 N N . LYS A 1 738 ? -32.454 -48.352 19.777 1.00 86.81 738 LYS A N 1
ATOM 5940 C CA . LYS A 1 738 ? -32.032 -49.715 20.158 1.00 86.81 738 LYS A CA 1
ATOM 5941 C C . LYS A 1 738 ? -32.080 -49.937 21.670 1.00 86.81 738 LYS A C 1
ATOM 5943 O O . LYS A 1 738 ? -32.514 -51.007 22.087 1.00 86.81 738 LYS A O 1
ATOM 5948 N N . ALA A 1 739 ? -31.643 -48.968 22.475 1.00 87.81 739 ALA A N 1
ATOM 5949 C CA . ALA A 1 739 ? -31.679 -49.065 23.931 1.00 87.81 739 ALA A CA 1
ATOM 5950 C C . ALA A 1 739 ? -33.127 -49.167 24.440 1.00 87.81 739 ALA A C 1
ATOM 5952 O O . ALA A 1 739 ? -33.438 -50.090 25.192 1.00 87.81 739 ALA A O 1
ATOM 5953 N N . LYS A 1 740 ? -34.038 -48.323 23.934 1.00 87.81 740 LYS A N 1
ATOM 5954 C CA . LYS A 1 740 ? -35.477 -48.396 24.246 1.00 87.81 740 LYS A CA 1
ATOM 5955 C C . LYS A 1 740 ? -36.112 -49.718 23.801 1.00 87.81 740 LYS A C 1
ATOM 5957 O O . LYS A 1 740 ? -36.901 -50.295 24.544 1.00 87.81 740 LYS A O 1
ATOM 5962 N N . LEU A 1 741 ? -35.741 -50.252 22.632 1.00 86.00 741 LEU A N 1
ATOM 5963 C CA . LEU A 1 741 ? -36.193 -51.582 22.196 1.00 86.00 741 LEU A CA 1
ATOM 5964 C C . LEU A 1 741 ? -35.648 -52.716 23.081 1.00 86.00 741 LEU A C 1
ATOM 5966 O O . LEU A 1 741 ? -36.370 -53.682 23.325 1.00 86.00 741 LEU A O 1
ATOM 5970 N N . ALA A 1 742 ? -34.413 -52.616 23.579 1.00 84.12 742 ALA A N 1
ATOM 5971 C CA . ALA A 1 742 ? -33.844 -53.592 24.509 1.00 84.12 742 ALA A CA 1
ATOM 5972 C C . ALA A 1 742 ? -34.515 -53.523 25.894 1.00 84.12 742 ALA A C 1
ATOM 5974 O O . ALA A 1 742 ? -34.852 -54.562 26.461 1.00 84.12 742 ALA A O 1
ATOM 5975 N N . GLU A 1 743 ? -34.791 -52.322 26.412 1.00 88.94 743 GLU A N 1
ATOM 5976 C CA . GLU A 1 743 ? -35.568 -52.138 27.644 1.00 88.94 743 GLU A CA 1
ATOM 5977 C C . GLU A 1 743 ? -36.986 -52.709 27.499 1.00 88.94 743 GLU A C 1
ATOM 5979 O O . GLU A 1 743 ? -37.436 -53.477 28.350 1.00 88.94 743 GLU A O 1
ATOM 5984 N N . LEU A 1 744 ? -37.660 -52.427 26.381 1.00 88.56 744 LEU A N 1
ATOM 5985 C CA . LEU A 1 744 ? -38.977 -52.978 26.067 1.00 88.56 744 LEU A CA 1
ATOM 5986 C C . LEU A 1 744 ? -38.956 -54.515 25.959 1.00 88.56 744 LEU A C 1
ATOM 5988 O O . LEU A 1 744 ? -39.864 -55.168 26.472 1.00 88.56 744 LEU A O 1
ATOM 5992 N N . GLN A 1 745 ? -37.913 -55.119 25.376 1.00 83.62 745 GLN A N 1
ATOM 5993 C CA . GLN A 1 745 ? -37.735 -56.578 25.391 1.00 83.62 745 GLN A CA 1
ATOM 5994 C C . GLN A 1 745 ? -37.576 -57.122 26.819 1.00 83.62 745 GLN A C 1
ATOM 5996 O O . GLN A 1 745 ? -38.235 -58.102 27.169 1.00 83.62 745 GLN A O 1
ATOM 6001 N N . CYS A 1 746 ? -36.768 -56.474 27.664 1.00 87.00 746 CYS A N 1
ATOM 6002 C CA . CYS A 1 746 ? -36.608 -56.851 29.070 1.00 87.00 746 CYS A CA 1
ATOM 6003 C C . CYS A 1 746 ? -37.924 -56.737 29.859 1.00 87.00 746 CYS A C 1
ATOM 6005 O O . CYS A 1 746 ? -38.250 -57.641 30.628 1.00 87.00 746 CYS A O 1
ATOM 6007 N N . LEU A 1 747 ? -38.713 -55.679 29.644 1.00 86.88 747 LEU A N 1
ATOM 6008 C CA . LEU A 1 747 ? -40.027 -55.515 30.274 1.00 86.88 747 LEU A CA 1
ATOM 6009 C C . LEU A 1 747 ? -41.048 -56.550 29.776 1.00 86.88 747 LEU A C 1
ATOM 6011 O O . LEU A 1 747 ? -41.833 -57.048 30.577 1.00 86.88 747 LEU A O 1
ATOM 6015 N N . ILE A 1 748 ? -41.023 -56.927 28.493 1.00 84.50 748 ILE A N 1
ATOM 6016 C CA . ILE A 1 748 ? -41.887 -57.989 27.952 1.00 84.50 748 ILE A CA 1
ATOM 6017 C C . ILE A 1 748 ? -41.518 -59.357 28.540 1.00 84.50 748 ILE A C 1
ATOM 6019 O O . ILE A 1 748 ? -42.413 -60.094 28.951 1.00 84.50 748 ILE A O 1
ATOM 6023 N N . VAL A 1 749 ? -40.225 -59.696 28.626 1.00 83.94 749 VAL A N 1
ATOM 6024 C CA . VAL A 1 749 ? -39.770 -60.932 29.292 1.00 83.94 749 VAL A CA 1
ATOM 6025 C C . VAL A 1 749 ? -40.212 -60.935 30.754 1.00 83.94 749 VAL A C 1
ATOM 6027 O O . VAL A 1 749 ? -40.806 -61.911 31.202 1.00 83.94 749 VAL A O 1
ATOM 6030 N N . ARG A 1 750 ? -40.024 -59.816 31.461 1.00 82.94 750 ARG A N 1
ATOM 6031 C CA . ARG A 1 750 ? -40.467 -59.648 32.846 1.00 82.94 750 ARG A CA 1
ATOM 6032 C C . ARG A 1 750 ? -41.977 -59.839 33.010 1.00 82.94 750 ARG A C 1
ATOM 6034 O O . ARG A 1 750 ? -42.382 -60.573 33.899 1.00 82.94 750 ARG A O 1
ATOM 6041 N N . LEU A 1 751 ? -42.804 -59.245 32.148 1.00 81.94 751 LEU A N 1
ATOM 6042 C CA . LEU A 1 751 ? -44.265 -59.392 32.204 1.00 81.94 751 LEU A CA 1
ATOM 6043 C C . LEU A 1 751 ? -44.699 -60.845 31.939 1.00 81.94 751 LEU A C 1
ATOM 6045 O O . LEU A 1 751 ? -45.642 -61.335 32.555 1.00 81.94 751 LEU A O 1
ATOM 6049 N N . LEU A 1 752 ? -43.996 -61.563 31.057 1.00 79.88 752 LEU A N 1
ATOM 6050 C CA . LEU A 1 752 ? -44.222 -62.995 30.834 1.00 79.88 752 LEU A CA 1
ATOM 6051 C C . LEU A 1 752 ? -43.805 -63.850 32.045 1.00 79.88 752 LEU A C 1
ATOM 6053 O O . LEU A 1 752 ? -44.495 -64.820 32.355 1.00 79.88 752 LEU A O 1
ATOM 6057 N N . GLU A 1 753 ? -42.723 -63.494 32.739 1.00 77.62 753 GLU A N 1
ATOM 6058 C CA . GLU A 1 753 ? -42.269 -64.166 33.966 1.00 77.62 753 GLU A CA 1
ATOM 6059 C C . GLU A 1 753 ? -43.175 -63.863 35.171 1.00 77.62 753 GLU A C 1
ATOM 6061 O O . GLU A 1 753 ? -43.474 -64.769 35.950 1.00 77.62 753 GLU A O 1
ATOM 6066 N N . GLU A 1 754 ? -43.656 -62.625 35.316 1.00 77.88 754 GLU A N 1
ATOM 6067 C CA . GLU A 1 754 ? -44.652 -62.220 36.320 1.00 77.88 754 GLU A CA 1
ATOM 6068 C C . GLU A 1 754 ? -45.971 -62.996 36.078 1.00 77.88 754 GLU A C 1
ATOM 6070 O O . GLU A 1 754 ? -46.426 -63.722 36.969 1.00 77.88 754 GLU A O 1
ATOM 6075 N N . ARG A 1 755 ? -46.467 -63.049 34.830 1.00 72.56 755 ARG A N 1
ATOM 6076 C CA . ARG A 1 755 ? -47.656 -63.848 34.460 1.00 72.56 755 ARG A CA 1
ATOM 6077 C C . ARG A 1 755 ? -47.475 -65.350 34.675 1.00 72.56 755 ARG A C 1
ATOM 6079 O O . ARG A 1 755 ? -48.427 -66.048 35.040 1.00 72.56 755 ARG A O 1
ATOM 6086 N N . GLN A 1 756 ? -46.276 -65.886 34.444 1.00 68.19 756 GLN A N 1
ATOM 6087 C CA . GLN A 1 756 ? -45.991 -67.304 34.679 1.00 68.19 756 GLN A CA 1
ATOM 6088 C C . GLN A 1 756 ? -46.035 -67.657 36.176 1.00 68.19 756 GLN A C 1
ATOM 6090 O O . GLN A 1 756 ? -46.444 -68.765 36.526 1.00 68.19 756 GLN A O 1
ATOM 6095 N N . GLN A 1 757 ? -45.686 -66.716 37.059 1.00 64.31 757 GLN A N 1
ATOM 6096 C CA . GLN A 1 757 ? -45.810 -66.889 38.510 1.00 64.31 757 GLN A CA 1
ATOM 6097 C C . GLN A 1 757 ? -47.275 -66.847 38.973 1.00 64.31 757 GLN A C 1
ATOM 6099 O O . GLN A 1 757 ? -47.652 -67.651 39.824 1.00 64.31 757 GLN A O 1
ATOM 6104 N N . GLN A 1 758 ? -48.118 -65.992 38.380 1.00 57.56 758 GLN A N 1
ATOM 6105 C CA . GLN A 1 758 ? -49.547 -65.920 38.726 1.00 57.56 758 GLN A CA 1
ATOM 6106 C C . GLN A 1 758 ? -50.379 -67.110 38.208 1.00 57.56 758 GLN A C 1
ATOM 6108 O O . GLN A 1 758 ? -51.342 -67.519 38.855 1.00 57.56 758 GLN A O 1
ATOM 6113 N N . SER A 1 759 ? -50.039 -67.665 37.040 1.00 51.66 759 SER A N 1
ATOM 6114 C CA . SER A 1 759 ? -50.885 -68.655 36.343 1.00 51.66 759 SER A CA 1
ATOM 6115 C C . SER A 1 759 ? -50.646 -70.120 36.732 1.00 51.66 759 SER A C 1
ATOM 6117 O O . SER A 1 759 ? -51.541 -70.943 36.550 1.00 51.66 759 SER A O 1
ATOM 6119 N N . GLY A 1 760 ? -49.474 -70.471 37.274 1.00 49.75 760 GLY A N 1
ATOM 6120 C CA . GLY A 1 760 ? -49.198 -71.798 37.849 1.00 49.75 760 GLY A CA 1
ATOM 6121 C C . GLY A 1 760 ? -49.191 -72.994 36.877 1.00 49.75 760 GLY A C 1
ATOM 6122 O O . GLY A 1 760 ? -49.031 -74.130 37.324 1.00 49.75 760 GLY A O 1
ATOM 6123 N N . GLU A 1 761 ? -49.345 -72.774 35.566 1.00 43.28 761 GLU A N 1
ATOM 6124 C CA . GLU A 1 761 ? -49.484 -73.834 34.559 1.00 43.28 761 GLU A CA 1
ATOM 6125 C C . GLU A 1 761 ? -48.192 -74.018 33.721 1.00 43.28 761 GLU A C 1
ATOM 6127 O O . GLU A 1 761 ? -47.719 -73.074 33.079 1.00 43.28 761 GLU A O 1
ATOM 6132 N N . PRO A 1 762 ? -47.580 -75.221 33.696 1.00 48.12 762 PRO A N 1
ATOM 6133 C CA . PRO A 1 762 ? -46.312 -75.454 33.004 1.00 48.12 762 PRO A CA 1
ATOM 6134 C C . PRO A 1 762 ? -46.515 -75.734 31.506 1.00 48.12 762 PRO A C 1
ATOM 6136 O O . PRO A 1 762 ? -46.604 -76.888 31.080 1.00 48.12 762 PRO A O 1
ATOM 6139 N N . LEU A 1 763 ? -46.548 -74.676 30.691 1.00 41.06 763 LEU A N 1
ATOM 6140 C CA . LEU A 1 763 ? -46.625 -74.778 29.228 1.00 41.06 763 LEU A CA 1
ATOM 6141 C C . LEU A 1 763 ? -45.263 -74.683 28.511 1.00 41.06 763 LEU A C 1
ATOM 6143 O O . LEU A 1 763 ? -44.238 -74.302 29.074 1.00 41.06 763 LEU A O 1
ATOM 6147 N N . LEU A 1 764 ? -45.265 -75.149 27.259 1.00 43.56 764 LEU A N 1
ATOM 6148 C CA . LEU A 1 764 ? -44.088 -75.578 26.493 1.00 43.56 764 LEU A CA 1
ATOM 6149 C C . LEU A 1 764 ? -43.100 -74.444 26.142 1.00 43.56 764 LEU A C 1
ATOM 6151 O O . LEU A 1 764 ? -43.509 -73.295 25.980 1.00 43.56 764 LEU A O 1
ATOM 6155 N N . PRO A 1 765 ? -41.802 -74.756 25.937 1.00 43.06 765 PRO A N 1
ATOM 6156 C CA . PRO A 1 765 ? -40.812 -73.765 25.522 1.00 43.06 765 PRO A CA 1
ATOM 6157 C C . PRO A 1 765 ? -41.101 -73.254 24.103 1.00 43.06 765 PRO A C 1
ATOM 6159 O O . PRO A 1 765 ? -40.895 -73.972 23.122 1.00 43.06 765 PRO A O 1
ATOM 6162 N N . LEU A 1 766 ? -41.534 -71.995 23.979 1.00 37.44 766 LEU A N 1
ATOM 6163 C CA . LEU A 1 766 ? -41.632 -71.338 22.675 1.00 37.44 766 LEU A CA 1
ATOM 6164 C C . LEU A 1 766 ? -40.229 -71.165 22.048 1.00 37.44 766 LEU A C 1
ATOM 6166 O O . LEU A 1 766 ? -39.270 -70.830 22.754 1.00 37.44 766 LEU A O 1
ATOM 6170 N N . PRO A 1 767 ? -40.088 -71.359 20.722 1.00 40.19 767 PRO A N 1
ATOM 6171 C CA . PRO A 1 767 ? -38.827 -71.135 20.025 1.00 40.19 767 PRO A CA 1
ATOM 6172 C C . PRO A 1 767 ? -38.499 -69.636 20.008 1.00 40.19 767 PRO A C 1
ATOM 6174 O O . PRO A 1 767 ? -39.261 -68.832 19.481 1.00 40.19 767 PRO A O 1
ATOM 6177 N N . GLY A 1 768 ? -37.360 -69.263 20.598 1.00 40.91 768 GLY A N 1
ATOM 6178 C CA . GLY A 1 768 ? -36.952 -67.858 20.735 1.00 40.91 768 GLY A CA 1
ATOM 6179 C C . GLY A 1 768 ? -35.855 -67.592 21.771 1.00 40.91 768 GLY A C 1
ATOM 6180 O O . GLY A 1 768 ? -35.196 -66.565 21.699 1.00 40.91 768 GLY A O 1
ATOM 6181 N N . LYS A 1 769 ? -35.569 -68.527 22.692 1.00 41.06 769 LYS A N 1
ATOM 6182 C CA . LYS A 1 769 ? -34.478 -68.409 23.693 1.00 41.06 769 LYS A CA 1
ATOM 6183 C C . LYS A 1 769 ? -33.041 -68.514 23.125 1.00 41.06 769 LYS A C 1
ATOM 6185 O O . LYS A 1 769 ? -32.107 -68.823 23.859 1.00 41.06 769 LYS A O 1
ATOM 6190 N N . ALA A 1 770 ? -32.849 -68.240 21.835 1.00 37.25 770 ALA A N 1
ATOM 6191 C CA . ALA A 1 770 ? -31.547 -68.138 21.181 1.00 37.25 770 ALA A CA 1
ATOM 6192 C C . ALA A 1 770 ? -31.457 -66.776 20.478 1.00 37.25 770 ALA A C 1
ATOM 6194 O O . ALA A 1 770 ? -32.334 -66.463 19.680 1.00 37.25 770 ALA A O 1
ATOM 6195 N N . LEU A 1 771 ? -30.377 -66.028 20.755 1.00 38.97 771 LEU A N 1
ATOM 6196 C CA . LEU A 1 771 ? -30.195 -64.591 20.466 1.00 38.97 771 LEU A CA 1
ATOM 6197 C C . LEU A 1 771 ? -31.093 -63.681 21.347 1.00 38.97 771 LEU A C 1
ATOM 6199 O O . LEU A 1 771 ? -32.301 -63.665 21.172 1.00 38.97 771 LEU A O 1
ATOM 6203 N N . THR A 1 772 ? -30.601 -62.891 22.312 1.00 40.38 772 THR A N 1
ATOM 6204 C CA . THR A 1 772 ? -29.236 -62.726 22.862 1.00 40.38 772 THR A CA 1
ATOM 6205 C C . THR A 1 772 ? -29.287 -62.298 24.346 1.00 40.38 772 THR A C 1
ATOM 6207 O O . THR A 1 772 ? -29.145 -61.119 24.655 1.00 40.38 772 THR A O 1
ATOM 6210 N N . VAL A 1 773 ? -29.435 -63.232 25.294 1.00 36.44 773 VAL A N 1
ATOM 6211 C CA . VAL A 1 773 ? -29.250 -62.919 26.737 1.00 36.44 773 VAL A CA 1
ATOM 6212 C C . VAL A 1 773 ? -27.757 -62.891 27.117 1.00 36.44 773 VAL A C 1
ATOM 6214 O O . VAL A 1 773 ? -27.336 -62.157 28.005 1.00 36.44 773 VAL A O 1
ATOM 6217 N N . SER A 1 774 ? -26.918 -63.627 26.384 1.00 37.25 774 SER A N 1
ATOM 6218 C CA . SER A 1 774 ? -25.475 -63.785 26.613 1.00 37.25 774 SER A CA 1
ATOM 6219 C C . SER A 1 774 ? -24.606 -62.630 26.077 1.00 37.25 774 SER A C 1
ATOM 6221 O O . SER A 1 774 ? -23.527 -62.885 25.550 1.00 37.25 774 SER A O 1
ATOM 6223 N N . SER A 1 775 ? -25.092 -61.384 26.118 1.00 41.00 775 SER A N 1
ATOM 6224 C CA . SER A 1 775 ? -24.357 -60.211 25.598 1.00 41.00 775 SER A CA 1
ATOM 6225 C C . SER A 1 775 ? -24.637 -58.887 26.329 1.00 41.00 775 SER A C 1
ATOM 6227 O O . SER A 1 775 ? -24.140 -57.850 25.897 1.00 41.00 775 SER A O 1
ATOM 6229 N N . PHE A 1 776 ? -25.426 -58.894 27.411 1.00 38.44 776 PHE A N 1
ATOM 6230 C CA . PHE A 1 776 ? -25.847 -57.673 28.123 1.00 38.44 776 PHE A CA 1
ATOM 6231 C C . PHE A 1 776 ? -25.280 -57.536 29.550 1.00 38.44 776 PHE A C 1
ATOM 6233 O O . PHE A 1 776 ? -25.625 -56.597 30.260 1.00 38.44 776 PHE A O 1
ATOM 6240 N N . THR A 1 777 ? -24.378 -58.427 29.975 1.00 38.00 777 THR A N 1
ATOM 6241 C CA . THR A 1 777 ? -23.706 -58.349 31.288 1.00 38.00 777 THR A CA 1
ATOM 6242 C C . THR A 1 777 ? -22.550 -57.351 31.336 1.00 38.00 777 THR A C 1
ATOM 6244 O O . THR A 1 777 ? -22.248 -56.819 32.402 1.00 38.00 777 THR A O 1
ATOM 6247 N N . ASP A 1 778 ? -21.919 -57.070 30.195 1.00 36.66 778 ASP A N 1
ATOM 6248 C CA . ASP A 1 778 ? -20.616 -56.389 30.157 1.00 36.66 778 ASP A CA 1
ATOM 6249 C C . ASP A 1 778 ? -20.740 -54.857 30.010 1.00 36.66 778 ASP A C 1
ATOM 6251 O O . ASP A 1 778 ? -19.755 -54.133 30.119 1.00 36.66 778 ASP A O 1
ATOM 6255 N N . ALA A 1 779 ? -21.959 -54.344 29.804 1.00 36.81 779 ALA A N 1
ATOM 6256 C CA . ALA A 1 779 ? -22.229 -52.929 29.522 1.00 36.81 779 ALA A CA 1
ATOM 6257 C C . ALA A 1 779 ? -22.488 -52.051 30.769 1.00 36.81 779 ALA A C 1
ATOM 6259 O O . ALA A 1 779 ? -22.700 -50.850 30.628 1.00 36.81 779 ALA A O 1
ATOM 6260 N N . LEU A 1 780 ? -22.482 -52.621 31.983 1.00 37.00 780 LEU A N 1
ATOM 6261 C CA . LEU A 1 780 ? -22.806 -51.906 33.234 1.00 37.00 780 LEU A CA 1
ATOM 6262 C C . LEU A 1 780 ? -21.604 -51.648 34.162 1.00 37.00 780 LEU A C 1
ATOM 6264 O O . LEU A 1 780 ? -21.779 -51.165 35.279 1.00 37.00 780 LEU A O 1
ATOM 6268 N N . GLN A 1 781 ? -20.373 -51.906 33.708 1.00 39.75 781 GLN A N 1
ATOM 6269 C CA . GLN A 1 781 ? -19.153 -51.513 34.424 1.00 39.75 781 GLN A CA 1
ATOM 6270 C C . GLN A 1 781 ? -18.495 -50.283 33.783 1.00 39.75 781 GLN A C 1
ATOM 6272 O O . GLN A 1 781 ? -17.500 -50.429 33.082 1.00 39.75 781 GLN A O 1
ATOM 6277 N N . ASN A 1 782 ? -19.051 -49.086 34.025 1.00 36.75 782 ASN A N 1
ATOM 6278 C CA . ASN A 1 782 ? -18.315 -47.809 34.157 1.00 36.75 782 ASN A CA 1
ATOM 6279 C C . ASN A 1 782 ? -19.277 -46.625 34.413 1.00 36.75 782 ASN A C 1
ATOM 6281 O O . ASN A 1 782 ? -19.750 -45.974 33.485 1.00 36.75 782 ASN A O 1
ATOM 6285 N N . GLY A 1 783 ? -19.534 -46.317 35.687 1.00 29.98 783 GLY A N 1
ATOM 6286 C CA . GLY A 1 783 ? -20.281 -45.134 36.136 1.00 29.98 783 GLY A CA 1
ATOM 6287 C C . GLY A 1 783 ? -20.069 -44.912 37.645 1.00 29.98 783 GLY A C 1
ATOM 6288 O O . GLY A 1 783 ? -20.101 -45.895 38.385 1.00 29.98 783 GLY A O 1
ATOM 6289 N N . PRO A 1 784 ? -19.767 -43.688 38.126 1.00 43.09 784 PRO A N 1
ATOM 6290 C CA . PRO A 1 784 ? -19.287 -43.479 39.497 1.00 43.09 784 PRO A CA 1
ATOM 6291 C C . PRO A 1 784 ? -20.393 -43.391 40.569 1.00 43.09 784 PRO A C 1
ATOM 6293 O O . PRO A 1 784 ? -21.517 -42.975 40.308 1.00 43.09 784 PRO A O 1
ATOM 6296 N N . ASN A 1 785 ? -20.020 -43.742 41.807 1.00 39.88 785 ASN A N 1
ATOM 6297 C CA . ASN A 1 785 ? -20.869 -43.779 43.009 1.00 39.88 785 ASN A CA 1
ATOM 6298 C C . ASN A 1 785 ? -21.617 -42.473 43.340 1.00 39.88 785 ASN A C 1
ATOM 6300 O O . ASN A 1 785 ? -20.994 -41.416 43.438 1.00 39.88 785 ASN A O 1
ATOM 6304 N N . ALA A 1 786 ? -22.883 -42.606 43.758 1.00 31.31 786 ALA A N 1
ATOM 6305 C CA . ALA A 1 786 ? -23.530 -41.735 44.748 1.00 31.31 786 ALA A CA 1
ATOM 6306 C C . ALA A 1 786 ? -24.751 -42.425 45.402 1.00 31.31 786 ALA A C 1
ATOM 6308 O O . ALA A 1 786 ? -25.486 -43.130 44.719 1.00 31.31 786 ALA A O 1
ATOM 6309 N N . GLY A 1 787 ? -25.011 -42.148 46.690 1.00 30.62 787 GLY A N 1
ATOM 6310 C CA . GLY A 1 787 ? -26.323 -42.356 47.333 1.00 30.62 787 GLY A CA 1
ATOM 6311 C C . GLY A 1 787 ? -26.522 -43.648 48.145 1.00 30.62 787 GLY A C 1
ATOM 6312 O O . GLY A 1 787 ? -26.905 -44.677 47.604 1.00 30.62 787 GLY A O 1
ATOM 6313 N N . ASP A 1 788 ? -26.360 -43.555 49.468 1.00 35.09 788 ASP A N 1
ATOM 6314 C CA . ASP A 1 788 ? -26.861 -44.540 50.443 1.00 35.09 788 ASP A CA 1
ATOM 6315 C C . ASP A 1 788 ? -28.356 -44.301 50.751 1.00 35.09 788 ASP A C 1
ATOM 6317 O O . ASP A 1 788 ? -28.774 -43.155 50.932 1.00 35.09 788 ASP A O 1
ATOM 6321 N N . ALA A 1 789 ? -29.146 -45.377 50.839 1.00 31.58 789 ALA A N 1
ATOM 6322 C CA . ALA A 1 789 ? -30.492 -45.390 51.418 1.00 31.58 789 ALA A CA 1
ATOM 6323 C C . ALA A 1 789 ? -30.899 -46.829 51.811 1.00 31.58 789 ALA A C 1
ATOM 6325 O O . ALA A 1 789 ? -31.191 -47.669 50.960 1.00 31.58 789 ALA A O 1
ATOM 6326 N N . GLY A 1 790 ? -30.919 -47.124 53.115 1.00 31.69 790 GLY A N 1
ATOM 6327 C CA . GLY A 1 790 ? -31.081 -48.487 53.633 1.00 31.69 790 GLY A CA 1
ATOM 6328 C C . GLY A 1 790 ? -32.427 -49.172 53.340 1.00 31.69 790 GLY A C 1
ATOM 6329 O O . GLY A 1 790 ? -33.501 -48.598 53.522 1.00 31.69 790 GLY A O 1
ATOM 6330 N N . SER A 1 791 ? -32.362 -50.460 52.985 1.00 30.50 791 SER A N 1
ATOM 6331 C CA . SER A 1 791 ? -33.534 -51.331 52.834 1.00 30.50 791 SER A CA 1
ATOM 6332 C C . SER A 1 791 ? -34.185 -51.664 54.184 1.00 30.50 791 SER A C 1
ATOM 6334 O O . SER A 1 791 ? -33.522 -52.138 55.110 1.00 30.50 791 SER A O 1
ATOM 6336 N N . LYS A 1 792 ? -35.507 -51.476 54.279 1.00 33.84 792 LYS A N 1
ATOM 6337 C CA . LYS A 1 792 ? -36.356 -52.063 55.325 1.00 33.84 792 LYS A CA 1
ATOM 6338 C C . LYS A 1 792 ? -37.285 -53.098 54.702 1.00 33.84 792 LYS A C 1
ATOM 6340 O O . LYS A 1 792 ? -37.969 -52.810 53.725 1.00 33.84 792 LYS A O 1
ATOM 6345 N N . PHE A 1 793 ? -37.360 -54.269 55.328 1.00 38.62 793 PHE A N 1
ATOM 6346 C CA . PHE A 1 793 ? -38.379 -55.273 55.030 1.00 38.62 793 PHE A CA 1
ATOM 6347 C C . PHE A 1 793 ? -39.791 -54.701 55.200 1.00 38.62 793 PHE A C 1
ATOM 6349 O O . PHE A 1 793 ? -40.103 -54.144 56.252 1.00 38.62 793 PHE A O 1
ATOM 6356 N N . PHE A 1 794 ? -40.664 -54.991 54.239 1.00 28.92 794 PHE A N 1
ATOM 6357 C CA . PHE A 1 794 ? -42.051 -55.364 54.512 1.00 28.92 794 PHE A CA 1
ATOM 6358 C C . PHE A 1 794 ? -42.448 -56.521 53.589 1.00 28.92 794 PHE A C 1
ATOM 6360 O O . PHE A 1 794 ? -41.855 -56.706 52.529 1.00 28.92 794 PHE A O 1
ATOM 6367 N N . ASN A 1 795 ? -43.390 -57.346 54.039 1.00 34.19 795 ASN A N 1
ATOM 6368 C CA . ASN A 1 795 ? -43.738 -58.625 53.423 1.00 34.19 795 ASN A CA 1
ATOM 6369 C C . ASN A 1 795 ? -45.266 -58.735 53.296 1.00 34.19 795 ASN A C 1
ATOM 6371 O O . ASN A 1 795 ? -45.958 -58.471 54.280 1.00 34.19 795 ASN A O 1
ATOM 6375 N N . GLY A 1 796 ? -45.771 -59.154 52.130 1.00 35.31 796 GLY A N 1
ATOM 6376 C CA . GLY A 1 796 ? -47.185 -59.492 51.918 1.00 35.31 796 GLY A CA 1
ATOM 6377 C C . GLY A 1 796 ? -47.857 -58.846 50.696 1.00 35.31 796 GLY A C 1
ATOM 6378 O O . GLY A 1 796 ? -48.004 -57.630 50.634 1.00 35.31 796 GLY A O 1
ATOM 6379 N N . SER A 1 797 ? -48.351 -59.705 49.791 1.00 39.50 797 SER A N 1
ATOM 6380 C CA . SER A 1 797 ? -49.409 -59.461 48.786 1.00 39.50 797 SER A CA 1
ATOM 6381 C C . SER A 1 797 ? -49.287 -58.209 47.895 1.00 39.50 797 SER A C 1
ATOM 6383 O O . SER A 1 797 ? -49.865 -57.165 48.210 1.00 39.50 797 SER A O 1
ATOM 6385 N N . SER A 1 798 ? -48.636 -58.333 46.729 1.00 40.44 798 SER A N 1
ATOM 6386 C CA . SER A 1 798 ? -48.609 -57.254 45.721 1.00 40.44 798 SER A CA 1
ATOM 6387 C C . SER A 1 798 ? -48.449 -57.662 44.242 1.00 40.44 798 SER A C 1
ATOM 6389 O O . SER A 1 798 ? -48.295 -56.763 43.419 1.00 40.44 798 SER A O 1
ATOM 6391 N N . ASP A 1 799 ? -48.504 -58.947 43.869 1.00 49.56 799 ASP A N 1
ATOM 6392 C CA . ASP A 1 799 ? -48.134 -59.396 42.508 1.00 49.56 799 ASP A CA 1
ATOM 6393 C C . ASP A 1 799 ? -48.998 -58.793 41.381 1.00 49.56 799 ASP A C 1
ATOM 6395 O O . ASP A 1 799 ? -48.449 -58.270 40.410 1.00 49.56 799 ASP A O 1
ATOM 6399 N N . GLU A 1 800 ? -50.329 -58.743 41.536 1.00 51.31 800 GLU A N 1
ATOM 6400 C CA . GLU A 1 800 ? -51.236 -58.122 40.545 1.00 51.31 800 GLU A CA 1
ATOM 6401 C C . GLU A 1 800 ? -50.896 -56.644 40.279 1.00 51.31 800 GLU A C 1
ATOM 6403 O O . GLU A 1 800 ? -50.941 -56.180 39.142 1.00 51.31 800 GLU A O 1
ATOM 6408 N N . LYS A 1 801 ? -50.487 -55.900 41.318 1.00 53.19 801 LYS A N 1
ATOM 6409 C CA . LYS A 1 801 ? -50.089 -54.487 41.184 1.00 53.19 801 LYS A CA 1
ATOM 6410 C C . LYS A 1 801 ? -48.742 -54.312 40.489 1.00 53.19 801 LYS A C 1
ATOM 6412 O O . LYS A 1 801 ? -48.422 -53.198 40.079 1.00 53.19 801 LYS A O 1
ATOM 6417 N N . GLN A 1 802 ? -47.939 -55.368 40.402 1.00 56.66 802 GLN A N 1
ATOM 6418 C CA . GLN A 1 802 ? -46.614 -55.306 39.805 1.00 56.66 802 GLN A CA 1
ATOM 6419 C C . GLN A 1 802 ? -46.686 -55.514 38.288 1.00 56.66 802 GLN A C 1
ATOM 6421 O O . GLN A 1 802 ? -46.093 -54.720 37.559 1.00 56.66 802 GLN A O 1
ATOM 6426 N N . GLU A 1 803 ? -47.514 -56.456 37.814 1.00 58.66 803 GLU A N 1
ATOM 6427 C CA . GLU A 1 803 ? -47.815 -56.605 36.380 1.00 58.66 803 GLU A CA 1
ATOM 6428 C C . GLU A 1 803 ? -48.405 -55.325 35.778 1.00 58.66 803 GLU A C 1
ATOM 6430 O O . GLU A 1 803 ? -47.962 -54.891 34.716 1.00 58.66 803 GLU A O 1
ATOM 6435 N N . ASP A 1 804 ? -49.352 -54.684 36.471 1.00 67.75 804 ASP A N 1
ATOM 6436 C CA . ASP A 1 804 ? -50.010 -53.458 36.000 1.00 67.75 804 ASP A CA 1
ATOM 6437 C C . ASP A 1 804 ? -48.997 -52.304 35.812 1.00 67.75 804 ASP A C 1
ATOM 6439 O O . ASP A 1 804 ? -49.044 -51.553 34.835 1.00 67.75 804 ASP A O 1
ATOM 6443 N N . VAL A 1 805 ? -48.001 -52.208 36.703 1.00 76.81 805 VAL A N 1
ATOM 6444 C CA . VAL A 1 805 ? -46.897 -51.235 36.604 1.00 76.81 805 VAL A CA 1
ATOM 6445 C C . VAL A 1 805 ? -45.907 -51.611 35.494 1.00 76.81 805 VAL A C 1
ATOM 6447 O O . VAL A 1 805 ? -45.421 -50.721 34.789 1.00 76.81 805 VAL A O 1
ATOM 6450 N N . THR A 1 806 ? -45.617 -52.900 35.290 1.00 79.75 806 THR A N 1
ATOM 6451 C CA . THR A 1 806 ? -44.799 -53.375 34.159 1.00 79.75 806 THR A CA 1
ATOM 6452 C C . THR A 1 806 ? -45.492 -53.064 32.822 1.00 79.75 806 THR A C 1
ATOM 6454 O O . THR A 1 806 ? -44.858 -52.537 31.905 1.00 79.75 806 THR A O 1
ATOM 6457 N N . ALA A 1 807 ? -46.806 -53.289 32.724 1.00 79.44 807 ALA A N 1
ATOM 6458 C CA . ALA A 1 807 ? -47.619 -52.996 31.543 1.00 79.44 807 ALA A CA 1
ATOM 6459 C C . ALA A 1 807 ? -47.684 -51.490 31.230 1.00 79.44 807 ALA A C 1
ATOM 6461 O O . ALA A 1 807 ? -47.466 -51.088 30.085 1.00 79.44 807 ALA A O 1
ATOM 6462 N N . GLN A 1 808 ? -47.905 -50.640 32.241 1.00 82.25 808 GLN A N 1
ATOM 6463 C CA . GLN A 1 808 ? -47.899 -49.180 32.077 1.00 82.25 808 GLN A CA 1
ATOM 6464 C C . GLN A 1 808 ? -46.547 -48.655 31.567 1.00 82.25 808 GLN A C 1
ATOM 6466 O O . GLN A 1 808 ? -46.520 -47.778 30.703 1.00 82.25 808 GLN A O 1
ATOM 6471 N N . LYS A 1 809 ? -45.422 -49.224 32.025 1.00 83.12 809 LYS A N 1
ATOM 6472 C CA . LYS A 1 809 ? -44.084 -48.869 31.516 1.00 83.12 809 LYS A CA 1
ATOM 6473 C C . LYS A 1 809 ? -43.875 -49.269 30.057 1.00 83.12 809 LYS A C 1
ATOM 6475 O O . LYS A 1 809 ? -43.319 -48.479 29.302 1.00 83.12 809 LYS A O 1
ATOM 6480 N N . ILE A 1 810 ? -44.354 -50.445 29.641 1.00 85.19 810 ILE A N 1
ATOM 6481 C CA . ILE A 1 810 ? -44.308 -50.871 28.231 1.00 85.19 810 ILE A CA 1
ATOM 6482 C C . ILE A 1 810 ? -45.108 -49.895 27.356 1.00 85.19 810 ILE A C 1
ATOM 6484 O O . ILE A 1 810 ? -44.607 -49.460 26.323 1.00 85.19 810 ILE A O 1
ATOM 6488 N N . MET A 1 811 ? -46.307 -49.487 27.784 1.00 83.12 811 MET A N 1
ATOM 6489 C CA . MET A 1 811 ? -47.114 -48.501 27.049 1.00 83.12 811 MET A CA 1
ATOM 6490 C C . MET A 1 811 ? -46.447 -47.116 26.978 1.00 83.12 811 MET A C 1
ATOM 6492 O O . MET A 1 811 ? -46.514 -46.464 25.936 1.00 83.12 811 MET A O 1
ATOM 6496 N N . HIS A 1 812 ? -45.756 -46.684 28.041 1.00 85.19 812 HIS A N 1
ATOM 6497 C CA . HIS A 1 812 ? -44.973 -45.440 28.042 1.00 85.19 812 HIS A CA 1
ATOM 6498 C C . HIS A 1 812 ? -43.805 -45.508 27.045 1.00 85.19 812 HIS A C 1
ATOM 6500 O O . HIS A 1 812 ? -43.658 -44.618 26.212 1.00 85.19 812 HIS A O 1
ATOM 6506 N N . LEU A 1 813 ? -43.024 -46.595 27.065 1.00 86.31 813 LEU A N 1
ATOM 6507 C CA . LEU A 1 813 ? -41.916 -46.823 26.129 1.00 86.31 813 LEU A CA 1
ATOM 6508 C C . LEU A 1 813 ? -42.380 -46.927 24.671 1.00 86.31 813 LEU A C 1
ATOM 6510 O O . LEU A 1 813 ? -41.713 -46.389 23.792 1.00 86.31 813 LEU A O 1
ATOM 6514 N N . LEU A 1 814 ? -43.527 -47.559 24.402 1.00 82.94 814 LEU A N 1
ATOM 6515 C CA . LEU A 1 814 ? -44.127 -47.574 23.063 1.00 82.94 814 LEU A CA 1
ATOM 6516 C C . LEU A 1 814 ? -44.495 -46.160 22.598 1.00 82.94 814 LEU A C 1
ATOM 6518 O O . LEU A 1 814 ? -44.111 -45.777 21.496 1.00 82.94 814 LEU A O 1
ATOM 6522 N N . THR A 1 815 ? -45.146 -45.370 23.458 1.00 83.50 815 THR A N 1
ATOM 6523 C CA . THR A 1 815 ? -45.501 -43.967 23.166 1.00 83.50 815 THR A CA 1
ATOM 6524 C C . THR A 1 815 ? -44.246 -43.123 22.906 1.00 83.50 815 THR A C 1
ATOM 6526 O O . THR A 1 815 ? -44.204 -42.333 21.967 1.00 83.50 815 THR A O 1
ATOM 6529 N N . GLU A 1 816 ? -43.181 -43.321 23.690 1.00 82.31 816 GLU A N 1
ATOM 6530 C CA . GLU A 1 816 ? -41.902 -42.634 23.489 1.00 82.31 816 GLU A CA 1
ATOM 6531 C C . GLU A 1 816 ? -41.212 -43.011 22.172 1.00 82.31 816 GLU A C 1
ATOM 6533 O O . GLU A 1 816 ? -40.647 -42.136 21.515 1.00 82.31 816 GLU A O 1
ATOM 6538 N N . ILE A 1 817 ? -41.237 -44.292 21.788 1.00 82.56 817 ILE A N 1
ATOM 6539 C CA . ILE A 1 817 ? -40.673 -44.766 20.516 1.00 82.56 817 ILE A CA 1
ATOM 6540 C C . ILE A 1 817 ? -41.487 -44.208 19.339 1.00 82.56 817 ILE A C 1
ATOM 6542 O O . ILE A 1 817 ? -40.893 -43.723 18.381 1.00 82.56 817 ILE A O 1
ATOM 6546 N N . GLU A 1 818 ? -42.819 -44.217 19.430 1.00 76.00 818 GLU A N 1
ATOM 6547 C CA . GLU A 1 818 ? -43.727 -43.644 18.426 1.00 76.00 818 GLU A CA 1
ATOM 6548 C C . GLU A 1 818 ? -43.518 -42.128 18.263 1.00 76.00 818 GLU A C 1
ATOM 6550 O O . GLU A 1 818 ? -43.488 -41.631 17.143 1.00 76.00 818 GLU A O 1
ATOM 6555 N N . SER A 1 819 ? -43.256 -41.404 19.358 1.00 71.69 819 SER A N 1
ATOM 6556 C CA . SER A 1 819 ? -42.941 -39.964 19.341 1.00 71.69 819 SER A CA 1
ATOM 6557 C C . SER A 1 819 ? -41.515 -39.602 18.883 1.00 71.69 819 SER A C 1
ATOM 6559 O O . SER A 1 819 ? -41.141 -38.428 18.898 1.00 71.69 819 SER A O 1
ATOM 6561 N N . SER A 1 820 ? -40.680 -40.584 18.526 1.00 70.62 820 SER A N 1
ATOM 6562 C CA . SER A 1 820 ? -39.281 -40.345 18.161 1.00 70.62 820 SER A CA 1
ATOM 6563 C C . SER A 1 820 ? -39.136 -39.820 16.728 1.00 70.62 820 SER A C 1
ATOM 6565 O O . SER A 1 820 ? -39.695 -40.376 15.783 1.00 70.62 820 SER A O 1
ATOM 6567 N N . SER A 1 821 ? -38.273 -38.817 16.536 1.00 57.44 821 SER A N 1
ATOM 6568 C CA . SER A 1 821 ? -37.918 -38.241 15.226 1.00 57.44 821 SER A CA 1
ATOM 6569 C C . SER A 1 821 ? -37.246 -39.215 14.244 1.00 57.44 821 SER A C 1
ATOM 6571 O O . SER A 1 821 ? -37.005 -38.849 13.097 1.00 57.44 821 SER A O 1
ATOM 6573 N N . ALA A 1 822 ? -36.937 -40.441 14.677 1.00 59.53 822 ALA A N 1
ATOM 6574 C CA . ALA A 1 822 ? -36.480 -41.535 13.821 1.00 59.53 822 ALA A CA 1
ATOM 6575 C C . ALA A 1 822 ? -37.629 -42.378 13.220 1.00 59.53 822 ALA A C 1
ATOM 6577 O O . ALA A 1 822 ? -37.379 -43.182 12.320 1.00 59.53 822 ALA A O 1
ATOM 6578 N N . VAL A 1 823 ? -38.862 -42.227 13.721 1.00 57.50 823 VAL A N 1
ATOM 6579 C CA . VAL A 1 823 ? -40.064 -42.946 13.257 1.00 57.50 823 VAL A CA 1
ATOM 6580 C C . VAL A 1 823 ? -40.922 -42.047 12.367 1.00 57.50 823 VAL A C 1
ATOM 6582 O O . VAL A 1 823 ? -41.336 -42.475 11.288 1.00 57.50 823 VAL A O 1
ATOM 6585 N N . ASP A 1 824 ? -41.125 -40.790 12.768 1.00 50.78 824 ASP A N 1
ATOM 6586 C CA . ASP A 1 824 ? -41.788 -39.789 11.932 1.00 50.78 824 ASP A CA 1
ATOM 6587 C C . ASP A 1 824 ? -40.862 -39.347 10.786 1.00 50.78 824 ASP A C 1
ATOM 6589 O O . ASP A 1 824 ? -39.837 -38.691 10.989 1.00 50.78 824 ASP A O 1
ATOM 6593 N N . GLY A 1 825 ? -41.227 -39.720 9.556 1.00 55.03 825 GLY A N 1
ATOM 6594 C CA . GLY A 1 825 ? -40.453 -39.480 8.335 1.00 55.03 825 GLY A CA 1
ATOM 6595 C C . GLY A 1 825 ? -40.416 -38.011 7.903 1.00 55.03 825 GLY A C 1
ATOM 6596 O O . GLY A 1 825 ? -41.020 -37.646 6.894 1.00 55.03 825 GLY A O 1
ATOM 6597 N N . SER A 1 826 ? -39.689 -37.180 8.653 1.00 41.06 826 SER A N 1
ATOM 6598 C CA . SER A 1 826 ? -39.406 -35.778 8.327 1.00 41.06 826 SER A CA 1
ATOM 6599 C C . SER A 1 826 ? -38.817 -35.645 6.909 1.00 41.06 826 SER A C 1
ATOM 6601 O O . SER A 1 826 ? -37.979 -36.467 6.520 1.00 41.06 826 SER A O 1
ATOM 6603 N N . PRO A 1 827 ? -39.248 -34.656 6.098 1.00 45.94 827 PRO A N 1
ATOM 6604 C CA . PRO A 1 827 ? -38.903 -34.603 4.683 1.00 45.94 827 PRO A CA 1
ATOM 6605 C C . PRO A 1 827 ? -37.394 -34.473 4.453 1.00 45.94 827 PRO A C 1
ATOM 6607 O O . PRO A 1 827 ? -36.725 -33.612 5.027 1.00 45.94 827 PRO A O 1
ATOM 6610 N N . VAL A 1 828 ? -36.879 -35.298 3.536 1.00 46.81 828 VAL A N 1
ATOM 6611 C CA . VAL A 1 828 ? -35.524 -35.155 2.988 1.00 46.81 828 VAL A CA 1
ATOM 6612 C C . VAL A 1 828 ? -35.377 -33.727 2.448 1.00 46.81 828 VAL A C 1
ATOM 6614 O O . VAL A 1 828 ? -36.189 -33.331 1.612 1.00 46.81 828 VAL A O 1
ATOM 6617 N N . PRO A 1 829 ? -34.375 -32.940 2.883 1.00 46.03 829 PRO A N 1
ATOM 6618 C CA . PRO A 1 829 ? -34.226 -31.570 2.409 1.00 46.03 829 PRO A CA 1
ATOM 6619 C C . PRO A 1 829 ? -33.954 -31.538 0.897 1.00 46.03 829 PRO A C 1
ATOM 6621 O O . PRO A 1 829 ? -33.134 -32.308 0.391 1.00 46.03 829 PRO A O 1
ATOM 6624 N N . ASP A 1 830 ? -34.580 -30.589 0.188 1.00 46.56 830 ASP A N 1
ATOM 6625 C CA . ASP A 1 830 ? -34.562 -30.428 -1.285 1.00 46.56 830 ASP A CA 1
ATOM 6626 C C . ASP A 1 830 ? -33.166 -30.224 -1.925 1.00 46.56 830 ASP A C 1
ATOM 6628 O O . ASP A 1 830 ? -33.023 -30.061 -3.138 1.00 46.56 830 ASP A O 1
ATOM 6632 N N . THR A 1 831 ? -32.095 -30.252 -1.131 1.00 42.12 831 THR A N 1
ATOM 6633 C CA . THR A 1 831 ? -30.701 -30.181 -1.585 1.00 42.12 831 THR A CA 1
ATOM 6634 C C . THR A 1 831 ? -30.160 -31.500 -2.152 1.00 42.12 831 THR A C 1
ATOM 6636 O O . THR A 1 831 ? -29.024 -31.524 -2.638 1.00 42.12 831 THR A O 1
ATOM 6639 N N . PHE A 1 832 ? -30.941 -32.590 -2.163 1.00 39.72 832 PHE A N 1
ATOM 6640 C CA . PHE A 1 832 ? -30.557 -33.848 -2.819 1.00 39.72 832 PHE A CA 1
ATOM 6641 C C . PHE A 1 832 ? -30.745 -33.793 -4.349 1.00 39.72 832 PHE A C 1
ATOM 6643 O O . PHE A 1 832 ? -31.602 -34.457 -4.930 1.00 39.72 832 PHE A O 1
ATOM 6650 N N . HIS A 1 833 ? -29.917 -33.002 -5.036 1.00 46.00 833 HIS A N 1
ATOM 6651 C CA . HIS A 1 833 ? -29.845 -33.048 -6.498 1.00 46.00 833 HIS A CA 1
ATOM 6652 C C . HIS A 1 833 ? -29.302 -34.410 -6.975 1.00 46.00 833 HIS A C 1
ATOM 6654 O O . HIS A 1 833 ? -28.187 -34.784 -6.592 1.00 46.00 833 HIS A O 1
ATOM 6660 N N . PRO A 1 834 ? -30.027 -35.150 -7.837 1.00 44.50 834 PRO A N 1
ATOM 6661 C CA . PRO A 1 834 ? -29.553 -36.426 -8.348 1.00 44.50 834 PRO A CA 1
ATOM 6662 C C . PRO A 1 834 ? -28.355 -36.224 -9.283 1.00 44.50 834 PRO A C 1
ATOM 6664 O O . PRO A 1 834 ? -28.449 -35.618 -10.348 1.00 44.50 834 PRO A O 1
ATOM 6667 N N . CYS A 1 835 ? -27.223 -36.788 -8.874 1.00 42.09 835 CYS A N 1
ATOM 6668 C CA . CYS A 1 835 ? -26.018 -36.981 -9.673 1.00 42.09 835 CYS A CA 1
ATOM 6669 C C . CYS A 1 835 ? -26.351 -37.567 -11.065 1.00 42.09 835 CYS A C 1
ATOM 6671 O O . CYS A 1 835 ? -26.737 -38.737 -11.140 1.00 42.09 835 CYS A O 1
ATOM 6673 N N . PRO A 1 836 ? -26.154 -36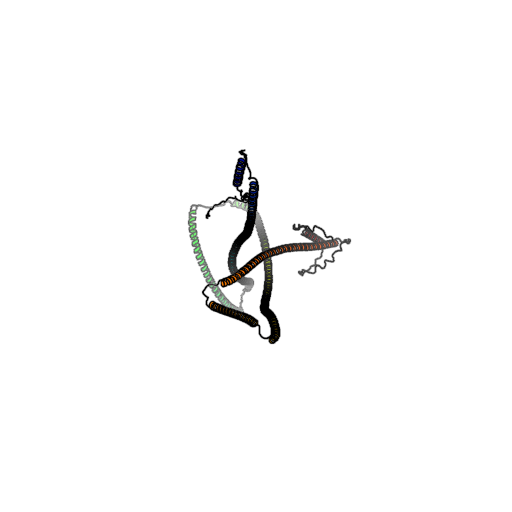.833 -12.181 1.00 50.59 836 PRO A N 1
ATOM 6674 C CA . PRO A 1 836 ? -26.531 -37.314 -13.517 1.00 50.59 836 PRO A CA 1
ATOM 6675 C C . PRO A 1 836 ? -25.671 -38.490 -14.015 1.00 50.59 836 PRO A C 1
ATOM 6677 O O . PRO A 1 836 ? -26.002 -39.113 -15.018 1.00 50.59 836 PRO A O 1
ATOM 6680 N N . VAL A 1 837 ? -24.578 -38.805 -13.310 1.00 52.94 837 VAL A N 1
ATOM 6681 C CA . VAL A 1 837 ? -23.669 -39.928 -13.596 1.00 52.94 837 VAL A CA 1
ATOM 6682 C C . VAL A 1 837 ? -24.010 -41.176 -12.763 1.00 52.94 837 VAL A C 1
ATOM 6684 O O . VAL A 1 837 ? -23.607 -42.279 -13.116 1.00 52.94 837 VAL A O 1
ATOM 6687 N N . CYS A 1 838 ? -24.751 -41.031 -11.657 1.00 47.50 838 CYS A N 1
ATOM 6688 C CA . CYS A 1 838 ? -24.961 -42.091 -10.670 1.00 47.50 838 CYS A CA 1
ATOM 6689 C C . CYS A 1 838 ? -26.445 -42.323 -10.336 1.00 47.50 838 CYS A C 1
ATOM 6691 O O . CYS A 1 838 ? -26.892 -42.285 -9.191 1.00 47.50 838 CYS A O 1
ATOM 6693 N N . SER A 1 839 ? -27.205 -42.633 -11.388 1.00 41.91 839 SER A N 1
ATOM 6694 C CA . SER A 1 839 ? -28.615 -43.025 -11.362 1.00 41.91 839 SER A CA 1
ATOM 6695 C C . SER A 1 839 ? -28.841 -44.446 -10.810 1.00 41.91 839 SER A C 1
ATOM 6697 O O . SER A 1 839 ? -29.015 -45.416 -11.545 1.00 41.91 839 SER A O 1
ATOM 6699 N N . GLY A 1 840 ? -28.897 -44.559 -9.481 1.00 45.59 840 GLY A N 1
ATOM 6700 C CA . GLY A 1 840 ? -29.736 -45.557 -8.797 1.00 45.59 840 GLY A CA 1
ATOM 6701 C C . GLY A 1 840 ? -29.376 -47.042 -8.950 1.00 45.59 840 GLY A C 1
ATOM 6702 O O . GLY A 1 840 ? -30.228 -47.889 -8.691 1.00 45.59 840 GLY A O 1
ATOM 6703 N N . ARG A 1 841 ? -28.145 -47.400 -9.338 1.00 36.84 841 ARG A N 1
ATOM 6704 C CA . ARG A 1 841 ? -27.696 -48.801 -9.275 1.00 36.84 841 ARG A CA 1
ATOM 6705 C C . ARG A 1 841 ? -27.272 -49.176 -7.858 1.00 36.84 841 ARG A C 1
ATOM 6707 O O . ARG A 1 841 ? -26.183 -48.821 -7.418 1.00 36.84 841 ARG A O 1
ATOM 6714 N N . LEU A 1 842 ? -28.119 -49.955 -7.187 1.00 41.25 842 LEU A N 1
ATOM 6715 C CA . LEU A 1 842 ? -27.717 -50.771 -6.044 1.00 41.25 842 LEU A CA 1
ATOM 6716 C C . LEU A 1 842 ? -26.569 -51.698 -6.469 1.00 41.25 842 LEU A C 1
ATOM 6718 O O . LEU A 1 842 ? -26.743 -52.538 -7.351 1.00 41.25 842 LEU A O 1
ATOM 6722 N N . LEU A 1 843 ? -25.411 -51.556 -5.825 1.00 36.84 843 LEU A N 1
ATOM 6723 C CA . LEU A 1 843 ? -24.367 -52.576 -5.845 1.00 36.84 843 LEU A CA 1
ATOM 6724 C C . LEU A 1 843 ? -24.797 -53.711 -4.912 1.00 36.84 843 LEU A C 1
ATOM 6726 O O . LEU A 1 843 ? -24.546 -53.681 -3.709 1.00 36.84 843 LEU A O 1
ATOM 6730 N N . THR A 1 844 ? -25.484 -54.703 -5.473 1.00 37.66 844 THR A N 1
ATOM 6731 C CA . THR A 1 844 ? -25.623 -56.013 -4.834 1.00 37.66 844 THR A CA 1
ATOM 6732 C C . THR A 1 844 ? -24.269 -56.717 -4.863 1.00 37.66 844 THR A C 1
ATOM 6734 O O . THR A 1 844 ? -23.848 -57.116 -5.947 1.00 37.66 844 THR A O 1
ATOM 6737 N N . ILE A 1 845 ? -23.650 -56.803 -3.677 1.00 38.19 845 ILE A N 1
ATOM 6738 C CA . ILE A 1 845 ? -22.573 -57.713 -3.219 1.00 38.19 845 ILE A CA 1
ATOM 6739 C C . ILE A 1 845 ? -21.785 -58.415 -4.339 1.00 38.19 845 ILE A C 1
ATOM 6741 O O . ILE A 1 845 ? -22.287 -59.440 -4.854 1.00 38.19 845 ILE A O 1
#

Organism: NCBI:txid257692

Sequence (845 aa):
MSEPSKPKETLSATSQSCQDLSQLRDDVQSSQRVLSSTESLRQITLQLNGLMADTNAALNGEMATLADSPSSGALRGADELLRRNQELATTLEALQQDRDQLEFQLQELKAKLARQQRDFDREREEIDEQSRRELGALNDQLQVHIQTIGILVAEKTELQSALSQSQQTAKQKAVETEELQGRLKALRERNTDLERKLSTASNQSQVQEKSTKDSQREVDRLRTENYRLSKSIEELRQELAELSEKLSRKSKEAEDGQQELAKVRQDLSMAQLYAQQLGGDQASEEALTHMEQLHQEKLHFERRAAEYKDAIEQITTEKQQMASHYQAYVDNVSQQLEVHKTKLVQISEEKENLEKKLQELLSQHTQATSQGSEDPELNLKLQQYEQEVETLRAACEAQGNDNKQLSELLAEREAHAEELAAALERLREDHVESSRLLETIQSEKVAASRALSQNRELKRQLEEMQDVFVKLSNDKLELTEQLQKEQHVTKELGERLGQQEEELRELRDQLATKEGQVQGLEQLSSREHYQQSQLADRVRHYQAQCQLTEILQQELAQAQARTNALVTQNSDLRKALAERAQMAVDVQEKDSSKVHDLVGSLSASVQQLELERDQLVHQLDEQRTQREALQHQLLEFKKSEEEFLSHEQEEMTREGYAKMKRAMQQLEDRFKATMEQIADLSDQKQQLEHLVTQLQGETDTIADYIALYQVQRGIMRKRAAEKDDYISQLAKDREDLKAKLAELQCLIVRLLEERQQQSGEPLLPLPGKALTVSSFTDALQNGPNAGDAGSKFFNGSSDEKQEDVTAQKIMHLLTEIESSSAVDGSPVPDTFHPCPVCSGRLLTI

InterPro domains:
  IPR024858 Golgin subfamily A [PTHR10881] (57-837)
  IPR043976 Golgin subfamily A, conserved domain [PF15070] (311-523)
  IPR043976 Golgin subfamily A, conserved domain [PF15070] (527-757)

Radius of gyration: 90.81 Å; chains: 1; bounding box: 225×115×304 Å

pLDDT: mean 77.98, std 20.32, range [28.92, 98.19]

Secondary structure (DSSP, 8-state):
--PPPP--------S-----SS--S-----------HHHHHHHHHHHHHHHHHHHHHTSS-------------TTHHHHHHHHHHHHHHHHHHHHHHHHHHHHHHHHHHHHHHHHHHHHHHHHHHHHHHHHHHHHHHHHHHHHHHHHHHHHHHHHHHHHHHHHHHHHHHHHHHHHHHHHHHHHHHHHHHHHHHHHHHHHHHHHHHHHHHHHHHHHHHHHHHHHHHHHHHHHHHHHHHHHHHHHHHHHHHHHHHHHHHHHHHHHHHHHHHHHHHHHHHS------HHHHHHHHHHHHHHHHHHHHHHHHHHHHHHHHHHHHHHHHHHHHHHHHHHHHHHHHHHHHHHHHHHHHHHHHHHHTTS--------------STHHHHHHHHHHHHHHHHHHHHHHHHHHHHHHHHHHHHHHHHHHHHHHHHHHHHHHHHHHHHHHHHHHHHHHHHHHHHHHHHHHHHHHHHHHHHHHHHHHHHHHHHHHHHHHHHHHHHHHHHHHHHHHHHHHHHHHHHHHHHHHHHHHHHHHHHHHHHHHHHHHHHHHHHHHHHHHHHHHHHHHHHHHHHHHHHHHHHHHHHHHHHHHHSS-S--HHHHHHHHHHHHHHHHHHHHHHHHHHHHHHHHHHHHHHHHHHHHHHHHHHHHTTT-SSS---HHHHHHHHHHHHHHHHHHHHHHHHHHHHHHHHHHHHHHHHHHHHHHHHHHHHHHHHHHHHHHHHHHHHHHHHHHHHHHHHHHHHHHHHHHHHHHHHHHHHHHHHHH-------TT--SSSTTSSGGG---------------S--HHHHHHHHHHHHHHHHHHHHTSTTTS-PPPPTT----TT--------